Protein AF-0000000086668764 (afdb_homodimer)

Solvent-accessible surface area (backbone atoms only — not comparable to full-atom values): 45408 Å² total; per-residue (Å²): 131,82,76,72,75,68,68,70,64,43,62,37,32,30,16,40,75,85,54,47,69,64,44,28,34,38,38,37,68,86,56,50,75,41,80,44,88,35,96,75,41,62,50,74,71,63,25,62,68,61,38,52,61,64,53,55,48,43,63,56,47,43,44,80,64,62,68,78,32,35,39,89,38,44,62,58,22,51,54,23,46,45,51,19,48,29,36,45,43,31,46,47,52,57,18,47,30,28,42,40,42,57,44,16,26,30,28,60,90,34,44,31,64,58,34,40,51,51,50,50,51,30,49,51,41,21,54,52,31,34,51,54,44,45,71,73,42,52,71,53,32,54,60,39,19,58,31,31,42,48,47,15,51,51,31,36,54,52,18,38,53,33,25,52,49,24,62,80,44,56,74,69,57,19,52,49,30,48,39,51,20,32,28,27,39,23,40,14,50,52,34,36,49,49,12,47,53,44,50,46,54,63,28,33,67,64,83,40,47,67,57,39,50,52,17,52,49,46,45,52,48,53,36,46,50,52,16,50,55,54,30,53,56,46,56,75,72,50,72,53,67,68,58,42,53,53,49,44,54,52,37,50,53,50,21,51,51,27,39,51,54,16,49,59,41,46,50,64,37,49,39,23,61,65,55,43,48,56,45,47,53,48,18,60,73,49,72,64,69,46,67,66,32,30,63,59,49,38,73,69,59,60,64,80,78,68,68,64,56,45,65,55,95,88,36,84,50,33,35,55,45,62,14,62,38,70,61,71,31,54,33,88,77,36,41,78,76,45,77,58,92,49,34,34,38,15,37,37,80,47,99,80,57,43,31,38,22,36,42,39,44,45,60,57,82,43,88,58,45,45,58,50,53,51,47,50,50,48,50,50,52,51,48,54,52,36,68,39,86,88,34,70,79,65,41,63,59,60,74,72,44,77,70,79,53,67,66,59,44,42,74,36,56,38,50,70,89,49,54,44,66,58,73,67,29,28,24,30,32,46,67,80,60,54,68,67,54,59,74,77,102,132,82,76,72,74,68,68,70,64,43,60,38,32,30,1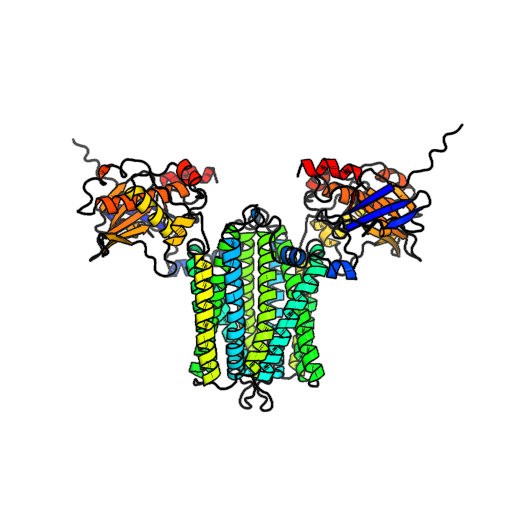6,39,75,85,54,47,69,64,44,28,34,38,39,37,68,88,56,51,76,42,78,45,89,34,96,74,41,63,52,74,71,64,26,63,68,62,40,55,59,64,55,55,50,42,64,56,47,43,46,78,64,62,67,77,33,35,41,88,37,44,63,58,23,51,53,23,47,47,51,19,48,28,35,46,44,31,45,48,51,58,18,46,30,29,42,40,41,56,44,15,27,31,28,60,89,33,43,31,65,58,35,40,52,53,51,48,50,30,49,50,42,21,54,51,32,34,52,54,45,44,71,73,40,53,71,52,33,54,62,40,19,56,32,31,41,47,48,15,50,52,31,37,54,51,18,36,53,33,27,51,48,23,63,79,43,56,72,70,57,19,53,49,30,48,40,52,20,31,27,29,38,23,39,16,49,52,33,35,50,50,13,46,52,46,50,48,55,64,29,32,65,64,83,40,46,68,56,39,51,51,17,52,50,46,45,52,48,54,36,46,51,52,15,50,56,55,29,52,54,46,58,75,71,49,72,52,67,67,58,42,51,54,49,43,54,52,38,48,53,51,22,50,48,27,38,50,54,14,48,58,41,46,50,62,36,49,40,23,60,64,56,43,49,55,44,47,52,47,18,60,75,49,73,63,68,47,68,68,31,30,66,59,49,37,74,68,58,60,65,81,78,67,66,62,56,46,65,55,96,87,36,85,50,34,34,57,42,64,14,64,35,69,60,69,32,53,34,91,78,39,40,77,77,43,76,58,91,48,35,35,36,15,38,36,82,47,97,82,55,42,30,39,22,37,41,39,43,47,60,58,80,44,88,61,45,44,58,50,54,51,44,51,50,49,50,50,53,52,48,55,52,38,68,38,84,88,34,70,79,66,41,63,57,60,74,72,44,76,72,79,53,68,67,58,44,45,74,35,57,37,49,71,90,50,56,44,67,58,73,68,30,28,23,32,33,47,68,83,59,53,67,64,55,60,74,77,102

InterPro domains:
  IPR006968 Root UVB sensitive family [PTHR12770] (14-422)
  IPR054549 Protein root UVB sensitive/RUS domain [PF04884] (52-286)

Secondary structure (DSSP, 8-state):
-------PPEEEEEE-TTS-EEEEEEE-TTS-EEEE--TT---HHHHHHHS-HHHHHHHHHS-TTTTTTB-TTHHHHHHHHHHHHHHHHHHHHHHHHHHHHHTTBT-TT--HHHHHHHHHHHHHHHHHHHHHHHHHHHHHHTTTHHHHHHHHHHHHHHHHHHHHHGGGS-HHHHHHHHHHHHHHHHHHHHHHHHHHHHHHHHHB-SS-HHHHHHHHHHHHHHHHHHHHHHHHHHHHH--SHHHHHHHHHHHHHHHHHHHHHHHHH----SB-HHHHHHHHHHHHHTTT-----HHHHHHH--SS---SEEEETTEEEEEEEE-SSHHHHHSTT-EEEEE-SSEEEEEE--SSSEEEEEEEES-TTSTTHHHHHHHHHHHHHHHHHHHSTT-STTTTHHHHS----HHHHHHTT--SS-B-S-TT--EEE-HHHHHHHTT--/-------PPEEEEEE-TT--EEEEEEE-TTS-EEEE--TT---HHHHHHHS-HHHHHHHHHS-TTTTTTB-TTHHHHHHHHHHHHHHHHHHHHHHHHHHHHHTTBT-TT--HHHHHHHHHHHHHHHHHHHHHHHHHHHHHHTTTHHHHHHHHHHHHHHHHHHHHHGGGS-HHHHHHHHHHHHHHHHHHHHHHHHHHHHHHHHHB-SS-HHHHHHHHHHHHHHHHHHHHHHHHHHHHH--SHHHHHHHHHHHHHHHHHHHHHHHHH----SB-HHHHHHHHHHHHHTTT-----HHHHHHH--SS---SEEEETTEEEEEEEE-SSHHHHHSTT-EEEEE-SSEEEEEE--SSSEEEEEEEES-TTSTTHHHHHHHHHHHHHHHHHHHSTT-STHHHHHHHS----HHHHHHTT--SS-B-S-TT--EEE-HHHHHHHTT--

Radius of gyration: 32.72 Å; Cα contacts (8 Å, |Δi|>4): 1382; chains: 2; bounding box: 88×116×58 Å

Organism: Colletotrichum gloeosporioides (NCBI:txid474922)

Structure (mmCIF, N/CA/C/O backbone):
data_AF-0000000086668764-model_v1
#
loop_
_entity.id
_entity.type
_entity.pdbx_description
1 polymer 'RUS1 family protein C16orf58-like'
#
loop_
_atom_site.group_PDB
_atom_site.id
_atom_site.type_symbol
_atom_site.label_atom_id
_atom_site.label_alt_id
_atom_site.label_comp_id
_atom_site.label_asym_id
_atom_site.label_entity_id
_atom_site.label_seq_id
_atom_site.pdbx_PDB_ins_code
_atom_site.Cartn_x
_atom_site.Cartn_y
_atom_site.Cartn_z
_atom_site.occupancy
_atom_site.B_iso_or_equiv
_atom_site.auth_seq_id
_atom_site.auth_comp_id
_atom_site.auth_asym_id
_atom_site.auth_atom_id
_atom_site.pdbx_PDB_model_num
ATOM 1 N N . MET A 1 1 ? 27.891 63.969 -17.281 1 26.09 1 MET A N 1
ATOM 2 C CA . MET A 1 1 ? 26.641 63.312 -17.688 1 26.09 1 MET A CA 1
ATOM 3 C C . MET A 1 1 ? 26.406 62.031 -16.875 1 26.09 1 MET A C 1
ATOM 5 O O . MET A 1 1 ? 27.172 61.062 -17 1 26.09 1 MET A O 1
ATOM 9 N N . ALA A 1 2 ? 25.969 62.188 -15.648 1 33.94 2 ALA A N 1
ATOM 10 C CA . ALA A 1 2 ? 25.672 61.125 -14.688 1 33.94 2 ALA A CA 1
ATOM 11 C C . ALA A 1 2 ? 24.719 60.094 -15.297 1 33.94 2 ALA A C 1
ATOM 13 O O . ALA A 1 2 ? 23.609 60.438 -15.711 1 33.94 2 ALA A O 1
ATOM 14 N N . SER A 1 3 ? 25.219 59.219 -16.078 1 37.56 3 SER A N 1
ATOM 15 C CA . SER A 1 3 ? 24.469 58.094 -16.625 1 37.56 3 SER A CA 1
ATOM 16 C C . SER A 1 3 ? 23.562 57.469 -15.586 1 37.56 3 SER A C 1
ATOM 18 O O . SER A 1 3 ? 24.031 56.969 -14.562 1 37.56 3 SER A O 1
ATOM 20 N N . SER A 1 4 ? 22.484 58.125 -15.219 1 40.28 4 SER A N 1
ATOM 21 C CA . SER A 1 4 ? 21.422 57.656 -14.328 1 40.28 4 SER A CA 1
ATOM 22 C C . SER A 1 4 ? 21.047 56.219 -14.625 1 40.28 4 SER A C 1
ATOM 24 O O . SER A 1 4 ? 20.453 55.938 -15.664 1 40.28 4 SER A O 1
ATOM 26 N N . LYS A 1 5 ? 21.891 55.344 -14.398 1 44.69 5 LYS A N 1
ATOM 27 C CA . LYS A 1 5 ? 21.516 53.938 -14.578 1 44.69 5 LYS A CA 1
ATOM 28 C C . LYS A 1 5 ? 20.125 53.688 -14.008 1 44.69 5 LYS A C 1
ATOM 30 O O . LYS A 1 5 ? 19.906 53.812 -12.797 1 44.69 5 LYS A O 1
ATOM 35 N N . GLU A 1 6 ? 19.031 53.969 -14.648 1 46.06 6 GLU A N 1
ATOM 36 C CA . GLU A 1 6 ? 17.656 53.625 -14.32 1 46.06 6 GLU A CA 1
ATOM 37 C C . GLU A 1 6 ? 17.547 52.188 -13.836 1 46.06 6 GLU A C 1
ATOM 39 O O . GLU A 1 6 ? 18.125 51.281 -14.445 1 46.06 6 GLU A O 1
ATOM 44 N N . PRO A 1 7 ? 17.391 51.906 -12.602 1 56.62 7 PRO A N 1
ATOM 45 C CA . PRO A 1 7 ? 17.297 50.562 -12.078 1 56.62 7 PRO A CA 1
ATOM 46 C C . PRO A 1 7 ? 16.438 49.625 -12.938 1 56.62 7 PRO A C 1
ATOM 48 O O . PRO A 1 7 ? 15.312 50 -13.305 1 56.62 7 PRO A O 1
ATOM 51 N N . LYS A 1 8 ? 16.969 48.688 -13.719 1 67.88 8 LYS A N 1
ATOM 52 C CA . LYS A 1 8 ? 16.422 47.812 -14.75 1 67.88 8 LYS A CA 1
ATOM 53 C C . LYS A 1 8 ? 15.422 46.812 -14.156 1 67.88 8 LYS A C 1
ATOM 55 O O . LYS A 1 8 ? 15.617 46.312 -13.039 1 67.88 8 LYS A O 1
ATOM 60 N N . ALA A 1 9 ? 14.336 46.781 -14.797 1 81.56 9 ALA A N 1
ATOM 61 C CA . ALA A 1 9 ? 13.305 45.75 -14.547 1 81.56 9 ALA A CA 1
ATOM 62 C C . ALA A 1 9 ? 13.914 44.344 -14.508 1 81.56 9 ALA A C 1
ATOM 64 O O . ALA A 1 9 ? 14.828 44.062 -15.273 1 81.56 9 ALA A O 1
ATOM 65 N N . ILE A 1 10 ? 13.578 43.625 -13.367 1 86.25 10 ILE A N 1
ATOM 66 C CA . ILE A 1 10 ? 14.109 42.281 -13.219 1 86.25 10 ILE A CA 1
ATOM 67 C C . ILE A 1 10 ? 13.023 41.25 -13.555 1 86.25 10 ILE A C 1
ATOM 69 O O . ILE A 1 10 ? 11.867 41.406 -13.18 1 86.25 10 ILE A O 1
ATOM 73 N N . VAL A 1 11 ? 13.484 40.281 -14.375 1 88 11 VAL A N 1
ATOM 74 C CA . VAL A 1 11 ? 12.586 39.188 -14.711 1 88 11 VAL A CA 1
ATOM 75 C C . VAL A 1 11 ? 12.883 38 -13.805 1 88 11 VAL A C 1
ATOM 77 O O . VAL A 1 11 ? 14.039 37.625 -13.617 1 88 11 VAL A O 1
ATOM 80 N N . ILE A 1 12 ? 11.773 37.469 -13.172 1 89.62 12 ILE A N 1
ATOM 81 C CA . ILE A 1 12 ? 11.938 36.375 -12.227 1 89.62 12 ILE A CA 1
ATOM 82 C C . ILE A 1 12 ? 11 35.219 -12.602 1 89.62 12 ILE A C 1
ATOM 84 O O . ILE A 1 12 ? 9.812 35.438 -12.844 1 89.62 12 ILE A O 1
ATOM 88 N N . ASP A 1 13 ? 11.578 34.031 -12.695 1 88.31 13 ASP A N 1
ATOM 89 C CA . ASP A 1 13 ? 10.797 32.812 -12.914 1 88.31 13 ASP A CA 1
ATOM 90 C C . ASP A 1 13 ? 10.453 32.125 -11.594 1 88.31 13 ASP A C 1
ATOM 92 O O . ASP A 1 13 ? 11.336 31.891 -10.766 1 88.31 13 ASP A O 1
ATOM 96 N N . GLU A 1 14 ? 9.164 31.969 -11.422 1 87 14 GLU A N 1
ATOM 97 C CA . GLU A 1 14 ? 8.664 31.234 -10.273 1 87 14 GLU A CA 1
ATOM 98 C C . GLU A 1 14 ? 8.57 29.734 -10.578 1 87 14 GLU A C 1
ATOM 100 O O . GLU A 1 14 ? 7.965 29.344 -11.578 1 87 14 GLU A O 1
ATOM 105 N N . ARG A 1 15 ? 9.227 28.922 -9.719 1 80.38 15 ARG A N 1
ATOM 106 C CA . ARG A 1 15 ? 9.227 27.484 -9.922 1 80.38 15 ARG A CA 1
ATOM 107 C C . ARG A 1 15 ? 8.648 26.75 -8.719 1 80.38 15 ARG A C 1
ATOM 109 O O . ARG A 1 15 ? 8.758 27.234 -7.586 1 80.38 15 ARG A O 1
ATOM 116 N N . ASP A 1 16 ? 7.945 25.672 -9.07 1 72.31 16 ASP A N 1
ATOM 117 C CA . ASP A 1 16 ? 7.426 24.844 -7.98 1 72.31 16 ASP A CA 1
ATOM 118 C C . ASP A 1 16 ? 8.477 23.859 -7.48 1 72.31 16 ASP A C 1
ATOM 120 O O . ASP A 1 16 ? 9.648 23.953 -7.863 1 72.31 16 ASP A O 1
ATOM 124 N N . SER A 1 17 ? 8.047 23.031 -6.492 1 66.62 17 SER A N 1
ATOM 125 C CA . SER A 1 17 ? 8.977 22.125 -5.832 1 66.62 17 SER A CA 1
ATOM 126 C C . SER A 1 17 ? 9.57 21.125 -6.824 1 66.62 17 SER A C 1
ATOM 128 O O . SER A 1 17 ? 10.625 20.531 -6.566 1 66.62 17 SER A O 1
ATOM 130 N N . SER A 1 18 ? 8.906 20.969 -7.957 1 63.75 18 SER A N 1
ATOM 131 C CA . SER A 1 18 ? 9.406 20.047 -8.977 1 63.75 18 SER A CA 1
ATOM 132 C C . SER A 1 18 ? 10.305 20.766 -9.977 1 63.75 18 SER A C 1
ATOM 134 O O . SER A 1 18 ? 10.891 20.125 -10.859 1 63.75 18 SER A O 1
ATOM 136 N N . GLY A 1 19 ? 10.43 22.047 -9.891 1 67.31 19 GLY A N 1
ATOM 137 C CA . GLY A 1 19 ? 11.305 22.828 -10.758 1 67.31 19 GLY A CA 1
ATOM 138 C C . GLY A 1 19 ? 10.594 23.391 -11.969 1 67.31 19 GLY A C 1
ATOM 139 O O . GLY A 1 19 ? 11.219 24.047 -12.805 1 67.31 19 GLY A O 1
ATOM 140 N N . LEU A 1 20 ? 9.336 23.172 -12.047 1 68.69 20 LEU A N 1
ATOM 141 C CA . LEU A 1 20 ? 8.586 23.672 -13.195 1 68.69 20 LEU A CA 1
ATOM 142 C C . LEU A 1 20 ? 8.219 25.141 -13.023 1 68.69 20 LEU A C 1
ATOM 144 O O . LEU A 1 20 ? 7.855 25.562 -11.93 1 68.69 20 LEU A O 1
ATOM 148 N N . ILE A 1 21 ? 8.445 25.828 -14.102 1 77.38 21 ILE A N 1
ATOM 149 C CA . ILE A 1 21 ? 8.109 27.25 -14.07 1 77.38 21 ILE A CA 1
ATOM 150 C C . ILE A 1 21 ? 6.594 27.422 -14.008 1 77.38 21 ILE A C 1
ATOM 152 O O . ILE A 1 21 ? 5.871 26.922 -14.867 1 77.38 21 ILE A O 1
ATOM 156 N N . ARG A 1 22 ? 6.156 28.094 -12.953 1 77.19 22 ARG A N 1
ATOM 157 C CA . ARG A 1 22 ? 4.727 28.328 -12.789 1 77.19 22 ARG A CA 1
ATOM 158 C C . ARG A 1 22 ? 4.34 29.719 -13.305 1 77.19 22 ARG A C 1
ATOM 160 O O . ARG A 1 22 ? 3.314 29.875 -13.969 1 77.19 22 ARG A O 1
ATOM 167 N N . ARG A 1 23 ? 5.168 30.641 -12.969 1 82.62 23 ARG A N 1
ATOM 168 C CA . ARG A 1 23 ? 4.902 32.031 -13.336 1 82.62 23 ARG A CA 1
ATOM 169 C C . ARG A 1 23 ? 6.203 32.781 -13.578 1 82.62 23 ARG A C 1
ATOM 171 O O . ARG A 1 23 ? 7.246 32.438 -13.023 1 82.62 23 ARG A O 1
ATOM 178 N N . ARG A 1 24 ? 6.117 33.75 -14.523 1 86.69 24 ARG A N 1
ATOM 179 C CA . ARG A 1 24 ? 7.203 34.688 -14.766 1 86.69 24 ARG A CA 1
ATOM 180 C C . ARG A 1 24 ? 6.785 36.094 -14.398 1 86.69 24 ARG A C 1
ATOM 182 O O . ARG A 1 24 ? 5.684 36.531 -14.742 1 86.69 24 ARG A O 1
ATOM 189 N N . TRP A 1 25 ? 7.559 36.719 -13.633 1 88.06 25 TRP A N 1
ATOM 190 C CA . TRP A 1 25 ? 7.23 38.062 -13.141 1 88.06 25 TRP A CA 1
ATOM 191 C C . TRP A 1 25 ? 8.219 39.094 -13.664 1 88.06 25 TRP A C 1
ATOM 193 O O . TRP A 1 25 ? 9.422 38.812 -13.742 1 88.06 25 TRP A O 1
ATOM 203 N N . LEU A 1 26 ? 7.676 40.156 -14.148 1 88.31 26 LEU A N 1
ATOM 204 C CA . LEU A 1 26 ? 8.477 41.344 -14.391 1 88.31 26 LEU A CA 1
ATOM 205 C C . LEU A 1 26 ? 8.375 42.344 -13.227 1 88.31 26 LEU A C 1
ATOM 207 O O . LEU A 1 26 ? 7.27 42.75 -12.875 1 88.31 26 LEU A O 1
ATOM 211 N N . HIS A 1 27 ? 9.43 42.469 -12.531 1 88.56 27 HIS A N 1
ATOM 212 C CA . HIS A 1 27 ? 9.492 43.406 -11.414 1 88.56 27 HIS A CA 1
ATOM 213 C C . HIS A 1 27 ? 10.125 44.75 -11.844 1 88.56 27 HIS A C 1
ATOM 215 O O . HIS A 1 27 ? 11.336 44.812 -12.055 1 88.56 27 HIS A O 1
ATOM 221 N N . ASP A 1 28 ? 9.266 45.781 -11.906 1 85.69 28 ASP A N 1
ATOM 222 C CA . ASP A 1 28 ? 9.727 47.062 -12.391 1 85.69 28 ASP A CA 1
ATOM 223 C C . ASP A 1 28 ? 10.445 47.844 -11.281 1 85.69 28 ASP A C 1
ATOM 225 O O . ASP A 1 28 ? 10.312 47.5 -10.102 1 85.69 28 ASP A O 1
ATOM 229 N N . SER A 1 29 ? 11.195 48.844 -11.664 1 80.44 29 SER A N 1
ATOM 230 C CA . SER A 1 29 ? 11.969 49.656 -10.719 1 80.44 29 SER A CA 1
ATOM 231 C C . SER A 1 29 ? 11.047 50.438 -9.797 1 80.44 29 SER A C 1
ATOM 233 O O . SER A 1 29 ? 11.438 50.812 -8.68 1 80.44 29 SER A O 1
ATOM 235 N N . ASP A 1 30 ? 9.844 50.688 -10.242 1 77.44 30 ASP A N 1
ATOM 236 C CA . ASP A 1 30 ? 8.891 51.438 -9.43 1 77.44 30 ASP A CA 1
ATOM 237 C C . ASP A 1 30 ? 8.156 50.531 -8.453 1 77.44 30 ASP A C 1
ATOM 239 O O . ASP A 1 30 ? 7.301 50.969 -7.691 1 77.44 30 ASP A O 1
ATOM 243 N N . GLY A 1 31 ? 8.508 49.219 -8.484 1 79 31 GLY A N 1
ATOM 244 C CA . GLY A 1 31 ? 7.906 48.312 -7.539 1 79 31 GLY A CA 1
ATOM 245 C C . GLY A 1 31 ? 6.715 47.562 -8.109 1 79 31 GLY A C 1
ATOM 246 O O . GLY A 1 31 ? 6.16 46.656 -7.461 1 79 31 GLY A O 1
ATOM 247 N N . ARG A 1 32 ? 6.293 47.906 -9.312 1 84.94 32 ARG A N 1
ATOM 248 C CA . ARG A 1 32 ? 5.145 47.25 -9.945 1 84.94 32 ARG A CA 1
ATOM 249 C C . ARG A 1 32 ? 5.504 45.844 -10.422 1 84.94 32 ARG A C 1
ATOM 251 O O . ARG A 1 32 ? 6.555 45.656 -11.031 1 84.94 32 ARG A O 1
ATOM 258 N N . LEU A 1 33 ? 4.688 44.875 -9.961 1 88.62 33 LEU A N 1
ATOM 259 C CA . LEU A 1 33 ? 4.852 43.5 -10.391 1 88.62 33 LEU A CA 1
ATOM 260 C C . LEU A 1 33 ? 3.863 43.156 -11.5 1 88.62 33 LEU A C 1
ATOM 262 O O . LEU A 1 33 ? 2.662 43.406 -11.359 1 88.62 33 LEU A O 1
ATOM 266 N N . THR A 1 34 ? 4.371 42.781 -12.672 1 87.88 34 THR A N 1
ATOM 267 C CA . THR A 1 34 ? 3.529 42.375 -13.789 1 87.88 34 THR A CA 1
ATOM 268 C C . THR A 1 34 ? 3.801 40.906 -14.156 1 87.88 34 THR A C 1
ATOM 270 O O . THR A 1 34 ? 4.957 40.5 -14.297 1 87.88 34 THR A O 1
ATOM 273 N N . GLU A 1 35 ? 2.795 40.188 -14.133 1 87 35 GLU A N 1
ATOM 274 C CA . GLU A 1 35 ? 2.938 38.781 -14.539 1 87 35 GLU A CA 1
ATOM 275 C C . GLU A 1 35 ? 3.092 38.656 -16.047 1 87 35 GLU A C 1
ATOM 277 O O . GLU A 1 35 ? 2.297 39.219 -16.812 1 87 35 GLU A O 1
ATOM 282 N N . MET A 1 36 ? 4.23 38.031 -16.5 1 81.88 36 MET A N 1
ATOM 283 C CA . MET A 1 36 ? 4.48 37.812 -17.938 1 81.88 36 MET A CA 1
ATOM 284 C C . MET A 1 36 ? 3.969 36.469 -18.391 1 81.88 36 MET A C 1
ATOM 286 O O . MET A 1 36 ? 3.957 35.5 -17.609 1 81.88 36 MET A O 1
ATOM 290 N N . PRO A 1 37 ? 3.336 36.375 -19.594 1 71.81 37 PRO A N 1
ATOM 291 C CA . PRO A 1 37 ? 2.896 35.094 -20.109 1 71.81 37 PRO A CA 1
ATOM 292 C C . PRO A 1 37 ? 4.047 34.094 -20.266 1 71.81 37 PRO A C 1
ATOM 294 O O . PRO A 1 37 ? 5.152 34.469 -20.656 1 71.81 37 PRO A O 1
ATOM 297 N N . THR A 1 38 ? 4.035 33.156 -19.469 1 60.91 38 THR A N 1
ATOM 298 C CA . THR A 1 38 ? 5.031 32.094 -19.656 1 60.91 38 THR A CA 1
ATOM 299 C C . THR A 1 38 ? 4.555 31.094 -20.703 1 60.91 38 THR A C 1
ATOM 301 O O . THR A 1 38 ? 3.35 30.922 -20.891 1 60.91 38 THR A O 1
ATOM 304 N N . GLU A 1 39 ? 5.426 30.812 -21.703 1 53.09 39 GLU A N 1
ATOM 305 C CA . GLU A 1 39 ? 5.012 29.812 -22.688 1 53.09 39 GLU A CA 1
ATOM 306 C C . GLU A 1 39 ? 4.195 28.703 -22.031 1 53.09 39 GLU A C 1
ATOM 308 O O . GLU A 1 39 ? 3.342 28.094 -22.688 1 53.09 39 GLU A O 1
ATOM 313 N N . ASN A 1 40 ? 4.57 28.391 -20.859 1 46.19 40 ASN A N 1
ATOM 314 C CA . ASN A 1 40 ? 3.871 27.281 -20.234 1 46.19 40 ASN A CA 1
ATOM 315 C C . ASN A 1 40 ? 2.699 27.766 -19.375 1 46.19 40 ASN A C 1
ATOM 317 O O . ASN A 1 40 ? 2.191 27.031 -18.531 1 46.19 40 ASN A O 1
ATOM 321 N N . ALA A 1 41 ? 2.475 29.109 -19.359 1 41.84 41 ALA A N 1
ATOM 322 C CA . ALA A 1 41 ? 1.398 29.578 -18.484 1 41.84 41 ALA A CA 1
ATOM 323 C C . ALA A 1 41 ? 0.033 29.188 -19.047 1 41.84 41 ALA A C 1
ATOM 325 O O . ALA A 1 41 ? -0.319 29.578 -20.156 1 41.84 41 ALA A O 1
ATOM 326 N N . PRO A 1 42 ? -0.695 28.188 -18.609 1 39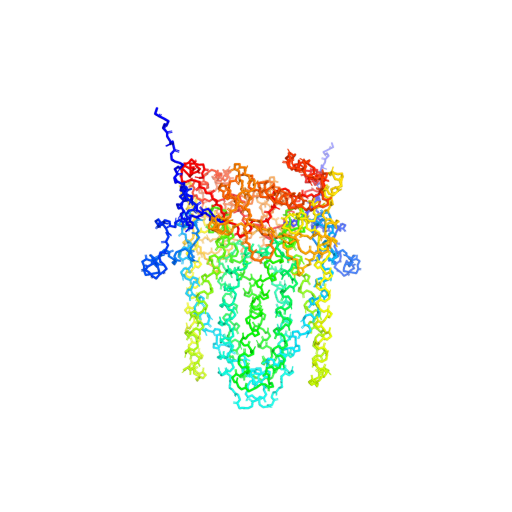.78 42 PRO A N 1
ATOM 327 C CA . PRO A 1 42 ? -2.047 27.906 -19.094 1 39.78 42 PRO A CA 1
ATOM 328 C C . PRO A 1 42 ? -2.98 29.109 -18.969 1 39.78 42 PRO A C 1
ATOM 330 O O . PRO A 1 42 ? -3.131 29.672 -17.891 1 39.78 42 PRO A O 1
ATOM 333 N N . THR A 1 43 ? -3.104 30.016 -19.812 1 39.72 43 THR A N 1
ATOM 334 C CA . THR A 1 43 ? -4.332 30.797 -19.75 1 39.72 43 THR A CA 1
ATOM 335 C C . THR A 1 43 ? -5.52 29.906 -19.391 1 39.72 43 THR A C 1
ATOM 337 O O . THR A 1 43 ? -5.66 28.797 -19.906 1 39.72 43 THR A O 1
ATOM 340 N N . THR A 1 44 ? -6.184 30.156 -18.281 1 40.75 44 THR A N 1
ATOM 341 C CA . THR A 1 44 ? -7.133 29.297 -17.578 1 40.75 44 THR A CA 1
ATOM 342 C C . THR A 1 44 ? -8.047 28.578 -18.578 1 40.75 44 THR A C 1
ATOM 344 O O . THR A 1 44 ? -8.227 27.359 -18.484 1 40.75 44 THR A O 1
ATOM 347 N N . VAL A 1 45 ? -8.961 29.375 -19.25 1 41.78 45 VAL A N 1
ATOM 348 C CA . VAL A 1 45 ? -10.031 28.828 -20.078 1 41.78 45 VAL A CA 1
ATOM 349 C C . VAL A 1 45 ? -9.461 28.328 -21.391 1 41.78 45 VAL A C 1
ATOM 351 O O . VAL A 1 45 ? -9.812 27.234 -21.859 1 41.78 45 VAL A O 1
ATOM 354 N N . SER A 1 46 ? -8.734 29.109 -22.141 1 40.53 46 SER A N 1
ATOM 355 C CA . SER A 1 46 ? -8.148 28.75 -23.438 1 40.53 46 SER A CA 1
ATOM 356 C C . SER A 1 46 ? -7.066 27.688 -23.266 1 40.53 46 SER A C 1
ATOM 358 O O . SER A 1 46 ? -6.723 27 -24.234 1 40.53 46 SER A O 1
ATOM 360 N N . ARG A 1 47 ? -6.254 27.578 -22.188 1 42.69 47 ARG A N 1
ATOM 361 C CA . ARG A 1 47 ? -5.285 26.531 -21.875 1 42.69 47 ARG A CA 1
ATOM 362 C C . ARG A 1 47 ? -5.98 25.203 -21.594 1 42.69 47 ARG A C 1
ATOM 364 O O . ARG A 1 47 ? -5.449 24.141 -21.922 1 42.69 47 ARG A O 1
ATOM 371 N N . LEU A 1 48 ? -7.031 25.281 -20.922 1 44.59 48 LEU A N 1
ATOM 372 C CA . LEU A 1 48 ? -7.82 24.047 -20.859 1 44.59 48 LEU A CA 1
ATOM 373 C C . LEU A 1 48 ? -8.188 23.562 -22.25 1 44.59 48 LEU A C 1
ATOM 375 O O . LEU A 1 48 ? -8.133 22.359 -22.531 1 44.59 48 LEU A O 1
ATOM 379 N N . LEU A 1 49 ? -8.648 24.516 -23.078 1 45.28 49 LEU A N 1
ATOM 380 C CA . LEU A 1 49 ? -9.023 24.156 -24.453 1 45.28 49 LEU A CA 1
ATOM 381 C C . LEU A 1 49 ? -7.789 23.844 -25.281 1 45.28 49 LEU A C 1
ATOM 383 O O . LEU A 1 49 ? -7.844 23 -26.188 1 45.28 49 LEU A O 1
ATOM 387 N N . THR A 1 50 ? -6.77 24.641 -25.172 1 47.56 50 THR A N 1
ATOM 388 C CA . THR A 1 50 ? -5.594 24.344 -25.984 1 47.56 50 THR A CA 1
ATOM 389 C C . THR A 1 50 ? -4.672 23.375 -25.266 1 47.56 50 THR A C 1
ATOM 391 O O . THR A 1 50 ? -3.551 23.109 -25.703 1 47.56 50 THR A O 1
ATOM 394 N N . MET A 1 51 ? -4.855 23.219 -24 1 49.41 51 MET A N 1
ATOM 395 C CA . MET A 1 51 ? -4.105 22.141 -23.344 1 49.41 51 MET A CA 1
ATOM 396 C C . MET A 1 51 ? -4.168 20.859 -24.156 1 49.41 51 MET A C 1
ATOM 398 O O . MET A 1 51 ? -5.246 20.453 -24.594 1 49.41 51 MET A O 1
ATOM 402 N N . ASN A 1 52 ? -3.188 20.594 -24.906 1 60.16 52 ASN A N 1
ATOM 403 C CA . ASN A 1 52 ? -3.035 19.297 -25.547 1 60.16 52 ASN A CA 1
ATOM 404 C C . ASN A 1 52 ? -3.521 18.172 -24.656 1 60.16 52 ASN A C 1
ATOM 406 O O . ASN A 1 52 ? -2.807 17.734 -23.75 1 60.16 52 ASN A O 1
ATOM 410 N N . ILE A 1 53 ? -4.949 18.078 -24.531 1 64.81 53 ILE A N 1
ATOM 411 C CA . ILE A 1 53 ? -5.637 17.016 -23.797 1 64.81 53 ILE A CA 1
ATOM 412 C C . ILE A 1 53 ? -4.766 15.773 -23.75 1 64.81 53 ILE A C 1
ATOM 414 O O . ILE A 1 53 ? -4.727 15.07 -22.75 1 64.81 53 ILE A O 1
ATOM 418 N N . ARG A 1 54 ? -4.07 15.648 -24.812 1 72.81 54 ARG A N 1
ATOM 419 C CA . ARG A 1 54 ? -3.195 14.484 -24.859 1 72.81 54 ARG A CA 1
ATOM 420 C C . ARG A 1 54 ? -2.068 14.609 -23.828 1 72.81 54 ARG A C 1
ATOM 422 O O . ARG A 1 54 ? -1.703 13.625 -23.188 1 72.81 54 ARG A O 1
ATOM 429 N N . GLN A 1 55 ? -1.628 15.781 -23.75 1 73.56 55 GLN A N 1
ATOM 430 C CA . GLN A 1 55 ? -0.53 15.977 -22.812 1 73.56 55 GLN A CA 1
ATOM 431 C C . GLN A 1 55 ? -1.017 15.875 -21.375 1 73.56 55 GLN A C 1
ATOM 433 O O . GLN A 1 55 ? -0.34 15.289 -20.516 1 73.56 55 GLN A O 1
ATOM 438 N N . VAL A 1 56 ? -2.172 16.391 -21.188 1 71 56 VAL A N 1
ATOM 439 C CA . VAL A 1 56 ? -2.74 16.312 -19.844 1 71 56 VAL A CA 1
ATOM 440 C C . VAL A 1 56 ? -3.01 14.859 -19.469 1 71 56 VAL A C 1
ATOM 442 O O . VAL A 1 56 ? -2.707 14.438 -18.344 1 71 56 VAL A O 1
ATOM 445 N N . PHE A 1 57 ? -3.51 14.195 -20.406 1 78.56 57 PHE A N 1
ATOM 446 C CA . PHE A 1 57 ? -3.779 12.781 -20.188 1 78.56 57 PHE A CA 1
ATOM 447 C C . PHE A 1 57 ? -2.486 12.016 -19.938 1 78.56 57 PHE A C 1
ATOM 449 O O . PHE A 1 57 ? -2.412 11.195 -19.016 1 78.56 57 PHE A O 1
ATOM 456 N N . SER A 1 58 ? -1.55 12.352 -20.703 1 81.81 58 SER A N 1
ATOM 457 C CA . SER A 1 58 ? -0.263 11.68 -20.562 1 81.81 58 SER A CA 1
ATOM 458 C C . SER A 1 58 ? 0.379 12 -19.219 1 81.81 58 SER A C 1
ATOM 460 O O . SER A 1 58 ? 0.896 11.102 -18.547 1 81.81 58 SER A O 1
ATOM 462 N N . ASP A 1 59 ? 0.227 13.18 -18.844 1 78.62 59 ASP A N 1
ATOM 463 C CA . ASP A 1 59 ? 0.821 13.609 -17.578 1 78.62 59 ASP A CA 1
ATOM 464 C C . ASP A 1 59 ? 0.084 12.992 -16.391 1 78.62 59 ASP A C 1
ATOM 466 O O . ASP A 1 59 ? 0.688 12.727 -15.352 1 78.62 59 ASP A O 1
ATOM 470 N N . ALA A 1 60 ? -1.053 12.711 -16.656 1 81.5 60 ALA A N 1
ATOM 471 C CA . ALA A 1 60 ? -1.884 12.211 -15.57 1 81.5 60 ALA A CA 1
ATOM 472 C C . ALA A 1 60 ? -1.737 10.703 -15.414 1 81.5 60 ALA A C 1
ATOM 474 O O . ALA A 1 60 ? -1.786 10.18 -14.297 1 81.5 60 ALA A O 1
ATOM 475 N N . PHE A 1 61 ? -1.42 10.078 -16.5 1 89.88 61 PHE A N 1
ATOM 476 C CA . PHE A 1 61 ? -1.604 8.633 -16.422 1 89.88 61 PHE A CA 1
ATOM 477 C C . PHE A 1 61 ? -0.305 7.902 -16.734 1 89.88 61 PHE A C 1
ATOM 479 O O . PHE A 1 61 ? -0.179 6.707 -16.484 1 89.88 61 PHE A O 1
ATOM 486 N N . PHE A 1 62 ? 0.688 8.609 -17.266 1 90.75 62 PHE A N 1
ATOM 487 C CA . PHE A 1 62 ? 1.928 7.934 -17.625 1 90.75 62 PHE A CA 1
ATOM 488 C C . PHE A 1 62 ? 3.094 8.453 -16.797 1 90.75 62 PHE A C 1
ATOM 490 O O . PHE A 1 62 ? 3.098 9.617 -16.375 1 90.75 62 PHE A O 1
ATOM 497 N N . PRO A 1 63 ? 4.059 7.578 -16.578 1 88.69 63 PRO A N 1
ATOM 498 C CA . PRO A 1 63 ? 5.23 7.996 -15.797 1 88.69 63 PRO A CA 1
ATOM 499 C C . PRO A 1 63 ? 6.059 9.062 -16.516 1 88.69 63 PRO A C 1
ATOM 501 O O . PRO A 1 63 ? 6.066 9.117 -17.75 1 88.69 63 PRO A O 1
ATOM 504 N N . ILE A 1 64 ? 6.738 9.789 -15.727 1 81.75 64 ILE A N 1
ATOM 505 C CA . ILE A 1 64 ? 7.625 10.828 -16.25 1 81.75 64 ILE A CA 1
ATOM 506 C C . ILE A 1 64 ? 8.727 10.18 -17.094 1 81.75 64 ILE A C 1
ATOM 508 O O . ILE A 1 64 ? 9.312 9.172 -16.703 1 81.75 64 ILE A O 1
ATOM 512 N N . GLY A 1 65 ? 8.891 10.828 -18.25 1 85.25 65 GLY A N 1
ATOM 513 C CA . GLY A 1 65 ? 9.914 10.289 -19.141 1 85.25 65 GLY A CA 1
ATOM 514 C C . GLY A 1 65 ? 9.398 9.195 -20.062 1 85.25 65 GLY A C 1
ATOM 515 O O . GLY A 1 65 ? 10.172 8.617 -20.828 1 85.25 65 GLY A O 1
ATOM 516 N N . TYR A 1 66 ? 8.18 8.82 -19.938 1 87.5 66 TYR A N 1
ATOM 517 C CA . TYR A 1 66 ? 7.602 7.859 -20.859 1 87.5 66 TYR A CA 1
ATOM 518 C C . TYR A 1 66 ? 7.879 8.258 -22.312 1 87.5 66 TYR A C 1
ATOM 520 O O . TYR A 1 66 ? 7.785 9.438 -22.656 1 87.5 66 TYR A O 1
ATOM 528 N N . PRO A 1 67 ? 8.242 7.27 -23.078 1 90.69 67 PRO A N 1
ATOM 529 C CA . PRO A 1 67 ? 8.203 5.816 -22.891 1 90.69 67 PRO A CA 1
ATOM 530 C C . PRO A 1 67 ? 9.547 5.246 -22.438 1 90.69 67 PRO A C 1
ATOM 532 O O . PRO A 1 67 ? 9.633 4.074 -22.062 1 90.69 67 PRO A O 1
ATOM 535 N N . ASP A 1 68 ? 10.578 6.059 -22.312 1 91.75 68 ASP A N 1
ATOM 536 C CA . ASP A 1 68 ? 11.922 5.551 -22.047 1 91.75 68 ASP A CA 1
ATOM 537 C C . ASP A 1 68 ? 12.102 5.184 -20.578 1 91.75 68 ASP A C 1
ATOM 539 O O . ASP A 1 68 ? 13.047 4.484 -20.219 1 91.75 68 ASP A O 1
ATOM 543 N N . SER A 1 69 ? 11.211 5.688 -19.828 1 92 69 SER A N 1
ATOM 544 C CA . SER A 1 69 ? 11.328 5.48 -18.391 1 92 69 SER A CA 1
ATOM 545 C C . SER A 1 69 ? 10.711 4.152 -17.969 1 92 69 SER A C 1
ATOM 547 O O . SER A 1 69 ? 10.805 3.76 -16.797 1 92 69 SER A O 1
ATOM 549 N N . VAL A 1 70 ? 10.07 3.451 -18.969 1 96.25 70 VAL A N 1
ATOM 550 C CA . VAL A 1 70 ? 9.406 2.191 -18.641 1 96.25 70 VAL A CA 1
ATOM 551 C C . VAL A 1 70 ? 9.781 1.131 -19.672 1 96.25 70 VAL A C 1
ATOM 553 O O . VAL A 1 70 ? 10.312 1.454 -20.75 1 96.25 70 VAL A O 1
ATOM 556 N N . SER A 1 71 ? 9.547 -0.129 -19.281 1 96.56 71 SER A N 1
ATOM 557 C CA . SER A 1 71 ? 9.82 -1.225 -20.203 1 96.56 71 SER A CA 1
ATOM 558 C C . SER A 1 71 ? 8.883 -1.178 -21.406 1 96.56 71 SER A C 1
ATOM 560 O O . SER A 1 71 ? 7.809 -0.579 -21.344 1 96.56 71 SER A O 1
ATOM 562 N N . LYS A 1 72 ? 9.227 -1.803 -22.469 1 95.62 72 LYS A N 1
ATOM 563 C CA . LYS A 1 72 ? 8.516 -1.729 -23.75 1 95.62 72 LYS A CA 1
ATOM 564 C C . LYS A 1 72 ? 7.137 -2.381 -23.641 1 95.62 72 LYS A C 1
ATOM 566 O O . LYS A 1 72 ? 6.215 -2.01 -24.375 1 95.62 72 LYS A O 1
ATOM 571 N N . ASP A 1 73 ? 7.02 -3.285 -22.766 1 97.69 73 ASP A N 1
ATOM 572 C CA . ASP A 1 73 ? 5.77 -4.031 -22.641 1 97.69 73 ASP A CA 1
ATOM 573 C C . ASP A 1 73 ? 4.793 -3.318 -21.719 1 97.69 73 ASP A C 1
ATOM 575 O O . ASP A 1 73 ? 3.676 -3.795 -21.5 1 97.69 73 ASP A O 1
ATOM 579 N N . TYR A 1 74 ? 5.082 -2.168 -21.234 1 97.56 74 TYR A N 1
ATOM 580 C CA . TYR A 1 74 ? 4.297 -1.44 -20.25 1 97.56 74 TYR A CA 1
ATOM 581 C C . TYR A 1 74 ? 2.936 -1.048 -20.797 1 97.56 74 TYR A C 1
ATOM 583 O O . TYR A 1 74 ? 1.902 -1.322 -20.188 1 97.56 74 TYR A O 1
ATOM 591 N N . LEU A 1 75 ? 2.934 -0.478 -21.922 1 96.75 75 LEU A N 1
ATOM 592 C CA . LEU A 1 75 ? 1.693 0.05 -22.484 1 96.75 75 LEU A CA 1
ATOM 593 C C . LEU A 1 75 ? 0.719 -1.078 -22.797 1 96.75 75 LEU A C 1
ATOM 595 O O . LEU A 1 75 ? -0.478 -0.969 -22.531 1 96.75 75 LEU A O 1
ATOM 599 N N . GLY A 1 76 ? 1.212 -2.113 -23.438 1 97.56 76 GLY A N 1
ATOM 600 C CA . GLY A 1 76 ? 0.356 -3.252 -23.734 1 97.56 76 GLY A CA 1
ATOM 601 C C . GLY A 1 76 ? -0.295 -3.842 -22.5 1 97.56 76 GLY A C 1
ATOM 602 O O . GLY A 1 76 ? -1.502 -4.09 -22.484 1 97.56 76 GLY A O 1
ATOM 603 N N . TYR A 1 77 ? 0.502 -3.98 -21.531 1 98.12 77 TYR A N 1
ATOM 604 C CA . TYR A 1 77 ? -0.026 -4.527 -20.281 1 98.12 77 TYR A CA 1
ATOM 605 C C . TYR A 1 77 ? -1.066 -3.592 -19.688 1 98.12 77 TYR A C 1
ATOM 607 O O . TYR A 1 77 ? -2.137 -4.035 -19.266 1 98.12 77 TYR A O 1
ATOM 615 N N . GLN A 1 78 ? -0.765 -2.285 -19.594 1 97.44 78 GLN A N 1
ATOM 616 C CA . GLN A 1 78 ? -1.646 -1.319 -18.953 1 97.44 78 GLN A CA 1
ATOM 617 C C . GLN A 1 78 ? -2.986 -1.227 -19.672 1 97.44 78 GLN A C 1
ATOM 619 O O . GLN A 1 78 ? -4.027 -1.023 -19.031 1 97.44 78 GLN A O 1
ATOM 624 N N . LEU A 1 79 ? -2.949 -1.344 -20.922 1 97.69 79 LEU A N 1
ATOM 625 C CA . LEU A 1 79 ? -4.191 -1.312 -21.688 1 97.69 79 LEU A CA 1
ATOM 626 C C . LEU A 1 79 ? -5.098 -2.477 -21.312 1 97.69 79 LEU A C 1
ATOM 628 O O . LEU A 1 79 ? -6.266 -2.273 -20.969 1 97.69 79 LEU A O 1
ATOM 632 N N . TYR A 1 80 ? -4.582 -3.65 -21.328 1 98.44 80 TYR A N 1
ATOM 633 C CA . TYR A 1 80 ? -5.375 -4.828 -20.984 1 98.44 80 TYR A CA 1
ATOM 634 C C . TYR A 1 80 ? -5.75 -4.828 -19.516 1 98.44 80 TYR A C 1
ATOM 636 O O . TYR A 1 80 ? -6.832 -5.293 -19.141 1 98.44 80 TYR A O 1
ATOM 644 N N . ASP A 1 81 ? -4.84 -4.359 -18.734 1 98.06 81 ASP A N 1
ATOM 645 C CA . ASP A 1 81 ? -5.125 -4.254 -17.297 1 98.06 81 ASP A CA 1
ATOM 646 C C . ASP A 1 81 ? -6.301 -3.314 -17.047 1 98.06 81 ASP A C 1
ATOM 648 O O . ASP A 1 81 ? -7.16 -3.602 -16.203 1 98.06 81 ASP A O 1
ATOM 652 N N . SER A 1 82 ? -6.348 -2.219 -17.734 1 97.75 82 SER A N 1
ATOM 653 C CA . SER A 1 82 ? -7.449 -1.269 -17.609 1 97.75 82 SER A CA 1
ATOM 654 C C . SER A 1 82 ? -8.766 -1.879 -18.094 1 97.75 82 SER A C 1
ATOM 656 O O . SER A 1 82 ? -9.797 -1.727 -17.438 1 97.75 82 SER A O 1
ATOM 658 N N . LEU A 1 83 ? -8.672 -2.574 -19.125 1 98 83 LEU A N 1
ATOM 659 C CA . LEU A 1 83 ? -9.875 -3.201 -19.672 1 98 83 LEU A CA 1
ATOM 660 C C . LEU A 1 83 ? -10.406 -4.277 -18.734 1 98 83 LEU A C 1
ATOM 662 O O . LEU A 1 83 ? -11.609 -4.336 -18.469 1 98 83 LEU A O 1
ATOM 666 N N . GLN A 1 84 ? -9.508 -5.105 -18.312 1 98 84 GLN A N 1
ATOM 667 C CA . GLN A 1 84 ? -9.977 -6.156 -17.406 1 98 84 GLN A CA 1
ATOM 668 C C . GLN A 1 84 ? -10.562 -5.562 -16.141 1 98 84 GLN A C 1
ATOM 670 O O . GLN A 1 84 ? -11.547 -6.074 -15.609 1 98 84 GLN A O 1
ATOM 675 N N . ALA A 1 85 ? -9.984 -4.469 -15.609 1 97.94 85 ALA A N 1
ATOM 676 C CA . ALA A 1 85 ? -10.508 -3.803 -14.422 1 97.94 85 ALA A CA 1
ATOM 677 C C . ALA A 1 85 ? -11.922 -3.268 -14.672 1 97.94 85 ALA A C 1
ATOM 679 O O . ALA A 1 85 ? -12.781 -3.336 -13.789 1 97.94 85 ALA A O 1
ATOM 680 N N . PHE A 1 86 ? -12.141 -2.754 -15.844 1 98.12 86 PHE A N 1
ATOM 681 C CA . PHE A 1 86 ? -13.453 -2.24 -16.25 1 98.12 86 PHE A CA 1
ATOM 682 C C . PHE A 1 86 ? -14.508 -3.334 -16.156 1 98.12 86 PHE A C 1
ATOM 684 O O . PHE A 1 86 ? -15.547 -3.156 -15.523 1 98.12 86 PHE A O 1
ATOM 691 N N . PHE A 1 87 ? -14.273 -4.422 -16.688 1 98.25 87 PHE A N 1
ATOM 692 C CA . PHE A 1 87 ? -15.227 -5.527 -16.703 1 98.25 87 PHE A CA 1
ATOM 693 C C . PHE A 1 87 ? -15.383 -6.121 -15.305 1 98.25 87 PHE A C 1
ATOM 695 O O . PHE A 1 87 ? -16.484 -6.516 -14.914 1 98.25 87 PHE A O 1
ATOM 702 N N . SER A 1 88 ? -14.297 -6.176 -14.594 1 98.19 88 SER A N 1
ATOM 703 C CA . SER A 1 88 ? -14.344 -6.691 -13.227 1 98.19 88 SER A CA 1
ATOM 704 C C . SER A 1 88 ? -15.219 -5.816 -12.336 1 98.19 88 SER A C 1
ATOM 706 O O . SER A 1 88 ? -15.945 -6.324 -11.484 1 98.19 88 SER A O 1
ATOM 708 N N . THR A 1 89 ? -15.148 -4.523 -12.547 1 97.62 89 THR A N 1
ATOM 709 C CA . THR A 1 89 ? -15.945 -3.6 -11.75 1 97.62 89 THR A CA 1
ATOM 710 C C . THR A 1 89 ? -17.438 -3.85 -11.961 1 97.62 89 THR A C 1
ATOM 712 O O . THR A 1 89 ? -18.203 -3.914 -11 1 97.62 89 THR A O 1
ATOM 715 N N . ILE A 1 90 ? -17.812 -4.012 -13.125 1 97.94 90 ILE A N 1
ATOM 716 C CA . ILE A 1 90 ? -19.219 -4.242 -13.445 1 97.94 90 ILE A CA 1
ATOM 717 C C . ILE A 1 90 ? -19.672 -5.574 -12.852 1 97.94 90 ILE A C 1
ATOM 719 O O . ILE A 1 90 ? -20.734 -5.656 -12.22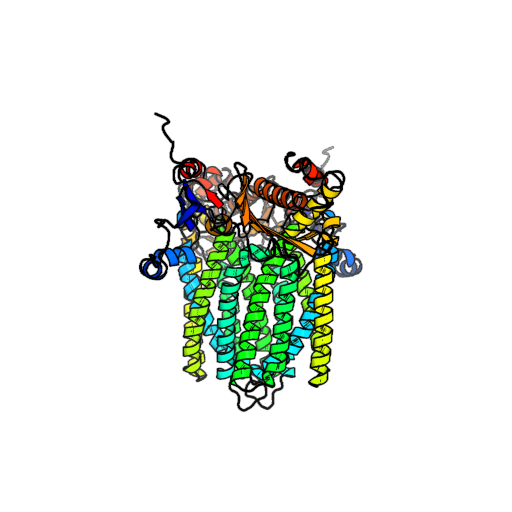7 1 97.94 90 ILE A O 1
ATOM 723 N N . THR A 1 91 ? -18.859 -6.582 -13.078 1 97.88 91 THR A N 1
ATOM 724 C CA . THR A 1 91 ? -19.156 -7.891 -12.508 1 97.88 91 THR A CA 1
ATOM 725 C C . THR A 1 91 ? -19.297 -7.809 -10.992 1 97.88 91 THR A C 1
ATOM 727 O O . THR A 1 91 ? -20.203 -8.422 -10.414 1 97.88 91 THR A O 1
ATOM 730 N N . SER A 1 92 ? -18.438 -7.074 -10.375 1 97.81 92 SER A N 1
ATOM 731 C CA . SER A 1 92 ? -18.438 -6.898 -8.93 1 97.81 92 SER A CA 1
ATOM 732 C C . SER A 1 92 ? -19.75 -6.266 -8.461 1 97.81 92 SER A C 1
ATOM 734 O O . SER A 1 92 ? -20.297 -6.637 -7.418 1 97.81 92 SER A O 1
ATOM 736 N N . LEU A 1 93 ? -20.25 -5.355 -9.195 1 97.5 93 LEU A N 1
ATOM 737 C CA . LEU A 1 93 ? -21.5 -4.68 -8.82 1 97.5 93 LEU A CA 1
ATOM 738 C C . LEU A 1 93 ? -22.672 -5.633 -8.891 1 97.5 93 LEU A C 1
ATOM 740 O O . LEU A 1 93 ? -23.562 -5.605 -8.031 1 97.5 93 LEU A O 1
ATOM 744 N N . LEU A 1 94 ? -22.703 -6.449 -9.898 1 96.5 94 LEU A N 1
ATOM 745 C CA . LEU A 1 94 ? -23.766 -7.457 -10.008 1 96.5 94 LEU A CA 1
ATOM 746 C C . LEU A 1 94 ? -23.703 -8.43 -8.836 1 96.5 94 LEU A C 1
ATOM 748 O O . LEU A 1 94 ? -24.734 -8.766 -8.25 1 96.5 94 LEU A O 1
ATOM 752 N N . ALA A 1 95 ? -22.516 -8.82 -8.5 1 96.75 95 ALA A N 1
ATOM 753 C CA . ALA A 1 95 ? -22.328 -9.711 -7.355 1 96.75 95 ALA A CA 1
ATOM 754 C C . ALA A 1 95 ? -22.703 -9.023 -6.051 1 96.75 95 ALA A C 1
ATOM 756 O O . ALA A 1 95 ? -23.297 -9.641 -5.16 1 96.75 95 ALA A O 1
ATOM 757 N N . ASN A 1 96 ? -22.344 -7.766 -5.922 1 95.88 96 ASN A N 1
ATOM 758 C CA . ASN A 1 96 ? -22.609 -7.004 -4.711 1 95.88 96 ASN A CA 1
ATOM 759 C C . ASN A 1 96 ? -24.109 -6.875 -4.461 1 95.88 96 ASN A C 1
ATOM 761 O O . ASN A 1 96 ? -24.562 -6.848 -3.311 1 95.88 96 ASN A O 1
ATOM 765 N N . ARG A 1 97 ? -24.891 -6.762 -5.484 1 95.19 97 ARG A N 1
ATOM 766 C CA . ARG A 1 97 ? -26.344 -6.75 -5.316 1 95.19 97 ARG A CA 1
ATOM 767 C C . ARG A 1 97 ? -26.828 -8.023 -4.629 1 95.19 97 ARG A C 1
ATOM 769 O O . ARG A 1 97 ? -27.656 -7.965 -3.723 1 95.19 97 ARG A O 1
ATOM 776 N N . ALA A 1 98 ? -26.281 -9.117 -5.07 1 93.62 98 ALA A N 1
ATOM 777 C CA . ALA A 1 98 ? -26.641 -10.406 -4.477 1 93.62 98 ALA A CA 1
ATOM 778 C C . ALA A 1 98 ? -26.188 -10.484 -3.025 1 93.62 98 ALA A C 1
ATOM 780 O O . ALA A 1 98 ? -26.875 -11.062 -2.182 1 93.62 98 ALA A O 1
ATOM 781 N N . ILE A 1 99 ? -25.016 -9.945 -2.762 1 93.5 99 ILE A N 1
ATOM 782 C CA . ILE A 1 99 ? -24.5 -9.93 -1.399 1 93.5 99 ILE A CA 1
ATOM 783 C C . ILE A 1 99 ? -25.453 -9.156 -0.492 1 93.5 99 ILE A C 1
ATOM 785 O O . ILE A 1 99 ? -25.766 -9.602 0.611 1 93.5 99 ILE A O 1
ATOM 789 N N . LEU A 1 100 ? -25.922 -8.023 -0.934 1 93.19 100 LEU A N 1
ATOM 790 C CA . LEU A 1 100 ? -26.844 -7.203 -0.153 1 93.19 100 LEU A CA 1
ATOM 791 C C . LEU A 1 100 ? -28.156 -7.945 0.092 1 93.19 100 LEU A C 1
ATOM 793 O O . LEU A 1 100 ? -28.719 -7.875 1.188 1 93.19 100 LEU A O 1
ATOM 797 N N . GLN A 1 101 ? -28.609 -8.688 -0.898 1 90.38 101 GLN A N 1
ATOM 798 C CA . GLN A 1 101 ? -29.781 -9.539 -0.72 1 90.38 101 GLN A CA 1
ATOM 799 C C . GLN A 1 101 ? -29.516 -10.617 0.328 1 90.38 101 GLN A C 1
ATOM 801 O O . GLN A 1 101 ? -30.375 -10.883 1.176 1 90.38 101 GLN A O 1
ATOM 806 N N . GLY A 1 102 ? -28.375 -11.148 0.22 1 88.38 102 GLY A N 1
ATOM 807 C CA . GLY A 1 102 ? -28 -12.195 1.157 1 88.38 102 GLY A CA 1
ATOM 808 C C . GLY A 1 102 ? -27.875 -11.703 2.586 1 88.38 102 GLY A C 1
ATOM 809 O O . GLY A 1 102 ? -28.109 -12.453 3.533 1 88.38 102 GLY A O 1
ATOM 810 N N . LEU A 1 103 ? -27.609 -10.477 2.723 1 89.94 103 LEU A N 1
ATOM 811 C CA . LEU A 1 103 ? -27.469 -9.883 4.047 1 89.94 103 LEU A CA 1
ATOM 812 C C . LEU A 1 103 ? -28.828 -9.477 4.609 1 89.94 103 LEU A C 1
ATOM 814 O O . LEU A 1 103 ? -28.922 -9.078 5.77 1 89.94 103 LEU A O 1
ATOM 818 N N . GLY A 1 104 ? -29.859 -9.547 3.787 1 89.31 104 GLY A N 1
ATOM 819 C CA . GLY A 1 104 ? -31.219 -9.344 4.293 1 89.31 104 GLY A CA 1
ATOM 820 C C . GLY A 1 104 ? -31.812 -8.008 3.893 1 89.31 104 GLY A C 1
ATOM 821 O O . GLY A 1 104 ? -32.781 -7.551 4.492 1 89.31 104 GLY A O 1
ATOM 822 N N . VAL A 1 105 ? -31.172 -7.363 2.961 1 89.81 105 VAL A N 1
ATOM 823 C CA . VAL A 1 105 ? -31.781 -6.129 2.467 1 89.81 105 VAL A CA 1
ATOM 824 C C . VAL A 1 105 ? -33.125 -6.434 1.83 1 89.81 105 VAL A C 1
ATOM 826 O O . VAL A 1 105 ? -33.25 -7.305 0.967 1 89.81 105 VAL A O 1
ATOM 829 N N . GLY A 1 106 ? -34.125 -5.754 2.277 1 88.06 106 GLY A N 1
ATOM 830 C CA . GLY A 1 106 ? -35.469 -5.961 1.765 1 88.06 106 GLY A CA 1
ATOM 831 C C . GLY A 1 106 ? -36.156 -7.141 2.404 1 88.06 106 GLY A C 1
ATOM 832 O O . GLY A 1 106 ? -37.281 -7.492 2.01 1 88.06 106 GLY A O 1
ATOM 833 N N . ASP A 1 107 ? -35.5 -7.789 3.293 1 89.19 107 ASP A N 1
ATOM 834 C CA . ASP A 1 107 ? -36.062 -8.938 3.994 1 89.19 107 ASP A CA 1
ATOM 835 C C . ASP A 1 107 ? -36.469 -8.57 5.41 1 89.19 107 ASP A C 1
ATOM 837 O O . ASP A 1 107 ? -35.625 -8.383 6.293 1 89.19 107 ASP A O 1
ATOM 841 N N . ALA A 1 108 ? -37.719 -8.633 5.703 1 88.81 108 ALA A N 1
ATOM 842 C CA . ALA A 1 108 ? -38.281 -8.203 6.984 1 88.81 108 ALA A CA 1
ATOM 843 C C . ALA A 1 108 ? -37.875 -9.172 8.102 1 88.81 108 ALA A C 1
ATOM 845 O O . ALA A 1 108 ? -37.906 -8.812 9.281 1 88.81 108 ALA A O 1
ATOM 846 N N . ASP A 1 109 ? -37.531 -10.375 7.762 1 87.56 109 ASP A N 1
ATOM 847 C CA . ASP A 1 109 ? -37.188 -11.383 8.766 1 87.56 109 ASP A CA 1
ATOM 848 C C . ASP A 1 109 ? -35.719 -11.297 9.156 1 87.56 109 ASP A C 1
ATOM 850 O O . ASP A 1 109 ? -35.281 -12.008 10.062 1 87.56 109 ASP A O 1
ATOM 854 N N . SER A 1 110 ? -35.062 -10.414 8.469 1 87.81 110 SER A N 1
ATOM 855 C CA . SER A 1 110 ? -33.656 -10.266 8.781 1 87.81 110 SER A CA 1
ATOM 856 C C . SER A 1 110 ? -33.406 -9.156 9.805 1 87.81 110 SER A C 1
ATOM 858 O O . SER A 1 110 ? -34.344 -8.422 10.148 1 87.81 110 SER A O 1
ATOM 860 N N . SER A 1 111 ? -32.188 -9.172 10.445 1 90.38 111 SER A N 1
ATOM 861 C CA . SER A 1 111 ? -31.812 -8.141 11.398 1 90.38 111 SER A CA 1
ATOM 862 C C . SER A 1 111 ? -30.422 -7.57 11.086 1 90.38 111 SER A C 1
ATOM 864 O O . SER A 1 111 ? -29.547 -8.289 10.594 1 90.38 111 SER A O 1
ATOM 866 N N . ALA A 1 112 ? -30.281 -6.32 11.398 1 91.12 112 ALA A N 1
ATOM 867 C CA . ALA A 1 112 ? -29.016 -5.629 11.195 1 91.12 112 ALA A CA 1
ATOM 868 C C . ALA A 1 112 ? -27.891 -6.27 12.023 1 91.12 112 ALA A C 1
ATOM 870 O O . ALA A 1 112 ? -26.75 -6.32 11.586 1 91.12 112 ALA A O 1
ATOM 871 N N . THR A 1 113 ? -28.234 -6.762 13.133 1 92.06 113 THR A N 1
ATOM 872 C CA . THR A 1 113 ? -27.25 -7.406 13.992 1 92.06 113 THR A CA 1
ATOM 873 C C . THR A 1 113 ? -26.766 -8.711 13.367 1 92.06 113 THR A C 1
ATOM 875 O O . THR A 1 113 ? -25.562 -8.977 13.352 1 92.06 113 THR A O 1
ATOM 878 N N . TYR A 1 114 ? -27.688 -9.445 12.859 1 92.06 114 TYR A N 1
ATOM 879 C CA . TYR A 1 114 ? -27.297 -10.688 12.195 1 92.06 114 TYR A CA 1
ATOM 880 C C . TYR A 1 114 ? -26.406 -10.406 10.992 1 92.06 114 TYR A C 1
ATOM 882 O O . TYR A 1 114 ? -25.375 -11.055 10.812 1 92.06 114 TYR A O 1
ATOM 890 N N . ALA A 1 115 ? -26.844 -9.453 10.203 1 93.44 115 ALA A N 1
ATOM 891 C CA . ALA A 1 115 ? -26.047 -9.07 9.039 1 93.44 115 ALA A CA 1
ATOM 892 C C . ALA A 1 115 ? -24.641 -8.633 9.461 1 93.44 115 ALA A C 1
ATOM 894 O O . ALA A 1 115 ? -23.656 -8.953 8.797 1 93.44 115 ALA A O 1
ATOM 895 N N . LEU A 1 116 ? -24.531 -7.918 10.539 1 94.88 116 LEU A N 1
ATOM 896 C CA . LEU A 1 116 ? -23.25 -7.445 11.047 1 94.88 116 LEU A CA 1
ATOM 897 C C . LEU A 1 116 ? -22.375 -8.617 11.5 1 94.88 116 LEU A C 1
ATOM 899 O O . LEU A 1 116 ? -21.188 -8.656 11.203 1 94.88 116 LEU A O 1
ATOM 903 N N . LEU A 1 117 ? -22.984 -9.508 12.188 1 94.38 117 LEU A N 1
ATOM 904 C CA . LEU A 1 117 ? -22.234 -10.664 12.672 1 94.38 117 LEU A CA 1
ATOM 905 C C . LEU A 1 117 ? -21.703 -11.484 11.5 1 94.38 117 LEU A C 1
ATOM 907 O O . LEU A 1 117 ? -20.594 -12.016 11.57 1 94.38 117 LEU A O 1
ATOM 911 N N . LEU A 1 118 ? -22.484 -11.586 10.492 1 94.25 118 LEU A N 1
ATOM 912 C CA . LEU A 1 118 ? -22.031 -12.266 9.289 1 94.25 118 LEU A CA 1
ATOM 913 C C . LEU A 1 118 ? -20.859 -11.508 8.656 1 94.25 118 LEU A C 1
ATOM 915 O O . LEU A 1 118 ? -19.891 -12.117 8.211 1 94.25 118 LEU A O 1
ATOM 919 N N . THR A 1 119 ? -20.953 -10.211 8.625 1 94.56 119 THR A N 1
ATOM 920 C CA . THR A 1 119 ? -19.875 -9.375 8.102 1 94.56 119 THR A CA 1
ATOM 921 C C . THR A 1 119 ? -18.625 -9.523 8.938 1 94.56 119 THR A C 1
ATOM 923 O O . THR A 1 119 ? -17.516 -9.547 8.398 1 94.56 119 THR A O 1
ATOM 926 N N . ILE A 1 120 ? -18.797 -9.609 10.219 1 96.19 120 ILE A N 1
ATOM 927 C CA . ILE A 1 120 ? -17.672 -9.812 11.125 1 96.19 120 ILE A CA 1
ATOM 928 C C . ILE A 1 120 ? -17 -11.156 10.836 1 96.19 120 ILE A C 1
ATOM 930 O O . ILE A 1 120 ? -15.781 -11.242 10.773 1 96.19 120 ILE A O 1
ATOM 934 N N . LEU A 1 121 ? -17.812 -12.148 10.703 1 96.31 121 LEU A N 1
ATOM 935 C CA . LEU A 1 121 ? -17.297 -13.469 10.359 1 96.31 121 LEU A CA 1
ATOM 936 C C . LEU A 1 121 ? -16.5 -13.422 9.055 1 96.31 121 LEU A C 1
ATOM 938 O O . LEU A 1 121 ? -15.398 -13.961 8.969 1 96.31 121 LEU A O 1
ATOM 942 N N . LYS A 1 122 ? -17.078 -12.797 8.07 1 96.62 122 LYS A N 1
ATOM 943 C CA . LYS A 1 122 ? -16.406 -12.625 6.785 1 96.62 122 LYS A CA 1
ATOM 944 C C . LYS A 1 122 ? -15.07 -11.914 6.953 1 96.62 122 LYS A C 1
ATOM 946 O O . LYS A 1 122 ? -14.07 -12.328 6.371 1 96.62 122 LYS A O 1
ATOM 951 N N . ASP A 1 123 ? -15.07 -10.906 7.719 1 96.25 123 ASP A N 1
ATOM 952 C CA . ASP A 1 123 ? -13.859 -10.141 7.969 1 96.25 123 ASP A CA 1
ATOM 953 C C . ASP A 1 123 ? -12.797 -11 8.648 1 96.25 123 ASP A C 1
ATOM 955 O O . ASP A 1 123 ? -11.617 -10.938 8.297 1 96.25 123 ASP A O 1
ATOM 959 N N . GLY A 1 124 ? -13.227 -11.703 9.641 1 96.5 124 GLY A N 1
ATOM 960 C CA . GLY A 1 124 ? -12.305 -12.617 10.312 1 96.5 124 GLY A CA 1
ATOM 961 C C . GLY A 1 124 ? -11.695 -13.641 9.375 1 96.5 124 GLY A C 1
ATOM 962 O O . GLY A 1 124 ? -10.477 -13.844 9.383 1 96.5 124 GLY A O 1
ATOM 963 N N . ILE A 1 125 ? -12.5 -14.227 8.547 1 97.25 125 ILE A N 1
ATOM 964 C CA . ILE A 1 125 ? -12.039 -15.227 7.59 1 97.25 125 ILE A CA 1
ATOM 965 C C . ILE A 1 125 ? -11.109 -14.57 6.574 1 97.25 125 ILE A C 1
ATOM 967 O O . ILE A 1 125 ? -10.094 -15.156 6.188 1 97.25 125 ILE A O 1
ATOM 971 N N . SER A 1 126 ? -11.484 -13.414 6.141 1 97.62 126 SER A N 1
ATOM 972 C CA . SER A 1 126 ? -10.648 -12.672 5.203 1 97.62 126 SER A CA 1
ATOM 973 C C . SER A 1 126 ? -9.242 -12.484 5.754 1 97.62 126 SER A C 1
ATOM 975 O O . SER A 1 126 ? -8.258 -12.727 5.055 1 97.62 126 SER A O 1
ATOM 977 N N . ARG A 1 127 ? -9.109 -12.062 6.957 1 95.44 127 ARG A N 1
ATOM 978 C CA . ARG A 1 127 ? -7.824 -11.82 7.59 1 95.44 127 ARG A CA 1
ATOM 979 C C . ARG A 1 127 ? -7.031 -13.109 7.746 1 95.44 127 ARG A C 1
ATOM 981 O O . ARG A 1 127 ? -5.832 -13.148 7.457 1 95.44 127 ARG A O 1
ATOM 988 N N . LEU A 1 128 ? -7.672 -14.148 8.148 1 95.62 128 LEU A N 1
ATOM 989 C CA . LEU A 1 128 ? -7.004 -15.438 8.32 1 95.62 128 LEU A CA 1
ATOM 990 C C . LEU A 1 128 ? -6.543 -15.992 6.98 1 95.62 128 LEU A C 1
ATOM 992 O O . LEU A 1 128 ? -5.43 -16.516 6.871 1 95.62 128 LEU A O 1
ATOM 996 N N . ALA A 1 129 ? -7.395 -15.867 5.992 1 97.19 129 ALA A N 1
ATOM 997 C CA . ALA A 1 129 ? -7.035 -16.328 4.652 1 97.19 129 ALA A CA 1
ATOM 998 C C . ALA A 1 129 ? -5.867 -15.531 4.086 1 97.19 129 ALA A C 1
ATOM 1000 O O . ALA A 1 129 ? -5 -16.094 3.406 1 97.19 129 ALA A O 1
ATOM 1001 N N . THR A 1 130 ? -5.906 -14.281 4.34 1 96.06 130 THR A N 1
ATOM 1002 C CA . THR A 1 130 ? -4.805 -13.438 3.898 1 96.06 130 THR A CA 1
ATOM 1003 C C . THR A 1 130 ? -3.484 -13.898 4.5 1 96.06 130 THR A C 1
ATOM 1005 O O . THR A 1 130 ? -2.502 -14.094 3.781 1 96.06 130 THR A O 1
ATOM 1008 N N . ILE A 1 131 ? -3.463 -14.156 5.773 1 92.5 131 ILE A N 1
ATOM 1009 C CA . ILE A 1 131 ? -2.262 -14.586 6.48 1 92.5 131 ILE A CA 1
ATOM 1010 C C . ILE A 1 131 ? -1.832 -15.961 5.98 1 92.5 131 ILE A C 1
ATOM 1012 O O . ILE A 1 131 ? -0.664 -16.172 5.645 1 92.5 131 ILE A O 1
ATOM 1016 N N . GLY A 1 132 ? -2.721 -16.859 5.949 1 94 132 GLY A N 1
ATOM 1017 C CA . GLY A 1 132 ? -2.41 -18.219 5.523 1 94 132 GLY A CA 1
ATOM 1018 C C . GLY A 1 132 ? -1.866 -18.281 4.109 1 94 132 GLY A C 1
ATOM 1019 O O . GLY A 1 132 ? -0.88 -18.984 3.852 1 94 132 GLY A O 1
ATOM 1020 N N . PHE A 1 133 ? -2.5 -17.547 3.232 1 95.5 133 PHE A N 1
ATOM 1021 C CA . PHE A 1 133 ? -2.076 -17.562 1.838 1 95.5 133 PHE A CA 1
ATOM 1022 C C . PHE A 1 133 ? -0.714 -16.906 1.674 1 95.5 133 PHE A C 1
ATOM 1024 O O . PHE A 1 133 ? 0.135 -17.391 0.928 1 95.5 133 PHE A O 1
ATOM 1031 N N . ALA A 1 134 ? -0.567 -15.797 2.289 1 90.81 134 ALA A N 1
ATOM 1032 C CA . ALA A 1 134 ? 0.729 -15.125 2.238 1 90.81 134 ALA A CA 1
ATOM 1033 C C . ALA A 1 134 ? 1.833 -16.016 2.793 1 90.81 134 ALA A C 1
ATOM 1035 O O . ALA A 1 134 ? 2.941 -16.062 2.252 1 90.81 134 ALA A O 1
ATOM 1036 N N . TYR A 1 135 ? 1.575 -16.672 3.855 1 85.5 135 TYR A N 1
ATOM 1037 C CA . TYR A 1 135 ? 2.541 -17.578 4.48 1 85.5 135 TYR A CA 1
ATOM 1038 C C . TYR A 1 135 ? 2.924 -18.703 3.541 1 85.5 135 TYR A C 1
ATOM 1040 O O . TYR A 1 135 ? 4.105 -19.047 3.404 1 85.5 135 TYR A O 1
ATOM 1048 N N . ARG A 1 136 ? 1.996 -19.172 2.863 1 89.25 136 ARG A N 1
ATOM 1049 C CA . ARG A 1 136 ? 2.215 -20.359 2.047 1 89.25 136 ARG A CA 1
ATOM 1050 C C . ARG A 1 136 ? 2.824 -20 0.698 1 89.25 136 ARG A C 1
ATOM 1052 O O . ARG A 1 136 ? 3.66 -20.734 0.168 1 89.25 136 ARG A O 1
ATOM 1059 N N . PHE A 1 137 ? 2.408 -18.859 0.138 1 90.19 137 PHE A N 1
ATOM 1060 C CA . PHE A 1 137 ? 2.74 -18.609 -1.26 1 90.19 137 PHE A CA 1
ATOM 1061 C C . PHE A 1 137 ? 3.518 -17.312 -1.407 1 90.19 137 PHE A C 1
ATOM 1063 O O . PHE A 1 137 ? 3.836 -16.891 -2.523 1 90.19 137 PHE A O 1
ATOM 1070 N N . GLY A 1 138 ? 3.848 -16.75 -0.403 1 85 138 GLY A N 1
ATOM 1071 C CA . GLY A 1 138 ? 4.5 -15.453 -0.449 1 85 138 GLY A CA 1
ATOM 1072 C C . GLY A 1 138 ? 5.805 -15.469 -1.217 1 85 138 GLY A C 1
ATOM 1073 O O . GLY A 1 138 ? 6.105 -14.531 -1.958 1 85 138 GLY A O 1
ATOM 1074 N N . LEU A 1 139 ? 6.543 -16.469 -1.165 1 82.19 139 LEU A N 1
ATOM 1075 C CA . LEU A 1 139 ? 7.871 -16.531 -1.771 1 82.19 139 LEU A CA 1
ATOM 1076 C C . LEU A 1 139 ? 7.777 -16.953 -3.236 1 82.19 139 LEU A C 1
ATOM 1078 O O . LEU A 1 139 ? 8.711 -16.734 -4.008 1 82.19 139 LEU A O 1
ATOM 1082 N N . VAL A 1 140 ? 6.738 -17.516 -3.553 1 88.94 140 VAL A N 1
ATOM 1083 C CA . VAL A 1 140 ? 6.672 -18.094 -4.891 1 88.94 140 VAL A CA 1
ATOM 1084 C C . VAL A 1 140 ? 5.965 -17.109 -5.836 1 88.94 140 VAL A C 1
ATOM 1086 O O . VAL A 1 140 ? 6.105 -17.219 -7.059 1 88.94 140 VAL A O 1
ATOM 1089 N N . ILE A 1 141 ? 5.266 -16.125 -5.395 1 92.62 141 ILE A N 1
ATOM 1090 C CA . ILE A 1 141 ? 4.438 -15.273 -6.23 1 92.62 141 ILE A CA 1
ATOM 1091 C C . ILE A 1 141 ? 5.324 -14.398 -7.121 1 92.62 141 ILE A C 1
ATOM 1093 O O . ILE A 1 141 ? 5.059 -14.25 -8.312 1 92.62 141 ILE A O 1
ATOM 1097 N N . GLU A 1 142 ? 6.352 -13.891 -6.605 1 90.94 142 GLU A N 1
ATOM 1098 C CA . GLU A 1 142 ? 7.191 -12.969 -7.363 1 90.94 142 GLU A CA 1
ATOM 1099 C C . GLU A 1 142 ? 7.828 -13.656 -8.562 1 90.94 142 GLU A C 1
ATOM 1101 O O . GLU A 1 142 ? 7.711 -13.18 -9.695 1 90.94 142 GLU A O 1
ATOM 1106 N N . PRO A 1 143 ? 8.461 -14.812 -8.375 1 91.25 143 PRO A N 1
ATOM 1107 C CA . PRO A 1 143 ? 9.047 -15.477 -9.539 1 91.25 143 PRO A CA 1
ATOM 1108 C C . PRO A 1 143 ? 7.996 -15.922 -10.555 1 91.25 143 PRO A C 1
ATOM 1110 O O . PRO A 1 143 ? 8.289 -16.016 -11.75 1 91.25 143 PRO A O 1
ATOM 1113 N N . GLU A 1 144 ? 6.805 -16.188 -10.086 1 95.81 144 GLU A N 1
ATOM 1114 C CA . GLU A 1 144 ? 5.711 -16.625 -10.945 1 95.81 144 GLU A CA 1
ATOM 1115 C C . GLU A 1 144 ? 4.613 -15.578 -11.023 1 95.81 144 GLU A C 1
ATOM 1117 O O . GLU A 1 144 ? 3.424 -15.906 -11.008 1 95.81 144 GLU A O 1
ATOM 1122 N N . CYS A 1 145 ? 4.98 -14.359 -11.062 1 96.56 145 CYS A N 1
ATOM 1123 C CA . CYS A 1 145 ? 4.035 -13.258 -10.93 1 96.56 145 CYS A CA 1
ATOM 1124 C C . CYS A 1 145 ? 3.01 -13.281 -12.055 1 96.56 145 CYS A C 1
ATOM 1126 O O . CYS A 1 145 ? 1.852 -12.906 -11.852 1 96.56 145 CYS A O 1
ATOM 1128 N N . LYS A 1 146 ? 3.387 -13.688 -13.312 1 97.81 146 LYS A N 1
ATOM 1129 C CA . LYS A 1 146 ? 2.418 -13.781 -14.398 1 97.81 146 LYS A CA 1
ATOM 1130 C C . LYS A 1 146 ? 1.302 -14.766 -14.062 1 97.81 146 LYS A C 1
ATOM 1132 O O . LYS A 1 146 ? 0.121 -14.461 -14.25 1 97.81 146 LYS A O 1
ATOM 1137 N N . LYS A 1 147 ? 1.668 -15.867 -13.602 1 97.56 147 LYS A N 1
ATOM 1138 C CA . LYS A 1 147 ? 0.706 -16.891 -13.219 1 97.56 147 LYS A CA 1
ATOM 1139 C C . LYS A 1 147 ? -0.222 -16.391 -12.109 1 97.56 147 LYS A C 1
ATOM 1141 O O . LYS A 1 147 ? -1.443 -16.531 -12.211 1 97.56 147 LYS A O 1
ATOM 1146 N N . TYR A 1 148 ? 0.336 -15.867 -11.141 1 97.62 148 TYR A N 1
ATOM 1147 C CA . TYR A 1 148 ? -0.451 -15.492 -9.977 1 97.62 148 TYR A CA 1
ATOM 1148 C C . TYR A 1 148 ? -1.271 -14.234 -10.25 1 97.62 148 TYR A C 1
ATOM 1150 O O . TYR A 1 148 ? -2.301 -14.008 -9.609 1 97.62 148 TYR A O 1
ATOM 1158 N N . ARG A 1 149 ? -0.796 -13.422 -11.18 1 98.31 149 ARG A N 1
ATOM 1159 C CA . ARG A 1 149 ? -1.636 -12.312 -11.625 1 98.31 149 ARG A CA 1
ATOM 1160 C C . ARG A 1 149 ? -2.93 -12.828 -12.25 1 98.31 149 ARG A C 1
ATOM 1162 O O . ARG A 1 149 ? -4.008 -12.281 -11.992 1 98.31 149 ARG A O 1
ATOM 1169 N N . PHE A 1 150 ? -2.777 -13.844 -13.031 1 98.38 150 PHE A N 1
ATOM 1170 C CA . PHE A 1 150 ? -3.941 -14.445 -13.672 1 98.38 150 PHE A CA 1
ATOM 1171 C C . PHE A 1 150 ? -4.793 -15.195 -12.648 1 98.38 150 PHE A C 1
ATOM 1173 O O . PHE A 1 150 ? -6.016 -15.055 -12.633 1 98.38 150 PHE A O 1
ATOM 1180 N N . LEU A 1 151 ? -4.141 -15.938 -11.82 1 97.81 151 LEU A N 1
ATOM 1181 C CA . LEU A 1 151 ? -4.844 -16.734 -10.82 1 97.81 151 LEU A CA 1
ATOM 1182 C C . LEU A 1 151 ? -5.625 -15.836 -9.867 1 97.81 151 LEU A C 1
ATOM 1184 O O . LEU A 1 151 ? -6.703 -16.219 -9.398 1 97.81 151 LEU A O 1
ATOM 1188 N N . ALA A 1 152 ? -5.105 -14.68 -9.539 1 98.44 152 ALA A N 1
ATOM 1189 C CA . ALA A 1 152 ? -5.816 -13.734 -8.688 1 98.44 152 ALA A CA 1
ATOM 1190 C C . ALA A 1 152 ? -7.234 -13.492 -9.195 1 98.44 152 ALA A C 1
ATOM 1192 O O . ALA A 1 152 ? -8.195 -13.531 -8.422 1 98.44 152 ALA A O 1
ATOM 1193 N N . ASP A 1 153 ? -7.328 -13.336 -10.469 1 98.38 153 ASP A N 1
ATOM 1194 C CA . ASP A 1 153 ? -8.633 -13.031 -11.055 1 98.38 153 ASP A CA 1
ATOM 1195 C C . ASP A 1 153 ? -9.523 -14.273 -11.078 1 98.38 153 ASP A C 1
ATOM 1197 O O . ASP A 1 153 ? -10.75 -14.164 -11.008 1 98.38 153 ASP A O 1
ATOM 1201 N N . ILE A 1 154 ? -8.93 -15.398 -11.148 1 98.38 154 ILE A N 1
ATOM 1202 C CA . ILE A 1 154 ? -9.719 -16.625 -11.031 1 98.38 154 ILE A CA 1
ATOM 1203 C C . ILE A 1 154 ? -10.32 -16.719 -9.625 1 98.38 154 ILE A C 1
ATOM 1205 O O . ILE A 1 154 ? -11.492 -17.062 -9.477 1 98.38 154 ILE A O 1
ATOM 1209 N N . PHE A 1 155 ? -9.5 -16.438 -8.609 1 98.44 155 PHE A N 1
ATOM 1210 C CA . PHE A 1 155 ? -10.016 -16.406 -7.242 1 98.44 155 PHE A CA 1
ATOM 1211 C C . PHE A 1 155 ? -11.172 -15.414 -7.129 1 98.44 155 PHE A C 1
ATOM 1213 O O . PHE A 1 155 ? -12.234 -15.766 -6.605 1 98.44 155 PHE A O 1
ATOM 1220 N N . ASN A 1 156 ? -10.969 -14.242 -7.637 1 98.38 156 ASN A N 1
ATOM 1221 C CA . ASN A 1 156 ? -11.953 -13.172 -7.523 1 98.38 156 ASN A CA 1
ATOM 1222 C C . ASN A 1 156 ? -13.25 -13.523 -8.242 1 98.38 156 ASN A C 1
ATOM 1224 O O . ASN A 1 156 ? -14.336 -13.344 -7.699 1 98.38 156 ASN A O 1
ATOM 1228 N N . ASP A 1 157 ? -13.164 -13.977 -9.492 1 98.56 157 ASP A N 1
ATOM 1229 C CA . ASP A 1 157 ? -14.336 -14.312 -10.289 1 98.56 157 ASP A CA 1
ATOM 1230 C C . ASP A 1 157 ? -15.094 -15.484 -9.68 1 98.56 157 ASP A C 1
ATOM 1232 O O . ASP A 1 157 ? -16.328 -15.523 -9.727 1 98.56 157 ASP A O 1
ATOM 1236 N N . SER A 1 158 ? -14.359 -16.406 -9.125 1 98.5 158 SER A N 1
ATOM 1237 C CA . SER A 1 158 ? -15.023 -17.5 -8.406 1 98.5 158 SER A CA 1
ATOM 1238 C C . SER A 1 158 ? -15.812 -16.984 -7.211 1 98.5 158 SER A C 1
ATOM 1240 O O . SER A 1 158 ? -16.922 -17.453 -6.938 1 98.5 158 SER A O 1
ATOM 1242 N N . ALA A 1 159 ? -15.219 -16.062 -6.512 1 98.5 159 ALA A N 1
ATOM 1243 C CA . ALA A 1 159 ? -15.922 -15.43 -5.395 1 98.5 159 ALA A CA 1
ATOM 1244 C C . ALA A 1 159 ? -17.203 -14.742 -5.863 1 98.5 159 ALA A C 1
ATOM 1246 O O . ALA A 1 159 ? -18.234 -14.844 -5.203 1 98.5 159 ALA A O 1
ATOM 1247 N N . PHE A 1 160 ? -17.172 -14.086 -6.988 1 98 160 PHE A N 1
ATOM 1248 C CA . PHE A 1 160 ? -18.344 -13.406 -7.539 1 98 160 PHE A CA 1
ATOM 1249 C C . PHE A 1 160 ? -19.484 -14.391 -7.785 1 98 160 PHE A C 1
ATOM 1251 O O . PHE A 1 160 ? -20.641 -14.102 -7.484 1 98 160 PHE A O 1
ATOM 1258 N N . PHE A 1 161 ? -19.172 -15.5 -8.289 1 97.62 161 PHE A N 1
ATOM 1259 C CA . PHE A 1 161 ? -20.203 -16.5 -8.578 1 97.62 161 PHE A CA 1
ATOM 1260 C C . PHE A 1 161 ? -20.781 -17.062 -7.293 1 97.62 161 PHE A C 1
ATOM 1262 O O . PHE A 1 161 ? -21.984 -17.297 -7.203 1 97.62 161 PHE A O 1
ATOM 1269 N N . LEU A 1 162 ? -19.938 -17.266 -6.324 1 97.44 162 LEU A N 1
ATOM 1270 C CA . LEU A 1 162 ? -20.438 -17.719 -5.035 1 97.44 162 LEU A CA 1
ATOM 1271 C C . LEU A 1 162 ? -21.375 -16.688 -4.43 1 97.44 162 LEU A C 1
ATOM 1273 O O . LEU A 1 162 ? -22.438 -17.031 -3.895 1 97.44 162 LEU A O 1
ATOM 1277 N N . ASP A 1 163 ? -21.031 -15.461 -4.527 1 96.56 163 ASP A N 1
ATOM 1278 C CA . ASP A 1 163 ? -21.891 -14.375 -4.055 1 96.56 163 ASP A CA 1
ATOM 1279 C C . ASP A 1 163 ? -23.219 -14.367 -4.793 1 96.56 163 ASP A C 1
ATOM 1281 O O . ASP A 1 163 ? -24.281 -14.242 -4.172 1 96.56 163 ASP A O 1
ATOM 1285 N N . LEU A 1 164 ? -23.172 -14.508 -6.051 1 95.31 164 LEU A N 1
ATOM 1286 C CA . LEU A 1 164 ? -24.359 -14.453 -6.895 1 95.31 164 LEU A CA 1
ATOM 1287 C C . LEU A 1 164 ? -25.359 -15.547 -6.516 1 95.31 164 LEU A C 1
ATOM 1289 O O . LEU A 1 164 ? -26.562 -15.312 -6.496 1 95.31 164 LEU A O 1
ATOM 1293 N N . PHE A 1 165 ? -24.875 -16.719 -6.125 1 94.81 165 PHE A N 1
ATOM 1294 C CA . PHE A 1 165 ? -25.75 -17.859 -5.879 1 94.81 165 PHE A CA 1
ATOM 1295 C C . PHE A 1 165 ? -26.109 -17.969 -4.402 1 94.81 165 PHE A C 1
ATOM 1297 O O . PHE A 1 165 ? -27 -18.719 -4.023 1 94.81 165 PHE A O 1
ATOM 1304 N N . SER A 1 166 ? -25.438 -17.219 -3.586 1 93.38 166 SER A N 1
ATOM 1305 C CA . SER A 1 166 ? -25.562 -17.375 -2.141 1 93.38 166 SER A CA 1
ATOM 1306 C C . SER A 1 166 ? -27 -17.219 -1.689 1 93.38 166 SER A C 1
ATOM 1308 O O . SER A 1 166 ? -27.469 -17.953 -0.821 1 93.38 166 SER A O 1
ATOM 1310 N N . PRO A 1 167 ? -27.844 -16.312 -2.271 1 90.31 167 PRO A N 1
ATOM 1311 C CA . PRO A 1 167 ? -29.219 -16.141 -1.808 1 90.31 167 PRO A CA 1
ATOM 1312 C C . PRO A 1 167 ? -30.109 -17.344 -2.145 1 90.31 167 PRO A C 1
ATOM 1314 O O . PRO A 1 167 ? -31.203 -17.469 -1.609 1 90.31 167 PRO A O 1
ATOM 1317 N N . LEU A 1 168 ? -29.656 -18.172 -3.033 1 90.81 168 LEU A N 1
ATOM 1318 C CA . LEU A 1 168 ? -30.438 -19.328 -3.461 1 90.81 168 LEU A CA 1
ATOM 1319 C C . LEU A 1 168 ? -30.266 -20.5 -2.496 1 90.81 168 LEU A C 1
ATOM 1321 O O . LEU A 1 168 ? -31.031 -21.469 -2.545 1 90.81 168 LEU A O 1
ATOM 1325 N N . PHE A 1 169 ? -29.297 -20.359 -1.603 1 91.31 169 PHE A N 1
ATOM 1326 C CA . PHE A 1 169 ? -28.969 -21.469 -0.715 1 91.31 169 PHE A CA 1
ATOM 1327 C C . PHE A 1 169 ? -29.703 -21.328 0.611 1 91.31 169 PHE A C 1
ATOM 1329 O O . PHE A 1 169 ? -30.203 -20.25 0.951 1 91.31 169 PHE A O 1
ATOM 1336 N N . GLY A 1 170 ? -29.781 -22.531 1.32 1 89.25 170 GLY A N 1
ATOM 1337 C CA . GLY A 1 170 ? -30.266 -22.484 2.691 1 89.25 170 GLY A CA 1
ATOM 1338 C C . GLY A 1 170 ? -29.328 -21.766 3.633 1 89.25 170 GLY A C 1
ATOM 1339 O O . GLY A 1 170 ? -28.219 -21.391 3.244 1 89.25 170 GLY A O 1
ATOM 1340 N N . SER A 1 171 ? -29.703 -21.547 4.859 1 87.06 171 SER A N 1
ATOM 1341 C CA . SER A 1 171 ? -29.047 -20.641 5.793 1 87.06 171 SER A CA 1
ATOM 1342 C C . SER A 1 171 ? -27.578 -21.031 5.996 1 87.06 171 SER A C 1
ATOM 1344 O O . SER A 1 171 ? -26.688 -20.219 5.734 1 87.06 171 SER A O 1
ATOM 1346 N N . TRP A 1 172 ? -27.312 -22.266 6.277 1 92.44 172 TRP A N 1
ATOM 1347 C CA . TRP A 1 172 ? -25.938 -22.656 6.578 1 92.44 172 TRP A CA 1
ATOM 1348 C C . TRP A 1 172 ? -25.094 -22.672 5.312 1 92.44 172 TRP A C 1
ATOM 1350 O O . TRP A 1 172 ? -23.922 -22.281 5.336 1 92.44 172 TRP A O 1
ATOM 1360 N N . THR A 1 173 ? -25.688 -23.094 4.211 1 95 173 THR A N 1
ATOM 1361 C CA . THR A 1 173 ? -24.969 -23.141 2.947 1 95 173 THR A CA 1
ATOM 1362 C C . THR A 1 173 ? -24.719 -21.734 2.412 1 95 173 THR A C 1
ATOM 1364 O O . THR A 1 173 ? -23.688 -21.484 1.775 1 95 173 THR A O 1
ATOM 1367 N N . GLN A 1 174 ? -25.641 -20.875 2.701 1 95.25 174 GLN A N 1
ATOM 1368 C CA . GLN A 1 174 ? -25.453 -19.484 2.311 1 95.25 174 GLN A CA 1
ATOM 1369 C C . GLN A 1 174 ? -24.266 -18.859 3.039 1 95.25 174 GLN A C 1
ATOM 1371 O O . GLN A 1 174 ? -23.422 -18.203 2.42 1 95.25 174 GLN A O 1
ATOM 1376 N N . VAL A 1 175 ? -24.234 -19.062 4.336 1 94.69 175 VAL A N 1
ATOM 1377 C CA . VAL A 1 175 ? -23.141 -18.531 5.148 1 94.69 175 VAL A CA 1
ATOM 1378 C C . VAL A 1 175 ? -21.812 -19.109 4.672 1 94.69 175 VAL A C 1
ATOM 1380 O O . VAL A 1 175 ? -20.828 -18.375 4.508 1 94.69 175 VAL A O 1
ATOM 1383 N N . ALA A 1 176 ? -21.812 -20.406 4.41 1 96.62 176 ALA A N 1
ATOM 1384 C CA . ALA A 1 176 ? -20.609 -21.062 3.938 1 96.62 176 ALA A CA 1
ATOM 1385 C C . ALA A 1 176 ? -20.141 -20.469 2.607 1 96.62 176 ALA A C 1
ATOM 1387 O O . ALA A 1 176 ? -18.953 -20.203 2.414 1 96.62 176 ALA A O 1
ATOM 1388 N N . ALA A 1 177 ? -21.078 -20.203 1.724 1 96.94 177 ALA A N 1
ATOM 1389 C CA . ALA A 1 177 ? -20.766 -19.641 0.418 1 96.94 177 ALA A CA 1
ATOM 1390 C C . ALA A 1 177 ? -20.156 -18.25 0.564 1 96.94 177 ALA A C 1
ATOM 1392 O O . ALA A 1 177 ? -19.156 -17.922 -0.088 1 96.94 177 ALA A O 1
ATOM 1393 N N . LEU A 1 178 ? -20.719 -17.469 1.432 1 95.88 178 LEU A N 1
ATOM 1394 C CA . LEU A 1 178 ? -20.25 -16.109 1.629 1 95.88 178 LEU A CA 1
ATOM 1395 C C . LEU A 1 178 ? -18.859 -16.094 2.254 1 95.88 178 LEU A C 1
ATOM 1397 O O . LEU A 1 178 ? -18 -15.289 1.871 1 95.88 178 LEU A O 1
ATOM 1401 N N . VAL A 1 179 ? -18.625 -16.984 3.158 1 96.62 179 VAL A N 1
ATOM 1402 C CA . VAL A 1 179 ? -17.344 -17.062 3.857 1 96.62 179 VAL A CA 1
ATOM 1403 C C . VAL A 1 179 ? -16.266 -17.562 2.9 1 96.62 179 VAL A C 1
ATOM 1405 O O . VAL A 1 179 ? -15.148 -17.031 2.891 1 96.62 179 VAL A O 1
ATOM 1408 N N . VAL A 1 180 ? -16.562 -18.531 2.104 1 98.12 180 VAL A N 1
ATOM 1409 C CA . VAL A 1 180 ? -15.602 -19.047 1.125 1 98.12 180 VAL A CA 1
ATOM 1410 C C . VAL A 1 180 ? -15.305 -17.969 0.081 1 98.12 180 VAL A C 1
ATOM 1412 O O . VAL A 1 180 ? -14.156 -17.797 -0.334 1 98.12 180 VAL A O 1
ATOM 1415 N N . ALA A 1 181 ? -16.344 -17.266 -0.334 1 98.31 181 ALA A N 1
ATOM 1416 C CA . ALA A 1 181 ? -16.141 -16.172 -1.273 1 98.31 181 ALA A CA 1
ATOM 1417 C C . ALA A 1 181 ? -15.18 -15.133 -0.708 1 98.31 181 ALA A C 1
ATOM 1419 O O . ALA A 1 181 ? -14.297 -14.648 -1.416 1 98.31 181 ALA A O 1
ATOM 1420 N N . GLU A 1 182 ? -15.367 -14.883 0.548 1 98.06 182 GLU A N 1
ATOM 1421 C CA . GLU A 1 182 ? -14.508 -13.891 1.193 1 98.06 182 GLU A CA 1
ATOM 1422 C C . GLU A 1 182 ? -13.062 -14.383 1.268 1 98.06 182 GLU A C 1
ATOM 1424 O O . GLU A 1 182 ? -12.125 -13.602 1.087 1 98.06 182 GLU A O 1
ATOM 1429 N N . ALA A 1 183 ? -12.891 -15.617 1.563 1 98.44 183 ALA A N 1
ATOM 1430 C CA . ALA A 1 183 ? -11.555 -16.203 1.579 1 98.44 183 ALA A CA 1
ATOM 1431 C C . ALA A 1 183 ? -10.898 -16.109 0.205 1 98.44 183 ALA A C 1
ATOM 1433 O O . ALA A 1 183 ? -9.719 -15.758 0.097 1 98.44 183 ALA A O 1
ATOM 1434 N N . LEU A 1 184 ? -11.633 -16.406 -0.783 1 98.62 184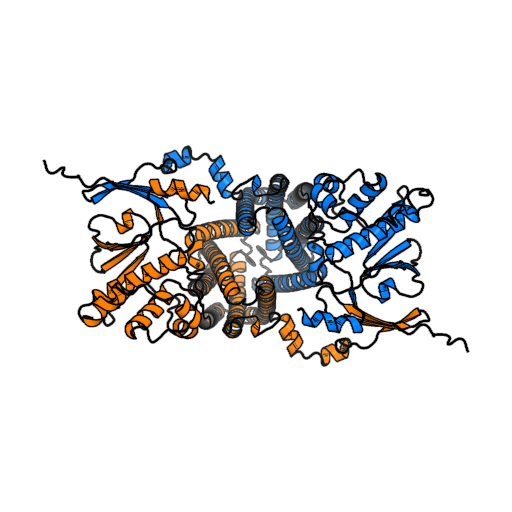 LEU A N 1
ATOM 1435 C CA . LEU A 1 184 ? -11.133 -16.328 -2.148 1 98.62 184 LEU A CA 1
ATOM 1436 C C . LEU A 1 184 ? -10.742 -14.898 -2.502 1 98.62 184 LEU A C 1
ATOM 1438 O O . LEU A 1 184 ? -9.711 -14.672 -3.137 1 98.62 184 LEU A O 1
ATOM 1442 N N . ARG A 1 185 ? -11.555 -13.938 -2.072 1 98.31 185 ARG A N 1
ATOM 1443 C CA . ARG A 1 185 ? -11.242 -12.539 -2.32 1 98.31 185 ARG A CA 1
ATOM 1444 C C . ARG A 1 185 ? -9.953 -12.125 -1.61 1 98.31 185 ARG A C 1
ATOM 1446 O O . ARG A 1 185 ? -9.172 -11.336 -2.141 1 98.31 185 ARG A O 1
ATOM 1453 N N . ALA A 1 186 ? -9.828 -12.648 -0.417 1 98.06 186 ALA A N 1
ATOM 1454 C CA . ALA A 1 186 ? -8.609 -12.367 0.337 1 98.06 186 ALA A CA 1
ATOM 1455 C C . ALA A 1 186 ? -7.383 -12.922 -0.382 1 98.06 186 ALA A C 1
ATOM 1457 O O . ALA A 1 186 ? -6.352 -12.25 -0.472 1 98.06 186 ALA A O 1
ATOM 1458 N N . MET A 1 187 ? -7.516 -14.102 -0.868 1 97.94 187 MET A N 1
ATOM 1459 C CA . MET A 1 187 ? -6.43 -14.719 -1.629 1 97.94 187 MET A CA 1
ATOM 1460 C C . MET A 1 187 ? -6.121 -13.906 -2.887 1 97.94 187 MET A C 1
ATOM 1462 O O . MET A 1 187 ? -4.957 -13.719 -3.236 1 97.94 187 MET A O 1
ATOM 1466 N N . CYS A 1 188 ? -7.156 -13.477 -3.529 1 98.31 188 CYS A N 1
ATOM 1467 C CA . CYS A 1 188 ? -6.988 -12.609 -4.691 1 98.31 188 CYS A CA 1
ATOM 1468 C C . CYS A 1 188 ? -6.191 -11.359 -4.328 1 98.31 188 CYS A C 1
ATOM 1470 O O . CYS A 1 188 ? -5.27 -10.977 -5.051 1 98.31 188 CYS A O 1
ATOM 1472 N N . GLY A 1 189 ? -6.551 -10.82 -3.229 1 97.38 189 GLY A N 1
ATOM 1473 C CA . GLY A 1 189 ? -5.852 -9.617 -2.791 1 97.38 189 GLY A CA 1
ATOM 1474 C C . GLY A 1 189 ? -4.359 -9.828 -2.631 1 97.38 189 GLY A C 1
ATOM 1475 O O . GLY A 1 189 ? -3.561 -9 -3.084 1 97.38 189 GLY A O 1
ATOM 1476 N N . VAL A 1 190 ? -3.959 -10.883 -2.029 1 96.06 190 VAL A N 1
ATOM 1477 C CA . VAL A 1 190 ? -2.551 -11.18 -1.792 1 96.06 190 VAL A CA 1
ATOM 1478 C C . VAL A 1 190 ? -1.851 -11.461 -3.121 1 96.06 190 VAL A C 1
ATOM 1480 O O . VAL A 1 190 ? -0.805 -10.875 -3.412 1 96.06 190 VAL A O 1
ATOM 1483 N N . ALA A 1 191 ? -2.432 -12.305 -3.871 1 97.62 191 ALA A N 1
ATOM 1484 C CA . ALA A 1 191 ? -1.842 -12.68 -5.152 1 97.62 191 ALA A CA 1
ATOM 1485 C C . ALA A 1 191 ? -1.717 -11.477 -6.078 1 97.62 191 ALA A C 1
ATOM 1487 O O . ALA A 1 191 ? -0.669 -11.266 -6.695 1 97.62 191 ALA A O 1
ATOM 1488 N N . ALA A 1 192 ? -2.785 -10.727 -6.152 1 97.94 192 ALA A N 1
ATOM 1489 C CA . ALA A 1 192 ? -2.807 -9.562 -7.027 1 97.94 192 ALA A CA 1
ATOM 1490 C C . ALA A 1 192 ? -1.809 -8.508 -6.562 1 97.94 192 ALA A C 1
ATOM 1492 O O . ALA A 1 192 ? -1.087 -7.922 -7.371 1 97.94 192 ALA A O 1
ATOM 1493 N N . GLY A 1 193 ? -1.81 -8.297 -5.316 1 95.62 193 GLY A N 1
ATOM 1494 C CA . GLY A 1 193 ? -0.897 -7.305 -4.77 1 95.62 193 GLY A CA 1
ATOM 1495 C C . GLY A 1 193 ? 0.563 -7.648 -4.988 1 95.62 193 GLY A C 1
ATOM 1496 O O . GLY A 1 193 ? 1.339 -6.816 -5.461 1 95.62 193 GLY A O 1
ATOM 1497 N N . ALA A 1 194 ? 0.932 -8.805 -4.645 1 94.56 194 ALA A N 1
ATOM 1498 C CA . ALA A 1 194 ? 2.32 -9.242 -4.762 1 94.56 194 ALA A CA 1
ATOM 1499 C C . ALA A 1 194 ? 2.75 -9.305 -6.227 1 94.56 194 ALA A C 1
ATOM 1501 O O . ALA A 1 194 ? 3.865 -8.914 -6.57 1 94.56 194 ALA A O 1
ATOM 1502 N N . SER A 1 195 ? 1.915 -9.852 -7.066 1 97.38 195 SER A N 1
ATOM 1503 C CA . SER A 1 195 ? 2.256 -9.922 -8.484 1 97.38 195 SER A CA 1
ATOM 1504 C C . SER A 1 195 ? 2.361 -8.531 -9.102 1 97.38 195 SER A C 1
ATOM 1506 O O . SER A 1 195 ? 3.238 -8.273 -9.93 1 97.38 195 SER A O 1
ATOM 1508 N N . LYS A 1 196 ? 1.459 -7.664 -8.711 1 97.25 196 LYS A N 1
ATOM 1509 C CA . LYS A 1 196 ? 1.529 -6.285 -9.188 1 97.25 196 LYS A CA 1
ATOM 1510 C C . LYS A 1 196 ? 2.846 -5.633 -8.781 1 97.25 196 LYS A C 1
ATOM 1512 O O . LYS A 1 196 ? 3.451 -4.898 -9.562 1 97.25 196 LYS A O 1
ATOM 1517 N N . ALA A 1 197 ? 3.217 -5.809 -7.574 1 93.81 197 ALA A N 1
ATOM 1518 C CA . ALA A 1 197 ? 4.484 -5.262 -7.102 1 93.81 197 ALA A CA 1
ATOM 1519 C C . ALA A 1 197 ? 5.648 -5.754 -7.957 1 93.81 197 ALA A C 1
ATOM 1521 O O . ALA A 1 197 ? 6.527 -4.977 -8.336 1 93.81 197 ALA A O 1
ATOM 1522 N N . ALA A 1 198 ? 5.664 -7.023 -8.258 1 94.88 198 ALA A N 1
ATOM 1523 C CA . ALA A 1 198 ? 6.711 -7.609 -9.094 1 94.88 198 ALA A CA 1
ATOM 1524 C C . ALA A 1 198 ? 6.691 -7.012 -10.5 1 94.88 198 ALA A C 1
ATOM 1526 O O . ALA A 1 198 ? 7.738 -6.676 -11.055 1 94.88 198 ALA A O 1
ATOM 1527 N N . LEU A 1 199 ? 5.578 -6.859 -11.047 1 97.69 199 LEU A N 1
ATOM 1528 C CA . LEU A 1 199 ? 5.438 -6.312 -12.391 1 97.69 199 LEU A CA 1
ATOM 1529 C C . LEU A 1 199 ? 5.848 -4.844 -12.422 1 97.69 199 LEU A C 1
ATOM 1531 O O . LEU A 1 199 ? 6.527 -4.41 -13.359 1 97.69 199 LEU A O 1
ATOM 1535 N N . SER A 1 200 ? 5.395 -4.094 -11.422 1 96.81 200 SER A N 1
ATOM 1536 C CA . SER A 1 200 ? 5.766 -2.686 -11.359 1 96.81 200 SER A CA 1
ATOM 1537 C C . SER A 1 200 ? 7.281 -2.516 -11.305 1 96.81 200 SER A C 1
ATOM 1539 O O . SER A 1 200 ? 7.832 -1.605 -11.922 1 96.81 200 SER A O 1
ATOM 1541 N N . LYS A 1 201 ? 7.902 -3.34 -10.562 1 93.88 201 LYS A N 1
ATOM 1542 C CA . LYS A 1 201 ? 9.359 -3.332 -10.5 1 93.88 201 LYS A CA 1
ATOM 1543 C C . LYS A 1 201 ? 9.977 -3.59 -11.875 1 93.88 201 LYS A C 1
ATOM 1545 O O . LYS A 1 201 ? 10.961 -2.957 -12.25 1 93.88 201 LYS A O 1
ATOM 1550 N N . HIS A 1 202 ? 9.469 -4.469 -12.578 1 95.69 202 HIS A N 1
ATOM 1551 C CA . HIS A 1 202 ? 9.922 -4.801 -13.922 1 95.69 202 HIS A CA 1
ATOM 1552 C C . HIS A 1 202 ? 9.758 -3.617 -14.867 1 95.69 202 HIS A C 1
ATOM 1554 O O . HIS A 1 202 ? 10.633 -3.352 -15.695 1 95.69 202 HIS A O 1
ATOM 1560 N N . PHE A 1 203 ? 8.703 -2.908 -14.742 1 97.38 203 PHE A N 1
ATOM 1561 C CA . PHE A 1 203 ? 8.383 -1.821 -15.656 1 97.38 203 PHE A CA 1
ATOM 1562 C C . PHE A 1 203 ? 9.25 -0.601 -15.375 1 97.38 203 PHE A C 1
ATOM 1564 O O . PHE A 1 203 ? 9.555 0.175 -16.281 1 97.38 203 PHE A O 1
ATOM 1571 N N . ALA A 1 204 ? 9.586 -0.408 -14.164 1 94.81 204 ALA A N 1
ATOM 1572 C CA . ALA A 1 204 ? 10.336 0.779 -13.766 1 94.81 204 ALA A CA 1
ATOM 1573 C C . ALA A 1 204 ? 11.805 0.659 -14.164 1 94.81 204 ALA A C 1
ATOM 1575 O O . ALA A 1 204 ? 12.562 -0.11 -13.562 1 94.81 204 ALA A O 1
ATOM 1576 N N . LEU A 1 205 ? 12.242 1.46 -15.125 1 93.5 205 LEU A N 1
ATOM 1577 C CA . LEU A 1 205 ? 13.594 1.314 -15.648 1 93.5 205 LEU A CA 1
ATOM 1578 C C . LEU A 1 205 ? 14.523 2.371 -15.062 1 93.5 205 LEU A C 1
ATOM 1580 O O . LEU A 1 205 ? 15.75 2.234 -15.125 1 93.5 205 LEU A O 1
ATOM 1584 N N . ARG A 1 206 ? 13.984 3.418 -14.516 1 87.69 206 ARG A N 1
ATOM 1585 C CA . ARG A 1 206 ? 14.812 4.535 -14.078 1 87.69 206 ARG A CA 1
ATOM 1586 C C . ARG A 1 206 ? 14.656 4.781 -12.578 1 87.69 206 ARG A C 1
ATOM 1588 O O . ARG A 1 206 ? 14.555 5.926 -12.141 1 87.69 206 ARG A O 1
ATOM 1595 N N . GLY A 1 207 ? 14.531 3.77 -11.914 1 84.44 207 GLY A N 1
ATOM 1596 C CA . GLY A 1 207 ? 14.344 3.938 -10.484 1 84.44 207 GLY A CA 1
ATOM 1597 C C . GLY A 1 207 ? 13.109 4.746 -10.133 1 84.44 207 GLY A C 1
ATOM 1598 O O . GLY A 1 207 ? 13.078 5.434 -9.109 1 84.44 207 GLY A O 1
ATOM 1599 N N . ASN A 1 208 ? 12.148 4.766 -10.922 1 85.81 208 ASN A N 1
ATOM 1600 C CA . ASN A 1 208 ? 10.93 5.566 -10.781 1 85.81 208 ASN A CA 1
ATOM 1601 C C . ASN A 1 208 ? 9.75 4.719 -10.312 1 85.81 208 ASN A C 1
ATOM 1603 O O . ASN A 1 208 ? 8.617 4.934 -10.734 1 85.81 208 ASN A O 1
ATOM 1607 N N . LEU A 1 209 ? 10.047 3.754 -9.484 1 89.06 209 LEU A N 1
ATOM 1608 C CA . LEU A 1 209 ? 9.039 2.801 -9.039 1 89.06 209 LEU A CA 1
ATOM 1609 C C . LEU A 1 209 ? 7.891 3.514 -8.336 1 89.06 209 LEU A C 1
ATOM 1611 O O . LEU A 1 209 ? 6.723 3.221 -8.594 1 89.06 209 LEU A O 1
ATOM 1615 N N . SER A 1 210 ? 8.141 4.449 -7.453 1 84.81 210 SER A N 1
ATOM 1616 C CA . SER A 1 210 ? 7.113 5.152 -6.691 1 84.81 210 SER A CA 1
ATOM 1617 C C . SER A 1 210 ? 6.219 5.98 -7.609 1 84.81 210 SER A C 1
ATOM 1619 O O . SER A 1 210 ? 4.996 5.973 -7.469 1 84.81 210 SER A O 1
ATOM 1621 N N . GLU A 1 211 ? 6.891 6.645 -8.453 1 83.62 211 GLU A N 1
ATOM 1622 C CA . GLU A 1 211 ? 6.156 7.465 -9.414 1 83.62 211 GLU A CA 1
ATOM 1623 C C . GLU A 1 211 ? 5.297 6.602 -10.336 1 83.62 211 GLU A C 1
ATOM 1625 O O . GLU A 1 211 ? 4.156 6.957 -10.641 1 83.62 211 GLU A O 1
ATOM 1630 N N . LEU A 1 212 ? 5.852 5.543 -10.75 1 92.25 212 LEU A N 1
ATOM 1631 C CA . LEU A 1 212 ? 5.109 4.609 -11.586 1 92.25 212 LEU A CA 1
ATOM 1632 C C . LEU A 1 212 ? 3.891 4.062 -10.844 1 92.25 212 LEU A C 1
ATOM 1634 O O . LEU A 1 212 ? 2.793 4.012 -11.398 1 92.25 212 LEU A O 1
ATOM 1638 N N . ASN A 1 213 ? 4.023 3.699 -9.641 1 91.25 213 ASN A N 1
ATOM 1639 C CA . ASN A 1 213 ? 2.918 3.205 -8.828 1 91.25 213 ASN A CA 1
ATOM 1640 C C . ASN A 1 213 ? 1.816 4.25 -8.68 1 91.25 213 ASN A C 1
ATOM 1642 O O . ASN A 1 213 ? 0.631 3.912 -8.695 1 91.25 213 ASN A O 1
ATOM 1646 N N . ALA A 1 214 ? 2.193 5.43 -8.516 1 87.38 214 ALA A N 1
ATOM 1647 C CA . ALA A 1 214 ? 1.216 6.512 -8.406 1 87.38 214 ALA A CA 1
ATOM 1648 C C . ALA A 1 214 ? 0.393 6.633 -9.688 1 87.38 214 ALA A C 1
ATOM 1650 O O . ALA A 1 214 ? -0.827 6.809 -9.633 1 87.38 214 ALA A O 1
ATOM 1651 N N . LYS A 1 215 ? 1.04 6.57 -10.797 1 90.31 215 LYS A N 1
ATOM 1652 C CA . LYS A 1 215 ? 0.353 6.668 -12.086 1 90.31 215 LYS A CA 1
ATOM 1653 C C . LYS A 1 215 ? -0.568 5.469 -12.305 1 90.31 215 LYS A C 1
ATOM 1655 O O . LYS A 1 215 ? -1.692 5.625 -12.789 1 90.31 215 LYS A O 1
ATOM 1660 N N . GLU A 1 216 ? -0.079 4.328 -11.914 1 94.25 216 GLU A N 1
ATOM 1661 C CA . GLU A 1 216 ? -0.919 3.141 -12.016 1 94.25 216 GLU A CA 1
ATOM 1662 C C . GLU A 1 216 ? -2.152 3.256 -11.125 1 94.25 216 GLU A C 1
ATOM 1664 O O . GLU A 1 216 ? -3.25 2.852 -11.516 1 94.25 216 GLU A O 1
ATOM 1669 N N . SER A 1 217 ? -2.012 3.771 -9.977 1 91.88 217 SER A N 1
ATOM 1670 C CA . SER A 1 217 ? -3.135 4 -9.078 1 91.88 217 SER A CA 1
ATOM 1671 C C . SER A 1 217 ? -4.148 4.961 -9.688 1 91.88 217 SER A C 1
ATOM 1673 O O . SER A 1 217 ? -5.359 4.754 -9.562 1 91.88 217 SER A O 1
ATOM 1675 N N . SER A 1 218 ? -3.643 5.969 -10.289 1 90.56 218 SER A N 1
ATOM 1676 C CA . SER A 1 218 ? -4.508 6.926 -10.977 1 90.56 218 SER A CA 1
ATOM 1677 C C . SER A 1 218 ? -5.289 6.254 -12.102 1 90.56 218 SER A C 1
ATOM 1679 O O . SER A 1 218 ? -6.477 6.52 -12.281 1 90.56 218 SER A O 1
ATOM 1681 N N . GLN A 1 219 ? -4.586 5.445 -12.82 1 93.81 219 GLN A N 1
ATOM 1682 C CA . GLN A 1 219 ? -5.242 4.699 -13.891 1 93.81 219 GLN A CA 1
ATOM 1683 C C . GLN A 1 219 ? -6.34 3.799 -13.336 1 93.81 219 GLN A C 1
ATOM 1685 O O . GLN A 1 219 ? -7.461 3.789 -13.852 1 93.81 219 GLN A O 1
ATOM 1690 N N . GLU A 1 220 ? -6.062 3.09 -12.281 1 94.25 220 GLU A N 1
ATOM 1691 C CA . GLU A 1 220 ? -7.02 2.191 -11.648 1 94.25 220 GLU A CA 1
ATOM 1692 C C . GLU A 1 220 ? -8.242 2.953 -11.148 1 94.25 220 GLU A C 1
ATOM 1694 O O . GLU A 1 220 ? -9.375 2.49 -11.297 1 94.25 220 GLU A O 1
ATOM 1699 N N . THR A 1 221 ? -8.016 4.051 -10.625 1 93.19 221 THR A N 1
ATOM 1700 C CA . THR A 1 221 ? -9.102 4.871 -10.102 1 93.19 221 THR A CA 1
ATOM 1701 C C . THR A 1 221 ? -9.992 5.375 -11.234 1 93.19 221 THR A C 1
ATOM 1703 O O . THR A 1 221 ? -11.219 5.305 -11.148 1 93.19 221 THR A O 1
ATOM 1706 N N . ALA A 1 222 ? -9.375 5.914 -12.25 1 93.69 222 ALA A N 1
ATOM 1707 C CA . ALA A 1 222 ? -10.125 6.426 -13.391 1 93.69 222 ALA A CA 1
ATOM 1708 C C . ALA A 1 222 ? -10.984 5.336 -14.016 1 93.69 222 ALA A C 1
ATOM 1710 O O . ALA A 1 222 ? -12.18 5.539 -14.25 1 93.69 222 ALA A O 1
ATOM 1711 N N . VAL A 1 223 ? -10.375 4.223 -14.242 1 96.38 223 VAL A N 1
ATOM 1712 C CA . VAL A 1 223 ? -11.094 3.102 -14.844 1 96.38 223 VAL A CA 1
ATOM 1713 C C . VAL A 1 223 ? -12.195 2.625 -13.898 1 96.38 223 VAL A C 1
ATOM 1715 O O . VAL A 1 223 ? -13.289 2.273 -14.336 1 96.38 223 VAL A O 1
ATOM 1718 N N . GLY A 1 224 ? -11.891 2.609 -12.625 1 96.19 224 GLY A N 1
ATOM 1719 C CA . GLY A 1 224 ? -12.891 2.25 -11.633 1 96.19 224 GLY A CA 1
ATOM 1720 C C . GLY A 1 224 ? -14.102 3.16 -11.648 1 96.19 224 GLY A C 1
ATOM 1721 O O . GLY A 1 224 ? -15.242 2.691 -11.562 1 96.19 224 GLY A O 1
ATOM 1722 N N . LEU A 1 225 ? -13.852 4.402 -11.773 1 95.88 225 LEU A N 1
ATOM 1723 C CA . LEU A 1 225 ? -14.938 5.371 -11.812 1 95.88 225 LEU A CA 1
ATOM 1724 C C . LEU A 1 225 ? -15.812 5.16 -13.047 1 95.88 225 LEU A C 1
ATOM 1726 O O . LEU A 1 225 ? -17.047 5.195 -12.961 1 95.88 225 LEU A O 1
ATOM 1730 N N . ILE A 1 226 ? -15.172 4.965 -14.164 1 97.31 226 ILE A N 1
ATOM 1731 C CA . ILE A 1 226 ? -15.922 4.684 -15.391 1 97.31 226 ILE A CA 1
ATOM 1732 C C . ILE A 1 226 ? -16.719 3.393 -15.219 1 97.31 226 ILE A C 1
ATOM 1734 O O . ILE A 1 226 ? -17.891 3.32 -15.617 1 97.31 226 ILE A O 1
ATOM 1738 N N . GLY A 1 227 ? -16.078 2.404 -14.656 1 97.69 227 GLY A N 1
ATOM 1739 C CA . GLY A 1 227 ? -16.781 1.156 -14.383 1 97.69 227 GLY A CA 1
ATOM 1740 C C . GLY A 1 227 ? -17.984 1.332 -13.492 1 97.69 227 GLY A C 1
ATOM 1741 O O . GLY A 1 227 ? -19.031 0.7 -13.711 1 97.69 227 GLY A O 1
ATOM 1742 N N . LEU A 1 228 ? -17.859 2.145 -12.5 1 97.44 228 LEU A N 1
ATOM 1743 C CA . LEU A 1 228 ? -18.984 2.416 -11.602 1 97.44 228 LEU A CA 1
ATOM 1744 C C . LEU A 1 228 ? -20.141 3.068 -12.352 1 97.44 228 LEU A C 1
ATOM 1746 O O . LEU A 1 228 ? -21.297 2.719 -12.133 1 97.44 228 LEU A O 1
ATOM 1750 N N . ILE A 1 229 ? -19.828 4 -13.242 1 97.31 229 ILE A N 1
ATOM 1751 C CA . ILE A 1 229 ? -20.859 4.703 -14.008 1 97.31 229 ILE A CA 1
ATOM 1752 C C . ILE A 1 229 ? -21.578 3.719 -14.93 1 97.31 229 ILE A C 1
ATOM 1754 O O . ILE A 1 229 ? -22.812 3.619 -14.891 1 97.31 229 ILE A O 1
ATOM 1758 N N . VAL A 1 230 ? -20.844 3.004 -15.656 1 97.94 230 VAL A N 1
ATOM 1759 C CA . VAL A 1 230 ? -21.422 2.037 -16.578 1 97.94 230 VAL A CA 1
ATOM 1760 C C . VAL A 1 230 ? -22.125 0.936 -15.789 1 97.94 230 VAL A C 1
ATOM 1762 O O . VAL A 1 230 ? -23.219 0.505 -16.156 1 97.94 230 VAL A O 1
ATOM 1765 N N . GLY A 1 231 ? -21.453 0.493 -14.727 1 97.44 231 GLY A N 1
ATOM 1766 C CA . GLY A 1 231 ? -22.047 -0.527 -13.883 1 97.44 231 GLY A CA 1
ATOM 1767 C C . GLY A 1 231 ? -23.375 -0.099 -13.281 1 97.44 231 GLY A C 1
ATOM 1768 O O . GLY A 1 231 ? -24.297 -0.914 -13.141 1 97.44 231 GLY A O 1
ATOM 1769 N N . SER A 1 232 ? -23.516 1.156 -12.93 1 97.12 232 SER A N 1
ATOM 1770 C CA . SER A 1 232 ? -24.766 1.671 -12.406 1 97.12 232 SER A CA 1
ATOM 1771 C C . SER A 1 232 ? -25.891 1.522 -13.422 1 97.12 232 SER A C 1
ATOM 1773 O O . SER A 1 232 ? -27.016 1.147 -13.062 1 97.12 232 SER A O 1
ATOM 1775 N N . PHE A 1 233 ? -25.578 1.812 -14.617 1 97 233 PHE A N 1
ATOM 1776 C CA . PHE A 1 233 ? -26.562 1.654 -15.688 1 97 233 PHE A CA 1
ATOM 1777 C C . PHE A 1 233 ? -26.922 0.187 -15.875 1 97 233 PHE A C 1
ATOM 1779 O O . PHE A 1 233 ? -28.109 -0.147 -16.047 1 97 233 PHE A O 1
ATOM 1786 N N . VAL A 1 234 ? -26 -0.7 -15.797 1 97.12 234 VAL A N 1
ATOM 1787 C CA . VAL A 1 234 ? -26.188 -2.129 -16.016 1 97.12 234 VAL A CA 1
ATOM 1788 C C . VAL A 1 234 ? -27.062 -2.713 -14.914 1 97.12 234 VAL A C 1
ATOM 1790 O O . VAL A 1 234 ? -28.031 -3.424 -15.18 1 97.12 234 VAL A O 1
ATOM 1793 N N . VAL A 1 235 ? -26.766 -2.369 -13.703 1 95.62 235 VAL A N 1
ATOM 1794 C CA . VAL A 1 235 ? -27.469 -2.971 -12.578 1 95.62 235 VAL A CA 1
ATOM 1795 C C . VAL A 1 235 ? -28.906 -2.49 -12.555 1 95.62 235 VAL A C 1
ATOM 1797 O O . VAL A 1 235 ? -29.797 -3.213 -12.109 1 95.62 235 VAL A O 1
ATOM 1800 N N . ARG A 1 236 ? -29.203 -1.293 -13.055 1 95.38 236 ARG A N 1
ATOM 1801 C CA . ARG A 1 236 ? -30.547 -0.738 -13.094 1 95.38 236 ARG A CA 1
ATOM 1802 C C . ARG A 1 236 ? -31.391 -1.422 -14.164 1 95.38 236 ARG A C 1
ATOM 1804 O O . ARG A 1 236 ? -32.625 -1.538 -14.023 1 95.38 236 ARG A O 1
ATOM 1811 N N . HIS A 1 237 ? -30.75 -1.956 -15.148 1 95.88 237 HIS A N 1
ATOM 1812 C CA . HIS A 1 237 ? -31.516 -2.412 -16.312 1 95.88 237 HIS A CA 1
ATOM 1813 C C . HIS A 1 237 ? -31.484 -3.932 -16.422 1 95.88 237 HIS A C 1
ATOM 1815 O O . HIS A 1 237 ? -32.281 -4.52 -17.156 1 95.88 237 HIS A O 1
ATOM 1821 N N . VAL A 1 238 ? -30.562 -4.559 -15.812 1 95.75 238 VAL A N 1
ATOM 1822 C CA . VAL A 1 238 ? -30.469 -6.012 -15.828 1 95.75 238 VAL A CA 1
ATOM 1823 C C . VAL A 1 238 ? -30.812 -6.57 -14.453 1 95.75 238 VAL A C 1
ATOM 1825 O O . VAL A 1 238 ? -29.969 -6.559 -13.547 1 95.75 238 VAL A O 1
ATOM 1828 N N . GLU A 1 239 ? -31.984 -7.141 -14.359 1 91.19 239 GLU A N 1
ATOM 1829 C CA . GLU A 1 239 ? -32.438 -7.5 -13.016 1 91.19 239 GLU A CA 1
ATOM 1830 C C . GLU A 1 239 ? -32.781 -8.984 -12.938 1 91.19 239 GLU A C 1
ATOM 1832 O O . GLU A 1 239 ? -32.594 -9.617 -11.898 1 91.19 239 GLU A O 1
ATOM 1837 N N . SER A 1 240 ? -33.312 -9.562 -14.039 1 93 240 SER A N 1
ATOM 1838 C CA . SER A 1 240 ? -33.688 -10.969 -13.977 1 93 240 SER A CA 1
ATOM 1839 C C . SER A 1 240 ? -32.469 -11.852 -13.656 1 93 240 SER A C 1
ATOM 1841 O O . SER A 1 240 ? -31.375 -11.602 -14.125 1 93 240 SER A O 1
ATOM 1843 N N . ARG A 1 241 ? -32.688 -12.867 -12.914 1 91.81 241 ARG A N 1
ATOM 1844 C CA . ARG A 1 241 ? -31.609 -13.742 -12.461 1 91.81 241 ARG A CA 1
ATOM 1845 C C . ARG A 1 241 ? -30.891 -14.398 -13.633 1 91.81 241 ARG A C 1
ATOM 1847 O O . ARG A 1 241 ? -29.672 -14.508 -13.641 1 91.81 241 ARG A O 1
ATOM 1854 N N . GLU A 1 242 ? -31.656 -14.828 -14.586 1 95.31 242 GLU A N 1
ATOM 1855 C CA . GLU A 1 242 ? -31.094 -15.484 -15.758 1 95.31 242 GLU A CA 1
ATOM 1856 C C . GLU A 1 242 ? -30.219 -14.516 -16.562 1 95.31 242 GLU A C 1
ATOM 1858 O O . GLU A 1 242 ? -29.125 -14.875 -17 1 95.31 242 GLU A O 1
ATOM 1863 N N . ALA A 1 243 ? -30.75 -13.328 -16.703 1 96.56 243 ALA A N 1
ATOM 1864 C CA . ALA A 1 243 ? -30 -12.32 -17.453 1 96.56 243 ALA A CA 1
ATOM 1865 C C . ALA A 1 243 ? -28.719 -11.93 -16.719 1 96.56 243 ALA A C 1
ATOM 1867 O O . ALA A 1 243 ? -27.672 -11.742 -17.344 1 96.56 243 ALA A O 1
ATOM 1868 N N . VAL A 1 244 ? -28.859 -11.773 -15.406 1 96.81 244 VAL A N 1
ATOM 1869 C CA . VAL A 1 244 ? -27.688 -11.422 -14.602 1 96.81 244 VAL A CA 1
ATOM 1870 C C . VAL A 1 244 ? -26.641 -12.523 -14.711 1 96.81 244 VAL A C 1
ATOM 1872 O O . VAL A 1 244 ? -25.453 -12.25 -14.922 1 96.81 244 VAL A O 1
ATOM 1875 N N . PHE A 1 245 ? -27.047 -13.758 -14.562 1 96.75 245 PHE A N 1
ATOM 1876 C CA . PHE A 1 245 ? -26.125 -14.891 -14.633 1 96.75 245 PHE A CA 1
ATOM 1877 C C . PHE A 1 245 ? -25.453 -14.961 -15.992 1 96.75 245 PHE A C 1
ATOM 1879 O O . PHE A 1 245 ? -24.234 -15.125 -16.078 1 96.75 245 PHE A O 1
ATOM 1886 N N . ALA A 1 246 ? -26.203 -14.812 -17.047 1 97.62 246 ALA A N 1
ATOM 1887 C CA . ALA A 1 246 ? -25.672 -14.852 -18.406 1 97.62 246 ALA A CA 1
ATOM 1888 C C . ALA A 1 246 ? -24.672 -13.711 -18.625 1 97.62 246 ALA A C 1
ATOM 1890 O O . ALA A 1 246 ? -23.594 -13.922 -19.188 1 97.62 246 ALA A O 1
ATOM 1891 N N . LEU A 1 247 ? -25.094 -12.562 -18.219 1 98 247 LEU A N 1
ATOM 1892 C CA . LEU A 1 247 ? -24.219 -11.414 -18.375 1 98 247 LEU A CA 1
ATOM 1893 C C . LEU A 1 247 ? -22.922 -11.602 -17.594 1 98 247 LEU A C 1
ATOM 1895 O O . LEU A 1 247 ? -21.844 -11.273 -18.094 1 98 247 LEU A O 1
ATOM 1899 N N . MET A 1 248 ? -22.984 -12.07 -16.375 1 97.94 248 MET A N 1
ATOM 1900 C CA . MET A 1 248 ? -21.812 -12.281 -15.539 1 97.94 248 MET A CA 1
ATOM 1901 C C . MET A 1 248 ? -20.844 -13.273 -16.188 1 97.94 248 MET A C 1
ATOM 1903 O O . MET A 1 248 ? -19.625 -13.086 -16.156 1 97.94 248 MET A O 1
ATOM 1907 N N . ILE A 1 249 ? -21.391 -14.344 -16.75 1 98.19 249 ILE A N 1
ATOM 1908 C CA . ILE A 1 249 ? -20.547 -15.328 -17.438 1 98.19 249 ILE A CA 1
ATOM 1909 C C . ILE A 1 249 ? -19.781 -14.641 -18.562 1 98.19 249 ILE A C 1
ATOM 1911 O O . ILE A 1 249 ? -18.562 -14.82 -18.688 1 98.19 249 ILE A O 1
ATOM 1915 N N . ILE A 1 250 ? -20.438 -13.828 -19.328 1 98.5 250 ILE A N 1
ATOM 1916 C CA . ILE A 1 250 ? -19.812 -13.125 -20.438 1 98.5 250 ILE A CA 1
ATOM 1917 C C . ILE A 1 250 ? -18.75 -12.172 -19.906 1 98.5 250 ILE A C 1
ATOM 1919 O O . ILE A 1 250 ? -17.609 -12.164 -20.391 1 98.5 250 ILE A O 1
ATOM 1923 N N . LEU A 1 251 ? -19.125 -11.383 -18.938 1 98.5 251 LEU A N 1
ATOM 1924 C CA . LEU A 1 251 ? -18.203 -10.406 -18.375 1 98.5 251 LEU A CA 1
ATOM 1925 C C . LEU A 1 251 ? -16.969 -11.086 -17.812 1 98.5 251 LEU A C 1
ATOM 1927 O O . LEU A 1 251 ? -15.852 -10.594 -17.984 1 98.5 251 LEU A O 1
ATOM 1931 N N . VAL A 1 252 ? -17.125 -12.219 -17.141 1 98.38 252 VAL A N 1
ATOM 1932 C CA . VAL A 1 252 ? -16.016 -12.93 -16.516 1 98.38 252 VAL A CA 1
ATOM 1933 C C . VAL A 1 252 ? -15.078 -13.484 -17.594 1 98.38 252 VAL A C 1
ATOM 1935 O O . VAL A 1 252 ? -13.859 -13.398 -17.469 1 98.38 252 VAL A O 1
ATOM 1938 N N . PHE A 1 253 ? -15.602 -14.039 -18.656 1 98.19 253 PHE A N 1
ATOM 1939 C CA . PHE A 1 253 ? -14.766 -14.586 -19.719 1 98.19 253 PHE A CA 1
ATOM 1940 C C . PHE A 1 253 ? -14 -13.469 -20.422 1 98.19 253 PHE A C 1
ATOM 1942 O O . PHE A 1 253 ? -12.82 -13.633 -20.75 1 98.19 253 PHE A O 1
ATOM 1949 N N . VAL A 1 254 ? -14.68 -12.344 -20.641 1 98.56 254 VAL A N 1
ATOM 1950 C CA . VAL A 1 254 ? -13.984 -11.211 -21.234 1 98.56 254 VAL A CA 1
ATOM 1951 C C . VAL A 1 254 ? -12.922 -10.695 -20.266 1 98.56 254 VAL A C 1
ATOM 1953 O O . VAL A 1 254 ? -11.797 -10.406 -20.672 1 98.56 254 VAL A O 1
ATOM 1956 N N . HIS A 1 255 ? -13.289 -10.586 -19.016 1 98.62 255 HIS A N 1
ATOM 1957 C CA . HIS A 1 255 ? -12.375 -10.156 -17.953 1 98.62 255 HIS A CA 1
ATOM 1958 C C . HIS A 1 255 ? -11.125 -11.031 -17.922 1 98.62 255 HIS A C 1
ATOM 1960 O O . HIS A 1 255 ? -10 -10.516 -17.953 1 98.62 255 HIS A O 1
ATOM 1966 N N . LEU A 1 256 ? -11.289 -12.328 -17.906 1 98.56 256 LEU A N 1
ATOM 1967 C CA . LEU A 1 256 ? -10.172 -13.266 -17.844 1 98.56 256 LEU A CA 1
ATOM 1968 C C . LEU A 1 256 ? -9.367 -13.234 -19.141 1 98.56 256 LEU A C 1
ATOM 1970 O O . LEU A 1 256 ? -8.148 -13.375 -19.125 1 98.56 256 LEU A O 1
ATOM 1974 N N . GLY A 1 257 ? -10.078 -13.102 -20.266 1 98.56 257 GLY A N 1
ATOM 1975 C CA . GLY A 1 257 ? -9.391 -12.961 -21.547 1 98.56 257 GLY A CA 1
ATOM 1976 C C . GLY A 1 257 ? -8.477 -11.758 -21.594 1 98.56 257 GLY A C 1
ATOM 1977 O O . GLY A 1 257 ? -7.332 -11.859 -22.047 1 98.56 257 GLY A O 1
ATOM 1978 N N . MET A 1 258 ? -8.969 -10.641 -21.141 1 98.56 258 MET A N 1
ATOM 1979 C CA . MET A 1 258 ? -8.156 -9.422 -21.094 1 98.56 258 MET A CA 1
ATOM 1980 C C . MET A 1 258 ? -6.957 -9.594 -20.172 1 98.56 258 MET A C 1
ATOM 1982 O O . MET A 1 258 ? -5.852 -9.164 -20.5 1 98.56 258 MET A O 1
ATOM 1986 N N . ASN A 1 259 ? -7.211 -10.164 -18.984 1 98.5 259 ASN A N 1
ATOM 1987 C CA . ASN A 1 259 ? -6.109 -10.422 -18.062 1 98.5 259 ASN A CA 1
ATOM 1988 C C . ASN A 1 259 ? -5.043 -11.305 -18.703 1 98.5 259 ASN A C 1
ATOM 1990 O O . ASN A 1 259 ? -3.85 -11.008 -18.609 1 98.5 259 ASN A O 1
ATOM 1994 N N . TYR A 1 260 ? -5.48 -12.367 -19.359 1 98.12 260 TYR A N 1
ATOM 1995 C CA . TYR A 1 260 ? -4.555 -13.289 -20 1 98.12 260 TYR A CA 1
ATOM 1996 C C . TYR A 1 260 ? -3.719 -12.578 -21.062 1 98.12 260 TYR A C 1
ATOM 1998 O O . TYR A 1 260 ? -2.498 -12.75 -21.109 1 98.12 260 TYR A O 1
ATOM 2006 N N . LEU A 1 261 ? -4.359 -11.812 -21.891 1 98.38 261 LEU A N 1
ATOM 2007 C CA . LEU A 1 261 ? -3.646 -11.055 -22.922 1 98.38 261 LEU A CA 1
ATOM 2008 C C . LEU A 1 261 ? -2.676 -10.062 -22.281 1 98.38 261 LEU A C 1
ATOM 2010 O O . LEU A 1 261 ? -1.577 -9.852 -22.797 1 98.38 261 LEU A O 1
ATOM 2014 N N . GLY A 1 262 ? -3.115 -9.461 -21.156 1 98.31 262 GLY A N 1
ATOM 2015 C CA . GLY A 1 262 ? -2.229 -8.555 -20.438 1 98.31 262 GLY A CA 1
ATOM 2016 C C . GLY A 1 262 ? -0.967 -9.234 -19.938 1 98.31 262 GLY A C 1
ATOM 2017 O O . GLY A 1 262 ? 0.142 -8.758 -20.188 1 98.31 262 GLY A O 1
ATOM 2018 N N . VAL A 1 263 ? -1.127 -10.328 -19.266 1 98.25 263 VAL A N 1
ATOM 2019 C CA . VAL A 1 263 ? 0.009 -11.062 -18.719 1 98.25 263 VAL A CA 1
ATOM 2020 C C . VAL A 1 263 ? 0.897 -11.57 -19.844 1 98.25 263 VAL A C 1
ATOM 2022 O O . VAL A 1 263 ? 2.121 -11.633 -19.703 1 98.25 263 VAL A O 1
ATOM 2025 N N . ARG A 1 264 ? 0.332 -11.867 -20.969 1 97.75 264 ARG A N 1
ATOM 2026 C CA . ARG A 1 264 ? 1.076 -12.359 -22.125 1 97.75 264 ARG A CA 1
ATOM 2027 C C . ARG A 1 264 ? 1.928 -11.25 -22.734 1 97.75 264 ARG A C 1
ATOM 2029 O O . ARG A 1 264 ? 2.943 -11.523 -23.375 1 97.75 264 ARG A O 1
ATOM 2036 N N . CYS A 1 265 ? 1.573 -10.055 -22.547 1 97.69 265 CYS A N 1
ATOM 2037 C CA . CYS A 1 265 ? 2.332 -8.922 -23.047 1 97.69 265 CYS A CA 1
ATOM 2038 C C . CYS A 1 265 ? 3.629 -8.734 -22.266 1 97.69 265 CYS A C 1
ATOM 2040 O O . CYS A 1 265 ? 4.586 -8.148 -22.781 1 97.69 265 CYS A O 1
ATOM 2042 N N . VAL A 1 266 ? 3.697 -9.164 -21.062 1 98.56 266 VAL A N 1
ATOM 2043 C CA . VAL A 1 266 ? 4.801 -8.891 -20.156 1 98.56 266 VAL A CA 1
ATOM 2044 C C . VAL A 1 266 ? 6.035 -9.68 -20.578 1 98.56 266 VAL A C 1
ATOM 2046 O O . VAL A 1 266 ? 5.957 -10.891 -20.797 1 98.56 266 VAL A O 1
ATOM 2049 N N . GLN A 1 267 ? 7.121 -8.977 -20.734 1 98.25 267 GLN A N 1
ATOM 2050 C CA . GLN A 1 267 ? 8.398 -9.562 -21.125 1 98.25 267 GLN A CA 1
ATOM 2051 C C . GLN A 1 267 ? 9.422 -9.445 -20 1 98.25 267 GLN A C 1
ATOM 2053 O O . GLN A 1 267 ? 10.289 -8.57 -20.016 1 98.25 267 GLN A O 1
ATOM 2058 N N . LEU A 1 268 ? 9.336 -10.375 -19.094 1 97.5 268 LEU A N 1
ATOM 2059 C CA . LEU A 1 268 ? 10.258 -10.336 -17.953 1 97.5 268 LEU A CA 1
ATOM 2060 C C . LEU A 1 268 ? 11.68 -10.672 -18.391 1 97.5 268 LEU A C 1
ATOM 2062 O O . LEU A 1 268 ? 11.883 -11.57 -19.219 1 97.5 268 LEU A O 1
ATOM 2066 N N . ASN A 1 269 ? 12.609 -9.969 -17.844 1 96.38 269 ASN A N 1
ATOM 2067 C CA . ASN A 1 269 ? 13.992 -10.164 -18.266 1 96.38 269 ASN A CA 1
ATOM 2068 C C . ASN A 1 269 ? 14.812 -10.836 -17.156 1 96.38 269 ASN A C 1
ATOM 2070 O O . ASN A 1 269 ? 16.047 -10.758 -17.172 1 96.38 269 ASN A O 1
ATOM 2074 N N . ASN A 1 270 ? 14.156 -11.383 -16.234 1 94.88 270 ASN A N 1
ATOM 2075 C CA . ASN A 1 270 ? 14.797 -12.219 -15.219 1 94.88 270 ASN A CA 1
ATOM 2076 C C . ASN A 1 270 ? 14.414 -13.68 -15.383 1 94.88 270 ASN A C 1
ATOM 2078 O O . ASN A 1 270 ? 13.406 -14 -16.016 1 94.88 270 ASN A O 1
ATOM 2082 N N . PHE A 1 271 ? 15.25 -14.523 -14.773 1 94.38 271 PHE A N 1
ATOM 2083 C CA . PHE A 1 271 ? 15.031 -15.953 -14.977 1 94.38 271 PHE A CA 1
ATOM 2084 C C . PHE A 1 271 ? 14.242 -16.547 -13.82 1 94.38 271 PHE A C 1
ATOM 2086 O O . PHE A 1 271 ? 14.539 -16.281 -12.656 1 94.38 271 PHE A O 1
ATOM 2093 N N . ASN A 1 272 ? 13.219 -17.219 -14.164 1 95.06 272 ASN A N 1
ATOM 2094 C CA . ASN A 1 272 ? 12.633 -18.25 -13.312 1 95.06 272 ASN A CA 1
ATOM 2095 C C . ASN A 1 272 ? 12.867 -19.641 -13.883 1 95.06 272 ASN A C 1
ATOM 2097 O O . ASN A 1 272 ? 13.625 -19.812 -14.836 1 95.06 272 ASN A O 1
ATOM 2101 N N . GLN A 1 273 ? 12.312 -20.672 -13.312 1 95.56 273 GLN A N 1
ATOM 2102 C CA . GLN A 1 273 ? 12.578 -22.031 -13.766 1 95.56 273 GLN A CA 1
ATOM 2103 C C . GLN A 1 273 ? 12.117 -22.234 -15.203 1 95.56 273 GLN A C 1
ATOM 2105 O O . GLN A 1 273 ? 12.836 -22.812 -16.016 1 95.56 273 GLN A O 1
ATOM 2110 N N . GLN A 1 274 ? 11.031 -21.703 -15.555 1 96.69 274 GLN A N 1
ATOM 2111 C CA . GLN A 1 274 ? 10.477 -21.891 -16.891 1 96.69 274 GLN A CA 1
ATOM 2112 C C . GLN A 1 274 ? 11.305 -21.141 -17.938 1 96.69 274 GLN A C 1
ATOM 2114 O O . GLN A 1 274 ? 11.688 -21.703 -18.969 1 96.69 274 GLN A O 1
ATOM 2119 N N . ARG A 1 275 ? 11.531 -19.875 -17.688 1 96.81 275 ARG A N 1
ATOM 2120 C CA . ARG A 1 275 ? 12.281 -19.062 -18.641 1 96.81 275 ARG A CA 1
ATOM 2121 C C . ARG A 1 275 ? 13.695 -19.609 -18.828 1 96.81 275 ARG A C 1
ATOM 2123 O O . ARG A 1 275 ? 14.219 -19.625 -19.938 1 96.81 275 ARG A O 1
ATOM 2130 N N . ALA A 1 276 ? 14.258 -20.016 -17.766 1 94.88 276 ALA A N 1
ATOM 2131 C CA . ALA A 1 276 ? 15.578 -20.625 -17.859 1 94.88 276 ALA A CA 1
ATOM 2132 C C . ALA A 1 276 ? 15.539 -21.875 -18.719 1 94.88 276 ALA A C 1
ATOM 2134 O O . ALA A 1 276 ? 16.406 -22.078 -19.562 1 94.88 276 ALA A O 1
ATOM 2135 N N . THR A 1 277 ? 14.594 -22.688 -18.484 1 95.94 277 THR A N 1
ATOM 2136 C CA . THR A 1 277 ? 14.469 -23.938 -19.234 1 95.94 277 THR A CA 1
ATOM 2137 C C . THR A 1 277 ? 14.305 -23.656 -20.719 1 95.94 277 THR A C 1
ATOM 2139 O O . THR A 1 277 ? 14.992 -24.266 -21.547 1 95.94 277 THR A O 1
ATOM 2142 N N . ILE A 1 278 ? 13.438 -22.75 -21.062 1 96.38 278 ILE A N 1
ATOM 2143 C CA . ILE A 1 278 ? 13.211 -22.375 -22.453 1 96.38 278 ILE A CA 1
ATOM 2144 C C . ILE A 1 278 ? 14.508 -21.859 -23.062 1 96.38 278 ILE A C 1
ATOM 2146 O O . ILE A 1 278 ? 14.891 -22.281 -24.172 1 96.38 278 ILE A O 1
ATOM 2150 N N . PHE A 1 279 ? 15.133 -20.969 -22.391 1 94.56 279 PHE A N 1
ATOM 2151 C CA . PHE A 1 279 ? 16.375 -20.375 -22.859 1 94.56 279 PHE A CA 1
ATOM 2152 C C . PHE A 1 279 ? 17.453 -21.453 -23.078 1 94.56 279 PHE A C 1
ATOM 2154 O O . PHE A 1 279 ? 18.078 -21.516 -24.125 1 94.56 279 PHE A O 1
ATOM 2161 N N . PHE A 1 280 ? 17.594 -22.375 -22.141 1 92.19 280 PHE A N 1
ATOM 2162 C CA . PHE A 1 280 ? 18.656 -23.359 -22.156 1 92.19 280 PHE A CA 1
ATOM 2163 C C . PHE A 1 280 ? 18.406 -24.406 -23.25 1 92.19 280 PHE A C 1
ATOM 2165 O O . PHE A 1 280 ? 19.328 -24.844 -23.922 1 92.19 280 PHE A O 1
ATOM 2172 N N . GLU A 1 281 ? 17.266 -24.781 -23.312 1 92.19 281 GLU A N 1
ATOM 2173 C CA . GLU A 1 281 ? 16.953 -25.766 -24.344 1 92.19 281 GLU A CA 1
ATOM 2174 C C . GLU A 1 281 ? 17.266 -25.234 -25.734 1 92.19 281 GLU A C 1
ATOM 2176 O O . GLU A 1 281 ? 17.844 -25.938 -26.562 1 92.19 281 GLU A O 1
ATOM 2181 N N . GLU A 1 282 ? 16.875 -23.969 -25.984 1 91.81 282 GLU A N 1
ATOM 2182 C CA . GLU A 1 282 ? 17.188 -23.359 -27.266 1 91.81 282 GLU A CA 1
ATOM 2183 C C . GLU A 1 282 ? 18.688 -23.172 -27.438 1 91.81 282 GLU A C 1
ATOM 2185 O O . GLU A 1 282 ? 19.234 -23.391 -28.516 1 91.81 282 GLU A O 1
ATOM 2190 N N . TYR A 1 283 ? 19.266 -22.766 -26.438 1 89.5 283 TYR A N 1
ATOM 2191 C CA . TYR A 1 283 ? 20.719 -22.562 -26.438 1 89.5 283 TYR A CA 1
ATOM 2192 C C . TYR A 1 283 ? 21.438 -23.859 -26.766 1 89.5 283 TYR A C 1
ATOM 2194 O O . TYR A 1 283 ? 22.375 -23.859 -27.578 1 89.5 283 TYR A O 1
ATOM 2202 N N . MET A 1 284 ? 21.062 -24.906 -26.172 1 87.38 284 MET A N 1
ATOM 2203 C CA . MET A 1 284 ? 21.703 -26.203 -26.391 1 87.38 284 MET A CA 1
ATOM 2204 C C . MET A 1 284 ? 21.391 -26.734 -27.797 1 87.38 284 MET A C 1
ATOM 2206 O O . MET A 1 284 ? 22.266 -27.281 -28.469 1 87.38 284 MET A O 1
ATOM 2210 N N . LYS A 1 285 ? 20.188 -26.516 -28.141 1 86.19 285 LYS A N 1
ATOM 2211 C CA . LYS A 1 285 ? 19.75 -26.969 -29.453 1 86.19 285 LYS A CA 1
ATOM 2212 C C . LYS A 1 285 ? 20.578 -26.312 -30.562 1 86.19 285 LYS A C 1
ATOM 2214 O O . LYS A 1 285 ? 20.875 -26.938 -31.578 1 86.19 285 LYS A O 1
ATOM 2219 N N . THR A 1 286 ? 20.969 -25.094 -30.312 1 87.81 286 THR A N 1
ATOM 2220 C CA . THR A 1 286 ? 21.672 -24.344 -31.344 1 87.81 286 THR A CA 1
ATOM 2221 C C . THR A 1 286 ? 23.172 -24.281 -31.016 1 87.81 286 THR A C 1
ATOM 2223 O O . THR A 1 286 ? 23.906 -23.484 -31.609 1 87.81 286 THR A O 1
ATOM 2226 N N . GLU A 1 287 ? 23.594 -24.969 -30.094 1 82.31 287 GLU A N 1
ATOM 2227 C CA . GLU A 1 287 ? 25 -25.047 -29.688 1 82.31 287 GLU A CA 1
ATOM 2228 C C . GLU A 1 287 ? 25.547 -23.656 -29.328 1 82.31 287 GLU A C 1
ATOM 2230 O O . GLU A 1 287 ? 26.625 -23.281 -29.781 1 82.31 287 GLU A O 1
ATOM 2235 N N . GLY A 1 288 ? 24.656 -22.953 -28.688 1 79.31 288 GLY A N 1
ATOM 2236 C CA . GLY A 1 288 ? 25.094 -21.672 -28.156 1 79.31 288 GLY A CA 1
ATOM 2237 C C . GLY A 1 288 ? 24.938 -20.531 -29.156 1 79.31 288 GLY A C 1
ATOM 2238 O O . GLY A 1 288 ? 25.234 -19.375 -28.828 1 79.31 288 GLY A O 1
ATOM 2239 N N . GLU A 1 289 ? 24.422 -20.719 -30.219 1 81.06 289 GLU A N 1
ATOM 2240 C CA . GLU A 1 289 ? 24.328 -19.703 -31.266 1 81.06 289 GLU A CA 1
ATOM 2241 C C . GLU A 1 289 ? 23.172 -18.75 -31 1 81.06 289 GLU A C 1
ATOM 2243 O O . GLU A 1 289 ? 23.312 -17.531 -31.188 1 81.06 289 GLU A O 1
ATOM 2248 N N . VAL A 1 290 ? 22.141 -19.422 -30.656 1 83 290 VAL A N 1
ATOM 2249 C CA . VAL A 1 290 ? 20.938 -18.594 -30.453 1 83 290 VAL A CA 1
ATOM 2250 C C . VAL A 1 290 ? 20.75 -18.328 -28.969 1 83 290 VAL A C 1
ATOM 2252 O O . VAL A 1 290 ? 20.656 -19.25 -28.172 1 83 290 VAL A O 1
ATOM 2255 N N . ARG A 1 291 ? 20.719 -17.062 -28.703 1 90.25 291 ARG A N 1
ATOM 2256 C CA . ARG A 1 291 ? 20.375 -16.578 -27.359 1 90.25 291 ARG A CA 1
ATOM 2257 C C . ARG A 1 291 ? 19.078 -15.781 -27.391 1 90.25 291 ARG A C 1
ATOM 2259 O O . ARG A 1 291 ? 19.062 -14.617 -27.781 1 90.25 291 ARG A O 1
ATOM 2266 N N . LEU A 1 292 ? 18.109 -16.484 -26.922 1 95.5 292 LEU A N 1
ATOM 2267 C CA . LEU A 1 292 ? 16.766 -15.898 -26.984 1 95.5 292 LEU A CA 1
ATOM 2268 C C . LEU A 1 292 ? 16.688 -14.641 -26.125 1 95.5 292 LEU A C 1
ATOM 2270 O O . LEU A 1 292 ? 17.234 -14.609 -25.016 1 95.5 292 LEU A O 1
ATOM 2274 N N . THR A 1 293 ? 16.047 -13.648 -26.672 1 96.31 293 THR A N 1
ATOM 2275 C CA . THR A 1 293 ? 15.75 -12.445 -25.906 1 96.31 293 THR A CA 1
ATOM 2276 C C . THR A 1 293 ? 14.555 -12.664 -24.984 1 96.31 293 THR A C 1
ATOM 2278 O O . THR A 1 293 ? 13.805 -13.625 -25.156 1 96.31 293 THR A O 1
ATOM 2281 N N . PRO A 1 294 ? 14.422 -11.773 -23.984 1 97.06 294 PRO A N 1
ATOM 2282 C CA . PRO A 1 294 ? 13.242 -11.875 -23.125 1 97.06 294 PRO A CA 1
ATOM 2283 C C . PRO A 1 294 ? 11.938 -11.859 -23.922 1 97.06 294 PRO A C 1
ATOM 2285 O O . PRO A 1 294 ? 11.008 -12.602 -23.578 1 97.06 294 PRO A O 1
ATOM 2288 N N . ALA A 1 295 ? 11.875 -11.102 -24.922 1 97.5 295 ALA A N 1
ATOM 2289 C CA . ALA A 1 295 ? 10.672 -11.023 -25.75 1 97.5 295 ALA A CA 1
ATOM 2290 C C . ALA A 1 295 ? 10.391 -12.359 -26.438 1 97.5 295 ALA A C 1
ATOM 2292 O O . ALA A 1 295 ? 9.242 -12.797 -26.5 1 97.5 295 ALA A O 1
ATOM 2293 N N . GLU A 1 296 ? 11.422 -12.977 -26.891 1 97.44 296 GLU A N 1
ATOM 2294 C CA . GLU A 1 296 ? 11.273 -14.266 -27.562 1 97.44 296 GLU A CA 1
ATOM 2295 C C . GLU A 1 296 ? 10.875 -15.359 -26.578 1 97.44 296 GLU A C 1
ATOM 2297 O O . GLU A 1 296 ? 10.055 -16.219 -26.906 1 97.44 296 GLU A O 1
ATOM 2302 N N . VAL A 1 297 ? 11.453 -15.352 -25.438 1 97.81 297 VAL A N 1
ATOM 2303 C CA . VAL A 1 297 ? 11.117 -16.344 -24.422 1 97.81 297 VAL A CA 1
ATOM 2304 C C . VAL A 1 297 ? 9.672 -16.141 -23.953 1 97.81 297 VAL A C 1
ATOM 2306 O O . VAL A 1 297 ? 8.938 -17.109 -23.734 1 97.81 297 VAL A O 1
ATOM 2309 N N . ALA A 1 298 ? 9.25 -14.875 -23.797 1 98.06 298 ALA A N 1
ATOM 2310 C CA . ALA A 1 298 ? 7.902 -14.547 -23.344 1 98.06 298 ALA A CA 1
ATOM 2311 C C . ALA A 1 298 ? 6.852 -15.172 -24.266 1 98.06 298 ALA A C 1
ATOM 2313 O O . ALA A 1 298 ? 5.805 -15.625 -23.797 1 98.06 298 ALA A O 1
ATOM 2314 N N . LYS A 1 299 ? 7.156 -15.281 -25.516 1 97.31 299 LYS A N 1
ATOM 2315 C CA . LYS A 1 299 ? 6.223 -15.836 -26.484 1 97.31 299 LYS A CA 1
ATOM 2316 C C . LYS A 1 299 ? 6.047 -17.344 -26.297 1 97.31 299 LYS A C 1
ATOM 2318 O O . LYS A 1 299 ? 5.027 -17.906 -26.688 1 97.31 299 LYS A O 1
ATOM 2323 N N . ARG A 1 300 ? 6.992 -17.922 -25.609 1 97.06 300 ARG A N 1
ATOM 2324 C CA . ARG A 1 300 ? 6.98 -19.375 -25.469 1 97.06 300 ARG A CA 1
ATOM 2325 C C . ARG A 1 300 ? 6.523 -19.797 -24.078 1 97.06 300 ARG A C 1
ATOM 2327 O O . ARG A 1 300 ? 6.305 -20.984 -23.812 1 97.06 300 ARG A O 1
ATOM 2334 N N . GLU A 1 301 ? 6.32 -18.875 -23.203 1 97.56 301 GLU A N 1
ATOM 2335 C CA . GLU A 1 301 ? 5.969 -19.172 -21.828 1 97.56 301 GLU A CA 1
ATOM 2336 C C . GLU A 1 301 ? 4.543 -19.703 -21.719 1 97.56 301 GLU A C 1
ATOM 2338 O O . GLU A 1 301 ? 3.645 -19.234 -22.422 1 97.56 301 GLU A O 1
ATOM 2343 N N . SER A 1 302 ? 4.395 -20.703 -20.906 1 97 302 SER A N 1
ATOM 2344 C CA . SER A 1 302 ? 3.076 -21.141 -20.453 1 97 302 SER A CA 1
ATOM 2345 C C . SER A 1 302 ? 2.689 -20.438 -19.156 1 97 302 SER A C 1
ATOM 2347 O O . SER A 1 302 ? 3.367 -20.594 -18.141 1 97 302 SER A O 1
ATOM 2349 N N . ILE A 1 303 ? 1.565 -19.781 -19.141 1 96.5 303 ILE A N 1
ATOM 2350 C CA . ILE A 1 303 ? 1.224 -18.906 -18.031 1 96.5 303 ILE A CA 1
ATOM 2351 C C . ILE A 1 303 ? 0.687 -19.734 -16.875 1 96.5 303 ILE A C 1
ATOM 2353 O O . ILE A 1 303 ? 1.113 -19.562 -15.727 1 96.5 303 ILE A O 1
ATOM 2357 N N . ILE A 1 304 ? -0.092 -20.703 -17.094 1 93.88 304 ILE A N 1
ATOM 2358 C CA . ILE A 1 304 ? -0.845 -21.328 -16.016 1 93.88 304 ILE A CA 1
ATOM 2359 C C . ILE A 1 304 ? -0.29 -22.719 -15.742 1 93.88 304 ILE A C 1
ATOM 2361 O O . ILE A 1 304 ? -0.126 -23.125 -14.586 1 93.88 304 ILE A O 1
ATOM 2365 N N . PHE A 1 305 ? 0.135 -23.469 -16.734 1 92.56 305 PHE A N 1
ATOM 2366 C CA . PHE A 1 305 ? 0.242 -24.922 -16.594 1 92.56 305 PHE A CA 1
ATOM 2367 C C . PHE A 1 305 ? 1.69 -25.375 -16.719 1 92.56 305 PHE A C 1
ATOM 2369 O O . PHE A 1 305 ? 1.96 -26.562 -16.922 1 92.56 305 PHE A O 1
ATOM 2376 N N . TRP A 1 306 ? 2.588 -24.578 -16.594 1 94.62 306 TRP A N 1
ATOM 2377 C CA . TRP A 1 306 ? 3.971 -25.016 -16.75 1 94.62 306 TRP A CA 1
ATOM 2378 C C . TRP A 1 306 ? 4.43 -25.844 -15.555 1 94.62 306 TRP A C 1
ATOM 2380 O O . TRP A 1 306 ? 4.125 -25.5 -14.414 1 94.62 306 TRP A O 1
ATOM 2390 N N . LYS A 1 307 ? 5.113 -26.922 -15.844 1 93.94 307 LYS A N 1
ATOM 2391 C CA . LYS A 1 307 ? 5.82 -27.766 -14.875 1 93.94 307 LYS A CA 1
ATOM 2392 C C . LYS A 1 307 ? 7.266 -28 -15.305 1 93.94 307 LYS A C 1
ATOM 2394 O O . LYS A 1 307 ? 7.582 -27.953 -16.5 1 93.94 307 LYS A O 1
ATOM 2399 N N . PRO A 1 308 ? 8.141 -28.141 -14.32 1 94.56 308 PRO A N 1
ATOM 2400 C CA . PRO A 1 308 ? 9.555 -28.344 -14.672 1 94.56 308 PRO A CA 1
ATOM 2401 C C . PRO A 1 308 ? 9.836 -29.766 -15.172 1 94.56 308 PRO A C 1
ATOM 2403 O O . PRO A 1 308 ? 10.648 -30.484 -14.57 1 94.56 308 PRO A O 1
ATOM 2406 N N . ILE A 1 309 ? 9.211 -30.125 -16.25 1 95.19 309 ILE A N 1
ATOM 2407 C CA . ILE A 1 309 ? 9.359 -31.422 -16.891 1 95.19 309 ILE A CA 1
ATOM 2408 C C . ILE A 1 309 ? 9.977 -31.234 -18.281 1 95.19 309 ILE A C 1
ATOM 2410 O O . ILE A 1 309 ? 9.531 -30.391 -19.047 1 95.19 309 ILE A O 1
ATOM 2414 N N . ILE A 1 310 ? 11 -31.938 -18.469 1 94.12 310 ILE A N 1
ATOM 2415 C CA . ILE A 1 310 ? 11.625 -31.953 -19.781 1 94.12 310 ILE A CA 1
ATOM 2416 C C . ILE A 1 310 ? 11.016 -33.062 -20.625 1 94.12 310 ILE A C 1
ATOM 2418 O O . ILE A 1 310 ? 10.812 -34.188 -20.141 1 94.12 310 ILE A O 1
ATOM 2422 N N . TYR A 1 311 ? 10.742 -32.75 -21.859 1 92.25 311 TYR A N 1
ATOM 2423 C CA . TYR A 1 311 ? 10.039 -33.688 -22.734 1 92.25 311 TYR A CA 1
ATOM 2424 C C . TYR A 1 311 ? 10.977 -34.219 -23.797 1 92.25 311 TYR A C 1
ATOM 2426 O O . TYR A 1 311 ? 11.898 -33.531 -24.234 1 92.25 311 TYR A O 1
ATOM 2434 N N . HIS A 1 312 ? 10.82 -35.438 -24.094 1 89.56 312 HIS A N 1
ATOM 2435 C CA . HIS A 1 312 ? 11.461 -36.094 -25.234 1 89.56 312 HIS A CA 1
ATOM 2436 C C . HIS A 1 312 ? 10.43 -36.656 -26.219 1 89.56 312 HIS A C 1
ATOM 2438 O O . HIS A 1 312 ? 9.656 -37.562 -25.875 1 89.56 312 HIS A O 1
ATOM 2444 N N . ASN A 1 313 ? 10.492 -36.125 -27.422 1 89.25 313 ASN A N 1
ATOM 2445 C CA . ASN A 1 313 ? 9.547 -36.5 -28.469 1 89.25 313 ASN A CA 1
ATOM 2446 C C . ASN A 1 313 ? 8.102 -36.375 -27.969 1 89.25 313 ASN A C 1
ATOM 2448 O O . ASN A 1 313 ? 7.312 -37.312 -28.141 1 89.25 313 ASN A O 1
ATOM 2452 N N . GLY A 1 314 ? 7.777 -35.375 -27.234 1 88.38 314 GLY A N 1
ATOM 2453 C CA . GLY A 1 314 ? 6.422 -35.062 -26.797 1 88.38 314 GLY A CA 1
ATOM 2454 C C . GLY A 1 314 ? 6.02 -35.781 -25.531 1 88.38 314 GLY A C 1
ATOM 2455 O O . GLY A 1 314 ? 4.941 -35.531 -24.984 1 88.38 314 GLY A O 1
ATOM 2456 N N . ARG A 1 315 ? 6.793 -36.656 -25.031 1 91.56 315 ARG A N 1
ATOM 2457 C CA . ARG A 1 315 ? 6.492 -37.375 -23.812 1 91.56 315 ARG A CA 1
ATOM 2458 C C . ARG A 1 315 ? 7.352 -36.875 -22.656 1 91.56 315 ARG A C 1
ATOM 2460 O O . ARG A 1 315 ? 8.516 -36.531 -22.844 1 91.56 315 ARG A O 1
ATOM 2467 N N . PRO A 1 316 ? 6.754 -36.875 -21.484 1 92.69 316 PRO A N 1
ATOM 2468 C CA . PRO A 1 316 ? 7.559 -36.5 -20.312 1 92.69 316 PRO A CA 1
ATOM 2469 C C . PRO A 1 316 ? 8.742 -37.438 -20.078 1 92.69 316 PRO A C 1
ATOM 2471 O O . PRO A 1 316 ? 8.578 -38.656 -20.078 1 92.69 316 PRO A O 1
ATOM 2474 N N . PHE A 1 317 ? 9.898 -36.875 -19.922 1 91.44 317 PHE A N 1
ATOM 2475 C CA . PHE A 1 317 ? 11.109 -37.688 -19.781 1 91.44 317 PHE A CA 1
ATOM 2476 C C . PHE A 1 317 ? 11.664 -37.562 -18.359 1 91.44 317 PHE A C 1
ATOM 2478 O O . PHE A 1 317 ? 11.945 -38.594 -17.734 1 91.44 317 PHE A O 1
ATOM 2485 N N . ALA A 1 318 ? 11.789 -36.375 -17.906 1 94.12 318 ALA A N 1
ATOM 2486 C CA . ALA A 1 318 ? 12.359 -36.188 -16.562 1 94.12 318 ALA A CA 1
ATOM 2487 C C . ALA A 1 318 ? 11.867 -34.906 -15.938 1 94.12 318 ALA A C 1
ATOM 2489 O O . ALA A 1 318 ? 11.594 -33.938 -16.641 1 94.12 318 ALA A O 1
ATOM 2490 N N . LYS A 1 319 ? 11.719 -34.969 -14.641 1 95.19 319 LYS A N 1
ATOM 2491 C CA . LYS A 1 319 ? 11.383 -33.781 -13.867 1 95.19 319 LYS A CA 1
ATOM 2492 C C . LYS A 1 319 ? 12.602 -33.219 -13.133 1 95.19 319 LYS A C 1
ATOM 2494 O O . LYS A 1 319 ? 13.414 -34 -12.617 1 95.19 319 LYS A O 1
ATOM 2499 N N . ILE A 1 320 ? 12.812 -31.953 -13.219 1 95.5 320 ILE A N 1
ATOM 2500 C CA . ILE A 1 320 ? 13.898 -31.297 -12.508 1 95.5 320 ILE A CA 1
ATOM 2501 C C . ILE A 1 320 ? 13.344 -30.469 -11.352 1 95.5 320 ILE A C 1
ATOM 2503 O O . ILE A 1 320 ? 12.32 -29.797 -11.508 1 95.5 320 ILE A O 1
ATOM 2507 N N . ALA A 1 321 ? 13.938 -30.547 -10.164 1 94.5 321 ALA A N 1
ATOM 2508 C CA . ALA A 1 321 ? 13.492 -29.766 -9.023 1 94.5 321 ALA A CA 1
ATOM 2509 C C . ALA A 1 321 ? 14.641 -29.5 -8.047 1 94.5 321 ALA A C 1
ATOM 2511 O O . ALA A 1 321 ? 15.555 -30.312 -7.926 1 94.5 321 ALA A O 1
ATOM 2512 N N . PHE A 1 322 ? 14.594 -28.328 -7.492 1 94 322 PHE A N 1
ATOM 2513 C CA . PHE A 1 322 ? 15.484 -28.109 -6.359 1 94 322 PHE A CA 1
ATOM 2514 C C . PHE A 1 322 ? 15.039 -28.938 -5.152 1 94 322 PHE A C 1
ATOM 2516 O O . PHE A 1 322 ? 13.844 -29.062 -4.895 1 94 322 PHE A O 1
ATOM 2523 N N . ALA A 1 323 ? 16.016 -29.406 -4.465 1 93.81 323 ALA A N 1
ATOM 2524 C CA . ALA A 1 323 ? 15.703 -30.219 -3.291 1 93.81 323 ALA A CA 1
ATOM 2525 C C . ALA A 1 323 ? 15.141 -29.359 -2.16 1 93.81 323 ALA A C 1
ATOM 2527 O O . ALA A 1 323 ? 15.68 -28.281 -1.865 1 93.81 323 ALA A O 1
ATOM 2528 N N . LYS A 1 324 ? 14.117 -29.859 -1.561 1 90 324 LYS A N 1
ATOM 2529 C CA . LYS A 1 324 ? 13.5 -29.156 -0.442 1 90 324 LYS A CA 1
ATOM 2530 C C . LYS A 1 324 ? 14.234 -29.453 0.865 1 90 324 LYS A C 1
ATOM 2532 O O . LYS A 1 324 ? 14.086 -28.719 1.845 1 90 324 LYS A O 1
ATOM 2537 N N . SER A 1 325 ? 14.898 -30.484 0.918 1 90.06 325 SER A N 1
ATOM 2538 C CA . SER A 1 325 ? 15.703 -30.922 2.057 1 90.06 325 SER A CA 1
ATOM 2539 C C . SER A 1 325 ? 16.828 -31.859 1.618 1 90.06 325 SER A C 1
ATOM 2541 O O . SER A 1 325 ? 16.844 -32.312 0.477 1 90.06 325 SER A O 1
ATOM 2543 N N . TYR A 1 326 ? 17.781 -31.984 2.545 1 90.88 326 TYR A N 1
ATOM 2544 C CA . TYR A 1 326 ? 18.844 -32.938 2.256 1 90.88 326 TYR A CA 1
ATOM 2545 C C . TYR A 1 326 ? 18.281 -34.344 2.029 1 90.88 326 TYR A C 1
ATOM 2547 O O . TYR A 1 326 ? 18.703 -35.031 1.103 1 90.88 326 TYR A O 1
ATOM 2555 N N . ALA A 1 327 ? 17.328 -34.719 2.811 1 89.69 327 ALA A N 1
ATOM 2556 C CA . ALA A 1 327 ? 16.703 -36.031 2.711 1 89.69 327 ALA A CA 1
ATOM 2557 C C . ALA A 1 327 ? 15.906 -36.156 1.413 1 89.69 327 ALA A C 1
ATOM 2559 O O . ALA A 1 327 ? 15.797 -37.25 0.855 1 89.69 327 ALA A O 1
ATOM 2560 N N . ASP A 1 328 ? 15.406 -35.094 0.994 1 91.12 328 ASP A N 1
ATOM 2561 C CA . ASP A 1 328 ? 14.625 -35.062 -0.242 1 91.12 328 ASP A CA 1
ATOM 2562 C C . ASP A 1 328 ? 15.484 -35.469 -1.438 1 91.12 328 ASP A C 1
ATOM 2564 O O . ASP A 1 328 ? 14.992 -36.125 -2.361 1 91.12 328 ASP A O 1
ATOM 2568 N N . ALA A 1 329 ? 16.734 -35.125 -1.407 1 91.5 329 ALA A N 1
ATOM 2569 C CA . ALA A 1 329 ? 17.625 -35.375 -2.535 1 91.5 329 ALA A CA 1
ATOM 2570 C C . ALA A 1 329 ? 18.453 -36.625 -2.307 1 91.5 329 ALA A C 1
ATOM 2572 O O . ALA A 1 329 ? 18.781 -37.344 -3.258 1 91.5 329 ALA A O 1
ATOM 2573 N N . MET A 1 330 ? 18.781 -36.875 -1.045 1 88.06 330 MET A N 1
ATOM 2574 C CA . MET A 1 330 ? 19.75 -37.906 -0.758 1 88.06 330 MET A CA 1
ATOM 2575 C C . MET A 1 330 ? 19.078 -39.094 -0.049 1 88.06 330 MET A C 1
ATOM 2577 O O . MET A 1 330 ? 19.75 -39.875 0.646 1 88.06 330 MET A O 1
ATOM 2581 N N . GLY A 1 331 ? 17.812 -39.125 -0.256 1 82.06 331 GLY A N 1
ATOM 2582 C CA . GLY A 1 331 ? 17.109 -40.25 0.349 1 82.06 331 GLY A CA 1
ATOM 2583 C C . GLY A 1 331 ? 17.531 -41.594 -0.198 1 82.06 331 GLY A C 1
ATOM 2584 O O . GLY A 1 331 ? 18.5 -41.688 -0.967 1 82.06 331 GLY A O 1
ATOM 2585 N N . HIS A 1 332 ? 16.781 -42.594 0.278 1 78.81 332 HIS A N 1
ATOM 2586 C CA . HIS A 1 332 ? 17.125 -43.969 -0.073 1 78.81 332 HIS A CA 1
ATOM 2587 C C . HIS A 1 332 ? 17.062 -44.188 -1.581 1 78.81 332 HIS A C 1
ATOM 2589 O O . HIS A 1 332 ? 16.062 -43.844 -2.215 1 78.81 332 HIS A O 1
ATOM 2595 N N . GLY A 1 333 ? 18.125 -44.688 -2.145 1 78.69 333 GLY A N 1
ATOM 2596 C CA . GLY A 1 333 ? 18.141 -45.031 -3.561 1 78.69 333 GLY A CA 1
ATOM 2597 C C . GLY A 1 333 ? 18.594 -43.875 -4.438 1 78.69 333 GLY A C 1
ATOM 2598 O O . GLY A 1 333 ? 18.656 -44 -5.66 1 78.69 333 GLY A O 1
ATOM 2599 N N . ALA A 1 334 ? 18.844 -42.75 -3.828 1 87.62 334 ALA A N 1
ATOM 2600 C CA . ALA A 1 334 ? 19.312 -41.594 -4.609 1 87.62 334 ALA A CA 1
ATOM 2601 C C . ALA A 1 334 ? 20.719 -41.812 -5.152 1 87.62 334 ALA A C 1
ATOM 2603 O O . ALA A 1 334 ? 21.562 -42.406 -4.469 1 87.62 334 ALA A O 1
ATOM 2604 N N . VAL A 1 335 ? 20.922 -41.469 -6.348 1 90.31 335 VAL A N 1
ATOM 2605 C CA . VAL A 1 335 ? 22.234 -41.594 -6.992 1 90.31 335 VAL A CA 1
ATOM 2606 C C . VAL A 1 335 ? 22.734 -40.219 -7.406 1 90.31 335 VAL A C 1
ATOM 2608 O O . VAL A 1 335 ? 22.016 -39.438 -8.062 1 90.31 335 VAL A O 1
ATOM 2611 N N . VAL A 1 336 ? 23.906 -39.906 -6.969 1 92.19 336 VAL A N 1
ATOM 2612 C CA . VAL A 1 336 ? 24.516 -38.656 -7.375 1 92.19 336 VAL A CA 1
ATOM 2613 C C . VAL A 1 336 ? 25.078 -38.781 -8.789 1 92.19 336 VAL A C 1
ATOM 2615 O O . VAL A 1 336 ? 25.953 -39.594 -9.039 1 92.19 336 VAL A O 1
ATOM 2618 N N . LEU A 1 337 ? 24.594 -37.969 -9.656 1 91.44 337 LEU A N 1
ATOM 2619 C CA . LEU A 1 337 ? 25 -38.062 -11.062 1 91.44 337 LEU A CA 1
ATOM 2620 C C . LEU A 1 337 ? 26.078 -37.031 -11.383 1 91.44 337 LEU A C 1
ATOM 2622 O O . LEU A 1 337 ? 26.891 -37.25 -12.297 1 91.44 337 LEU A O 1
ATOM 2626 N N . ALA A 1 338 ? 26.016 -35.906 -10.781 1 90.44 338 ALA A N 1
ATOM 2627 C CA . ALA A 1 338 ? 27 -34.844 -10.945 1 90.44 338 ALA A CA 1
ATOM 2628 C C . ALA A 1 338 ? 27.219 -34.094 -9.641 1 90.44 338 ALA A C 1
ATOM 2630 O O . ALA A 1 338 ? 26.281 -33.906 -8.859 1 90.44 338 ALA A O 1
ATOM 2631 N N . GLU A 1 339 ? 28.469 -33.688 -9.438 1 91.12 339 GLU A N 1
ATOM 2632 C CA . GLU A 1 339 ? 28.797 -33 -8.195 1 91.12 339 GLU A CA 1
ATOM 2633 C C . GLU A 1 339 ? 29.812 -31.891 -8.43 1 91.12 339 GLU A C 1
ATOM 2635 O O . GLU A 1 339 ? 30.781 -32.062 -9.172 1 91.12 339 GLU A O 1
ATOM 2640 N N . THR A 1 340 ? 29.469 -30.766 -8.016 1 89 340 THR A N 1
ATOM 2641 C CA . THR A 1 340 ? 30.391 -29.641 -7.934 1 89 340 THR A CA 1
ATOM 2642 C C . THR A 1 340 ? 30.516 -29.141 -6.492 1 89 340 THR A C 1
ATOM 2644 O O . THR A 1 340 ? 29.906 -29.719 -5.582 1 89 340 THR A O 1
ATOM 2647 N N . LYS A 1 341 ? 31.312 -28.125 -6.309 1 87.88 341 LYS A N 1
ATOM 2648 C CA . LYS A 1 341 ? 31.469 -27.547 -4.977 1 87.88 341 LYS A CA 1
ATOM 2649 C C . LYS A 1 341 ? 30.188 -26.844 -4.523 1 87.88 341 LYS A C 1
ATOM 2651 O O . LYS A 1 341 ? 29.906 -26.766 -3.324 1 87.88 341 LYS A O 1
ATOM 2656 N N . GLN A 1 342 ? 29.422 -26.516 -5.508 1 91.06 342 GLN A N 1
ATOM 2657 C CA . GLN A 1 342 ? 28.297 -25.641 -5.172 1 91.06 342 GLN A CA 1
ATOM 2658 C C . GLN A 1 342 ? 26.969 -26.391 -5.258 1 91.06 342 GLN A C 1
ATOM 2660 O O . GLN A 1 342 ? 25.969 -25.938 -4.703 1 91.06 342 GLN A O 1
ATOM 2665 N N . TYR A 1 343 ? 26.922 -27.453 -6.016 1 93.12 343 TYR A N 1
ATOM 2666 C CA . TYR A 1 343 ? 25.656 -28.156 -6.105 1 93.12 343 TYR A CA 1
ATOM 2667 C C . TYR A 1 343 ? 25.875 -29.625 -6.488 1 93.12 343 TYR A C 1
ATOM 2669 O O . TYR A 1 343 ? 26.953 -29.984 -6.973 1 93.12 343 TYR A O 1
ATOM 2677 N N . LYS A 1 344 ? 24.938 -30.469 -6.164 1 94 344 LYS A N 1
ATOM 2678 C CA . LYS A 1 344 ? 24.875 -31.859 -6.562 1 94 344 LYS A CA 1
ATOM 2679 C C . LYS A 1 344 ? 23.578 -32.156 -7.309 1 94 344 LYS A C 1
ATOM 2681 O O . LYS A 1 344 ? 22.516 -31.641 -6.957 1 94 344 LYS A O 1
ATOM 2686 N N . LEU A 1 345 ? 23.688 -32.906 -8.383 1 95 345 LEU A N 1
ATOM 2687 C CA . LEU A 1 345 ? 22.516 -33.406 -9.094 1 95 345 LEU A CA 1
ATOM 2688 C C . LEU A 1 345 ? 22.25 -34.875 -8.734 1 95 345 LEU A C 1
ATOM 2690 O O . LEU A 1 345 ? 23.094 -35.719 -8.969 1 95 345 LEU A O 1
ATOM 2694 N N . CYS A 1 346 ? 21.094 -35.062 -8.188 1 94.38 346 CYS A N 1
ATOM 2695 C CA . CYS A 1 346 ? 20.734 -36.375 -7.699 1 94.38 346 CYS A CA 1
ATOM 2696 C C . CYS A 1 346 ? 19.531 -36.938 -8.438 1 94.38 346 CYS A C 1
ATOM 2698 O O . CYS A 1 346 ? 18.562 -36.219 -8.68 1 94.38 346 CYS A O 1
ATOM 2700 N N . GLN A 1 347 ? 19.688 -38.156 -8.82 1 93.56 347 GLN A N 1
ATOM 2701 C CA . GLN A 1 347 ? 18.547 -38.844 -9.406 1 93.56 347 GLN A CA 1
ATOM 2702 C C . GLN A 1 347 ? 17.766 -39.625 -8.344 1 93.56 347 GLN A C 1
ATOM 2704 O O . GLN A 1 347 ? 18.344 -40.406 -7.602 1 93.56 347 GLN A O 1
ATOM 2709 N N . CYS A 1 348 ? 16.562 -39.219 -8.25 1 86.44 348 CYS A N 1
ATOM 2710 C CA . CYS A 1 348 ? 15.703 -39.906 -7.301 1 86.44 348 CYS A CA 1
ATOM 2711 C C . CYS A 1 348 ? 14.727 -40.812 -8.016 1 86.44 348 CYS A C 1
ATOM 2713 O O . CYS A 1 348 ? 14.25 -40.5 -9.109 1 86.44 348 CYS A O 1
ATOM 2715 N N . ASN A 1 349 ? 14.812 -42.094 -7.715 1 70.19 349 ASN A N 1
ATOM 2716 C CA . ASN A 1 349 ? 14.008 -43.125 -8.391 1 70.19 349 ASN A CA 1
ATOM 2717 C C . ASN A 1 349 ? 12.555 -43.062 -7.922 1 70.19 349 ASN A C 1
ATOM 2719 O O . ASN A 1 349 ? 12.273 -43.312 -6.742 1 70.19 349 ASN A O 1
ATOM 2723 N N . THR A 1 350 ? 11.781 -42.312 -8.539 1 65.75 350 THR A N 1
ATOM 2724 C CA . THR A 1 350 ? 10.352 -42.438 -8.297 1 65.75 350 THR A CA 1
ATOM 2725 C C . THR A 1 350 ? 9.703 -43.344 -9.344 1 65.75 350 THR A C 1
ATOM 2727 O O . THR A 1 350 ? 10.273 -43.562 -10.414 1 65.75 350 THR A O 1
ATOM 2730 N N . SER A 1 351 ? 8.758 -44.188 -8.914 1 65.62 351 SER A N 1
ATOM 2731 C CA . SER A 1 351 ? 8.016 -45.031 -9.836 1 65.62 351 SER A CA 1
ATOM 2732 C C . SER A 1 351 ? 7.527 -44.25 -11.047 1 65.62 351 SER A C 1
ATOM 2734 O O . SER A 1 351 ? 6.684 -43.375 -10.922 1 65.62 351 SER A O 1
ATOM 2736 N N . GLY A 1 352 ? 8.273 -44.344 -12.211 1 75.88 352 GLY A N 1
ATOM 2737 C CA . GLY A 1 352 ? 7.809 -43.781 -13.484 1 75.88 352 GLY A CA 1
ATOM 2738 C C . GLY A 1 352 ? 8.758 -42.781 -14.078 1 75.88 352 GLY A C 1
ATOM 2739 O O . GLY A 1 352 ? 9.844 -43.125 -14.531 1 75.88 352 GLY A O 1
ATOM 2740 N N . LEU A 1 353 ? 8.539 -41.375 -13.617 1 84.81 353 LEU A N 1
ATOM 2741 C CA . LEU A 1 353 ? 9.281 -40.281 -14.211 1 84.81 353 LEU A CA 1
ATOM 2742 C C . LEU A 1 353 ? 10.594 -40.031 -13.469 1 84.81 353 LEU A C 1
ATOM 2744 O O . LEU A 1 353 ? 10.633 -40.094 -12.234 1 84.81 353 LEU A O 1
ATOM 2748 N N . VAL A 1 354 ? 11.719 -40.031 -14.227 1 88.38 354 VAL A N 1
ATOM 2749 C CA . VAL A 1 354 ? 13.016 -39.719 -13.633 1 88.38 354 VAL A CA 1
ATOM 2750 C C . VAL A 1 354 ? 12.969 -38.344 -13.016 1 88.38 354 VAL A C 1
ATOM 2752 O O . VAL A 1 354 ? 12.484 -37.375 -13.633 1 88.38 354 VAL A O 1
ATOM 2755 N N . VAL A 1 355 ? 13.336 -38.281 -11.758 1 93.94 355 VAL A N 1
ATOM 2756 C CA . VAL A 1 355 ? 13.383 -37 -11.078 1 93.94 355 VAL A CA 1
ATOM 2757 C C . VAL A 1 355 ? 14.828 -36.625 -10.742 1 93.94 355 VAL A C 1
ATOM 2759 O O . VAL A 1 355 ? 15.531 -37.406 -10.109 1 93.94 355 VAL A O 1
ATOM 2762 N N . ILE A 1 356 ? 15.258 -35.531 -11.273 1 94.62 356 ILE A N 1
ATOM 2763 C CA . ILE A 1 356 ? 16.578 -35 -10.945 1 94.62 356 ILE A CA 1
ATOM 2764 C C . ILE A 1 356 ? 16.438 -33.906 -9.883 1 94.62 356 ILE A C 1
ATOM 2766 O O . ILE A 1 356 ? 15.82 -32.875 -10.133 1 94.62 356 ILE A O 1
ATOM 2770 N N . LYS A 1 357 ? 16.984 -34.156 -8.727 1 95.31 357 LYS A N 1
ATOM 2771 C CA . LYS A 1 357 ? 16.969 -33.188 -7.637 1 95.31 357 LYS A CA 1
ATOM 2772 C C . LYS A 1 357 ? 18.297 -32.438 -7.543 1 95.31 357 LYS A C 1
ATOM 2774 O O . LYS A 1 357 ? 19.359 -33.031 -7.617 1 95.31 357 LYS A O 1
ATOM 2779 N N . ILE A 1 358 ? 18.172 -31.141 -7.473 1 95.44 358 ILE A N 1
ATOM 2780 C CA . ILE A 1 358 ? 19.344 -30.281 -7.336 1 95.44 358 ILE A CA 1
ATOM 2781 C C . ILE A 1 358 ? 19.578 -29.938 -5.863 1 95.44 358 ILE A C 1
ATOM 2783 O O . ILE A 1 358 ? 18.703 -29.344 -5.219 1 95.44 358 ILE A O 1
ATOM 2787 N N . LEU A 1 359 ? 20.641 -30.297 -5.348 1 94.56 359 LEU A N 1
ATOM 2788 C CA . LEU A 1 359 ? 21.062 -29.953 -3.99 1 94.56 359 LEU A CA 1
ATOM 2789 C C . LEU A 1 359 ? 22.062 -28.812 -3.998 1 94.56 359 LEU A C 1
ATOM 2791 O O . LEU A 1 359 ? 23.109 -28.906 -4.645 1 94.56 359 LEU A O 1
ATOM 2795 N N . LEU A 1 360 ? 21.75 -27.781 -3.326 1 93.12 360 LEU A N 1
ATOM 2796 C CA . LEU A 1 360 ? 22.609 -26.594 -3.318 1 93.12 360 LEU A CA 1
ATOM 2797 C C . LEU A 1 360 ? 23.438 -26.531 -2.041 1 93.12 360 LEU A C 1
ATOM 2799 O O . LEU A 1 360 ? 22.953 -26.875 -0.961 1 93.12 360 LEU A O 1
ATOM 2803 N N . PHE A 1 361 ? 24.656 -26.016 -2.232 1 90.88 361 PHE A N 1
ATOM 2804 C CA . PHE A 1 361 ? 25.578 -25.891 -1.101 1 90.88 361 PHE A CA 1
ATOM 2805 C C . PHE A 1 361 ? 26.016 -24.438 -0.936 1 90.88 361 PHE A C 1
ATOM 2807 O O . PHE A 1 361 ? 26.234 -23.734 -1.924 1 90.88 361 PHE A O 1
ATOM 2814 N N . GLY A 1 362 ? 26.094 -24.031 0.291 1 86 362 GLY A N 1
ATOM 2815 C CA . GLY A 1 362 ? 26.547 -22.688 0.591 1 86 362 GLY A CA 1
ATOM 2816 C C . GLY A 1 362 ? 25.531 -21.859 1.342 1 86 362 GLY A C 1
ATOM 2817 O O . GLY A 1 362 ? 24.484 -22.375 1.749 1 86 362 GLY A O 1
ATOM 2818 N N . HIS A 1 363 ? 25.906 -20.609 1.588 1 81.81 363 HIS A N 1
ATOM 2819 C CA . HIS A 1 363 ? 25 -19.703 2.27 1 81.81 363 HIS A CA 1
ATOM 2820 C C . HIS A 1 363 ? 24.078 -19 1.276 1 81.81 363 HIS A C 1
ATOM 2822 O O . HIS A 1 363 ? 24.547 -18.438 0.283 1 81.81 363 HIS A O 1
ATOM 2828 N N . PRO A 1 364 ? 22.828 -19.047 1.56 1 76.94 364 PRO A N 1
ATOM 2829 C CA . PRO A 1 364 ? 21.859 -18.484 0.613 1 76.94 364 PRO A CA 1
ATOM 2830 C C . PRO A 1 364 ? 22.047 -16.984 0.411 1 76.94 364 PRO A C 1
ATOM 2832 O O . PRO A 1 364 ? 21.547 -16.438 -0.575 1 76.94 364 PRO A O 1
ATOM 2835 N N . LEU A 1 365 ? 22.641 -16.312 1.354 1 74.5 365 LEU A N 1
ATOM 2836 C CA . LEU A 1 365 ? 22.812 -14.867 1.264 1 74.5 365 LEU A CA 1
ATOM 2837 C C . LEU A 1 365 ? 24.203 -14.516 0.736 1 74.5 365 LEU A C 1
ATOM 2839 O O . LEU A 1 365 ? 24.562 -13.336 0.66 1 74.5 365 LEU A O 1
ATOM 2843 N N . SER A 1 366 ? 24.953 -15.539 0.331 1 75.69 366 SER A N 1
ATOM 2844 C CA . SER A 1 366 ? 26.297 -15.289 -0.191 1 75.69 366 SER A CA 1
ATOM 2845 C C . SER A 1 366 ? 26.234 -14.664 -1.58 1 75.69 366 SER A C 1
ATOM 2847 O O . SER A 1 366 ? 25.203 -14.719 -2.252 1 75.69 366 SER A O 1
ATOM 2849 N N . GLU A 1 367 ? 27.328 -13.969 -1.87 1 76.69 367 GLU A N 1
ATOM 2850 C CA . GLU A 1 367 ? 27.438 -13.367 -3.197 1 76.69 367 GLU A CA 1
ATOM 2851 C C . GLU A 1 367 ? 27.5 -14.438 -4.281 1 76.69 367 GLU A C 1
ATOM 2853 O O . GLU A 1 367 ? 28.078 -15.508 -4.078 1 76.69 367 GLU A O 1
ATOM 2858 N N . GLY A 1 368 ? 26.859 -14.367 -5.27 1 77.19 368 GLY A N 1
ATOM 2859 C CA . GLY A 1 368 ? 26.969 -15.242 -6.426 1 77.19 368 GLY A CA 1
ATOM 2860 C C . GLY A 1 368 ? 25.938 -16.359 -6.434 1 77.19 368 GLY A C 1
ATOM 2861 O O . GLY A 1 368 ? 26.031 -17.281 -7.23 1 77.19 368 GLY A O 1
ATOM 2862 N N . ILE A 1 369 ? 25.109 -16.312 -5.555 1 81.5 369 ILE A N 1
ATOM 2863 C CA . ILE A 1 369 ? 24.094 -17.359 -5.406 1 81.5 369 ILE A CA 1
ATOM 2864 C C . ILE A 1 369 ? 23.266 -17.453 -6.676 1 81.5 369 ILE A C 1
ATOM 2866 O O . ILE A 1 369 ? 22.859 -18.547 -7.086 1 81.5 369 ILE A O 1
ATOM 2870 N N . ASN A 1 370 ? 23.016 -16.359 -7.289 1 85.62 370 ASN A N 1
ATOM 2871 C CA . ASN A 1 370 ? 22.219 -16.344 -8.508 1 85.62 370 ASN A CA 1
ATOM 2872 C C . ASN A 1 370 ? 22.906 -17.094 -9.641 1 85.62 370 ASN A C 1
ATOM 2874 O O . ASN A 1 370 ? 22.281 -17.875 -10.352 1 85.62 370 ASN A O 1
ATOM 2878 N N . THR A 1 371 ? 24.156 -16.906 -9.711 1 85.62 371 THR A N 1
ATOM 2879 C CA . THR A 1 371 ? 24.922 -17.594 -10.742 1 85.62 371 THR A CA 1
ATOM 2880 C C . THR A 1 371 ? 24.953 -19.094 -10.469 1 85.62 371 THR A C 1
ATOM 2882 O O . THR A 1 371 ? 24.875 -19.906 -11.398 1 85.62 371 THR A O 1
ATOM 2885 N N . THR A 1 372 ? 25.078 -19.422 -9.234 1 87.5 372 THR A N 1
ATOM 2886 C CA . THR A 1 372 ? 25.141 -20.812 -8.844 1 87.5 372 THR A CA 1
ATOM 2887 C C . THR A 1 372 ? 23.844 -21.531 -9.18 1 87.5 372 THR A C 1
ATOM 2889 O O . THR A 1 372 ? 23.859 -22.641 -9.734 1 87.5 372 THR A O 1
ATOM 2892 N N . THR A 1 373 ? 22.781 -20.938 -8.852 1 91.12 373 THR A N 1
ATOM 2893 C CA . THR A 1 373 ? 21.484 -21.578 -9.086 1 91.12 373 THR A CA 1
ATOM 2894 C C . THR A 1 373 ? 21.203 -21.703 -10.578 1 91.12 373 THR A C 1
ATOM 2896 O O . THR A 1 373 ? 20.641 -22.703 -11.023 1 91.12 373 THR A O 1
ATOM 2899 N N . LEU A 1 374 ? 21.562 -20.719 -11.312 1 91 374 LEU A N 1
ATOM 2900 C CA . LEU A 1 374 ? 21.375 -20.766 -12.766 1 91 374 LEU A CA 1
ATOM 2901 C C . LEU A 1 374 ? 22.25 -21.859 -13.383 1 91 374 LEU A C 1
ATOM 2903 O O . LEU A 1 374 ? 21.797 -22.594 -14.25 1 91 374 LEU A O 1
ATOM 2907 N N . ASP A 1 375 ? 23.438 -21.906 -12.906 1 89.44 375 ASP A N 1
ATOM 2908 C CA . ASP A 1 375 ? 24.359 -22.922 -13.391 1 89.44 375 ASP A CA 1
ATOM 2909 C C . ASP A 1 375 ? 23.859 -24.328 -13.031 1 89.44 375 ASP A C 1
ATOM 2911 O O . ASP A 1 375 ? 23.984 -25.25 -13.828 1 89.44 375 ASP A O 1
ATOM 2915 N N . ALA A 1 376 ? 23.438 -24.453 -11.852 1 91.94 376 ALA A N 1
ATOM 2916 C CA . ALA A 1 376 ? 22.906 -25.734 -11.406 1 91.94 376 ALA A CA 1
ATOM 2917 C C . ALA A 1 376 ? 21.719 -26.172 -12.266 1 91.94 376 ALA A C 1
ATOM 2919 O O . ALA A 1 376 ? 21.625 -27.344 -12.656 1 91.94 376 ALA A O 1
ATOM 2920 N N . TRP A 1 377 ? 20.859 -25.266 -12.57 1 93.31 377 TRP A N 1
ATOM 2921 C CA . TRP A 1 377 ? 19.688 -25.578 -13.398 1 93.31 377 TRP A CA 1
ATOM 2922 C C . TRP A 1 377 ? 20.109 -25.938 -14.812 1 93.31 377 TRP A C 1
ATOM 2924 O O . TRP A 1 377 ? 19.578 -26.891 -15.398 1 93.31 377 TRP A O 1
ATOM 2934 N N . PHE A 1 378 ? 21.016 -25.203 -15.344 1 92.19 378 PHE A N 1
ATOM 2935 C CA . PHE A 1 378 ? 21.547 -25.5 -16.672 1 92.19 378 PHE A CA 1
ATOM 2936 C C . PHE A 1 378 ? 22.125 -26.906 -16.703 1 92.19 378 PHE A C 1
ATOM 2938 O O . PHE A 1 378 ? 21.859 -27.672 -17.641 1 92.19 378 PHE A O 1
ATOM 2945 N N . SER A 1 379 ? 22.938 -27.172 -15.734 1 91.56 379 SER A N 1
ATOM 2946 C CA . SER A 1 379 ? 23.578 -28.484 -15.648 1 91.56 379 SER A CA 1
ATOM 2947 C C . SER A 1 379 ? 22.531 -29.594 -15.57 1 91.56 379 SER A C 1
ATOM 2949 O O . SER A 1 379 ? 22.719 -30.672 -16.141 1 91.56 379 SER A O 1
ATOM 2951 N N . ALA A 1 380 ? 21.531 -29.344 -14.82 1 93.75 380 ALA A N 1
ATOM 2952 C CA . ALA A 1 380 ? 20.469 -30.344 -14.703 1 93.75 380 ALA A CA 1
ATOM 2953 C C . ALA A 1 380 ? 19.766 -30.562 -16.047 1 93.75 380 ALA A C 1
ATOM 2955 O O . ALA A 1 380 ? 19.516 -31.703 -16.438 1 93.75 380 ALA A O 1
ATOM 2956 N N . VAL A 1 381 ? 19.453 -29.516 -16.734 1 93.25 381 VAL A N 1
ATOM 2957 C CA . VAL A 1 381 ? 18.812 -29.609 -18.031 1 93.25 381 VAL A CA 1
ATOM 2958 C C . VAL A 1 381 ? 19.719 -30.359 -19 1 93.25 381 VAL A C 1
ATOM 2960 O O . VAL A 1 381 ? 19.266 -31.266 -19.719 1 93.25 381 VAL A O 1
ATOM 2963 N N . ALA A 1 382 ? 20.922 -29.953 -18.984 1 90.81 382 ALA A N 1
ATOM 2964 C CA . ALA A 1 382 ? 21.906 -30.609 -19.859 1 90.81 382 ALA A CA 1
ATOM 2965 C C . ALA A 1 382 ? 22.016 -32.094 -19.547 1 90.81 382 ALA A C 1
ATOM 2967 O O . ALA A 1 382 ? 22.109 -32.906 -20.469 1 90.81 382 ALA A O 1
ATOM 2968 N N . LEU A 1 383 ? 22.062 -32.344 -18.297 1 90.94 383 LEU A N 1
ATOM 2969 C CA . LEU A 1 383 ? 22.156 -33.75 -17.859 1 90.94 383 LEU A CA 1
ATOM 2970 C C . LEU A 1 383 ? 20.969 -34.562 -18.375 1 90.94 383 LEU A C 1
ATOM 2972 O O . LEU A 1 383 ? 21.141 -35.656 -18.906 1 90.94 383 LEU A O 1
ATOM 2976 N N . VAL A 1 384 ? 19.797 -34.062 -18.219 1 91.69 384 VAL A N 1
ATOM 2977 C CA . VAL A 1 384 ? 18.594 -34.781 -18.656 1 91.69 384 VAL A CA 1
ATOM 2978 C C . VAL A 1 384 ? 18.641 -35 -20.172 1 91.69 384 VAL A C 1
ATOM 2980 O O . VAL A 1 384 ? 18.297 -36.062 -20.656 1 91.69 384 VAL A O 1
ATOM 2983 N N . HIS A 1 385 ? 19.047 -34.031 -20.938 1 89.12 385 HIS A N 1
ATOM 2984 C CA . HIS A 1 385 ? 19.125 -34.156 -22.375 1 89.12 385 HIS A CA 1
ATOM 2985 C C . HIS A 1 385 ? 20.156 -35.188 -22.781 1 89.12 385 HIS A C 1
ATOM 2987 O O . HIS A 1 385 ? 19.984 -35.906 -23.781 1 89.12 385 HIS A O 1
ATOM 2993 N N . SER A 1 386 ? 21.203 -35.312 -21.984 1 86.44 386 SER A N 1
ATOM 2994 C CA . SER A 1 386 ? 22.25 -36.281 -22.266 1 86.44 386 SER A CA 1
ATOM 2995 C C . SER A 1 386 ? 21.75 -37.688 -22 1 86.44 386 SER A C 1
ATOM 2997 O O . SER A 1 386 ? 22.297 -38.656 -22.531 1 86.44 386 SER A O 1
ATOM 2999 N N . MET A 1 387 ? 20.797 -37.812 -21.172 1 85.69 387 MET A N 1
ATOM 3000 C CA . MET A 1 387 ? 20.234 -39.125 -20.812 1 85.69 387 MET A CA 1
ATOM 3001 C C . MET A 1 387 ? 19.266 -39.594 -21.891 1 85.69 387 MET A C 1
ATOM 3003 O O . MET A 1 387 ? 18.891 -40.781 -21.906 1 85.69 387 MET A O 1
ATOM 3007 N N . MET A 1 388 ? 18.984 -38.75 -22.766 1 86.19 388 MET A N 1
ATOM 3008 C CA . MET A 1 388 ? 18 -39.125 -23.797 1 86.19 388 MET A CA 1
ATOM 3009 C C . MET A 1 388 ? 18.641 -40 -24.844 1 86.19 388 MET A C 1
ATOM 3011 O O . MET A 1 388 ? 19.797 -39.812 -25.219 1 86.19 388 MET A O 1
ATOM 3015 N N . PRO A 1 389 ? 17.953 -41.125 -25.328 1 80.44 389 PRO A N 1
ATOM 3016 C CA . PRO A 1 389 ? 18.5 -42.125 -26.25 1 80.44 389 PRO A CA 1
ATOM 3017 C C . PRO A 1 389 ? 19.016 -41.5 -27.547 1 80.44 389 PRO A C 1
ATOM 3019 O O . PRO A 1 389 ? 20.047 -41.969 -28.078 1 80.44 389 PRO A O 1
ATOM 3022 N N . ASP A 1 390 ? 18.312 -40.719 -28.312 1 71.19 390 ASP A N 1
ATOM 3023 C CA . ASP A 1 390 ? 18.688 -40.219 -29.641 1 71.19 390 ASP A CA 1
ATOM 3024 C C . ASP A 1 390 ? 19.75 -39.156 -29.547 1 71.19 390 ASP A C 1
ATOM 3026 O O . ASP A 1 390 ? 20.219 -38.625 -30.562 1 71.19 390 ASP A O 1
ATOM 3030 N N . ASN A 1 391 ? 20.125 -38.719 -28.375 1 60.97 391 ASN A N 1
ATOM 3031 C CA . ASN A 1 391 ? 20.984 -37.531 -28.297 1 60.97 391 ASN A CA 1
ATOM 3032 C C . ASN A 1 391 ? 22.438 -37.906 -28.094 1 60.97 391 ASN A C 1
ATOM 3034 O O . ASN A 1 391 ? 22.984 -37.75 -27 1 60.97 391 ASN A O 1
ATOM 3038 N N . GLN A 1 392 ? 23 -38.781 -28.984 1 55.34 392 GLN A N 1
ATOM 3039 C CA . GLN A 1 392 ? 24.406 -39.156 -28.891 1 55.34 392 GLN A CA 1
ATOM 3040 C C . GLN A 1 392 ? 25.328 -37.938 -28.828 1 55.34 392 GLN A C 1
ATOM 3042 O O . GLN A 1 392 ? 26.312 -37.969 -28.109 1 55.34 392 GLN A O 1
ATOM 3047 N N . SER A 1 393 ? 25.25 -37.031 -29.719 1 50.94 393 SER A N 1
ATOM 3048 C CA . SER A 1 393 ? 26.188 -35.938 -29.953 1 50.94 393 SER A CA 1
ATOM 3049 C C . SER A 1 393 ? 26.156 -34.938 -28.812 1 50.94 393 SER A C 1
ATOM 3051 O O . SER A 1 393 ? 27.125 -34.219 -28.594 1 50.94 393 SER A O 1
ATOM 3053 N N . GLU A 1 394 ? 25.047 -34.531 -28.25 1 51.53 394 GLU A N 1
ATOM 3054 C CA . GLU A 1 394 ? 24.875 -33.469 -27.281 1 51.53 394 GLU A CA 1
ATOM 3055 C C . GLU A 1 394 ? 25.516 -33.812 -25.938 1 51.53 394 GLU A C 1
ATOM 3057 O O . GLU A 1 394 ? 25.531 -33 -25.016 1 51.53 394 GLU A O 1
ATOM 3062 N N . LYS A 1 395 ? 25.906 -35.094 -25.766 1 52.03 395 LYS A N 1
ATOM 3063 C CA . LYS A 1 395 ? 26.328 -35.719 -24.516 1 52.03 395 LYS A CA 1
ATOM 3064 C C . LYS A 1 395 ? 27.406 -34.906 -23.828 1 52.03 395 LYS A C 1
ATOM 3066 O O . LYS A 1 395 ? 27.359 -34.688 -22.609 1 52.03 395 LYS A O 1
ATOM 3071 N N . ASP A 1 396 ? 28.594 -34.75 -24.562 1 52.72 396 ASP A N 1
ATOM 3072 C CA . ASP A 1 396 ? 29.812 -34.344 -23.891 1 52.72 396 ASP A CA 1
ATOM 3073 C C . ASP A 1 396 ? 29.922 -32.812 -23.828 1 52.72 396 ASP A C 1
ATOM 3075 O O . ASP A 1 396 ? 30.562 -32.281 -22.938 1 52.72 396 ASP A O 1
ATOM 3079 N N . TYR A 1 397 ? 29.312 -32.156 -24.719 1 49.28 397 TYR A N 1
ATOM 3080 C CA . TYR A 1 397 ? 29.75 -30.781 -24.938 1 49.28 397 TYR A CA 1
ATOM 3081 C C . TYR A 1 397 ? 29.312 -29.891 -23.797 1 49.28 397 TYR A C 1
ATOM 3083 O O . TYR A 1 397 ? 30.125 -29.125 -23.25 1 49.28 397 TYR A O 1
ATOM 3091 N N . PHE A 1 398 ? 28.031 -29.891 -23.438 1 55.69 398 PHE A N 1
ATOM 3092 C CA . PHE A 1 398 ? 27.578 -28.859 -22.5 1 55.69 398 PHE A CA 1
ATOM 3093 C C . PHE A 1 398 ? 27.859 -29.266 -21.062 1 55.69 398 PHE A C 1
ATOM 3095 O O . PHE A 1 398 ? 27.828 -28.438 -20.156 1 55.69 398 PHE A O 1
ATOM 3102 N N . ARG A 1 399 ? 28.109 -30.578 -20.828 1 53.28 399 ARG A N 1
ATOM 3103 C CA . ARG A 1 399 ? 28.516 -30.953 -19.484 1 53.28 399 ARG A CA 1
ATOM 3104 C C . ARG A 1 399 ? 29.828 -30.266 -19.094 1 53.28 399 ARG A C 1
ATOM 3106 O O . ARG A 1 399 ? 30.031 -29.938 -17.922 1 53.28 399 ARG A O 1
ATOM 3113 N N . LYS A 1 400 ? 30.734 -30.375 -20.031 1 49.09 400 LYS A N 1
ATOM 3114 C CA . LYS A 1 400 ? 32.062 -29.875 -19.703 1 49.09 400 LYS A CA 1
ATOM 3115 C C . LYS A 1 400 ? 32.094 -28.344 -19.734 1 49.09 400 LYS A C 1
ATOM 3117 O O . LYS A 1 400 ? 33.031 -27.734 -19.25 1 49.09 400 LYS A O 1
ATOM 3122 N N . HIS A 1 401 ? 31.297 -27.719 -20.5 1 51.12 401 HIS A N 1
ATOM 3123 C CA . HIS A 1 401 ? 31.453 -26.281 -20.703 1 51.12 401 HIS A CA 1
ATOM 3124 C C . HIS A 1 401 ? 30.578 -25.5 -19.734 1 51.12 401 HIS A C 1
ATOM 3126 O O . HIS A 1 401 ? 29.406 -25.812 -19.562 1 51.12 401 HIS A O 1
ATOM 3132 N N . ASN A 1 402 ? 31.234 -24.969 -18.734 1 53.59 402 ASN A N 1
ATOM 3133 C CA . ASN A 1 402 ? 30.703 -23.984 -17.812 1 53.59 402 ASN A CA 1
ATOM 3134 C C . ASN A 1 402 ? 29.734 -23.016 -18.5 1 53.59 402 ASN A C 1
ATOM 3136 O O . ASN A 1 402 ? 30.031 -22.531 -19.609 1 53.59 402 ASN A O 1
ATOM 3140 N N . PHE A 1 403 ? 28.531 -23.25 -18.25 1 57.22 403 PHE A N 1
ATOM 3141 C CA . PHE A 1 403 ? 27.453 -22.406 -18.75 1 57.22 403 PHE A CA 1
ATOM 3142 C C . PHE A 1 403 ? 27.969 -21.016 -19.094 1 57.22 403 PHE A C 1
ATOM 3144 O O . PHE A 1 403 ? 29.062 -20.625 -18.688 1 57.22 403 PHE A O 1
ATOM 3151 N N . VAL A 1 404 ? 26.891 -20.094 -19.359 1 56.62 404 VAL A N 1
ATOM 3152 C CA . VAL A 1 404 ? 26.703 -18.875 -20.156 1 56.62 404 VAL A CA 1
ATOM 3153 C C . VAL A 1 404 ? 27.438 -17.703 -19.484 1 56.62 404 VAL A C 1
ATOM 3155 O O . VAL A 1 404 ? 27.266 -17.469 -18.281 1 56.62 404 VAL A O 1
ATOM 3158 N N . ASN A 1 405 ? 28.5 -17.406 -20.078 1 64.62 405 ASN A N 1
ATOM 3159 C CA . ASN A 1 405 ? 29.188 -16.141 -19.828 1 64.62 405 ASN A CA 1
ATOM 3160 C C . ASN A 1 405 ? 28.188 -15.031 -19.484 1 64.62 405 ASN A C 1
ATOM 3162 O O . ASN A 1 405 ? 27.344 -14.688 -20.312 1 64.62 405 ASN A O 1
ATOM 3166 N N . PRO A 1 406 ? 28.188 -14.75 -18.219 1 71.94 406 PRO A N 1
ATOM 3167 C CA . PRO A 1 406 ? 27.297 -13.656 -17.797 1 71.94 406 PRO A CA 1
ATOM 3168 C C . PRO A 1 406 ? 27.234 -12.531 -18.844 1 71.94 406 PRO A C 1
ATOM 3170 O O . PRO A 1 406 ? 26.188 -11.914 -19.016 1 71.94 406 PRO A O 1
ATOM 3173 N N . SER A 1 407 ? 28.25 -12.398 -19.5 1 75.88 407 SER A N 1
ATOM 3174 C CA . SER A 1 407 ? 28.297 -11.32 -20.484 1 75.88 407 SER A CA 1
ATOM 3175 C C . SER A 1 407 ? 27.359 -11.594 -21.656 1 75.88 407 SER A C 1
ATOM 3177 O O . SER A 1 407 ? 26.734 -10.672 -22.188 1 75.88 407 SER A O 1
ATOM 3179 N N . HIS A 1 408 ? 27.25 -12.883 -21.969 1 77.81 408 HIS A N 1
ATOM 3180 C CA . HIS A 1 408 ? 26.391 -13.242 -23.094 1 77.81 408 HIS A CA 1
ATOM 3181 C C . HIS A 1 408 ? 24.922 -13.086 -22.75 1 77.81 408 HIS A C 1
ATOM 3183 O O . HIS A 1 408 ? 24.109 -12.695 -23.594 1 77.81 408 HIS A O 1
ATOM 3189 N N . LEU A 1 409 ? 24.562 -13.32 -21.547 1 86.19 409 LEU A N 1
ATOM 3190 C CA . LEU A 1 409 ? 23.188 -13.164 -21.094 1 86.19 409 LEU A CA 1
ATOM 3191 C C . LEU A 1 409 ? 22.797 -11.695 -21.062 1 86.19 409 LEU A C 1
ATOM 3193 O O . LEU A 1 409 ? 21.672 -11.344 -21.453 1 86.19 409 LEU A O 1
ATOM 3197 N N . ALA A 1 410 ? 23.75 -10.922 -20.703 1 86.88 410 ALA A N 1
ATOM 3198 C CA . ALA A 1 410 ? 23.5 -9.484 -20.641 1 86.88 410 ALA A CA 1
ATOM 3199 C C . ALA A 1 410 ? 23.266 -8.922 -22.047 1 86.88 410 ALA A C 1
ATOM 3201 O O . ALA A 1 410 ? 22.406 -8.055 -22.234 1 86.88 410 ALA A O 1
ATOM 3202 N N . ARG A 1 411 ? 23.984 -9.414 -22.953 1 86.62 411 ARG A N 1
ATOM 3203 C CA . ARG A 1 411 ? 23.859 -8.93 -24.328 1 86.62 411 ARG A CA 1
ATOM 3204 C C . ARG A 1 411 ? 22.5 -9.297 -24.906 1 86.62 411 ARG A C 1
ATOM 3206 O O . ARG A 1 411 ? 21.969 -8.586 -25.766 1 86.62 411 ARG A O 1
ATOM 3213 N N . ALA A 1 412 ? 22.016 -10.375 -24.438 1 91.12 412 ALA A N 1
ATOM 3214 C CA . ALA A 1 412 ? 20.703 -10.812 -24.922 1 91.12 412 ALA A CA 1
ATOM 3215 C C . ALA A 1 412 ? 19.578 -10.109 -24.172 1 91.12 412 ALA A C 1
ATOM 3217 O O . ALA A 1 412 ? 18.406 -10.289 -24.5 1 91.12 412 ALA A O 1
ATOM 3218 N N . GLY A 1 413 ? 19.844 -9.32 -23.203 1 92.25 413 GLY A N 1
ATOM 3219 C CA . GLY A 1 413 ? 18.844 -8.5 -22.531 1 92.25 413 GLY A CA 1
ATOM 3220 C C . GLY A 1 413 ? 18.422 -9.07 -21.188 1 92.25 413 GLY A C 1
ATOM 3221 O O . GLY A 1 413 ? 17.453 -8.594 -20.578 1 92.25 413 GLY A O 1
ATOM 3222 N N . TRP A 1 414 ? 19.156 -10.023 -20.703 1 93.62 414 TRP A N 1
ATOM 3223 C CA . TRP A 1 414 ? 18.766 -10.664 -19.438 1 93.62 414 TRP A CA 1
ATOM 3224 C C . TRP A 1 414 ? 19.484 -10 -18.266 1 93.62 414 TRP A C 1
ATOM 3226 O O . TRP A 1 414 ? 20.641 -9.586 -18.375 1 93.62 414 TRP A O 1
ATOM 3236 N N . VAL A 1 415 ? 18.688 -9.945 -17.172 1 88.81 415 VAL A N 1
ATOM 3237 C CA . VAL A 1 415 ? 19.281 -9.422 -15.938 1 88.81 415 VAL A CA 1
ATOM 3238 C C . VAL A 1 415 ? 19.938 -10.562 -15.164 1 88.81 415 VAL A C 1
ATOM 3240 O O . VAL A 1 415 ? 19.328 -11.617 -14.961 1 88.81 415 VAL A O 1
ATOM 3243 N N . GLN A 1 416 ? 21.125 -10.414 -14.711 1 77.5 416 GLN A N 1
ATOM 3244 C CA . GLN A 1 416 ? 21.859 -11.492 -14.055 1 77.5 416 GLN A CA 1
ATOM 3245 C C . GLN A 1 416 ? 21.703 -11.414 -12.539 1 77.5 416 GLN A C 1
ATOM 3247 O O . GLN A 1 416 ? 21.859 -12.422 -11.844 1 77.5 416 GLN A O 1
ATOM 3252 N N . GLY A 1 417 ? 21.406 -10.312 -12.039 1 75.5 417 GLY A N 1
ATOM 3253 C CA . GLY A 1 417 ? 21.406 -10.125 -10.594 1 75.5 417 GLY A CA 1
ATOM 3254 C C . GLY A 1 417 ? 20.062 -10.484 -9.961 1 75.5 417 GLY A C 1
ATOM 3255 O O . GLY A 1 417 ? 19.969 -10.562 -8.734 1 75.5 417 GLY A O 1
ATOM 3256 N N . ASP A 1 418 ? 19.156 -10.859 -10.773 1 81.25 418 ASP A N 1
ATOM 3257 C CA . ASP A 1 418 ? 17.812 -11.172 -10.25 1 81.25 418 ASP A CA 1
ATOM 3258 C C . ASP A 1 418 ? 17.312 -12.508 -10.805 1 81.25 418 ASP A C 1
ATOM 3260 O O . ASP A 1 418 ? 16.641 -12.539 -11.836 1 81.25 418 ASP A O 1
ATOM 3264 N N . VAL A 1 419 ? 17.75 -13.586 -10.07 1 82.06 419 VAL A N 1
ATOM 3265 C CA . VAL A 1 419 ? 17.359 -14.93 -10.477 1 82.06 419 VAL A CA 1
ATOM 3266 C C . VAL A 1 419 ? 16.516 -15.578 -9.375 1 82.06 419 VAL A C 1
ATOM 3268 O O . VAL A 1 419 ? 16.844 -15.477 -8.188 1 82.06 419 VAL A O 1
ATOM 3271 N N . SER A 1 420 ? 15.32 -16.047 -9.828 1 84.75 420 SER A N 1
ATOM 3272 C CA . SER A 1 420 ? 14.43 -16.656 -8.859 1 84.75 420 SER A CA 1
ATOM 3273 C C . SER A 1 420 ? 14.102 -18.094 -9.242 1 84.75 420 SER A C 1
ATOM 3275 O O . SER A 1 420 ? 12.961 -18.406 -9.586 1 84.75 420 SER A O 1
ATOM 3277 N N . LEU A 1 421 ? 15.086 -18.938 -9.031 1 87.5 421 LEU A N 1
ATOM 3278 C CA . LEU A 1 421 ? 14.875 -20.344 -9.398 1 87.5 421 LEU A CA 1
ATOM 3279 C C . LEU A 1 421 ? 14.688 -21.203 -8.156 1 87.5 421 LEU A C 1
ATOM 3281 O O . LEU A 1 421 ? 14.039 -22.25 -8.211 1 87.5 421 LEU A O 1
ATOM 3285 N N . ASP A 1 422 ? 15.234 -20.719 -7.07 1 76 422 ASP A N 1
ATOM 3286 C CA . ASP A 1 422 ? 15.414 -21.609 -5.918 1 76 422 ASP A CA 1
ATOM 3287 C C . ASP A 1 422 ? 14.469 -21.219 -4.781 1 76 422 ASP A C 1
ATOM 3289 O O . ASP A 1 422 ? 14.812 -21.359 -3.607 1 76 422 ASP A O 1
ATOM 3293 N N . THR A 1 423 ? 13.344 -20.75 -5.055 1 75 423 THR A N 1
ATOM 3294 C CA . THR A 1 423 ? 12.438 -20.219 -4.039 1 75 423 THR A CA 1
ATOM 3295 C C . THR A 1 423 ? 12.141 -21.266 -2.977 1 75 423 THR A C 1
ATOM 3297 O O . THR A 1 423 ? 12 -20.938 -1.796 1 75 423 THR A O 1
ATOM 3300 N N . SER A 1 424 ? 12.125 -22.5 -3.211 1 73.56 424 SER A N 1
ATOM 3301 C CA . SER A 1 424 ? 11.797 -23.531 -2.229 1 73.56 424 SER A CA 1
ATOM 3302 C C . SER A 1 424 ? 12.992 -24.422 -1.935 1 73.56 424 SER A C 1
ATOM 3304 O O . SER A 1 424 ? 12.852 -25.469 -1.312 1 73.56 424 SER A O 1
ATOM 3306 N N . ALA A 1 425 ? 14.117 -23.859 -2.248 1 79.62 425 ALA A N 1
ATOM 3307 C CA . ALA A 1 425 ? 15.289 -24.719 -2.133 1 79.62 425 ALA A CA 1
ATOM 3308 C C . ALA A 1 425 ? 15.914 -24.625 -0.743 1 79.62 425 ALA A C 1
ATOM 3310 O O . ALA A 1 425 ? 15.875 -23.562 -0.116 1 79.62 425 ALA A O 1
ATOM 3311 N N . ALA A 1 426 ? 16.375 -25.75 -0.28 1 83.62 426 ALA A N 1
ATOM 3312 C CA . ALA A 1 426 ? 17.188 -25.781 0.931 1 83.62 426 ALA A CA 1
ATOM 3313 C C . ALA A 1 426 ? 18.672 -25.688 0.594 1 83.62 426 ALA A C 1
ATOM 3315 O O . ALA A 1 426 ? 19.125 -26.266 -0.396 1 83.62 426 ALA A O 1
ATOM 3316 N N . TRP A 1 427 ? 19.312 -24.938 1.374 1 86.94 427 TRP A N 1
ATOM 3317 C CA . TRP A 1 427 ? 20.75 -24.781 1.186 1 86.94 427 TRP A CA 1
ATOM 3318 C C . TRP A 1 427 ? 21.531 -25.578 2.229 1 86.94 427 TRP A C 1
ATOM 3320 O O . TRP A 1 427 ? 21.172 -25.594 3.406 1 86.94 427 TRP A O 1
ATOM 3330 N N . MET A 1 428 ? 22.562 -26.234 1.748 1 89 428 MET A N 1
ATOM 3331 C CA . MET A 1 428 ? 23.344 -27.109 2.609 1 89 428 MET A CA 1
ATOM 3332 C C . MET A 1 428 ? 24.688 -26.484 2.939 1 89 428 MET A C 1
ATOM 3334 O O . MET A 1 428 ? 25.312 -25.859 2.078 1 89 428 MET A O 1
ATOM 3338 N N . LEU A 1 429 ? 24.953 -26.484 4.176 1 85.38 429 LEU A N 1
ATOM 3339 C CA . LEU A 1 429 ? 26.25 -26.016 4.625 1 85.38 429 LEU A CA 1
ATOM 3340 C C . LEU A 1 429 ? 26.859 -26.984 5.641 1 85.38 429 LEU A C 1
ATOM 3342 O O . LEU A 1 429 ? 26.156 -27.453 6.539 1 85.38 429 LEU A O 1
ATOM 3346 N N . HIS A 1 430 ? 28.125 -27.281 5.324 1 79.12 430 HIS A N 1
ATOM 3347 C CA . HIS A 1 430 ? 28.828 -28.047 6.352 1 79.12 430 HIS A CA 1
ATOM 3348 C C . HIS A 1 430 ? 29.062 -27.203 7.605 1 79.12 430 HIS A C 1
ATOM 3350 O O . HIS A 1 430 ? 29.406 -26.031 7.516 1 79.12 430 HIS A O 1
ATOM 3356 N N . PRO A 1 431 ? 28.781 -27.766 8.781 1 72.19 431 PRO A N 1
ATOM 3357 C CA . PRO A 1 431 ? 28.922 -26.984 10.016 1 72.19 431 PRO A CA 1
ATOM 3358 C C . PRO A 1 431 ? 30.297 -26.344 10.156 1 72.19 431 PRO A C 1
ATOM 3360 O O . PRO A 1 431 ? 30.422 -25.281 10.781 1 72.19 431 PRO A O 1
ATOM 3363 N N . SER A 1 432 ? 31.312 -26.938 9.664 1 65 432 SER A N 1
ATOM 3364 C CA . SER A 1 432 ? 32.656 -26.375 9.773 1 65 432 SER A CA 1
ATOM 3365 C C . SER A 1 432 ? 32.781 -25.125 8.93 1 65 432 SER A C 1
ATOM 3367 O O . SER A 1 432 ? 33.656 -24.297 9.18 1 65 432 SER A O 1
ATOM 3369 N N . GLU A 1 433 ? 31.984 -24.938 7.953 1 62.19 433 GLU A N 1
ATOM 3370 C CA . GLU A 1 433 ? 32.062 -23.781 7.059 1 62.19 433 GLU A CA 1
ATOM 3371 C C . GLU A 1 433 ? 31.297 -22.594 7.613 1 62.19 433 GLU A C 1
ATOM 3373 O O . GLU A 1 433 ? 31.453 -21.469 7.141 1 62.19 433 GLU A O 1
ATOM 3378 N N . ASP A 1 434 ? 30.375 -22.734 8.438 1 57.94 434 ASP A N 1
ATOM 3379 C CA . ASP A 1 434 ? 29.578 -21.672 9.016 1 57.94 434 ASP A CA 1
ATOM 3380 C C . ASP A 1 434 ? 30.438 -20.688 9.797 1 57.94 434 ASP A C 1
ATOM 3382 O O . ASP A 1 434 ? 30.125 -19.5 9.883 1 57.94 434 ASP A O 1
ATOM 3386 N N . VAL A 1 435 ? 31.516 -21.125 10.43 1 48.5 435 VAL A N 1
ATOM 3387 C CA . VAL A 1 435 ? 32.344 -20.297 11.289 1 48.5 435 VAL A CA 1
ATOM 3388 C C . VAL A 1 435 ? 32.938 -19.156 10.469 1 48.5 435 VAL A C 1
ATOM 3390 O O . VAL A 1 435 ? 33.094 -18.047 10.969 1 48.5 435 VAL A O 1
ATOM 3393 N N . ASP A 1 436 ? 33.219 -19.312 9.344 1 45.44 436 ASP A N 1
ATOM 3394 C CA . ASP A 1 436 ? 33.906 -18.25 8.633 1 45.44 436 ASP A CA 1
ATOM 3395 C C . ASP A 1 436 ? 32.938 -17.172 8.141 1 45.44 436 ASP A C 1
ATOM 3397 O O . ASP A 1 436 ? 33.344 -16.047 7.875 1 45.44 436 ASP A O 1
ATOM 3401 N N . GLY A 1 437 ? 31.812 -17.391 7.84 1 43.16 437 GLY A N 1
ATOM 3402 C CA . GLY A 1 437 ? 30.906 -16.422 7.25 1 43.16 437 GLY A CA 1
ATOM 3403 C C . GLY A 1 437 ? 30.25 -15.516 8.281 1 43.16 437 GLY A C 1
ATOM 3404 O O . GLY A 1 437 ? 29.594 -14.531 7.922 1 43.16 437 GLY A O 1
ATOM 3405 N N . LYS A 1 438 ? 30.016 -15.93 9.453 1 43.03 438 LYS A N 1
ATOM 3406 C CA . LYS A 1 438 ? 29.469 -15 10.438 1 43.03 438 LYS A CA 1
ATOM 3407 C C . LYS A 1 438 ? 30.359 -13.766 10.578 1 43.03 438 LYS A C 1
ATOM 3409 O O . LYS A 1 438 ? 29.922 -12.727 11.062 1 43.03 438 LYS A O 1
ATOM 3414 N N . LYS A 1 439 ? 31.609 -13.898 10.352 1 37.94 439 LYS A N 1
ATOM 3415 C CA . LYS A 1 439 ? 32.469 -12.734 10.578 1 37.94 439 LYS A CA 1
ATOM 3416 C C . LYS A 1 439 ? 32.188 -11.633 9.562 1 37.94 439 LYS A C 1
ATOM 3418 O O . LYS A 1 439 ? 32.625 -10.5 9.719 1 37.94 439 LYS A O 1
ATOM 3423 N N . ASP A 1 440 ? 31.703 -11.984 8.43 1 34.91 440 ASP A N 1
ATOM 3424 C CA . ASP A 1 440 ? 31.531 -10.914 7.449 1 34.91 440 ASP A CA 1
ATOM 3425 C C . ASP A 1 440 ? 30.109 -10.352 7.492 1 34.91 440 ASP A C 1
ATOM 3427 O O . ASP A 1 440 ? 29.734 -9.539 6.648 1 34.91 440 ASP A O 1
ATOM 3431 N N . LEU A 1 441 ? 29.188 -11.094 8.117 1 30.25 441 LEU A N 1
ATOM 3432 C CA . LEU A 1 441 ? 27.953 -10.336 8.203 1 30.25 441 LEU A CA 1
ATOM 3433 C C . LEU A 1 441 ? 27.922 -9.461 9.445 1 30.25 441 LEU A C 1
ATOM 3435 O O . LEU A 1 441 ? 28.375 -9.883 10.516 1 30.25 441 LEU A O 1
ATOM 3439 N N . MET B 1 1 ? 49.438 -52.562 6.625 1 26.47 1 MET B N 1
ATOM 3440 C CA . MET B 1 1 ? 48.156 -52.375 7.285 1 26.47 1 MET B CA 1
ATOM 3441 C C . MET B 1 1 ? 47.344 -51.25 6.633 1 26.47 1 MET B C 1
ATOM 3443 O O . MET B 1 1 ? 47.781 -50.094 6.641 1 26.47 1 MET B O 1
ATOM 3447 N N . ALA B 1 2 ? 46.656 -51.594 5.527 1 34.16 2 ALA B N 1
ATOM 3448 C CA . ALA B 1 2 ? 45.844 -50.688 4.715 1 34.16 2 ALA B CA 1
ATOM 3449 C C . ALA B 1 2 ? 44.844 -49.938 5.578 1 34.16 2 ALA B C 1
ATOM 3451 O O . ALA B 1 2 ? 44 -50.562 6.242 1 34.16 2 ALA B O 1
ATOM 3452 N N . SER B 1 3 ? 45.219 -48.938 6.242 1 36.56 3 SER B N 1
ATOM 3453 C CA . SER B 1 3 ? 44.312 -48.094 7.004 1 36.56 3 SER B CA 1
ATOM 3454 C C . SER B 1 3 ? 43.031 -47.812 6.23 1 36.56 3 SER B C 1
ATOM 3456 O O . SER B 1 3 ? 43.062 -47.25 5.133 1 36.56 3 SER B O 1
ATOM 3458 N N . SER B 1 4 ? 42.156 -48.812 6.09 1 40.59 4 SER B N 1
ATOM 3459 C CA . SER B 1 4 ? 40.812 -48.719 5.527 1 40.59 4 SER B CA 1
ATOM 3460 C C . SER B 1 4 ? 40.125 -47.438 5.973 1 40.59 4 SER B C 1
ATOM 3462 O O . SER B 1 4 ? 39.781 -47.312 7.145 1 40.59 4 SER B O 1
ATOM 3464 N N . LYS B 1 5 ? 40.594 -46.312 5.582 1 44.62 5 LYS B N 1
ATOM 3465 C CA . LYS B 1 5 ? 39.906 -45.062 5.91 1 44.62 5 LYS B CA 1
ATOM 3466 C C . LYS B 1 5 ? 38.406 -45.219 5.758 1 44.62 5 LYS B C 1
ATOM 3468 O O . LYS B 1 5 ? 37.906 -45.438 4.652 1 44.62 5 LYS B O 1
ATOM 3473 N N . GLU B 1 6 ? 37.688 -45.844 6.668 1 48.34 6 GLU B N 1
ATOM 3474 C CA . GLU B 1 6 ? 36.219 -45.969 6.738 1 48.34 6 GLU B CA 1
ATOM 3475 C C . GLU B 1 6 ? 35.562 -44.656 6.344 1 48.34 6 GLU B C 1
ATOM 3477 O O . GLU B 1 6 ? 35.938 -43.562 6.812 1 48.34 6 GLU B O 1
ATOM 3482 N N . PRO B 1 7 ? 34.969 -44.531 5.203 1 58.41 7 PRO B N 1
ATOM 3483 C CA . PRO B 1 7 ? 34.312 -43.312 4.746 1 58.41 7 PRO B CA 1
ATOM 3484 C C . PRO B 1 7 ? 33.469 -42.625 5.836 1 58.41 7 PRO B C 1
ATOM 3486 O O . PRO B 1 7 ? 32.688 -43.312 6.516 1 58.41 7 PRO B O 1
ATOM 3489 N N . LYS B 1 8 ? 33.938 -41.531 6.594 1 69 8 LYS B N 1
ATOM 3490 C CA . LYS B 1 8 ? 33.438 -40.812 7.746 1 69 8 LYS B CA 1
ATOM 3491 C C . LYS B 1 8 ? 32.062 -40.219 7.457 1 69 8 LYS B C 1
ATOM 3493 O O . LYS B 1 8 ? 31.797 -39.75 6.344 1 69 8 LYS B O 1
ATOM 3498 N N . ALA B 1 9 ? 31.141 -40.406 8.391 1 81.69 9 ALA B N 1
ATOM 3499 C CA . ALA B 1 9 ? 29.828 -39.781 8.445 1 81.69 9 ALA B CA 1
ATOM 3500 C C . ALA B 1 9 ? 29.953 -38.25 8.312 1 81.69 9 ALA B C 1
ATOM 3502 O O . ALA B 1 9 ? 30.906 -37.656 8.812 1 81.69 9 ALA B O 1
ATOM 3503 N N . ILE B 1 10 ? 29.156 -37.688 7.324 1 86.44 10 ILE B N 1
ATOM 3504 C CA . ILE B 1 10 ? 29.188 -36.25 7.102 1 86.44 10 ILE B CA 1
ATOM 3505 C C . ILE B 1 10 ? 27.984 -35.594 7.758 1 86.44 10 ILE B C 1
ATOM 3507 O O . ILE B 1 10 ? 26.875 -36.125 7.691 1 86.44 10 ILE B O 1
ATOM 3511 N N . VAL B 1 11 ? 28.297 -34.5 8.461 1 88.19 11 VAL B N 1
ATOM 3512 C CA . VAL B 1 11 ? 27.234 -33.719 9.062 1 88.19 11 VAL B CA 1
ATOM 3513 C C . VAL B 1 11 ? 26.906 -32.531 8.164 1 88.19 11 VAL B C 1
ATOM 3515 O O . VAL B 1 11 ? 27.797 -31.828 7.691 1 88.19 11 VAL B O 1
ATOM 3518 N N . ILE B 1 12 ? 25.547 -32.406 7.871 1 89.88 12 ILE B N 1
ATOM 3519 C CA . ILE B 1 12 ? 25.125 -31.344 6.961 1 89.88 12 ILE B CA 1
ATOM 3520 C C . ILE B 1 12 ? 24.016 -30.516 7.613 1 89.88 12 ILE B C 1
ATOM 3522 O O . ILE B 1 12 ? 23.047 -31.062 8.156 1 89.88 12 ILE B O 1
ATOM 3526 N N . ASP B 1 13 ? 24.203 -29.188 7.602 1 88.44 13 ASP B N 1
ATOM 3527 C CA . ASP B 1 13 ? 23.188 -28.266 8.07 1 88.44 13 ASP B CA 1
ATOM 3528 C C . ASP B 1 13 ? 22.312 -27.781 6.914 1 88.44 13 ASP B C 1
ATOM 3530 O O . ASP B 1 13 ? 22.828 -27.297 5.902 1 88.44 13 ASP B O 1
ATOM 3534 N N . GLU B 1 14 ? 21.031 -28.016 7.102 1 87.25 14 GLU B N 1
ATOM 3535 C CA . GLU B 1 14 ? 20.047 -27.5 6.152 1 87.25 14 GLU B CA 1
ATOM 3536 C C . GLU B 1 14 ? 19.594 -26.094 6.539 1 87.25 14 GLU B C 1
ATOM 3538 O O . GLU B 1 14 ? 19.172 -25.859 7.672 1 87.25 14 GLU B O 1
ATOM 3543 N N . ARG B 1 15 ? 19.719 -25.156 5.562 1 80.56 15 ARG B N 1
ATOM 3544 C CA . ARG B 1 15 ? 19.344 -23.781 5.82 1 80.56 15 ARG B CA 1
ATOM 3545 C C . ARG B 1 15 ? 18.281 -23.312 4.844 1 80.56 15 ARG B C 1
ATOM 3547 O O . ARG B 1 15 ? 18.219 -23.766 3.699 1 80.56 15 ARG B O 1
ATOM 3554 N N . ASP B 1 16 ? 17.391 -22.469 5.406 1 72.5 16 ASP B N 1
ATOM 3555 C CA . ASP B 1 16 ? 16.391 -21.906 4.523 1 72.5 16 ASP B CA 1
ATOM 3556 C C . ASP B 1 16 ? 16.922 -20.672 3.803 1 72.5 16 ASP B C 1
ATOM 3558 O O . ASP B 1 16 ? 18.125 -20.375 3.863 1 72.5 16 ASP B O 1
ATOM 3562 N N . SER B 1 17 ? 16.016 -20.047 3.002 1 67.25 17 SER B N 1
ATOM 3563 C CA . SER B 1 17 ? 16.422 -18.922 2.162 1 67.25 17 SER B CA 1
ATOM 3564 C C . SER B 1 17 ? 16.938 -17.75 3.004 1 67.25 17 SER B C 1
ATOM 3566 O O . SER B 1 17 ? 17.656 -16.891 2.502 1 67.25 17 SER B O 1
ATOM 3568 N N . SER B 1 18 ? 16.578 -17.75 4.273 1 63.84 18 SER B N 1
ATOM 3569 C CA . SER B 1 18 ? 17.031 -16.688 5.16 1 63.84 18 SER B CA 1
ATOM 3570 C C . SER B 1 18 ? 18.328 -17.062 5.863 1 63.84 18 SER B C 1
ATOM 3572 O O . SER B 1 18 ? 18.906 -16.25 6.582 1 63.84 18 SER B O 1
ATOM 3574 N N . GLY B 1 19 ? 18.812 -18.25 5.684 1 67.5 19 GLY B N 1
ATOM 3575 C CA . GLY B 1 19 ? 20.062 -18.703 6.258 1 67.5 19 GLY B CA 1
ATOM 3576 C C . GLY B 1 19 ? 19.906 -19.391 7.594 1 67.5 19 GLY B C 1
ATOM 3577 O O . GLY B 1 19 ? 20.891 -19.797 8.211 1 67.5 19 GLY B O 1
ATOM 3578 N N . LEU B 1 20 ? 18.703 -19.547 8.008 1 68.44 20 LEU B N 1
ATOM 3579 C CA . LEU B 1 20 ? 18.453 -20.188 9.289 1 68.44 20 LEU B CA 1
ATOM 3580 C C . LEU B 1 20 ? 18.516 -21.703 9.156 1 68.44 20 LEU B C 1
ATOM 3582 O O . LEU B 1 20 ? 18.031 -22.281 8.18 1 68.44 20 LEU B O 1
ATOM 3586 N N . ILE B 1 21 ? 19.219 -22.266 10.109 1 77.56 21 ILE B N 1
ATOM 3587 C CA . ILE B 1 21 ? 19.328 -23.719 10.109 1 77.56 21 ILE B CA 1
ATOM 3588 C C . ILE B 1 21 ? 17.984 -24.344 10.445 1 77.56 21 ILE B C 1
ATOM 3590 O O . ILE B 1 21 ? 17.391 -24.047 11.484 1 77.56 21 ILE B O 1
ATOM 3594 N N . ARG B 1 22 ? 17.5 -25.156 9.508 1 77.25 22 ARG B N 1
ATOM 3595 C CA . ARG B 1 22 ? 16.219 -25.828 9.719 1 77.25 22 ARG B CA 1
ATOM 3596 C C . ARG B 1 22 ? 16.422 -27.234 10.266 1 77.25 22 ARG B C 1
ATOM 3598 O O . ARG B 1 22 ? 15.695 -27.656 11.164 1 77.25 22 ARG B O 1
ATOM 3605 N N . ARG B 1 23 ? 17.375 -27.875 9.688 1 82.94 23 ARG B N 1
ATOM 3606 C CA . ARG B 1 23 ? 17.641 -29.266 10.062 1 82.94 23 ARG B CA 1
ATOM 3607 C C . ARG B 1 23 ? 19.125 -29.594 9.914 1 82.94 23 ARG B C 1
ATOM 3609 O O . ARG B 1 23 ? 19.828 -28.969 9.117 1 82.94 23 ARG B O 1
ATOM 3616 N N . ARG B 1 24 ? 19.594 -30.484 10.812 1 86.75 24 ARG B N 1
ATOM 3617 C CA . ARG B 1 24 ? 20.938 -31.047 10.719 1 86.75 24 ARG B CA 1
ATOM 3618 C C . ARG B 1 24 ? 20.891 -32.531 10.414 1 86.75 24 ARG B C 1
ATOM 3620 O O . ARG B 1 24 ? 20.109 -33.281 11.031 1 86.75 24 ARG B O 1
ATOM 3627 N N . TRP B 1 25 ? 21.578 -32.938 9.438 1 88.25 25 TRP B N 1
ATOM 3628 C CA . TRP B 1 25 ? 21.547 -34.312 9 1 88.25 25 TRP B CA 1
ATOM 3629 C C . TRP B 1 25 ? 22.906 -34.969 9.195 1 88.25 25 TRP B C 1
ATOM 3631 O O . TRP B 1 25 ? 23.953 -34.375 8.969 1 88.25 25 TRP B O 1
ATOM 3641 N N . LEU B 1 26 ? 22.859 -36.156 9.758 1 88.56 26 LEU B N 1
ATOM 3642 C CA . LEU B 1 26 ? 24.016 -37.031 9.727 1 88.56 26 LEU B CA 1
ATOM 3643 C C . LEU B 1 26 ? 23.906 -38.031 8.594 1 88.56 26 LEU B C 1
ATOM 3645 O O . LEU B 1 26 ? 22.938 -38.812 8.523 1 88.56 26 LEU B O 1
ATOM 3649 N N . HIS B 1 27 ? 24.75 -37.875 7.645 1 88.56 27 HIS B N 1
ATOM 3650 C CA . HIS B 1 27 ? 24.781 -38.812 6.52 1 88.56 27 HIS B CA 1
ATOM 3651 C C . HIS B 1 27 ? 25.875 -39.875 6.707 1 88.56 27 HIS B C 1
ATOM 3653 O O . HIS B 1 27 ? 27.062 -39.562 6.582 1 88.56 27 HIS B O 1
ATOM 3659 N N . ASP B 1 28 ? 25.422 -41.094 6.961 1 85.69 28 ASP B N 1
ATOM 3660 C CA . ASP B 1 28 ? 26.359 -42.156 7.25 1 85.69 28 ASP B CA 1
ATOM 3661 C C . ASP B 1 28 ? 26.953 -42.75 5.969 1 85.69 28 ASP B C 1
ATOM 3663 O O . ASP B 1 28 ? 26.422 -42.531 4.879 1 85.69 28 ASP B O 1
ATOM 3667 N N . SER B 1 29 ? 28.047 -43.438 6.086 1 80.5 29 SER B N 1
ATOM 3668 C CA . SER B 1 29 ? 28.75 -44.031 4.945 1 80.5 29 SER B CA 1
ATOM 3669 C C . SER B 1 29 ? 27.906 -45.094 4.266 1 80.5 29 SER B C 1
ATOM 3671 O O . SER B 1 29 ? 28.078 -45.375 3.076 1 80.5 29 SER B O 1
ATOM 3673 N N . ASP B 1 30 ? 26.984 -45.688 5.004 1 77.94 30 ASP B N 1
ATOM 3674 C CA . ASP B 1 30 ? 26.125 -46.719 4.441 1 77.94 30 ASP B CA 1
ATOM 3675 C C . ASP B 1 30 ? 24.922 -46.094 3.73 1 77.94 30 ASP B C 1
ATOM 3677 O O . ASP B 1 30 ? 24.078 -46.812 3.211 1 77.94 30 ASP B O 1
ATOM 3681 N N . GLY B 1 31 ? 24.859 -44.75 3.717 1 79.12 31 GLY B N 1
ATOM 3682 C CA . GLY B 1 31 ? 23.781 -44.094 3.002 1 79.12 31 GLY B CA 1
ATOM 3683 C C . GLY B 1 31 ? 22.609 -43.719 3.898 1 79.12 31 GLY B C 1
ATOM 3684 O O . GLY B 1 31 ? 21.656 -43.062 3.451 1 79.12 31 GLY B O 1
ATOM 3685 N N . ARG B 1 32 ? 22.641 -44.125 5.148 1 85.25 32 ARG B N 1
ATOM 3686 C CA . ARG B 1 32 ? 21.562 -43.844 6.082 1 85.25 32 ARG B CA 1
ATOM 3687 C C . ARG B 1 32 ? 21.594 -42.375 6.512 1 85.25 32 ARG B C 1
ATOM 3689 O O . ARG B 1 32 ? 22.656 -41.844 6.832 1 85.25 32 ARG B O 1
ATOM 3696 N N . LEU B 1 33 ? 20.438 -41.719 6.305 1 88.62 33 LEU B N 1
ATOM 3697 C CA . LEU B 1 33 ? 20.281 -40.344 6.73 1 88.62 33 LEU B CA 1
ATOM 3698 C C . LEU B 1 33 ? 19.562 -40.25 8.07 1 88.62 33 LEU B C 1
ATOM 3700 O O . LEU B 1 33 ? 18.5 -40.844 8.25 1 88.62 33 LEU B O 1
ATOM 3704 N N . THR B 1 34 ? 20.234 -39.719 9.094 1 88 34 THR B N 1
ATOM 3705 C CA . THR B 1 34 ? 19.625 -39.5 10.406 1 88 34 THR B CA 1
ATOM 3706 C C . THR B 1 34 ? 19.531 -38.031 10.75 1 88 34 THR B C 1
ATOM 3708 O O . THR B 1 34 ? 20.516 -37.281 10.594 1 88 34 THR B O 1
ATOM 3711 N N . GLU 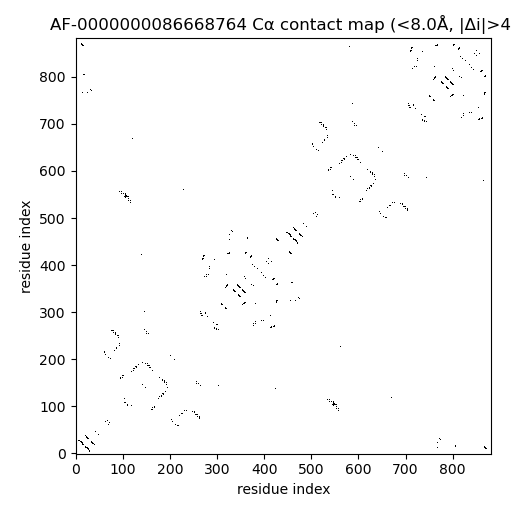B 1 35 ? 18.391 -37.656 11.016 1 87.25 35 GLU B N 1
ATOM 3712 C CA . GLU B 1 35 ? 18.203 -36.25 11.43 1 87.25 35 GLU B CA 1
ATOM 3713 C C . GLU B 1 35 ? 18.719 -36.031 12.852 1 87.25 35 GLU B C 1
ATOM 3715 O O . GLU B 1 35 ? 18.359 -36.781 13.773 1 87.25 35 GLU B O 1
ATOM 3720 N N . MET B 1 36 ? 19.688 -35.062 13.023 1 82.31 36 MET B N 1
ATOM 3721 C CA . MET B 1 36 ? 20.234 -34.719 14.336 1 82.31 36 MET B CA 1
ATOM 3722 C C . MET B 1 36 ? 19.469 -33.562 14.977 1 82.31 36 MET B C 1
ATOM 3724 O O . MET B 1 36 ? 18.969 -32.688 14.273 1 82.31 36 MET B O 1
ATOM 3728 N N . PRO B 1 37 ? 19.172 -33.625 16.312 1 71.81 37 PRO B N 1
ATOM 3729 C CA . PRO B 1 37 ? 18.516 -32.5 16.984 1 71.81 37 PRO B CA 1
ATOM 3730 C C . PRO B 1 37 ? 19.312 -31.203 16.875 1 71.81 37 PRO B C 1
ATOM 3732 O O . PRO B 1 37 ? 20.547 -31.219 16.953 1 71.81 37 PRO B O 1
ATOM 3735 N N . THR B 1 38 ? 18.828 -30.375 16.125 1 60.84 38 THR B N 1
ATOM 3736 C CA . THR B 1 38 ? 19.469 -29.062 16.094 1 60.84 38 THR B CA 1
ATOM 3737 C C . THR B 1 38 ? 19.016 -28.203 17.281 1 60.84 38 THR B C 1
ATOM 3739 O O . THR B 1 38 ? 17.906 -28.391 17.781 1 60.84 38 THR B O 1
ATOM 3742 N N . GLU B 1 39 ? 19.984 -27.641 18.047 1 52.97 39 GLU B N 1
ATOM 3743 C CA . GLU B 1 39 ? 19.562 -26.781 19.156 1 52.97 39 GLU B CA 1
ATOM 3744 C C . GLU B 1 39 ? 18.312 -25.969 18.781 1 52.97 39 GLU B C 1
ATOM 3746 O O . GLU B 1 39 ? 17.531 -25.609 19.656 1 52.97 39 GLU B O 1
ATOM 3751 N N . ASN B 1 40 ? 18.266 -25.594 17.578 1 46.22 40 ASN B N 1
ATOM 3752 C CA . ASN B 1 40 ? 17.141 -24.766 17.203 1 46.22 40 ASN B CA 1
ATOM 3753 C C . ASN B 1 40 ? 15.977 -25.594 16.672 1 46.22 40 ASN B C 1
ATOM 3755 O O . ASN B 1 40 ? 15.078 -25.062 16 1 46.22 40 ASN B O 1
ATOM 3759 N N . ALA B 1 41 ? 16.172 -26.938 16.609 1 42 41 ALA B N 1
ATOM 3760 C CA . ALA B 1 41 ? 15.078 -27.719 16.031 1 42 41 ALA B CA 1
ATOM 3761 C C . ALA B 1 41 ? 13.875 -27.75 16.969 1 42 41 ALA B C 1
ATOM 3763 O O . ALA B 1 41 ? 13.969 -28.219 18.109 1 42 41 ALA B O 1
ATOM 3764 N N . PRO B 1 42 ? 12.797 -27.016 16.844 1 40 42 PRO B N 1
ATOM 3765 C CA . PRO B 1 42 ? 11.609 -27.156 17.703 1 40 42 PRO B CA 1
ATOM 3766 C C . PRO B 1 42 ? 11.07 -28.578 17.719 1 40 42 PRO B C 1
ATOM 3768 O O . PRO B 1 42 ? 10.805 -29.156 16.672 1 40 42 PRO B O 1
ATOM 3771 N N . THR B 1 43 ? 11.43 -29.484 18.484 1 39.75 43 THR B N 1
ATOM 3772 C CA . THR B 1 43 ? 10.516 -30.594 18.688 1 39.75 43 THR B CA 1
ATOM 3773 C C . THR B 1 43 ? 9.062 -30.109 18.688 1 39.75 43 THR B C 1
ATOM 3775 O O . THR B 1 43 ? 8.75 -29.094 19.297 1 39.75 43 THR B O 1
ATOM 3778 N N . THR B 1 44 ? 8.242 -30.562 17.766 1 40.69 44 THR B N 1
ATOM 3779 C CA . THR B 1 44 ? 6.934 -30.047 17.406 1 40.69 44 THR B CA 1
ATOM 3780 C C . THR B 1 44 ? 6.148 -29.625 18.641 1 40.69 44 THR B C 1
ATOM 3782 O O . THR B 1 44 ? 5.598 -28.531 18.703 1 40.69 44 THR B O 1
ATOM 3785 N N . VAL B 1 45 ? 5.734 -30.641 19.484 1 42 45 VAL B N 1
ATOM 3786 C CA . VAL B 1 45 ? 4.812 -30.438 20.609 1 42 45 VAL B CA 1
ATOM 3787 C C . VAL B 1 45 ? 5.539 -29.75 21.75 1 42 45 VAL B C 1
ATOM 3789 O O . VAL B 1 45 ? 5.004 -28.812 22.359 1 42 45 VAL B O 1
ATOM 3792 N N . SER B 1 46 ? 6.645 -30.25 22.25 1 40.56 46 SER B N 1
ATOM 3793 C CA . SER B 1 46 ? 7.41 -29.688 23.359 1 40.56 46 SER B CA 1
ATOM 3794 C C . SER B 1 46 ? 8.031 -28.344 22.984 1 40.56 46 SER B C 1
ATOM 3796 O O . SER B 1 46 ? 8.375 -27.547 23.859 1 40.56 46 SER B O 1
ATOM 3798 N N . ARG B 1 47 ? 8.453 -28 21.734 1 43 47 ARG B N 1
ATOM 3799 C CA . ARG B 1 47 ? 8.938 -26.719 21.234 1 43 47 ARG B CA 1
ATOM 3800 C C . ARG B 1 47 ? 7.82 -25.688 21.219 1 43 47 ARG B C 1
ATOM 3802 O O . ARG B 1 47 ? 8.07 -24.5 21.453 1 43 47 ARG B O 1
ATOM 3809 N N . LEU B 1 48 ? 6.684 -26.094 20.859 1 44.66 48 LEU B N 1
ATOM 3810 C CA . LEU B 1 48 ? 5.578 -25.172 21.078 1 44.66 48 LEU B CA 1
ATOM 3811 C C . LEU B 1 48 ? 5.473 -24.781 22.547 1 44.66 48 LEU B C 1
ATOM 3813 O O . LEU B 1 48 ? 5.234 -23.625 22.859 1 44.66 48 LEU B O 1
ATOM 3817 N N . LEU B 1 49 ? 5.586 -25.797 23.406 1 45.56 49 LEU B N 1
ATOM 3818 C CA . LEU B 1 49 ? 5.504 -25.531 24.844 1 45.56 49 LEU B CA 1
ATOM 3819 C C . LEU B 1 49 ? 6.758 -24.828 25.328 1 45.56 49 LEU B C 1
ATOM 3821 O O . LEU B 1 49 ? 6.688 -24 26.25 1 45.56 49 LEU B O 1
ATOM 3825 N N . THR B 1 50 ? 7.914 -25.266 24.891 1 47.5 50 THR B N 1
ATOM 3826 C CA . THR B 1 50 ? 9.109 -24.578 25.391 1 47.5 50 THR B CA 1
ATOM 3827 C C . THR B 1 50 ? 9.453 -23.391 24.5 1 47.5 50 THR B C 1
ATOM 3829 O O . THR B 1 50 ? 10.516 -22.781 24.641 1 47.5 50 THR B O 1
ATOM 3832 N N . MET B 1 51 ? 8.906 -23.328 23.344 1 49.72 51 MET B N 1
ATOM 3833 C CA . MET B 1 51 ? 9.086 -22.109 22.578 1 49.72 51 MET B CA 1
ATOM 3834 C C . MET B 1 51 ? 8.844 -20.875 23.438 1 49.72 51 MET B C 1
ATOM 3836 O O . MET B 1 51 ? 7.836 -20.797 24.141 1 49.72 51 MET B O 1
ATOM 3840 N N . ASN B 1 52 ? 9.852 -20.281 23.922 1 60.31 52 ASN B N 1
ATOM 3841 C CA . ASN B 1 52 ? 9.766 -18.969 24.562 1 60.31 52 ASN B CA 1
ATOM 3842 C C . ASN B 1 52 ? 8.75 -18.062 23.875 1 60.31 52 ASN B C 1
ATOM 3844 O O . ASN B 1 52 ? 9.039 -17.484 22.828 1 60.31 52 ASN B O 1
ATOM 3848 N N . ILE B 1 53 ? 7.387 -18.406 24.125 1 65.25 53 ILE B N 1
ATOM 3849 C CA . ILE B 1 53 ? 6.25 -17.625 23.641 1 65.25 53 ILE B CA 1
ATOM 3850 C C . ILE B 1 53 ? 6.672 -16.172 23.406 1 65.25 53 ILE B C 1
ATOM 3852 O O . ILE B 1 53 ? 6.234 -15.539 22.453 1 65.25 53 ILE B O 1
ATOM 3856 N N . ARG B 1 54 ? 7.555 -15.812 24.25 1 72.81 54 ARG B N 1
ATOM 3857 C CA . ARG B 1 54 ? 8.023 -14.438 24.109 1 72.81 54 ARG B CA 1
ATOM 3858 C C . ARG B 1 54 ? 8.828 -14.258 22.812 1 72.81 54 ARG B C 1
ATOM 3860 O O . ARG B 1 54 ? 8.703 -13.242 22.141 1 72.81 54 ARG B O 1
ATOM 3867 N N . GLN B 1 55 ? 9.57 -15.242 22.578 1 73.75 55 GLN B N 1
ATOM 3868 C CA . GLN B 1 55 ? 10.391 -15.141 21.375 1 73.75 55 GLN B CA 1
ATOM 3869 C C . GLN B 1 55 ? 9.539 -15.25 20.109 1 73.75 55 GLN B C 1
ATOM 3871 O O . GLN B 1 55 ? 9.758 -14.531 19.141 1 73.75 55 GLN B O 1
ATOM 3876 N N . VAL B 1 56 ? 8.586 -16.094 20.219 1 71.12 56 VAL B N 1
ATOM 3877 C CA . VAL B 1 56 ? 7.691 -16.25 19.078 1 71.12 56 VAL B CA 1
ATOM 3878 C C . VAL B 1 56 ? 6.91 -14.961 18.844 1 71.12 56 VAL B C 1
ATOM 3880 O O . VAL B 1 56 ? 6.77 -14.516 17.703 1 71.12 56 VAL B O 1
ATOM 3883 N N . PHE B 1 57 ? 6.496 -14.438 19.906 1 78.81 57 PHE B N 1
ATOM 3884 C CA . PHE B 1 57 ? 5.77 -13.172 19.812 1 78.81 57 PHE B CA 1
ATOM 3885 C C . PHE B 1 57 ? 6.664 -12.07 19.266 1 78.81 57 PHE B C 1
ATOM 3887 O O . PHE B 1 57 ? 6.246 -11.297 18.391 1 78.81 57 PHE B O 1
ATOM 3894 N N . SER B 1 58 ? 7.828 -12.078 19.75 1 82 58 SER B N 1
ATOM 3895 C CA . SER B 1 58 ? 8.773 -11.062 19.297 1 82 58 SER B CA 1
ATOM 3896 C C . SER B 1 58 ? 9.102 -11.227 17.828 1 82 58 SER B C 1
ATOM 3898 O O . SER B 1 58 ? 9.133 -10.25 17.062 1 82 58 SER B O 1
ATOM 3900 N N . ASP B 1 59 ? 9.211 -12.422 17.453 1 78.88 59 ASP B N 1
ATOM 3901 C CA . ASP B 1 59 ? 9.555 -12.703 16.062 1 78.88 59 ASP B CA 1
ATOM 3902 C C . ASP B 1 59 ? 8.383 -12.391 15.141 1 78.88 59 ASP B C 1
ATOM 3904 O O . ASP B 1 59 ? 8.586 -12 13.984 1 78.88 59 ASP B O 1
ATOM 3908 N N . ALA B 1 60 ? 7.324 -12.453 15.711 1 81.81 60 ALA B N 1
ATOM 3909 C CA . ALA B 1 60 ? 6.129 -12.266 14.891 1 81.81 60 ALA B CA 1
ATOM 3910 C C . ALA B 1 60 ? 5.77 -10.789 14.766 1 81.81 60 ALA B C 1
ATOM 3912 O O . ALA B 1 60 ? 5.277 -10.352 13.719 1 81.81 60 ALA B O 1
ATOM 3913 N N . PHE B 1 61 ? 6.16 -10.055 15.75 1 90.12 61 PHE B N 1
ATOM 3914 C CA . PHE B 1 61 ? 5.539 -8.734 15.773 1 90.12 61 PHE B CA 1
ATOM 3915 C C . PHE B 1 61 ? 6.594 -7.637 15.773 1 90.12 61 PHE B C 1
ATOM 3917 O O . PHE B 1 61 ? 6.281 -6.465 15.531 1 90.12 61 PHE B O 1
ATOM 3924 N N . PHE B 1 62 ? 7.863 -7.984 15.992 1 90.94 62 PHE B N 1
ATOM 3925 C CA . PHE B 1 62 ? 8.891 -6.953 16.047 1 90.94 62 PHE B CA 1
ATOM 3926 C C . PHE B 1 62 ? 9.898 -7.141 14.914 1 90.94 62 PHE B C 1
ATOM 3928 O O . PHE B 1 62 ? 10.141 -8.266 14.477 1 90.94 62 PHE B O 1
ATOM 3935 N N . PRO B 1 63 ? 10.461 -6.035 14.477 1 88.88 63 PRO B N 1
ATOM 3936 C CA . PRO B 1 63 ? 11.453 -6.121 13.414 1 88.88 63 PRO B CA 1
ATOM 3937 C C . PRO B 1 63 ? 12.719 -6.855 13.844 1 88.88 63 PRO B C 1
ATOM 3939 O O . PRO B 1 63 ? 13.07 -6.859 15.023 1 88.88 63 PRO B O 1
ATOM 3942 N N . ILE B 1 64 ? 13.367 -7.383 12.883 1 82.19 64 ILE B N 1
ATOM 3943 C CA . ILE B 1 64 ? 14.625 -8.078 13.117 1 82.19 64 ILE B CA 1
ATOM 3944 C C . ILE B 1 64 ? 15.656 -7.105 13.672 1 82.19 64 ILE B C 1
ATOM 3946 O O . ILE B 1 64 ? 15.797 -5.988 13.172 1 82.19 64 ILE B O 1
ATOM 3950 N N . GLY B 1 65 ? 16.312 -7.621 14.734 1 85.62 65 GLY B N 1
ATOM 3951 C CA . GLY B 1 65 ? 17.312 -6.77 15.336 1 85.62 65 GLY B CA 1
ATOM 3952 C C . GLY B 1 65 ? 16.766 -5.836 16.391 1 85.62 65 GLY B C 1
ATOM 3953 O O . GLY B 1 65 ? 17.484 -5.027 16.969 1 85.62 65 GLY B O 1
ATOM 3954 N N . TYR B 1 66 ? 15.492 -5.852 16.609 1 87.94 66 TYR B N 1
ATOM 3955 C CA . TYR B 1 66 ? 14.914 -5.062 17.688 1 87.94 66 TYR B CA 1
ATOM 3956 C C . TYR B 1 66 ? 15.664 -5.297 19 1 87.94 66 TYR B C 1
ATOM 3958 O O . TYR B 1 66 ? 16.016 -6.434 19.312 1 87.94 66 TYR B O 1
ATOM 3966 N N . PRO B 1 67 ? 15.906 -4.215 19.656 1 90.75 67 PRO B N 1
ATOM 3967 C CA . PRO B 1 67 ? 15.391 -2.85 19.547 1 90.75 67 PRO B CA 1
ATOM 3968 C C . PRO B 1 67 ? 16.328 -1.923 18.781 1 90.75 67 PRO B C 1
ATOM 3970 O O . PRO B 1 67 ? 15.961 -0.797 18.438 1 90.75 67 PRO B O 1
ATOM 3973 N N . ASP B 1 68 ? 17.484 -2.391 18.359 1 91.81 68 ASP B N 1
ATOM 3974 C CA . ASP B 1 68 ? 18.5 -1.515 17.781 1 91.81 68 ASP B CA 1
ATOM 3975 C C . ASP B 1 68 ? 18.188 -1.178 16.328 1 91.81 68 ASP B C 1
ATOM 3977 O O . ASP B 1 68 ? 18.75 -0.242 15.766 1 91.81 68 ASP B O 1
ATOM 3981 N N . SER B 1 69 ? 17.297 -1.958 15.82 1 92.25 69 SER B N 1
ATOM 3982 C CA . SER B 1 69 ? 16.969 -1.788 14.414 1 92.25 69 SER B CA 1
ATOM 3983 C C . SER B 1 69 ? 15.891 -0.723 14.219 1 92.25 69 SER B C 1
ATOM 3985 O O . SER B 1 69 ? 15.555 -0.375 13.086 1 92.25 69 SER B O 1
ATOM 3987 N N . VAL B 1 70 ? 15.359 -0.205 15.375 1 96.25 70 VAL B N 1
ATOM 3988 C CA . VAL B 1 70 ? 14.289 0.783 15.297 1 96.25 70 VAL B CA 1
ATOM 3989 C C . VAL B 1 70 ? 14.594 1.952 16.234 1 96.25 70 VAL B C 1
ATOM 3991 O O . VAL B 1 70 ? 15.453 1.849 17.109 1 96.25 70 VAL B O 1
ATOM 3994 N N . SER B 1 71 ? 13.891 3.07 15.961 1 96.62 71 SER B N 1
ATOM 3995 C CA . SER B 1 71 ? 14.055 4.234 16.812 1 96.62 71 SER B CA 1
ATOM 3996 C C . SER B 1 71 ? 13.531 3.963 18.219 1 96.62 71 SER B C 1
ATOM 3998 O O . SER B 1 71 ? 12.703 3.064 18.422 1 96.62 71 SER B O 1
ATOM 4000 N N . LYS B 1 72 ? 13.93 4.715 19.188 1 95.69 72 LYS B N 1
ATOM 4001 C CA . LYS B 1 72 ? 13.633 4.492 20.594 1 95.69 72 LYS B CA 1
ATOM 4002 C C . LYS B 1 72 ? 12.148 4.695 20.891 1 95.69 72 LYS B C 1
ATOM 4004 O O . LYS B 1 72 ? 11.609 4.098 21.812 1 95.69 72 LYS B O 1
ATOM 4009 N N . ASP B 1 73 ? 11.531 5.48 20.109 1 97.69 73 ASP B N 1
ATOM 4010 C CA . ASP B 1 73 ? 10.133 5.809 20.344 1 97.69 73 ASP B CA 1
ATOM 4011 C C . ASP B 1 73 ? 9.203 4.793 19.672 1 97.69 73 ASP B C 1
ATOM 4013 O O . ASP B 1 73 ? 7.984 4.902 19.766 1 97.69 73 ASP B O 1
ATOM 4017 N N . TYR B 1 74 ? 9.688 3.762 19.094 1 97.56 74 TYR B N 1
ATOM 4018 C CA . TYR B 1 74 ? 8.93 2.789 18.312 1 97.56 74 TYR B CA 1
ATOM 4019 C C . TYR B 1 74 ? 7.945 2.029 19.203 1 97.56 74 TYR B C 1
ATOM 4021 O O . TYR B 1 74 ? 6.754 1.955 18.891 1 97.56 74 TYR B O 1
ATOM 4029 N N . LEU B 1 75 ? 8.406 1.533 20.25 1 96.81 75 LEU B N 1
ATOM 4030 C CA . LEU B 1 75 ? 7.574 0.683 21.094 1 96.81 75 LEU B CA 1
ATOM 4031 C C . LEU B 1 75 ? 6.426 1.481 21.703 1 96.81 75 LEU B C 1
ATOM 4033 O O . LEU B 1 75 ? 5.289 1.009 21.734 1 96.81 75 LEU B O 1
ATOM 4037 N N . GLY B 1 76 ? 6.738 2.637 22.234 1 97.62 76 GLY B N 1
ATOM 4038 C CA . GLY B 1 76 ? 5.688 3.479 22.781 1 97.62 76 GLY B CA 1
ATOM 4039 C C . GLY B 1 76 ? 4.59 3.793 21.781 1 97.62 76 GLY B C 1
ATOM 4040 O O . GLY B 1 76 ? 3.404 3.668 22.094 1 97.62 76 GLY B O 1
ATOM 4041 N N . TYR B 1 77 ? 5.027 4.125 20.656 1 98.12 77 TYR B N 1
ATOM 4042 C CA . TYR B 1 77 ? 4.055 4.434 19.609 1 98.12 77 TYR B CA 1
ATOM 4043 C C . TYR B 1 77 ? 3.221 3.203 19.266 1 98.12 77 TYR B C 1
ATOM 4045 O O . TYR B 1 77 ? 1.995 3.287 19.156 1 98.12 77 TYR B O 1
ATOM 4053 N N . GLN B 1 78 ? 3.867 2.049 19.047 1 97.44 78 GLN B N 1
ATOM 4054 C CA . GLN B 1 78 ? 3.18 0.837 18.625 1 97.44 78 GLN B CA 1
ATOM 4055 C C . GLN B 1 78 ? 2.166 0.377 19.672 1 97.44 78 GLN B C 1
ATOM 4057 O O . GLN B 1 78 ? 1.108 -0.153 19.312 1 97.44 78 GLN B O 1
ATOM 4062 N N . LEU B 1 79 ? 2.492 0.553 20.875 1 97.69 79 LEU B N 1
ATOM 4063 C CA . LEU B 1 79 ? 1.565 0.184 21.938 1 97.69 79 LEU B CA 1
ATOM 4064 C C . LEU B 1 79 ? 0.284 1.007 21.844 1 97.69 79 LEU B C 1
ATOM 4066 O O . LEU B 1 79 ? -0.816 0.45 21.828 1 97.69 79 LEU B O 1
ATOM 4070 N N . TYR B 1 80 ? 0.407 2.285 21.766 1 98.44 80 TYR B N 1
ATOM 4071 C CA . TYR B 1 80 ? -0.762 3.154 21.703 1 98.44 80 TYR B CA 1
ATOM 4072 C C . TYR B 1 80 ? -1.493 2.98 20.375 1 98.44 80 TYR B C 1
ATOM 4074 O O . TYR B 1 80 ? -2.721 3.084 20.312 1 98.44 80 TYR B O 1
ATOM 4082 N N . ASP B 1 81 ? -0.715 2.764 19.359 1 98.06 81 ASP B N 1
ATOM 4083 C CA . ASP B 1 81 ? -1.321 2.52 18.062 1 98.06 81 ASP B CA 1
ATOM 4084 C C . ASP B 1 81 ? -2.184 1.259 18.078 1 98.06 81 ASP B C 1
ATOM 4086 O O . ASP B 1 81 ? -3.275 1.237 17.516 1 98.06 81 ASP B O 1
ATOM 4090 N N . SER B 1 82 ? -1.722 0.232 18.719 1 97.75 82 SER B N 1
ATOM 4091 C CA . SER B 1 82 ? -2.477 -1.009 18.859 1 97.75 82 SER B CA 1
ATOM 4092 C C . SER B 1 82 ? -3.74 -0.8 19.688 1 97.75 82 SER B C 1
ATOM 4094 O O . SER B 1 82 ? -4.816 -1.282 19.312 1 97.75 82 SER B O 1
ATOM 4096 N N . LEU B 1 83 ? -3.598 -0.061 20.688 1 98 83 LEU B N 1
ATOM 4097 C CA . LEU B 1 83 ? -4.742 0.202 21.547 1 98 83 LEU B CA 1
ATOM 4098 C C . LEU B 1 83 ? -5.797 1.027 20.828 1 98 83 LEU B C 1
ATOM 4100 O O . LEU B 1 83 ? -6.988 0.712 20.891 1 98 83 LEU B O 1
ATOM 4104 N N . GLN B 1 84 ? -5.34 2.066 20.219 1 98.06 84 GLN B N 1
ATOM 4105 C CA . GLN B 1 84 ? -6.316 2.889 19.516 1 98.06 84 GLN B CA 1
ATOM 4106 C C . GLN B 1 84 ? -7.016 2.094 18.406 1 98.06 84 GLN B C 1
ATOM 4108 O O . GLN B 1 84 ? -8.211 2.264 18.188 1 98.06 84 GLN B O 1
ATOM 4113 N N . ALA B 1 85 ? -6.297 1.201 17.703 1 97.94 85 ALA B N 1
ATOM 4114 C CA . ALA B 1 85 ? -6.891 0.36 16.672 1 97.94 85 ALA B CA 1
ATOM 4115 C C . ALA B 1 85 ? -7.953 -0.563 17.266 1 97.94 85 ALA B C 1
ATOM 4117 O O . ALA B 1 85 ? -8.992 -0.794 16.641 1 97.94 85 ALA B O 1
ATOM 4118 N N . PHE B 1 86 ? -7.703 -1.069 18.422 1 98.12 86 PHE B N 1
ATOM 4119 C CA . PHE B 1 86 ? -8.641 -1.935 19.125 1 98.12 86 PHE B CA 1
ATOM 4120 C C . PHE B 1 86 ? -9.961 -1.215 19.375 1 98.12 86 PHE B C 1
ATOM 4122 O O . PHE B 1 86 ? -11.023 -1.724 19.016 1 98.12 86 PHE B O 1
ATOM 4129 N N . PHE B 1 87 ? -9.938 -0.078 19.875 1 98.25 87 PHE B N 1
ATOM 4130 C CA . PHE B 1 87 ? -11.141 0.69 20.172 1 98.25 87 PHE B CA 1
ATOM 4131 C C . PHE B 1 87 ? -11.828 1.15 18.891 1 98.25 87 PHE B C 1
ATOM 4133 O O . PHE B 1 87 ? -13.055 1.173 18.828 1 98.25 87 PHE B O 1
ATOM 4140 N N . SER B 1 88 ? -11.031 1.491 17.922 1 98.12 88 SER B N 1
ATOM 4141 C CA . SER B 1 88 ? -11.586 1.912 16.641 1 98.12 88 SER B CA 1
ATOM 4142 C C . SER B 1 88 ? -12.359 0.779 15.977 1 98.12 88 SER B C 1
ATOM 4144 O O . SER B 1 88 ? -13.406 1.009 15.367 1 98.12 88 SER B O 1
ATOM 4146 N N . THR B 1 89 ? -11.852 -0.418 16.109 1 97.62 89 THR B N 1
ATOM 4147 C CA . THR B 1 89 ? -12.516 -1.573 15.508 1 97.62 89 THR B CA 1
ATOM 4148 C C . THR B 1 89 ? -13.898 -1.773 16.109 1 97.62 89 THR B C 1
ATOM 4150 O O . THR B 1 89 ? -14.875 -1.984 15.391 1 97.62 89 THR B O 1
ATOM 4153 N N . ILE B 1 90 ? -14 -1.682 17.344 1 97.94 90 ILE B N 1
ATOM 4154 C CA . ILE B 1 90 ? -15.273 -1.868 18.031 1 97.94 90 ILE B CA 1
ATOM 4155 C C . ILE B 1 90 ? -16.234 -0.757 17.625 1 97.94 90 ILE B C 1
ATOM 4157 O O . ILE B 1 90 ? -17.406 -1.022 17.312 1 97.94 90 ILE B O 1
ATOM 4161 N N . THR B 1 91 ? -15.734 0.457 17.672 1 97.88 91 THR B N 1
ATOM 4162 C CA . THR B 1 91 ? -16.562 1.593 17.266 1 97.88 91 THR B CA 1
ATOM 4163 C C . THR B 1 91 ? -17.062 1.407 15.828 1 97.88 91 THR B C 1
ATOM 4165 O O . THR B 1 91 ? -18.219 1.701 15.531 1 97.88 91 THR B O 1
ATOM 4168 N N . SER B 1 92 ? -16.188 0.936 14.984 1 97.75 92 SER B N 1
ATOM 4169 C CA . SER B 1 92 ? -16.531 0.703 13.578 1 97.75 92 SER B CA 1
ATOM 4170 C C . SER B 1 92 ? -17.672 -0.312 13.445 1 97.75 92 SER B C 1
ATOM 4172 O O . SER B 1 92 ? -18.547 -0.161 12.594 1 97.75 92 SER B O 1
ATOM 4174 N N . LEU B 1 93 ? -17.672 -1.295 14.242 1 97.5 93 LEU B N 1
ATOM 4175 C CA . LEU B 1 93 ? -18.703 -2.324 14.18 1 97.5 93 LEU B CA 1
ATOM 4176 C C . LEU B 1 93 ? -20.062 -1.765 14.602 1 97.5 93 LEU B C 1
ATOM 4178 O O . LEU B 1 93 ? -21.078 -2.092 14.008 1 97.5 93 LEU B O 1
ATOM 4182 N N . LEU B 1 94 ? -20.062 -0.959 15.617 1 96.5 94 LEU B N 1
ATOM 4183 C CA . LEU B 1 94 ? -21.312 -0.309 16.031 1 96.5 94 LEU B CA 1
ATOM 4184 C C . LEU B 1 94 ? -21.844 0.591 14.938 1 96.5 94 LEU B C 1
ATOM 4186 O O . LEU B 1 94 ? -23.047 0.581 14.656 1 96.5 94 LEU B O 1
ATOM 4190 N N . ALA B 1 95 ? -20.969 1.298 14.312 1 96.69 95 ALA B N 1
ATOM 4191 C CA . ALA B 1 95 ? -21.359 2.16 13.195 1 96.69 95 ALA B CA 1
ATOM 4192 C C . ALA B 1 95 ? -21.844 1.335 12.008 1 96.69 95 ALA B C 1
ATOM 4194 O O . ALA B 1 95 ? -22.812 1.711 11.336 1 96.69 95 ALA B O 1
ATOM 4195 N N . ASN B 1 96 ? -21.156 0.244 11.734 1 95.81 96 ASN B N 1
ATOM 4196 C CA . ASN B 1 96 ? -21.5 -0.615 10.609 1 95.81 96 ASN B CA 1
ATOM 4197 C C . ASN B 1 96 ? -22.906 -1.202 10.758 1 95.81 96 ASN B C 1
ATOM 4199 O O . ASN B 1 96 ? -23.609 -1.407 9.766 1 95.81 96 ASN B O 1
ATOM 4203 N N . ARG B 1 97 ? -23.312 -1.494 11.938 1 95.12 97 ARG B N 1
ATOM 4204 C CA . ARG B 1 97 ? -24.688 -1.946 12.164 1 95.12 97 ARG B CA 1
ATOM 4205 C C . ARG B 1 97 ? -25.688 -0.908 11.672 1 95.12 97 ARG B C 1
ATOM 4207 O O . ARG B 1 97 ? -26.672 -1.251 11.023 1 95.12 97 ARG B O 1
ATOM 4214 N N . ALA B 1 98 ? -25.422 0.309 12.008 1 93.44 98 ALA B N 1
ATOM 4215 C CA . ALA B 1 98 ? -26.297 1.402 11.586 1 93.44 98 ALA B CA 1
ATOM 4216 C C . ALA B 1 98 ? -26.266 1.559 10.062 1 93.44 98 ALA B C 1
ATOM 4218 O O . ALA B 1 98 ? -27.297 1.87 9.453 1 93.44 98 ALA B O 1
ATOM 4219 N N . ILE B 1 99 ? -25.109 1.388 9.477 1 93.44 99 ILE B N 1
ATOM 4220 C CA . ILE B 1 99 ? -24.984 1.472 8.031 1 93.44 99 ILE B CA 1
ATOM 4221 C C . ILE B 1 99 ? -25.859 0.411 7.371 1 93.44 99 ILE B C 1
ATOM 4223 O O . ILE B 1 99 ? -26.578 0.699 6.41 1 93.44 99 ILE B O 1
ATOM 4227 N N . LEU B 1 100 ? -25.844 -0.787 7.879 1 93.12 100 LEU B N 1
ATOM 4228 C CA . LEU B 1 100 ? -26.641 -1.875 7.332 1 93.12 100 LEU B CA 1
ATOM 4229 C C . LEU B 1 100 ? -28.125 -1.572 7.469 1 93.12 100 LEU B C 1
ATOM 4231 O O . LEU B 1 100 ? -28.906 -1.851 6.559 1 93.12 100 LEU B O 1
ATOM 4235 N N . GLN B 1 101 ? -28.516 -0.968 8.562 1 90.25 101 GLN B N 1
ATOM 4236 C CA . GLN B 1 101 ? -29.891 -0.517 8.734 1 90.25 101 GLN B CA 1
ATOM 4237 C C . GLN B 1 101 ? -30.25 0.546 7.703 1 90.25 101 GLN B C 1
ATOM 4239 O O . GLN B 1 101 ? -31.344 0.507 7.117 1 90.25 101 GLN B O 1
ATOM 4244 N N . GLY B 1 102 ? -29.344 1.4 7.539 1 88.25 102 GLY B N 1
ATOM 4245 C CA . GLY B 1 102 ? -29.547 2.473 6.578 1 88.25 102 GLY B CA 1
ATOM 4246 C C . GLY B 1 102 ? -29.656 1.981 5.148 1 88.25 102 GLY B C 1
ATOM 4247 O O . GLY B 1 102 ? -30.344 2.594 4.328 1 88.25 102 GLY B O 1
ATOM 4248 N N . LEU B 1 103 ? -29.078 0.896 4.895 1 89.88 103 LEU B N 1
ATOM 4249 C CA . LEU B 1 103 ? -29.125 0.318 3.557 1 89.88 103 LEU B CA 1
ATOM 4250 C C . LEU B 1 103 ? -30.391 -0.499 3.354 1 89.88 103 LEU B C 1
ATOM 4252 O O . LEU B 1 103 ? -30.672 -0.957 2.244 1 89.88 103 LEU B O 1
ATOM 4256 N N . GLY B 1 104 ? -31.156 -0.718 4.41 1 89.31 104 GLY B N 1
ATOM 4257 C CA . GLY B 1 104 ? -32.469 -1.333 4.273 1 89.31 104 GLY B CA 1
ATOM 4258 C C . GLY B 1 104 ? -32.5 -2.77 4.762 1 89.31 104 GLY B C 1
ATOM 4259 O O . GLY B 1 104 ? -33.406 -3.521 4.426 1 89.31 104 GLY B O 1
ATOM 4260 N N . VAL B 1 105 ? -31.484 -3.148 5.477 1 89.88 105 VAL B N 1
ATOM 4261 C CA . VAL B 1 105 ? -31.531 -4.484 6.059 1 89.88 105 VAL B CA 1
ATOM 4262 C C . VAL B 1 105 ? -32.688 -4.578 7.043 1 89.88 105 VAL B C 1
ATOM 4264 O O . VAL B 1 105 ? -32.844 -3.736 7.934 1 89.88 105 VAL B O 1
ATOM 4267 N N . GLY B 1 106 ? -33.531 -5.535 6.852 1 88.06 106 GLY B N 1
ATOM 4268 C CA . GLY B 1 106 ? -34.688 -5.719 7.707 1 88.06 106 GLY B CA 1
ATOM 4269 C C . GLY B 1 106 ? -35.844 -4.828 7.324 1 88.06 106 GLY B C 1
ATOM 4270 O O . GLY B 1 106 ? -36.875 -4.809 8.016 1 88.06 106 GLY B O 1
ATOM 4271 N N . ASP B 1 107 ? -35.656 -4.059 6.309 1 89.19 107 ASP B N 1
ATOM 4272 C CA . ASP B 1 107 ? -36.719 -3.156 5.828 1 89.19 107 ASP B CA 1
ATOM 4273 C C . ASP B 1 107 ? -37.344 -3.697 4.555 1 89.19 107 ASP B C 1
ATOM 4275 O O . ASP B 1 107 ? -36.75 -3.654 3.48 1 89.19 107 ASP B O 1
ATOM 4279 N N . ALA B 1 108 ? -38.594 -4.02 4.613 1 89 108 ALA B N 1
ATOM 4280 C CA . ALA B 1 108 ? -39.281 -4.645 3.504 1 89 108 ALA B CA 1
ATOM 4281 C C . ALA B 1 108 ? -39.531 -3.654 2.367 1 89 108 ALA B C 1
ATOM 4283 O O . ALA B 1 108 ? -39.75 -4.055 1.221 1 89 108 ALA B O 1
ATOM 4284 N N . ASP B 1 109 ? -39.469 -2.387 2.652 1 87.81 109 ASP B N 1
ATOM 4285 C CA . ASP B 1 109 ? -39.75 -1.369 1.64 1 87.81 109 ASP B CA 1
ATOM 4286 C C . ASP B 1 109 ? -38.469 -1.015 0.87 1 87.81 109 ASP B C 1
ATOM 4288 O O . ASP B 1 109 ? -38.5 -0.238 -0.086 1 87.81 109 ASP B O 1
ATOM 4292 N N . SER B 1 110 ? -37.406 -1.634 1.316 1 87.94 110 SER B N 1
ATOM 4293 C CA . SER B 1 110 ? -36.156 -1.365 0.627 1 87.94 110 SER B CA 1
ATOM 4294 C C . SER B 1 110 ? -35.875 -2.398 -0.463 1 87.94 110 SER B C 1
ATOM 4296 O O . SER B 1 110 ? -36.594 -3.387 -0.578 1 87.94 110 SER B O 1
ATOM 4298 N N . SER B 1 111 ? -34.938 -2.027 -1.394 1 90.5 111 SER B N 1
ATOM 4299 C CA . SER B 1 111 ? -34.531 -2.938 -2.461 1 90.5 111 SER B CA 1
ATOM 4300 C C . SER B 1 111 ? -33 -3.057 -2.543 1 90.5 111 SER B C 1
ATOM 4302 O O . SER B 1 111 ? -32.281 -2.096 -2.264 1 90.5 111 SER B O 1
ATOM 4304 N N . ALA B 1 112 ? -32.594 -4.227 -2.934 1 91.25 112 ALA B N 1
ATOM 4305 C CA . ALA B 1 112 ? -31.156 -4.496 -3.094 1 91.25 112 ALA B CA 1
ATOM 4306 C C . ALA B 1 112 ? -30.547 -3.59 -4.16 1 91.25 112 ALA B C 1
ATOM 4308 O O . ALA B 1 112 ? -29.391 -3.178 -4.043 1 91.25 112 ALA B O 1
ATOM 4309 N N . THR B 1 113 ? -31.297 -3.271 -5.129 1 92.19 113 THR B N 1
ATOM 4310 C CA . THR B 1 113 ? -30.797 -2.396 -6.188 1 92.19 113 THR B CA 1
ATOM 4311 C C . THR B 1 113 ? -30.578 -0.982 -5.66 1 92.19 113 THR B C 1
ATOM 4313 O O . THR B 1 113 ? -29.547 -0.365 -5.945 1 92.19 113 THR B O 1
ATOM 4316 N N . TYR B 1 114 ? -31.516 -0.533 -4.891 1 92.06 114 TYR B N 1
ATOM 4317 C CA . TYR B 1 114 ? -31.359 0.791 -4.297 1 92.06 114 TYR B CA 1
ATOM 4318 C C . TYR B 1 114 ? -30.141 0.838 -3.385 1 92.06 114 TYR B C 1
ATOM 4320 O O . TYR B 1 114 ? -29.344 1.777 -3.447 1 92.06 114 TYR B O 1
ATOM 4328 N N . ALA B 1 115 ? -30.047 -0.168 -2.553 1 93.5 115 ALA B N 1
ATOM 4329 C CA . ALA B 1 115 ? -28.891 -0.247 -1.658 1 93.5 115 ALA B CA 1
ATOM 4330 C C . ALA B 1 115 ? -27.578 -0.266 -2.447 1 93.5 115 ALA B C 1
ATOM 4332 O O . ALA B 1 115 ? -26.594 0.365 -2.051 1 93.5 115 ALA B O 1
ATOM 4333 N N . LEU B 1 116 ? -27.547 -0.958 -3.551 1 95 116 LEU B N 1
ATOM 4334 C CA . LEU B 1 116 ? -26.359 -1.042 -4.395 1 95 116 LEU B CA 1
ATOM 4335 C C . LEU B 1 116 ? -26.031 0.315 -5.008 1 95 116 LEU B C 1
ATOM 4337 O O . LEU B 1 116 ? -24.875 0.724 -5.035 1 95 116 LEU B O 1
ATOM 4341 N N . LEU B 1 117 ? -27.047 0.961 -5.48 1 94.31 117 LEU B N 1
ATOM 4342 C CA . LEU B 1 117 ? -26.828 2.268 -6.09 1 94.31 117 LEU B CA 1
ATOM 4343 C C . LEU B 1 117 ? -26.281 3.258 -5.07 1 94.31 117 LEU B C 1
ATOM 4345 O O . LEU B 1 117 ? -25.438 4.094 -5.402 1 94.31 117 LEU B O 1
ATOM 4349 N N . LEU B 1 118 ? -26.781 3.158 -3.883 1 94.25 118 LEU B N 1
ATOM 4350 C CA . LEU B 1 118 ? -26.234 3.988 -2.812 1 94.25 118 LEU B CA 1
ATOM 4351 C C . LEU B 1 118 ? -24.766 3.643 -2.545 1 94.25 118 LEU B C 1
ATOM 4353 O O . LEU B 1 118 ? -23.938 4.535 -2.344 1 94.25 118 LEU B O 1
ATOM 4357 N N . THR B 1 119 ? -24.453 2.377 -2.551 1 94.62 119 THR B N 1
ATOM 4358 C CA . THR B 1 119 ? -23.078 1.926 -2.355 1 94.62 119 THR B CA 1
ATOM 4359 C C . THR B 1 119 ? -22.188 2.412 -3.492 1 94.62 119 THR B C 1
ATOM 4361 O O . THR B 1 119 ? -21.031 2.787 -3.266 1 94.62 119 THR B O 1
ATOM 4364 N N . ILE B 1 120 ? -22.703 2.391 -4.672 1 96.31 120 ILE B N 1
ATOM 4365 C CA . ILE B 1 120 ? -21.969 2.883 -5.836 1 96.31 120 ILE B CA 1
ATOM 4366 C C . ILE B 1 120 ? -21.688 4.371 -5.672 1 96.31 120 ILE B C 1
ATOM 4368 O O . ILE B 1 120 ? -20.562 4.828 -5.93 1 96.31 120 ILE B O 1
ATOM 4372 N N . LEU B 1 121 ? -22.688 5.09 -5.285 1 96.31 121 LEU B N 1
ATOM 4373 C CA . LEU B 1 121 ? -22.516 6.52 -5.039 1 96.31 121 LEU B CA 1
ATOM 4374 C C . LEU B 1 121 ? -21.438 6.766 -3.986 1 96.31 121 LEU B C 1
ATOM 4376 O O . LEU B 1 121 ? -20.562 7.609 -4.176 1 96.31 121 LEU B O 1
ATOM 4380 N N . LYS B 1 122 ? -21.516 6.023 -2.92 1 96.69 122 LYS B N 1
ATOM 4381 C CA . LYS B 1 122 ? -20.516 6.113 -1.863 1 96.69 122 LYS B CA 1
ATOM 4382 C C . LYS B 1 122 ? -19.125 5.824 -2.404 1 96.69 122 LYS B C 1
ATOM 4384 O O . LYS B 1 122 ? -18.172 6.543 -2.092 1 96.69 122 LYS B O 1
ATOM 4389 N N . ASP B 1 123 ? -19.016 4.832 -3.189 1 96.31 123 ASP B N 1
ATOM 4390 C CA . ASP B 1 123 ? -17.75 4.453 -3.781 1 96.31 123 ASP B CA 1
ATOM 4391 C C . ASP B 1 123 ? -17.203 5.559 -4.68 1 96.31 123 ASP B C 1
ATOM 4393 O O . ASP B 1 123 ? -16.016 5.863 -4.652 1 96.31 123 ASP B O 1
ATOM 4397 N N . GLY B 1 124 ? -18.062 6.066 -5.488 1 96.44 124 GLY B N 1
ATOM 4398 C CA . GLY B 1 124 ? -17.672 7.18 -6.336 1 96.44 124 GLY B CA 1
ATOM 4399 C C . GLY B 1 124 ? -17.156 8.375 -5.555 1 96.44 124 GLY B C 1
ATOM 4400 O O . GLY B 1 124 ? -16.109 8.938 -5.867 1 96.44 124 GLY B O 1
ATOM 4401 N N . ILE B 1 125 ? -17.859 8.734 -4.523 1 97.19 125 ILE B N 1
ATOM 4402 C CA . ILE B 1 125 ? -17.484 9.859 -3.678 1 97.19 125 ILE B CA 1
ATOM 4403 C C . ILE B 1 125 ? -16.172 9.555 -2.971 1 97.19 125 ILE B C 1
ATOM 4405 O O . ILE B 1 125 ? -15.312 10.43 -2.836 1 97.19 125 ILE B O 1
ATOM 4409 N N . SER B 1 126 ? -16.062 8.352 -2.504 1 97.62 126 SER B N 1
ATOM 4410 C CA . SER B 1 126 ? -14.82 7.934 -1.849 1 97.62 126 SER B CA 1
ATOM 4411 C C . SER B 1 126 ? -13.617 8.148 -2.758 1 97.62 126 SER B C 1
ATOM 4413 O O . SER B 1 126 ? -12.602 8.703 -2.332 1 97.62 126 SER B O 1
ATOM 4415 N N . ARG B 1 127 ? -13.688 7.738 -3.965 1 95.44 127 ARG B N 1
ATOM 4416 C CA . ARG B 1 127 ? -12.602 7.859 -4.926 1 95.44 127 ARG B CA 1
ATOM 4417 C C . ARG B 1 127 ? -12.297 9.32 -5.23 1 95.44 127 ARG B C 1
ATOM 4419 O O . ARG B 1 127 ? -11.133 9.727 -5.266 1 95.44 127 ARG B O 1
ATOM 4426 N N . LEU B 1 128 ? -13.305 10.117 -5.41 1 95.62 128 LEU B N 1
ATOM 4427 C CA . LEU B 1 128 ? -13.125 11.531 -5.699 1 95.62 128 LEU B CA 1
ATOM 4428 C C . LEU B 1 128 ? -12.516 12.258 -4.504 1 95.62 128 LEU B C 1
ATOM 4430 O O . LEU B 1 128 ? -11.617 13.094 -4.672 1 95.62 128 LEU B O 1
ATOM 4434 N N . ALA B 1 129 ? -13 11.914 -3.336 1 97.19 129 ALA B N 1
ATOM 4435 C CA . ALA B 1 129 ? -12.461 12.523 -2.123 1 97.19 129 ALA B CA 1
ATOM 4436 C C . ALA B 1 129 ? -11 12.133 -1.917 1 97.19 129 ALA B C 1
ATOM 4438 O O . ALA B 1 129 ? -10.195 12.953 -1.466 1 97.19 129 ALA B O 1
ATOM 4439 N N . THR B 1 130 ? -10.727 10.922 -2.197 1 96.06 130 THR B N 1
ATOM 4440 C CA . THR B 1 130 ? -9.344 10.453 -2.094 1 96.06 130 THR B CA 1
ATOM 4441 C C . THR B 1 130 ? -8.43 11.273 -3.006 1 96.06 130 THR B C 1
ATOM 4443 O O . THR B 1 130 ? -7.398 11.773 -2.566 1 96.06 130 THR B O 1
ATOM 4446 N N . ILE B 1 131 ? -8.828 11.461 -4.23 1 92.5 131 ILE B N 1
ATOM 4447 C CA . ILE B 1 131 ? -8.039 12.203 -5.215 1 92.5 131 ILE B CA 1
ATOM 4448 C C . ILE B 1 131 ? -7.926 13.664 -4.789 1 92.5 131 ILE B C 1
ATOM 4450 O O . ILE B 1 131 ? -6.828 14.227 -4.766 1 92.5 131 ILE B O 1
ATOM 4454 N N . GLY B 1 132 ? -9 14.266 -4.484 1 93.94 132 GLY B N 1
ATOM 4455 C CA . GLY B 1 132 ? -9.008 15.672 -4.102 1 93.94 132 GLY B CA 1
ATOM 4456 C C . GLY B 1 132 ? -8.156 15.961 -2.879 1 93.94 132 GLY B C 1
ATOM 4457 O O . GLY B 1 132 ? -7.391 16.922 -2.865 1 93.94 132 GLY B O 1
ATOM 4458 N N . PHE B 1 133 ? -8.273 15.094 -1.899 1 95.44 133 PHE B N 1
ATOM 4459 C CA . PHE B 1 133 ? -7.527 15.297 -0.666 1 95.44 133 PHE B CA 1
ATOM 4460 C C . PHE B 1 133 ? -6.035 15.078 -0.895 1 95.44 133 PHE B C 1
ATOM 4462 O O . PHE B 1 133 ? -5.203 15.828 -0.382 1 95.44 133 PHE B O 1
ATOM 4469 N N . ALA B 1 134 ? -5.738 14.047 -1.578 1 90.88 134 ALA B N 1
ATOM 4470 C CA . ALA B 1 134 ? -4.336 13.797 -1.897 1 90.88 134 ALA B CA 1
ATOM 4471 C C . ALA B 1 134 ? -3.736 14.953 -2.689 1 90.88 134 ALA B C 1
ATOM 4473 O O . ALA B 1 134 ? -2.586 15.336 -2.463 1 90.88 134 ALA B O 1
ATOM 4474 N N . TYR B 1 135 ? -4.449 15.453 -3.615 1 85.56 135 TYR B N 1
ATOM 4475 C CA . TYR B 1 135 ? -3.996 16.562 -4.441 1 85.56 135 TYR B CA 1
ATOM 4476 C C . TYR B 1 135 ? -3.734 17.812 -3.592 1 85.56 135 TYR B C 1
ATOM 4478 O O . TYR B 1 135 ? -2.715 18.484 -3.76 1 85.56 135 TYR B O 1
ATOM 4486 N N . ARG B 1 136 ? -4.551 18.016 -2.674 1 89.25 136 ARG B N 1
ATOM 4487 C CA . ARG B 1 136 ? -4.488 19.25 -1.896 1 89.25 136 ARG B CA 1
ATOM 4488 C C . ARG B 1 136 ? -3.471 19.125 -0.768 1 89.25 136 ARG B C 1
ATOM 4490 O O . ARG B 1 136 ? -2.783 20.109 -0.445 1 89.25 136 ARG B O 1
ATOM 4497 N N . PHE B 1 137 ? -3.367 17.953 -0.164 1 90.25 137 PHE B N 1
ATOM 4498 C CA . PHE B 1 137 ? -2.623 17.875 1.088 1 90.25 137 PHE B CA 1
ATOM 4499 C C . PHE B 1 137 ? -1.483 16.859 0.978 1 90.25 137 PHE B C 1
ATOM 4501 O O . PHE B 1 137 ? -0.778 16.609 1.956 1 90.25 137 PHE B O 1
ATOM 4508 N N . GLY B 1 138 ? -1.277 16.391 -0.093 1 85.12 138 GLY B N 1
ATOM 4509 C CA . GLY B 1 138 ? -0.278 15.352 -0.269 1 85.12 138 GLY B CA 1
ATOM 4510 C C . GLY B 1 138 ? 1.118 15.789 0.13 1 85.12 138 GLY B C 1
ATOM 4511 O O . GLY B 1 138 ? 1.871 15.016 0.729 1 85.12 138 GLY B O 1
ATOM 4512 N N . LEU B 1 139 ? 1.484 16.969 -0.077 1 82.25 139 LEU B N 1
ATOM 4513 C CA . LEU B 1 139 ? 2.838 17.453 0.161 1 82.25 139 LEU B CA 1
ATOM 4514 C C . LEU B 1 139 ? 3.014 17.891 1.612 1 82.25 139 LEU B C 1
ATOM 4516 O O . LEU B 1 139 ? 4.141 17.984 2.102 1 82.25 139 LEU B O 1
ATOM 4520 N N . VAL B 1 140 ? 1.977 18.125 2.219 1 88.88 140 VAL B N 1
ATOM 4521 C CA . VAL B 1 140 ? 2.096 18.719 3.549 1 88.88 140 VAL B CA 1
ATOM 4522 C C . VAL B 1 140 ? 1.989 17.625 4.609 1 88.88 140 VAL B C 1
ATOM 4524 O O . VAL B 1 140 ? 2.416 17.812 5.75 1 88.88 140 VAL B O 1
ATOM 4527 N N . ILE B 1 141 ? 1.527 16.453 4.324 1 92.62 141 ILE B N 1
ATOM 4528 C CA . ILE B 1 141 ? 1.241 15.422 5.312 1 92.62 141 ILE B CA 1
ATOM 4529 C C . ILE B 1 141 ? 2.547 14.898 5.902 1 92.62 141 ILE B C 1
ATOM 4531 O O . ILE B 1 141 ? 2.66 14.719 7.117 1 92.62 141 ILE B O 1
ATOM 4535 N N . GLU B 1 142 ? 3.512 14.703 5.117 1 90.94 142 GLU B N 1
ATOM 4536 C CA . GLU B 1 142 ? 4.758 14.102 5.594 1 90.94 142 GLU B CA 1
ATOM 4537 C C . GLU B 1 142 ? 5.445 15 6.617 1 90.94 142 GLU B C 1
ATOM 4539 O O . GLU B 1 142 ? 5.773 14.555 7.719 1 90.94 142 GLU B O 1
ATOM 4544 N N . PRO B 1 143 ? 5.621 16.281 6.309 1 91.12 143 PRO B N 1
ATOM 4545 C CA . PRO B 1 143 ? 6.27 17.141 7.305 1 91.12 143 PRO B CA 1
ATOM 4546 C C . PRO B 1 143 ? 5.438 17.297 8.578 1 91.12 143 PRO B C 1
ATOM 4548 O O . PRO B 1 143 ? 5.988 17.516 9.656 1 91.12 143 PRO B O 1
ATOM 4551 N N . GLU B 1 144 ? 4.148 17.172 8.438 1 95.81 144 GLU B N 1
ATOM 4552 C CA . GLU B 1 144 ? 3.236 17.297 9.578 1 95.81 144 GLU B CA 1
ATOM 4553 C C . GLU B 1 144 ? 2.566 15.969 9.898 1 95.81 144 GLU B C 1
ATOM 4555 O O . GLU B 1 144 ? 1.373 15.922 10.211 1 95.81 144 GLU B O 1
ATOM 4560 N N . CYS B 1 145 ? 3.275 14.914 9.789 1 96.62 145 CYS B N 1
ATOM 4561 C CA . CYS B 1 145 ? 2.701 13.57 9.867 1 96.62 145 CYS B CA 1
ATOM 4562 C C . CYS B 1 145 ? 2.047 13.344 11.227 1 96.62 145 CYS B C 1
ATOM 4564 O O . CYS B 1 145 ? 1.041 12.633 11.32 1 96.62 145 CYS B O 1
ATOM 4566 N N . LYS B 1 146 ? 2.602 13.906 12.359 1 97.88 146 LYS B N 1
ATOM 4567 C CA . LYS B 1 146 ? 1.971 13.758 13.664 1 97.88 146 LYS B CA 1
ATOM 4568 C C . LYS B 1 146 ? 0.563 14.344 13.672 1 97.88 146 LYS B C 1
ATOM 4570 O O . LYS B 1 146 ? -0.38 13.703 14.148 1 97.88 146 LYS B O 1
ATOM 4575 N N . LYS B 1 147 ? 0.45 15.484 13.164 1 97.56 147 LYS B N 1
ATOM 4576 C CA . LYS B 1 147 ? -0.842 16.156 13.094 1 97.56 147 LYS B CA 1
ATOM 4577 C C . LYS B 1 147 ? -1.832 15.359 12.25 1 97.56 147 LYS B C 1
ATOM 4579 O O . LYS B 1 147 ? -2.967 15.125 12.672 1 97.56 147 LYS B O 1
ATOM 4584 N N . TYR B 1 148 ? -1.421 14.969 11.148 1 97.62 148 TYR B N 1
ATOM 4585 C CA . TYR B 1 148 ? -2.336 14.328 10.219 1 97.62 148 TYR B CA 1
ATOM 4586 C C . TYR B 1 148 ? -2.637 12.898 10.648 1 97.62 148 TYR B C 1
ATOM 4588 O O . TYR B 1 148 ? -3.68 12.344 10.289 1 97.62 148 TYR B O 1
ATOM 4596 N N . ARG B 1 149 ? -1.714 12.305 11.391 1 98.31 149 ARG B N 1
ATOM 4597 C CA . ARG B 1 149 ? -2.033 11.016 12 1 98.31 149 ARG B CA 1
ATOM 4598 C C . ARG B 1 149 ? -3.211 11.141 12.961 1 98.31 149 ARG B C 1
ATOM 4600 O O . ARG B 1 149 ? -4.102 10.289 12.977 1 98.31 149 ARG B O 1
ATOM 4607 N N . PHE B 1 150 ? -3.16 12.188 13.703 1 98.38 150 PHE B N 1
ATOM 4608 C CA . PHE B 1 150 ? -4.242 12.445 14.648 1 98.38 150 PHE B CA 1
ATOM 4609 C C . PHE B 1 150 ? -5.512 12.859 13.914 1 98.38 150 PHE B C 1
ATOM 4611 O O . PHE B 1 150 ? -6.598 12.359 14.211 1 98.38 150 PHE B O 1
ATOM 4618 N N . LEU B 1 151 ? -5.359 13.727 12.984 1 97.88 151 LEU B N 1
ATOM 4619 C CA . LEU B 1 151 ? -6.508 14.234 12.234 1 97.88 151 LEU B CA 1
ATOM 4620 C C . LEU B 1 151 ? -7.203 13.102 11.484 1 97.88 151 LEU B C 1
ATOM 4622 O O . LEU B 1 151 ? -8.43 13.117 11.328 1 97.88 151 LEU B O 1
ATOM 4626 N N . ALA B 1 152 ? -6.465 12.141 10.984 1 98.44 152 ALA B N 1
ATOM 4627 C CA . ALA B 1 152 ? -7.059 10.992 10.305 1 98.44 152 ALA B CA 1
ATOM 4628 C C . ALA B 1 152 ? -8.148 10.359 11.164 1 98.44 152 ALA B C 1
ATOM 4630 O O . ALA B 1 152 ? -9.25 10.078 10.672 1 98.44 152 ALA B O 1
ATOM 4631 N N . ASP B 1 153 ? -7.859 10.234 12.414 1 98.38 153 ASP B N 1
ATOM 4632 C CA . ASP B 1 153 ? -8.812 9.578 13.305 1 98.38 153 ASP B CA 1
ATOM 4633 C C . ASP B 1 153 ? -10 10.5 13.609 1 98.38 153 ASP B C 1
ATOM 4635 O O . ASP B 1 153 ? -11.109 10.023 13.859 1 98.38 153 ASP B O 1
ATOM 4639 N N . ILE B 1 154 ? -9.766 11.758 13.562 1 98.38 154 ILE B N 1
ATOM 4640 C CA . ILE B 1 154 ? -10.883 12.68 13.703 1 98.38 154 ILE B CA 1
ATOM 4641 C C . ILE B 1 154 ? -11.836 12.523 12.516 1 98.38 154 ILE B C 1
ATOM 4643 O O . ILE B 1 154 ? -13.055 12.492 12.695 1 98.38 154 ILE B O 1
ATOM 4647 N N . PHE B 1 155 ? -11.266 12.453 11.312 1 98.44 155 PHE B N 1
ATOM 4648 C CA . PHE B 1 155 ? -12.086 12.211 10.125 1 98.44 155 PHE B CA 1
ATOM 4649 C C . PHE B 1 155 ? -12.883 10.922 10.281 1 98.44 155 PHE B C 1
ATOM 4651 O O . PHE B 1 155 ? -14.102 10.906 10.078 1 98.44 155 PHE B O 1
ATOM 4658 N N . ASN B 1 156 ? -12.219 9.883 10.672 1 98.38 156 ASN B N 1
ATOM 4659 C CA . ASN B 1 156 ? -12.828 8.562 10.781 1 98.38 156 ASN B CA 1
ATOM 4660 C C . ASN B 1 156 ? -13.938 8.547 11.828 1 98.38 156 ASN B C 1
ATOM 4662 O O . ASN B 1 156 ? -15.023 8.023 11.578 1 98.38 156 ASN B O 1
ATOM 4666 N N . ASP B 1 157 ? -13.664 9.047 13.023 1 98.56 157 ASP B N 1
ATOM 4667 C CA . ASP B 1 157 ? -14.633 9.055 14.117 1 98.56 157 ASP B CA 1
ATOM 4668 C C . ASP B 1 157 ? -15.844 9.922 13.773 1 98.56 157 ASP B C 1
ATOM 4670 O O . ASP B 1 157 ? -16.969 9.594 14.148 1 98.56 157 ASP B O 1
ATOM 4674 N N . SER B 1 158 ? -15.586 11 13.086 1 98.44 158 SER B N 1
ATOM 4675 C CA . SER B 1 158 ? -16.703 11.805 12.617 1 98.44 158 SER B CA 1
ATOM 4676 C C . SER B 1 158 ? -17.594 11.023 11.648 1 98.44 158 SER B C 1
ATOM 4678 O O . SER B 1 158 ? -18.812 11.133 11.695 1 98.44 158 SER B O 1
ATOM 4680 N N . ALA B 1 159 ? -16.953 10.297 10.773 1 98.44 159 ALA B N 1
ATOM 4681 C CA . ALA B 1 159 ? -17.703 9.438 9.852 1 98.44 159 ALA B CA 1
ATOM 4682 C C . ALA B 1 159 ? -18.547 8.422 10.609 1 98.44 159 ALA B C 1
ATOM 4684 O O . ALA B 1 159 ? -19.703 8.18 10.258 1 98.44 159 ALA B O 1
ATOM 4685 N N . PHE B 1 160 ? -18.031 7.852 11.672 1 97.94 160 PHE B N 1
ATOM 4686 C CA . PHE B 1 160 ? -18.75 6.879 12.477 1 97.94 160 PHE B CA 1
ATOM 4687 C C . PHE B 1 160 ? -20.031 7.484 13.055 1 97.94 160 PHE B C 1
ATOM 4689 O O . PHE B 1 160 ? -21.078 6.848 13.055 1 97.94 160 PHE B O 1
ATOM 4696 N N . PHE B 1 161 ? -19.953 8.656 13.508 1 97.62 161 PHE B N 1
ATOM 4697 C CA . PHE B 1 161 ? -21.109 9.305 14.094 1 97.62 161 PHE B CA 1
ATOM 4698 C C . PHE B 1 161 ? -22.156 9.617 13.031 1 97.62 161 PHE B C 1
ATOM 4700 O O . PHE B 1 161 ? -23.359 9.477 13.266 1 97.62 161 PHE B O 1
ATOM 4707 N N . LEU B 1 162 ? -21.688 10.039 11.883 1 97.44 162 LEU B N 1
ATOM 4708 C CA . LEU B 1 162 ? -22.641 10.258 10.789 1 97.44 162 LEU B CA 1
ATOM 4709 C C . LEU B 1 162 ? -23.344 8.969 10.406 1 97.44 162 LEU B C 1
ATOM 4711 O O . LEU B 1 162 ? -24.562 8.961 10.188 1 97.44 162 LEU B O 1
ATOM 4715 N N . ASP B 1 163 ? -22.625 7.906 10.359 1 96.56 163 ASP B N 1
ATOM 4716 C CA . ASP B 1 163 ? -23.219 6.594 10.086 1 96.56 163 ASP B CA 1
ATOM 4717 C C . ASP B 1 163 ? -24.25 6.223 11.148 1 96.56 163 ASP B C 1
ATOM 4719 O O . ASP B 1 163 ? -25.344 5.762 10.82 1 96.56 163 ASP B O 1
ATOM 4723 N N . LEU B 1 164 ? -23.922 6.426 12.352 1 95.25 164 LEU B N 1
ATOM 4724 C CA . LEU B 1 164 ? -24.766 6.047 13.477 1 95.25 164 LEU B CA 1
ATOM 4725 C C . LEU B 1 164 ? -26.109 6.777 13.414 1 95.25 164 LEU B C 1
ATOM 4727 O O . LEU B 1 164 ? -27.156 6.195 13.703 1 95.25 164 LEU B O 1
ATOM 4731 N N . PHE B 1 165 ? -26.125 8.023 12.969 1 94.81 165 PHE B N 1
ATOM 4732 C CA . PHE B 1 165 ? -27.328 8.844 13.008 1 94.81 165 PHE B CA 1
ATOM 4733 C C . PHE B 1 165 ? -28.078 8.773 11.68 1 94.81 165 PHE B C 1
ATOM 4735 O O . PHE B 1 165 ? -29.234 9.195 11.594 1 94.81 165 PHE B O 1
ATOM 4742 N N . SER B 1 166 ? -27.453 8.234 10.695 1 93.38 166 SER B N 1
ATOM 4743 C CA . SER B 1 166 ? -28 8.289 9.344 1 93.38 166 SER B CA 1
ATOM 4744 C C . SER B 1 166 ? -29.391 7.68 9.281 1 93.38 166 SER B C 1
ATOM 4746 O O . SER B 1 166 ? -30.281 8.211 8.602 1 93.38 166 SER B O 1
ATOM 4748 N N . PRO B 1 167 ? -29.734 6.598 10.023 1 90.38 167 PRO B N 1
ATOM 4749 C CA . PRO B 1 167 ? -31.062 6.004 9.93 1 90.38 167 PRO B CA 1
ATOM 4750 C C . PRO B 1 167 ? -32.156 6.895 10.539 1 90.38 167 PRO B C 1
ATOM 4752 O O . PRO B 1 167 ? -33.344 6.656 10.312 1 90.38 167 PRO B O 1
ATOM 4755 N N . LEU B 1 168 ? -31.75 7.855 11.312 1 90.69 168 LEU B N 1
ATOM 4756 C CA . LEU B 1 168 ? -32.719 8.734 11.977 1 90.69 168 LEU B CA 1
ATOM 4757 C C . LEU B 1 168 ? -33.156 9.852 11.047 1 90.69 168 LEU B C 1
ATOM 4759 O O . LEU B 1 168 ? -34.125 10.555 11.336 1 90.69 168 LEU B O 1
ATOM 4763 N N . PHE B 1 169 ? -32.469 9.984 9.93 1 91.12 169 PHE B N 1
ATOM 4764 C CA . PHE B 1 169 ? -32.719 11.109 9.031 1 91.12 169 PHE B CA 1
ATOM 4765 C C . PHE B 1 169 ? -33.719 10.711 7.941 1 91.12 169 PHE B C 1
ATOM 4767 O O . PHE B 1 169 ? -33.938 9.523 7.695 1 91.12 169 PHE B O 1
ATOM 4774 N N . GLY B 1 170 ? -34.312 11.789 7.34 1 89.19 170 GLY B N 1
ATOM 4775 C CA . GLY B 1 170 ? -35.125 11.555 6.141 1 89.19 170 GLY B CA 1
ATOM 4776 C C . GLY B 1 170 ? -34.281 11.102 4.957 1 89.19 170 GLY B C 1
ATOM 4777 O O . GLY B 1 170 ? -33.062 11.102 5.023 1 89.19 170 GLY B O 1
ATOM 4778 N N . SER B 1 171 ? -34.875 10.727 3.861 1 87 171 SER B N 1
ATOM 4779 C CA . SER B 1 171 ? -34.25 10.023 2.752 1 87 171 SER B CA 1
ATOM 4780 C C . SER B 1 171 ? -33.094 10.82 2.186 1 87 171 SER B C 1
ATOM 4782 O O . SER B 1 171 ? -31.953 10.336 2.164 1 87 171 SER B O 1
ATOM 4784 N N . TRP B 1 172 ? -33.281 12.062 1.888 1 92.38 172 TRP B N 1
ATOM 4785 C CA . TRP B 1 172 ? -32.219 12.836 1.252 1 92.38 172 TRP B CA 1
ATOM 4786 C C . TRP B 1 172 ? -31.109 13.156 2.248 1 92.38 172 TRP B C 1
ATOM 4788 O O . TRP B 1 172 ? -29.938 13.133 1.899 1 92.38 172 TRP B O 1
ATOM 4798 N N . THR B 1 173 ? -31.5 13.43 3.482 1 94.88 173 THR B N 1
ATOM 4799 C CA . THR B 1 173 ? -30.531 13.75 4.516 1 94.88 173 THR B CA 1
ATOM 4800 C C . THR B 1 173 ? -29.734 12.508 4.902 1 94.88 173 THR B C 1
ATOM 4802 O O . THR B 1 173 ? -28.547 12.602 5.238 1 94.88 173 THR B O 1
ATOM 4805 N N . GLN B 1 174 ? -30.391 11.398 4.836 1 95.25 174 GLN B N 1
ATOM 4806 C CA . GLN B 1 174 ? -29.703 10.141 5.105 1 95.25 174 GLN B CA 1
ATOM 4807 C C . GLN B 1 174 ? -28.609 9.875 4.062 1 95.25 174 GLN B C 1
ATOM 4809 O O . GLN B 1 174 ? -27.484 9.531 4.414 1 95.25 174 GLN B O 1
ATOM 4814 N N . VAL B 1 175 ? -28.984 10.023 2.811 1 94.69 175 VAL B N 1
ATOM 4815 C CA . VAL B 1 175 ? -28.031 9.805 1.721 1 94.69 175 VAL B CA 1
ATOM 4816 C C . VAL B 1 175 ? -26.859 10.773 1.85 1 94.69 175 VAL B C 1
ATOM 4818 O O . VAL B 1 175 ? -25.703 10.375 1.723 1 94.69 175 VAL B O 1
ATOM 4821 N N . ALA B 1 176 ? -27.203 12.016 2.158 1 96.56 176 ALA B N 1
ATOM 4822 C CA . ALA B 1 176 ? -26.156 13.023 2.32 1 96.56 176 ALA B CA 1
ATOM 4823 C C . ALA B 1 176 ? -25.203 12.656 3.455 1 96.56 176 ALA B C 1
ATOM 4825 O O . ALA B 1 176 ? -23.984 12.781 3.32 1 96.56 176 ALA B O 1
ATOM 4826 N N . ALA B 1 177 ? -25.75 12.164 4.547 1 96.88 177 ALA B N 1
ATOM 4827 C CA . ALA B 1 177 ? -24.938 11.773 5.699 1 96.88 177 ALA B CA 1
ATOM 4828 C C . ALA B 1 177 ? -24 10.625 5.34 1 96.88 177 ALA B C 1
ATOM 4830 O O . ALA B 1 177 ? -22.812 10.648 5.691 1 96.88 177 ALA B O 1
ATOM 4831 N N . LEU B 1 178 ? -24.516 9.672 4.629 1 95.88 178 LEU B N 1
ATOM 4832 C CA . LEU B 1 178 ? -23.719 8.508 4.262 1 95.88 178 LEU B CA 1
ATOM 4833 C C . LEU B 1 178 ? -22.609 8.891 3.291 1 95.88 178 LEU B C 1
ATOM 4835 O O . LEU B 1 178 ? -21.484 8.398 3.402 1 95.88 178 LEU B O 1
ATOM 4839 N N . VAL B 1 179 ? -22.906 9.766 2.393 1 96.62 179 VAL B N 1
ATOM 4840 C CA . VAL B 1 179 ? -21.938 10.203 1.387 1 96.62 179 VAL B CA 1
ATOM 4841 C C . VAL B 1 179 ? -20.844 11.039 2.045 1 96.62 179 VAL B C 1
ATOM 4843 O O . VAL B 1 179 ? -19.672 10.875 1.739 1 96.62 179 VAL B O 1
ATOM 4846 N N . VAL B 1 180 ? -21.188 11.914 2.932 1 98.06 180 VAL B N 1
ATOM 4847 C CA . VAL B 1 180 ? -20.219 12.727 3.645 1 98.06 180 VAL B CA 1
ATOM 4848 C C . VAL B 1 180 ? -19.344 11.836 4.531 1 98.06 180 VAL B C 1
ATOM 4850 O O . VAL B 1 180 ? -18.141 12.031 4.621 1 98.06 180 VAL B O 1
ATOM 4853 N N . ALA B 1 181 ? -19.969 10.875 5.172 1 98.31 181 ALA B N 1
ATOM 4854 C CA . ALA B 1 181 ? -19.219 9.922 5.98 1 98.31 181 ALA B CA 1
ATOM 4855 C C . ALA B 1 181 ? -18.172 9.195 5.141 1 98.31 181 ALA B C 1
ATOM 4857 O O . ALA B 1 181 ? -17.016 9.031 5.57 1 98.31 181 ALA B O 1
ATOM 4858 N N . GLU B 1 182 ? -18.594 8.836 3.969 1 98.06 182 GLU B N 1
ATOM 4859 C CA . GLU B 1 182 ? -17.672 8.133 3.082 1 98.06 182 GLU B CA 1
ATOM 4860 C C . GLU B 1 182 ? -16.516 9.023 2.65 1 98.06 182 GLU B C 1
ATOM 4862 O O . GLU B 1 182 ? -15.383 8.57 2.549 1 98.06 182 GLU B O 1
ATOM 4867 N N . ALA B 1 183 ? -16.812 10.242 2.373 1 98.44 183 ALA B N 1
ATOM 4868 C CA . ALA B 1 183 ? -15.766 11.203 2.029 1 98.44 183 ALA B CA 1
ATOM 4869 C C . ALA B 1 183 ? -14.766 11.359 3.178 1 98.44 183 ALA B C 1
ATOM 4871 O O . ALA B 1 183 ? -13.555 11.383 2.957 1 98.44 183 ALA B O 1
ATOM 4872 N N . LEU B 1 184 ? -15.281 11.469 4.336 1 98.62 184 LEU B N 1
ATOM 4873 C CA . LEU B 1 184 ? -14.43 11.602 5.516 1 98.62 184 LEU B CA 1
ATOM 4874 C C . LEU B 1 184 ? -13.555 10.367 5.699 1 98.62 184 LEU B C 1
ATOM 4876 O O . LEU B 1 184 ? -12.375 10.484 6.027 1 98.62 184 LEU B O 1
ATOM 4880 N N . ARG B 1 185 ? -14.125 9.195 5.453 1 98.31 185 ARG B N 1
ATOM 4881 C CA . ARG B 1 185 ? -13.359 7.961 5.555 1 98.31 185 ARG B CA 1
ATOM 4882 C C . ARG B 1 185 ? -12.242 7.922 4.52 1 98.31 185 ARG B C 1
ATOM 4884 O O . ARG B 1 185 ? -11.148 7.426 4.793 1 98.31 185 ARG B O 1
ATOM 4891 N N . ALA B 1 186 ? -12.594 8.398 3.354 1 98.06 186 ALA B N 1
ATOM 4892 C CA . ALA B 1 186 ? -11.594 8.469 2.295 1 98.06 186 ALA B CA 1
ATOM 4893 C C . ALA B 1 186 ? -10.445 9.391 2.689 1 98.06 186 ALA B C 1
ATOM 4895 O O . ALA B 1 186 ? -9.273 9.062 2.479 1 98.06 186 ALA B O 1
ATOM 4896 N N . MET B 1 187 ? -10.781 10.5 3.238 1 97.88 187 MET B N 1
ATOM 4897 C CA . MET B 1 187 ? -9.773 11.438 3.711 1 97.88 187 MET B CA 1
ATOM 4898 C C . MET B 1 187 ? -8.922 10.812 4.809 1 97.88 187 MET B C 1
ATOM 4900 O O . MET B 1 187 ? -7.699 10.992 4.832 1 97.88 187 MET B O 1
ATOM 4904 N N . CYS B 1 188 ? -9.57 10.117 5.684 1 98.25 188 CYS B N 1
ATOM 4905 C CA . CYS B 1 188 ? -8.852 9.391 6.723 1 98.25 188 CYS B CA 1
ATOM 4906 C C . CYS B 1 188 ? -7.84 8.422 6.117 1 98.25 188 CYS B C 1
ATOM 4908 O O . CYS B 1 188 ? -6.691 8.367 6.555 1 98.25 188 CYS B O 1
ATOM 4910 N N . GLY B 1 189 ? -8.289 7.758 5.133 1 97.38 189 GLY B N 1
ATOM 4911 C CA . GLY B 1 189 ? -7.41 6.805 4.48 1 97.38 189 GLY B CA 1
ATOM 4912 C C . GLY B 1 189 ? -6.141 7.438 3.941 1 97.38 189 GLY B C 1
ATOM 4913 O O . GLY B 1 189 ? -5.043 6.91 4.137 1 97.38 189 GLY B O 1
ATOM 4914 N N . VAL B 1 190 ? -6.246 8.539 3.291 1 96 190 VAL B N 1
ATOM 4915 C CA . VAL B 1 190 ? -5.105 9.234 2.705 1 96 190 VAL B CA 1
ATOM 4916 C C . VAL B 1 190 ? -4.203 9.766 3.814 1 96 190 VAL B C 1
ATOM 4918 O O . VAL B 1 190 ? -2.99 9.539 3.801 1 96 190 VAL B O 1
ATOM 4921 N N . ALA B 1 191 ? -4.789 10.438 4.723 1 97.62 191 ALA B N 1
ATOM 4922 C CA . ALA B 1 191 ? -4.031 11.031 5.82 1 97.62 191 ALA B CA 1
ATOM 4923 C C . ALA B 1 191 ? -3.311 9.953 6.633 1 97.62 191 ALA B C 1
ATOM 4925 O O . ALA B 1 191 ? -2.125 10.094 6.945 1 97.62 191 ALA B O 1
ATOM 4926 N N . ALA B 1 192 ? -4.043 8.922 6.953 1 97.88 192 ALA B N 1
ATOM 4927 C CA . ALA B 1 192 ? -3.486 7.84 7.758 1 97.88 192 ALA B CA 1
ATOM 4928 C C . ALA B 1 192 ? -2.377 7.113 7 1 97.88 192 ALA B C 1
ATOM 4930 O O . ALA B 1 192 ? -1.326 6.809 7.57 1 97.88 192 ALA B O 1
ATOM 4931 N N . GLY B 1 193 ? -2.639 6.859 5.797 1 95.62 193 GLY B N 1
ATOM 4932 C CA . GLY B 1 193 ? -1.647 6.164 4.992 1 95.62 193 GLY B CA 1
ATOM 4933 C C . GLY B 1 193 ? -0.354 6.941 4.836 1 95.62 193 GLY B C 1
ATOM 4934 O O . GLY B 1 193 ? 0.732 6.398 5.055 1 95.62 193 GLY B O 1
ATOM 4935 N N . ALA B 1 194 ? -0.459 8.141 4.449 1 94.56 194 ALA B N 1
ATOM 4936 C CA . ALA B 1 194 ? 0.715 8.977 4.219 1 94.56 194 ALA B CA 1
ATOM 4937 C C . ALA B 1 194 ? 1.472 9.234 5.52 1 94.56 194 ALA B C 1
ATOM 4939 O O . ALA B 1 194 ? 2.705 9.203 5.543 1 94.56 194 ALA B O 1
ATOM 4940 N N . SER B 1 195 ? 0.768 9.531 6.574 1 97.38 195 SER B N 1
ATOM 4941 C CA . SER B 1 195 ? 1.432 9.766 7.852 1 97.38 195 SER B CA 1
ATOM 4942 C C . SER B 1 195 ? 2.104 8.492 8.359 1 97.38 195 SER B C 1
ATOM 4944 O O . SER B 1 195 ? 3.203 8.547 8.922 1 97.38 195 SER B O 1
ATOM 4946 N N . LYS B 1 196 ? 1.445 7.379 8.188 1 97.19 196 LYS B N 1
ATOM 4947 C CA . LYS B 1 196 ? 2.049 6.109 8.57 1 97.19 196 LYS B CA 1
ATOM 4948 C C . LYS B 1 196 ? 3.346 5.859 7.809 1 97.19 196 LYS B C 1
ATOM 4950 O O . LYS B 1 196 ? 4.328 5.379 8.383 1 97.19 196 LYS B O 1
ATOM 4955 N N . ALA B 1 197 ? 3.312 6.086 6.559 1 93.81 197 ALA B N 1
ATOM 4956 C CA . ALA B 1 197 ? 4.52 5.926 5.75 1 93.81 197 ALA B CA 1
ATOM 4957 C C . ALA B 1 197 ? 5.66 6.781 6.293 1 93.81 197 ALA B C 1
ATOM 4959 O O . ALA B 1 197 ? 6.801 6.316 6.395 1 93.81 197 ALA B O 1
ATOM 4960 N N . ALA B 1 198 ? 5.371 8.016 6.629 1 94.88 198 ALA B N 1
ATOM 4961 C CA . ALA B 1 198 ? 6.371 8.922 7.18 1 94.88 198 ALA B CA 1
ATOM 4962 C C . ALA B 1 198 ? 6.902 8.406 8.516 1 94.88 198 ALA B C 1
ATOM 4964 O O . ALA B 1 198 ? 8.109 8.422 8.758 1 94.88 198 ALA B O 1
ATOM 4965 N N . LEU B 1 199 ? 6.074 7.945 9.32 1 97.69 199 LEU B N 1
ATOM 4966 C CA . LEU B 1 199 ? 6.461 7.438 10.633 1 97.69 199 LEU B CA 1
ATOM 4967 C C . LEU B 1 199 ? 7.285 6.164 10.5 1 97.69 199 LEU B C 1
ATOM 4969 O O . LEU B 1 199 ? 8.281 5.988 11.203 1 97.69 199 LEU B O 1
ATOM 4973 N N . SER B 1 200 ? 6.836 5.266 9.625 1 96.81 200 SER B N 1
ATOM 4974 C CA . SER B 1 200 ? 7.582 4.027 9.406 1 96.81 200 SER B CA 1
ATOM 4975 C C . SER B 1 200 ? 9.008 4.316 8.945 1 96.81 200 SER B C 1
ATOM 4977 O O . SER B 1 200 ? 9.945 3.641 9.367 1 96.81 200 SER B O 1
ATOM 4979 N N . LYS B 1 201 ? 9.141 5.258 8.102 1 93.94 201 LYS B N 1
ATOM 4980 C CA . LYS B 1 201 ? 10.461 5.684 7.66 1 93.94 201 LYS B CA 1
ATOM 4981 C C . LYS B 1 201 ? 11.305 6.172 8.828 1 93.94 201 LYS B C 1
ATOM 4983 O O . LYS B 1 201 ? 12.508 5.883 8.906 1 93.94 201 LYS B O 1
ATOM 4988 N N . HIS B 1 202 ? 10.758 6.887 9.688 1 95.69 202 HIS B N 1
ATOM 4989 C CA . HIS B 1 202 ? 11.43 7.398 10.883 1 95.69 202 HIS B CA 1
ATOM 4990 C C . HIS B 1 202 ? 11.883 6.262 11.789 1 95.69 202 HIS B C 1
ATOM 4992 O O . HIS B 1 202 ? 12.977 6.305 12.352 1 95.69 202 HIS B O 1
ATOM 4998 N N . PHE B 1 203 ? 11.102 5.27 11.906 1 97.38 203 PHE B N 1
ATOM 4999 C CA . PHE B 1 203 ? 11.375 4.176 12.836 1 97.38 203 PHE B CA 1
ATOM 5000 C C . PHE B 1 203 ? 12.461 3.26 12.289 1 97.38 203 PHE B C 1
ATOM 5002 O O . PHE B 1 203 ? 13.203 2.648 13.062 1 97.38 203 PHE B O 1
ATOM 5009 N N . ALA B 1 204 ? 12.508 3.121 11.023 1 94.94 204 ALA B N 1
ATOM 5010 C CA . ALA B 1 204 ? 13.445 2.195 10.398 1 94.94 204 ALA B CA 1
ATOM 5011 C C . ALA B 1 204 ? 14.859 2.764 10.406 1 94.94 204 ALA B C 1
ATOM 5013 O O . ALA B 1 204 ? 15.164 3.697 9.656 1 94.94 204 ALA B O 1
ATOM 5014 N N . LEU B 1 205 ? 15.758 2.178 11.172 1 93.44 205 LEU B N 1
ATOM 5015 C CA . LEU B 1 205 ? 17.094 2.746 11.328 1 93.44 205 LEU B CA 1
ATOM 5016 C C . LEU B 1 205 ? 18.109 1.995 10.469 1 93.44 205 LEU B C 1
ATOM 5018 O O . LEU B 1 205 ? 19.203 2.496 10.219 1 93.44 205 LEU B O 1
ATOM 5022 N N . ARG B 1 206 ? 17.797 0.812 10.055 1 88 206 ARG B N 1
ATOM 5023 C CA . ARG B 1 206 ? 18.766 -0.02 9.367 1 88 206 ARG B CA 1
ATOM 5024 C C . ARG B 1 206 ? 18.312 -0.364 7.957 1 88 206 ARG B C 1
ATOM 5026 O O . ARG B 1 206 ? 18.453 -1.504 7.512 1 88 206 ARG B O 1
ATOM 5033 N N . GLY B 1 207 ? 17.719 0.527 7.387 1 84.56 207 GLY B N 1
ATOM 5034 C CA . GLY B 1 207 ? 17.219 0.251 6.051 1 84.56 207 GLY B CA 1
ATOM 5035 C C . GLY B 1 207 ? 16.234 -0.904 6.008 1 84.56 207 GLY B C 1
ATOM 5036 O O . GLY B 1 207 ? 16.141 -1.607 5 1 84.56 207 GLY B O 1
ATOM 5037 N N . ASN B 1 208 ? 15.555 -1.183 7.023 1 85.81 208 ASN B N 1
ATOM 5038 C CA . ASN B 1 208 ? 14.641 -2.312 7.18 1 85.81 208 ASN B CA 1
ATOM 5039 C C . ASN B 1 208 ? 13.188 -1.879 7.062 1 85.81 208 ASN B C 1
ATOM 5041 O O . ASN B 1 208 ? 12.32 -2.402 7.766 1 85.81 208 ASN B O 1
ATOM 5045 N N . LEU B 1 209 ? 12.953 -0.906 6.227 1 88.94 209 LEU B N 1
ATOM 5046 C CA . LEU B 1 209 ? 11.625 -0.317 6.098 1 88.94 209 LEU B CA 1
ATOM 5047 C C . LEU B 1 209 ? 10.602 -1.372 5.691 1 88.94 209 LEU B C 1
ATOM 5049 O O . LEU B 1 209 ? 9.508 -1.433 6.262 1 88.94 209 LEU B O 1
ATOM 5053 N N . SER B 1 210 ? 10.883 -2.23 4.738 1 84.56 210 SER B N 1
ATOM 5054 C CA . SER B 1 210 ? 9.945 -3.24 4.254 1 84.56 210 SER B CA 1
ATOM 5055 C C . SER B 1 210 ? 9.617 -4.258 5.34 1 84.56 210 SER B C 1
ATOM 5057 O O . SER B 1 210 ? 8.453 -4.621 5.527 1 84.56 210 SER B O 1
ATOM 5059 N N . GLU B 1 211 ? 10.656 -4.648 5.953 1 83.94 211 GLU B N 1
ATOM 5060 C CA . GLU B 1 211 ? 10.477 -5.609 7.039 1 83.94 211 GLU B CA 1
ATOM 5061 C C . GLU B 1 211 ? 9.672 -5.008 8.18 1 83.94 211 GLU B C 1
ATOM 5063 O O . GLU B 1 211 ? 8.812 -5.672 8.758 1 83.94 211 GLU B O 1
ATOM 5068 N N . LEU B 1 212 ? 9.977 -3.809 8.484 1 92.19 212 LEU B N 1
ATOM 5069 C CA . LEU B 1 212 ? 9.227 -3.107 9.523 1 92.19 212 LEU B CA 1
ATOM 5070 C C . LEU B 1 212 ? 7.758 -2.982 9.148 1 92.19 212 LEU B C 1
ATOM 5072 O O . LEU B 1 212 ? 6.879 -3.238 9.977 1 92.19 212 LEU B O 1
ATOM 5076 N N . ASN B 1 213 ? 7.453 -2.652 7.965 1 91.31 213 ASN B N 1
ATOM 5077 C CA . ASN B 1 213 ? 6.078 -2.545 7.484 1 91.31 213 ASN B CA 1
ATOM 5078 C C . ASN B 1 213 ? 5.344 -3.877 7.59 1 91.31 213 ASN B C 1
ATOM 5080 O O . ASN B 1 213 ? 4.156 -3.91 7.926 1 91.31 213 ASN B O 1
ATOM 5084 N N . ALA B 1 214 ? 5.996 -4.891 7.293 1 87.56 214 ALA B N 1
ATOM 5085 C CA . ALA B 1 214 ? 5.395 -6.215 7.402 1 87.56 214 ALA B CA 1
ATOM 5086 C C . ALA B 1 214 ? 5.008 -6.527 8.844 1 87.56 214 ALA B C 1
ATOM 5088 O O . ALA B 1 214 ? 3.928 -7.059 9.109 1 87.56 214 ALA B O 1
ATOM 5089 N N . LYS B 1 215 ? 5.879 -6.23 9.742 1 90.5 215 LYS B N 1
ATOM 5090 C CA . LYS B 1 215 ? 5.613 -6.477 11.156 1 90.5 215 LYS B CA 1
ATOM 5091 C C . LYS B 1 215 ? 4.465 -5.602 11.656 1 90.5 215 LYS B C 1
ATOM 5093 O O . LYS B 1 215 ? 3.605 -6.066 12.406 1 90.5 215 LYS B O 1
ATOM 5098 N N . GLU B 1 216 ? 4.469 -4.379 11.203 1 94.31 216 GLU B N 1
ATOM 5099 C CA . GLU B 1 216 ? 3.369 -3.494 11.57 1 94.31 216 GLU B CA 1
ATOM 5100 C C . GLU B 1 216 ? 2.039 -4.012 11.031 1 94.31 216 GLU B C 1
ATOM 5102 O O . GLU B 1 216 ? 1.014 -3.934 11.711 1 94.31 216 GLU B O 1
ATOM 5107 N N . SER B 1 217 ? 2.023 -4.508 9.867 1 91.94 217 SER B N 1
ATOM 5108 C CA . SER B 1 217 ? 0.824 -5.098 9.281 1 91.94 217 SER B CA 1
ATOM 5109 C C . SER B 1 217 ? 0.339 -6.289 10.094 1 91.94 217 SER B C 1
ATOM 5111 O O . SER B 1 217 ? -0.865 -6.457 10.305 1 91.94 217 SER B O 1
ATOM 5113 N N . SER B 1 218 ? 1.263 -7.078 10.508 1 90.75 218 SER B N 1
ATOM 5114 C CA . SER B 1 218 ? 0.933 -8.219 11.359 1 90.75 218 SER B CA 1
ATOM 5115 C C . SER B 1 218 ? 0.31 -7.766 12.672 1 90.75 218 SER B C 1
ATOM 5117 O O . SER B 1 218 ? -0.659 -8.367 13.148 1 90.75 218 SER B O 1
ATOM 5119 N N . GLN B 1 219 ? 0.901 -6.75 13.219 1 93.88 219 GLN B N 1
ATOM 5120 C CA . GLN B 1 219 ? 0.351 -6.188 14.445 1 93.88 219 GLN B CA 1
ATOM 5121 C C . GLN B 1 219 ? -1.075 -5.688 14.234 1 93.88 219 GLN B C 1
ATOM 5123 O O . GLN B 1 219 ? -1.972 -5.996 15.023 1 93.88 219 GLN B O 1
ATOM 5128 N N . GLU B 1 220 ? -1.297 -4.969 13.172 1 94.25 220 GLU B N 1
ATOM 5129 C CA . GLU B 1 220 ? -2.611 -4.43 12.844 1 94.25 220 GLU B CA 1
ATOM 5130 C C . GLU B 1 220 ? -3.635 -5.543 12.648 1 94.25 220 GLU B C 1
ATOM 5132 O O . GLU B 1 220 ? -4.777 -5.434 13.102 1 94.25 220 GLU B O 1
ATOM 5137 N N . THR B 1 221 ? -3.234 -6.547 12.039 1 93.19 221 THR B N 1
ATOM 5138 C CA . THR B 1 221 ? -4.121 -7.68 11.789 1 93.19 221 THR B CA 1
ATOM 5139 C C . THR B 1 221 ? -4.492 -8.375 13.094 1 93.19 221 THR B C 1
ATOM 5141 O O . THR B 1 221 ? -5.664 -8.672 13.336 1 93.19 221 THR B O 1
ATOM 5144 N N . ALA B 1 222 ? -3.498 -8.656 13.898 1 93.75 222 ALA B N 1
ATOM 5145 C CA . ALA B 1 222 ? -3.738 -9.32 15.172 1 93.75 222 ALA B CA 1
ATOM 5146 C C . ALA B 1 222 ? -4.695 -8.516 16.047 1 93.75 222 ALA B C 1
ATOM 5148 O O . ALA B 1 222 ? -5.668 -9.055 16.578 1 93.75 222 ALA B O 1
ATOM 5149 N N . VAL B 1 223 ? -4.406 -7.266 16.141 1 96.44 223 VAL B N 1
ATOM 5150 C CA . VAL B 1 223 ? -5.246 -6.387 16.953 1 96.44 223 VAL B CA 1
ATOM 5151 C C . VAL B 1 223 ? -6.645 -6.301 16.344 1 96.44 223 VAL B C 1
ATOM 5153 O O . VAL B 1 223 ? -7.641 -6.273 17.078 1 96.44 223 VAL B O 1
ATOM 5156 N N . GLY B 1 224 ? -6.703 -6.246 15.039 1 96.25 224 GLY B N 1
ATOM 5157 C CA . GLY B 1 224 ? -7.984 -6.242 14.359 1 96.25 224 GLY B CA 1
ATOM 5158 C C . GLY B 1 224 ? -8.82 -7.473 14.656 1 96.25 224 GLY B C 1
ATOM 5159 O O . GLY B 1 224 ? -10.031 -7.371 14.883 1 96.25 224 GLY B O 1
ATOM 5160 N N . LEU B 1 225 ? -8.18 -8.578 14.664 1 95.88 225 LEU B N 1
ATOM 5161 C CA . LEU B 1 225 ? -8.883 -9.828 14.945 1 95.88 225 LEU B CA 1
ATOM 5162 C C . LEU B 1 225 ? -9.414 -9.836 16.375 1 95.88 225 LEU B C 1
ATOM 5164 O O . LEU B 1 225 ? -10.562 -10.234 16.609 1 95.88 225 LEU B O 1
ATOM 5168 N N . ILE B 1 226 ? -8.609 -9.414 17.297 1 97.31 226 ILE B N 1
ATOM 5169 C CA . ILE B 1 226 ? -9.055 -9.312 18.672 1 97.31 226 ILE B CA 1
ATOM 5170 C C . ILE B 1 226 ? -10.219 -8.336 18.781 1 97.31 226 ILE B C 1
ATOM 5172 O O . ILE B 1 226 ? -11.203 -8.594 19.469 1 97.31 226 ILE B O 1
ATOM 5176 N N . GLY B 1 227 ? -10.078 -7.219 18.109 1 97.69 227 GLY B N 1
ATOM 5177 C CA . GLY B 1 227 ? -11.156 -6.246 18.078 1 97.69 227 GLY B CA 1
ATOM 5178 C C . GLY B 1 227 ? -12.453 -6.816 17.531 1 97.69 227 GLY B C 1
ATOM 5179 O O . GLY B 1 227 ? -13.531 -6.512 18.031 1 97.69 227 GLY B O 1
ATOM 5180 N N . LEU B 1 228 ? -12.359 -7.594 16.5 1 97.44 228 LEU B N 1
ATOM 5181 C CA . LEU B 1 228 ? -13.539 -8.219 15.922 1 97.44 228 LEU B CA 1
ATOM 5182 C C . LEU B 1 228 ? -14.211 -9.156 16.922 1 97.44 228 LEU B C 1
ATOM 5184 O O . LEU B 1 228 ? -15.438 -9.18 17.031 1 97.44 228 LEU B O 1
ATOM 5188 N N . ILE B 1 229 ? -13.422 -9.914 17.656 1 97.38 229 ILE B N 1
ATOM 5189 C CA . ILE B 1 229 ? -13.945 -10.859 18.641 1 97.38 229 ILE B CA 1
ATOM 5190 C C . ILE B 1 229 ? -14.664 -10.102 19.75 1 97.38 229 ILE B C 1
ATOM 5192 O O . ILE B 1 229 ? -15.828 -10.375 20.047 1 97.38 229 ILE B O 1
ATOM 5196 N N . VAL B 1 230 ? -14.008 -9.172 20.297 1 97.94 230 VAL B N 1
ATOM 5197 C CA . VAL B 1 230 ? -14.594 -8.391 21.375 1 97.94 230 VAL B CA 1
ATOM 5198 C C . VAL B 1 230 ? -15.781 -7.586 20.844 1 97.94 230 VAL B C 1
ATOM 5200 O O . VAL B 1 230 ? -16.812 -7.484 21.516 1 97.94 230 VAL B O 1
ATOM 5203 N N . GLY B 1 231 ? -15.57 -7.004 19.656 1 97.44 231 GLY B N 1
ATOM 5204 C CA . GLY B 1 231 ? -16.656 -6.246 19.047 1 97.44 231 GLY B CA 1
ATOM 5205 C C . GLY B 1 231 ? -17.891 -7.078 18.797 1 97.44 231 GLY B C 1
ATOM 5206 O O . GLY B 1 231 ? -19.016 -6.582 18.922 1 97.44 231 GLY B O 1
ATOM 5207 N N . SER B 1 232 ? -17.734 -8.328 18.438 1 97.06 232 SER B N 1
ATOM 5208 C CA . SER B 1 232 ? -18.859 -9.219 18.25 1 97.06 232 SER B CA 1
ATOM 5209 C C . SER B 1 232 ? -19.688 -9.367 19.531 1 97.06 232 SER B C 1
ATOM 5211 O O . SER B 1 232 ? -20.906 -9.359 19.484 1 97.06 232 SER B O 1
ATOM 5213 N N . PHE B 1 233 ? -19 -9.508 20.578 1 97 233 PHE B N 1
ATOM 5214 C CA . PHE B 1 233 ? -19.672 -9.602 21.875 1 97 233 PHE B CA 1
ATOM 5215 C C . PHE B 1 233 ? -20.391 -8.305 22.203 1 97 233 PHE B C 1
ATOM 5217 O O . PHE B 1 233 ? -21.531 -8.336 22.688 1 97 233 PHE B O 1
ATOM 5224 N N . VAL B 1 234 ? -19.828 -7.184 21.938 1 97.19 234 VAL B N 1
ATOM 5225 C CA . VAL B 1 234 ? -20.375 -5.875 22.266 1 97.19 234 VAL B CA 1
ATOM 5226 C C . VAL B 1 234 ? -21.641 -5.625 21.438 1 97.19 234 VAL B C 1
ATOM 5228 O O . VAL B 1 234 ? -22.672 -5.227 21.984 1 97.19 234 VAL B O 1
ATOM 5231 N N . VAL B 1 235 ? -21.578 -5.918 20.172 1 95.56 235 VAL B N 1
ATOM 5232 C CA . VAL B 1 235 ? -22.703 -5.602 19.281 1 95.56 235 VAL B CA 1
ATOM 5233 C C . VAL B 1 235 ? -23.891 -6.492 19.625 1 95.56 235 VAL B C 1
ATOM 5235 O O . VAL B 1 235 ? -25.047 -6.09 19.453 1 95.56 235 VAL B O 1
ATOM 5238 N N . ARG B 1 236 ? -23.672 -7.695 20.141 1 95.38 236 ARG B N 1
ATOM 5239 C CA . ARG B 1 236 ? -24.734 -8.625 20.516 1 95.38 236 ARG B CA 1
ATOM 5240 C C . ARG B 1 236 ? -25.422 -8.18 21.797 1 95.38 236 ARG B C 1
ATOM 5242 O O . ARG B 1 236 ? -26.609 -8.445 21.984 1 95.38 236 ARG B O 1
ATOM 5249 N N . HIS B 1 237 ? -24.734 -7.438 22.594 1 95.88 237 HIS B N 1
ATOM 5250 C CA . HIS B 1 237 ? -25.266 -7.184 23.922 1 95.88 237 HIS B CA 1
ATOM 5251 C C . HIS B 1 237 ? -25.656 -5.719 24.094 1 95.88 237 HIS B C 1
ATOM 5253 O O . HIS B 1 237 ? -26.375 -5.367 25.031 1 95.88 237 HIS B O 1
ATOM 5259 N N . VAL B 1 238 ? -25.156 -4.879 23.297 1 95.75 238 VAL B N 1
ATOM 5260 C CA . VAL B 1 238 ? -25.5 -3.461 23.344 1 95.75 238 VAL B CA 1
ATOM 5261 C C . VAL B 1 238 ? -26.344 -3.086 22.125 1 95.75 238 VAL B C 1
ATOM 5263 O O . VAL B 1 238 ? -25.812 -2.898 21.031 1 95.75 238 VAL B O 1
ATOM 5266 N N . GLU B 1 239 ? -27.625 -2.891 22.375 1 91.25 239 GLU B N 1
ATOM 5267 C CA . GLU B 1 239 ? -28.5 -2.736 21.219 1 91.25 239 GLU B CA 1
ATOM 5268 C C . GLU B 1 239 ? -29.281 -1.429 21.297 1 91.25 239 GLU B C 1
ATOM 5270 O O . GLU B 1 239 ? -29.562 -0.805 20.281 1 91.25 239 GLU B O 1
ATOM 5275 N N . SER B 1 240 ? -29.641 -0.981 22.516 1 92.94 240 SER B N 1
ATOM 5276 C CA . SER B 1 240 ? -30.422 0.247 22.609 1 92.94 240 SER B CA 1
ATOM 5277 C C . SER B 1 240 ? -29.672 1.434 22.031 1 92.94 240 SER B C 1
ATOM 5279 O O . SER B 1 240 ? -28.453 1.542 22.172 1 92.94 240 SER B O 1
ATOM 5281 N N . ARG B 1 241 ? -30.344 2.295 21.406 1 91.81 241 ARG B N 1
ATOM 5282 C CA . ARG B 1 241 ? -29.75 3.438 20.719 1 91.81 241 ARG B CA 1
ATOM 5283 C C . ARG B 1 241 ? -28.984 4.32 21.703 1 91.81 241 ARG B C 1
ATOM 5285 O O . ARG B 1 241 ? -27.891 4.789 21.375 1 91.81 241 ARG B O 1
ATOM 5292 N N . GLU B 1 242 ? -29.562 4.543 22.828 1 95.31 242 GLU B N 1
ATOM 5293 C CA . GLU B 1 242 ? -28.922 5.387 23.844 1 95.31 242 GLU B CA 1
ATOM 5294 C C . GLU B 1 242 ? -27.625 4.754 24.344 1 95.31 242 GLU B C 1
ATOM 5296 O O . GLU B 1 242 ? -26.625 5.445 24.516 1 95.31 242 GLU B O 1
ATOM 5301 N N . ALA B 1 243 ? -27.719 3.477 24.562 1 96.56 243 ALA B N 1
ATOM 5302 C CA . ALA B 1 243 ? -26.547 2.77 25.062 1 96.56 243 ALA B CA 1
ATOM 5303 C C . ALA B 1 243 ? -25.438 2.752 24 1 96.56 243 ALA B C 1
ATOM 5305 O O . ALA B 1 243 ? -24.25 2.916 24.328 1 96.56 243 ALA B O 1
ATOM 5306 N N . VAL B 1 244 ? -25.844 2.506 22.766 1 96.81 244 VAL B N 1
ATOM 5307 C CA . VAL B 1 244 ? -24.875 2.49 21.672 1 96.81 244 VAL B CA 1
ATOM 5308 C C . VAL B 1 244 ? -24.219 3.859 21.531 1 96.81 244 VAL B C 1
ATOM 5310 O O . VAL B 1 244 ? -23 3.957 21.422 1 96.81 244 VAL B O 1
ATOM 5313 N N . PHE B 1 245 ? -25 4.914 21.562 1 96.69 245 PHE B N 1
ATOM 5314 C CA . PHE B 1 245 ? -24.484 6.27 21.422 1 96.69 245 PHE B CA 1
ATOM 5315 C C . PHE B 1 245 ? -23.531 6.594 22.562 1 96.69 245 PHE B C 1
ATOM 5317 O O . PHE B 1 245 ? -22.438 7.117 22.344 1 96.69 245 PHE B O 1
ATOM 5324 N N . ALA B 1 246 ? -23.906 6.262 23.781 1 97.56 246 ALA B N 1
ATOM 5325 C CA . ALA B 1 246 ? -23.062 6.508 24.953 1 97.56 246 ALA B CA 1
ATOM 5326 C C . ALA B 1 246 ? -21.75 5.734 24.844 1 97.56 246 ALA B C 1
ATOM 5328 O O . ALA B 1 246 ? -20.688 6.281 25.109 1 97.56 246 ALA B O 1
ATOM 5329 N N . LEU B 1 247 ? -21.891 4.5 24.531 1 98.06 247 LEU B N 1
ATOM 5330 C CA . LEU B 1 247 ? -20.703 3.67 24.391 1 98.06 247 LEU B CA 1
ATOM 5331 C C . LEU B 1 247 ? -19.781 4.207 23.312 1 98.06 247 LEU B C 1
ATOM 5333 O O . LEU B 1 247 ? -18.562 4.246 23.484 1 98.06 247 LEU B O 1
ATOM 5337 N N . MET B 1 248 ? -20.297 4.586 22.172 1 97.94 248 MET B N 1
ATOM 5338 C CA . MET B 1 248 ? -19.5 5.105 21.062 1 97.94 248 MET B CA 1
ATOM 5339 C C . MET B 1 248 ? -18.75 6.363 21.484 1 97.94 248 MET B C 1
ATOM 5341 O O . MET B 1 248 ? -17.578 6.547 21.109 1 97.94 248 MET B O 1
ATOM 5345 N N . ILE B 1 249 ? -19.422 7.25 22.203 1 98.19 249 ILE B N 1
ATOM 5346 C CA . ILE B 1 249 ? -18.766 8.461 22.688 1 98.19 249 ILE B CA 1
ATOM 5347 C C . ILE B 1 249 ? -17.547 8.086 23.531 1 98.19 249 ILE B C 1
ATOM 5349 O O . ILE B 1 249 ? -16.453 8.617 23.344 1 98.19 249 ILE B O 1
ATOM 5353 N N . ILE B 1 250 ? -17.719 7.145 24.406 1 98.5 250 ILE B N 1
ATOM 5354 C CA . ILE B 1 250 ? -16.641 6.707 25.297 1 98.5 250 ILE B CA 1
ATOM 5355 C C . ILE B 1 250 ? -15.508 6.098 24.453 1 98.5 250 ILE B C 1
ATOM 5357 O O . ILE B 1 250 ? -14.336 6.449 24.625 1 98.5 250 ILE B O 1
ATOM 5361 N N . LEU B 1 251 ? -15.875 5.195 23.609 1 98.5 251 LEU B N 1
ATOM 5362 C CA . LEU B 1 251 ? -14.891 4.512 22.766 1 98.5 251 LEU B CA 1
ATOM 5363 C C . LEU B 1 251 ? -14.102 5.512 21.922 1 98.5 251 LEU B C 1
ATOM 5365 O O . LEU B 1 251 ? -12.883 5.391 21.781 1 98.5 251 LEU B O 1
ATOM 5369 N N . VAL B 1 252 ? -14.766 6.516 21.375 1 98.38 252 VAL B N 1
ATOM 5370 C CA . VAL B 1 252 ? -14.125 7.504 20.5 1 98.38 252 VAL B CA 1
ATOM 5371 C C . VAL B 1 252 ? -13.156 8.352 21.328 1 98.38 252 VAL B C 1
ATOM 5373 O O . VAL B 1 252 ? -12.039 8.633 20.875 1 98.38 252 VAL B O 1
ATOM 5376 N N . PHE B 1 253 ? -13.516 8.773 22.516 1 98.19 253 PHE B N 1
ATOM 5377 C CA . PHE B 1 253 ? -12.633 9.586 23.344 1 98.19 253 PHE B CA 1
ATOM 5378 C C . PHE B 1 253 ? -11.406 8.781 23.766 1 98.19 253 PHE B C 1
ATOM 5380 O O . PHE B 1 253 ? -10.289 9.305 23.781 1 98.19 253 PHE B O 1
ATOM 5387 N N . VAL B 1 254 ? -11.641 7.516 24.109 1 98.56 254 VAL B N 1
ATOM 5388 C CA . VAL B 1 254 ? -10.508 6.668 24.453 1 98.56 254 VAL B CA 1
ATOM 5389 C C . VAL B 1 254 ? -9.633 6.449 23.219 1 98.56 254 VAL B C 1
ATOM 5391 O O . VAL B 1 254 ? -8.398 6.523 23.312 1 98.56 254 VAL B O 1
ATOM 5394 N N . HIS B 1 255 ? -10.258 6.191 22.109 1 98.62 255 HIS B N 1
ATOM 5395 C CA . HIS B 1 255 ? -9.57 6.008 20.828 1 98.62 255 HIS B CA 1
ATOM 5396 C C . HIS B 1 255 ? -8.695 7.211 20.5 1 98.62 255 HIS B C 1
ATOM 5398 O O . HIS B 1 255 ? -7.504 7.059 20.219 1 98.62 255 HIS B O 1
ATOM 5404 N N . LEU B 1 256 ? -9.242 8.398 20.594 1 98.56 256 LEU B N 1
ATOM 5405 C CA . LEU B 1 256 ? -8.508 9.617 20.266 1 98.56 256 LEU B CA 1
ATOM 5406 C C . LEU B 1 256 ? -7.426 9.891 21.312 1 98.56 256 LEU B C 1
ATOM 5408 O O . LEU B 1 256 ? -6.348 10.383 20.984 1 98.56 256 LEU B O 1
ATOM 5412 N N . GLY B 1 257 ? -7.734 9.602 22.578 1 98.56 257 GLY B N 1
ATOM 5413 C CA . GLY B 1 257 ? -6.73 9.719 23.625 1 98.56 257 GLY B CA 1
ATOM 5414 C C . GLY B 1 257 ? -5.516 8.844 23.391 1 98.56 257 GLY B C 1
ATOM 5415 O O . GLY B 1 257 ? -4.379 9.305 23.516 1 98.56 257 GLY B O 1
ATOM 5416 N N . MET B 1 258 ? -5.754 7.621 23.016 1 98.56 258 MET B N 1
ATOM 5417 C CA . MET B 1 258 ? -4.656 6.703 22.719 1 98.56 258 MET B CA 1
ATOM 5418 C C . MET B 1 258 ? -3.848 7.191 21.531 1 98.56 258 MET B C 1
ATOM 5420 O O . MET B 1 258 ? -2.617 7.125 21.531 1 98.56 258 MET B O 1
ATOM 5424 N N . ASN B 1 259 ? -4.566 7.594 20.469 1 98.5 259 ASN B N 1
ATOM 5425 C CA . ASN B 1 259 ? -3.875 8.133 19.297 1 98.5 259 ASN B CA 1
ATOM 5426 C C . ASN B 1 259 ? -2.996 9.32 19.672 1 98.5 259 ASN B C 1
ATOM 5428 O O . ASN B 1 259 ? -1.837 9.398 19.266 1 98.5 259 ASN B O 1
ATOM 5432 N N . TYR B 1 260 ? -3.545 10.234 20.453 1 98.12 260 TYR B N 1
ATOM 5433 C CA . TYR B 1 260 ? -2.807 11.414 20.875 1 98.12 260 TYR B CA 1
ATOM 5434 C C . TYR B 1 260 ? -1.547 11.031 21.641 1 98.12 260 TYR B C 1
ATOM 5436 O O . TYR B 1 260 ? -0.467 11.57 21.391 1 98.12 260 TYR B O 1
ATOM 5444 N N . LEU B 1 261 ? -1.675 10.141 22.578 1 98.38 261 LEU B N 1
ATOM 5445 C CA . LEU B 1 261 ? -0.526 9.672 23.359 1 98.38 261 LEU B CA 1
ATOM 5446 C C . LEU B 1 261 ? 0.494 8.992 22.438 1 98.38 261 LEU B C 1
ATOM 5448 O O . LEU B 1 261 ? 1.702 9.141 22.641 1 98.38 261 LEU B O 1
ATOM 5452 N N . GLY B 1 262 ? -0.023 8.242 21.453 1 98.31 262 GLY B N 1
ATOM 5453 C CA . GLY B 1 262 ? 0.872 7.621 20.484 1 98.31 262 GLY B CA 1
ATOM 5454 C C . GLY B 1 262 ? 1.693 8.625 19.703 1 98.31 262 GLY B C 1
ATOM 5455 O O . GLY B 1 262 ? 2.92 8.508 19.641 1 98.31 262 GLY B O 1
ATOM 5456 N N . VAL B 1 263 ? 1.047 9.594 19.156 1 98.25 263 VAL B N 1
ATOM 5457 C CA . VAL B 1 263 ? 1.725 10.602 18.344 1 98.25 263 VAL B CA 1
ATOM 5458 C C . VAL B 1 263 ? 2.684 11.406 19.219 1 98.25 263 VAL B C 1
ATOM 5460 O O . VAL B 1 263 ? 3.75 11.82 18.766 1 98.25 263 VAL B O 1
ATOM 5463 N N . ARG B 1 264 ? 2.367 11.578 20.469 1 97.75 264 ARG B N 1
ATOM 5464 C CA . ARG B 1 264 ? 3.205 12.312 21.406 1 97.75 264 ARG B CA 1
ATOM 5465 C C . ARG B 1 264 ? 4.48 11.539 21.734 1 97.75 264 ARG B C 1
ATOM 5467 O O . ARG B 1 264 ? 5.496 12.133 22.094 1 97.75 264 ARG B O 1
ATOM 5474 N N . CYS B 1 265 ? 4.469 10.281 21.578 1 97.69 265 CYS B N 1
ATOM 5475 C CA . CYS B 1 265 ? 5.641 9.445 21.828 1 97.69 265 CYS B CA 1
ATOM 5476 C C . CYS B 1 265 ? 6.684 9.625 20.734 1 97.69 265 CYS B C 1
ATOM 5478 O O . CYS B 1 265 ? 7.871 9.375 20.938 1 97.69 265 CYS B O 1
ATOM 5480 N N . VAL B 1 266 ? 6.297 10.008 19.562 1 98.56 266 VAL B N 1
ATOM 5481 C CA . VAL B 1 266 ? 7.152 10.031 18.391 1 98.56 266 VAL B CA 1
ATOM 5482 C C . VAL B 1 266 ? 8.156 11.18 18.5 1 98.56 266 VAL B C 1
ATOM 5484 O O . VAL B 1 266 ? 7.781 12.312 18.797 1 98.56 266 VAL B O 1
ATOM 5487 N N . GLN B 1 267 ? 9.398 10.844 18.344 1 98.25 267 GLN B N 1
ATOM 5488 C CA . GLN B 1 267 ? 10.5 11.805 18.391 1 98.25 267 GLN B CA 1
ATOM 5489 C C . GLN B 1 267 ? 11.172 11.953 17.031 1 98.25 267 GLN B C 1
ATOM 5491 O O . GLN B 1 267 ? 12.242 11.383 16.797 1 98.25 267 GLN B O 1
ATOM 5496 N N . LEU B 1 268 ? 10.586 12.766 16.219 1 97.5 268 LEU B N 1
ATOM 5497 C CA . LEU B 1 268 ? 11.148 12.953 14.891 1 97.5 268 LEU B CA 1
ATOM 5498 C C . LEU B 1 268 ? 12.461 13.719 14.961 1 97.5 268 LEU B C 1
ATOM 5500 O O . LEU B 1 268 ? 12.594 14.664 15.742 1 97.5 268 LEU B O 1
ATOM 5504 N N . ASN B 1 269 ? 13.375 13.328 14.148 1 96.44 269 ASN B N 1
ATOM 5505 C CA . ASN B 1 269 ? 14.688 13.945 14.195 1 96.44 269 ASN B CA 1
ATOM 5506 C C . ASN B 1 269 ? 14.961 14.781 12.945 1 96.44 269 ASN B C 1
ATOM 5508 O O . ASN B 1 269 ? 16.109 15.078 12.625 1 96.44 269 ASN B O 1
ATOM 5512 N N . ASN B 1 270 ? 13.945 15.062 12.25 1 94.88 270 ASN B N 1
ATOM 5513 C CA . ASN B 1 270 ? 14.016 16 11.133 1 94.88 270 ASN B CA 1
ATOM 5514 C C . ASN B 1 270 ? 13.266 17.297 11.445 1 94.88 270 ASN B C 1
ATOM 5516 O O . ASN B 1 270 ? 12.406 17.328 12.328 1 94.88 270 ASN B O 1
ATOM 5520 N N . PHE B 1 271 ? 13.617 18.312 10.672 1 94.38 271 PHE B N 1
ATOM 5521 C CA . PHE B 1 271 ? 13.047 19.625 10.977 1 94.38 271 PHE B CA 1
ATOM 5522 C C . PHE B 1 271 ? 11.836 19.906 10.094 1 94.38 271 PHE B C 1
ATOM 5524 O O . PHE B 1 271 ? 11.883 19.688 8.883 1 94.38 271 PHE B O 1
ATOM 5531 N N . ASN B 1 272 ? 10.781 20.234 10.727 1 95.12 272 ASN B N 1
ATOM 5532 C CA . ASN B 1 272 ? 9.711 21.016 10.102 1 95.12 272 ASN B CA 1
ATOM 5533 C C . ASN B 1 272 ? 9.656 22.438 10.648 1 95.12 272 ASN B C 1
ATOM 5535 O O . ASN B 1 272 ? 10.555 22.859 11.375 1 95.12 272 ASN B O 1
ATOM 5539 N N . GLN B 1 273 ? 8.703 23.219 10.273 1 95.56 273 GLN B N 1
ATOM 5540 C CA . GLN B 1 273 ? 8.656 24.625 10.695 1 95.56 273 GLN B CA 1
ATOM 5541 C C . GLN B 1 273 ? 8.547 24.734 12.211 1 95.56 273 GLN B C 1
ATOM 5543 O O . GLN B 1 273 ? 9.242 25.531 12.836 1 95.56 273 GLN B O 1
ATOM 5548 N N . GLN B 1 274 ? 7.805 23.922 12.82 1 96.69 274 GLN B N 1
ATOM 5549 C CA . GLN B 1 274 ? 7.594 23.984 14.258 1 96.69 274 GLN B CA 1
ATOM 5550 C C . GLN B 1 274 ? 8.852 23.562 15.023 1 96.69 274 GLN B C 1
ATOM 5552 O O . GLN B 1 274 ? 9.297 24.266 15.93 1 96.69 274 GLN B O 1
ATOM 5557 N N . ARG B 1 275 ? 9.375 22.422 14.664 1 96.88 275 ARG B N 1
ATOM 5558 C CA . ARG B 1 275 ? 10.555 21.922 15.359 1 96.88 275 ARG B CA 1
ATOM 5559 C C . ARG B 1 275 ? 11.734 22.859 15.188 1 96.88 275 ARG B C 1
ATOM 5561 O O . ARG B 1 275 ? 12.508 23.078 16.125 1 96.88 275 ARG B O 1
ATOM 5568 N N . ALA B 1 276 ? 11.844 23.375 14.031 1 94.88 276 ALA B N 1
ATOM 5569 C CA . ALA B 1 276 ? 12.898 24.359 13.797 1 94.88 276 ALA B CA 1
ATOM 5570 C C . ALA B 1 276 ? 12.711 25.578 14.688 1 94.88 276 ALA B C 1
ATOM 5572 O O . ALA B 1 276 ? 13.672 26.078 15.289 1 94.88 276 ALA B O 1
ATOM 5573 N N . THR B 1 277 ? 11.539 26.062 14.734 1 95.88 277 THR B N 1
ATOM 5574 C CA . THR B 1 277 ? 11.242 27.234 15.547 1 95.88 277 THR B CA 1
ATOM 5575 C C . THR B 1 277 ? 11.57 26.984 17.016 1 95.88 277 THR B C 1
ATOM 5577 O O . THR B 1 277 ? 12.227 27.797 17.656 1 95.88 277 THR B O 1
ATOM 5580 N N . ILE B 1 278 ? 11.141 25.875 17.531 1 96.38 278 ILE B N 1
ATOM 5581 C CA . ILE B 1 278 ? 11.398 25.516 18.922 1 96.38 278 ILE B CA 1
ATOM 5582 C C . ILE B 1 278 ? 12.906 25.438 19.156 1 96.38 278 ILE B C 1
ATOM 5584 O O . ILE B 1 278 ? 13.414 26 20.141 1 96.38 278 ILE B O 1
ATOM 5588 N N . PHE B 1 279 ? 13.57 24.75 18.312 1 94.5 279 PHE B N 1
ATOM 5589 C CA . PHE B 1 279 ? 15.016 24.562 18.422 1 94.5 279 PHE B CA 1
ATOM 5590 C C . PHE B 1 279 ? 15.727 25.906 18.375 1 94.5 279 PHE B C 1
ATOM 5592 O O . PHE B 1 279 ? 16.562 26.203 19.234 1 94.5 279 PHE B O 1
ATOM 5599 N N . PHE B 1 280 ? 15.344 26.797 17.469 1 92.06 280 PHE B N 1
ATOM 5600 C CA . PHE B 1 280 ? 16.031 28.062 17.25 1 92.06 280 PHE B CA 1
ATOM 5601 C C . PHE B 1 280 ? 15.766 29.031 18.406 1 92.06 280 PHE B C 1
ATOM 5603 O O . PHE B 1 280 ? 16.672 29.766 18.828 1 92.06 280 PHE B O 1
ATOM 5610 N N . GLU B 1 281 ? 14.625 29.047 18.781 1 92.06 281 GLU B N 1
ATOM 5611 C CA . GLU B 1 281 ? 14.305 29.938 19.891 1 92.06 281 GLU B CA 1
ATOM 5612 C C . GLU B 1 281 ? 15.117 29.578 21.141 1 92.06 281 GLU B C 1
ATOM 5614 O O . GLU B 1 281 ? 15.656 30.469 21.812 1 92.06 281 GLU B O 1
ATOM 5619 N N . GLU B 1 282 ? 15.211 28.281 21.422 1 91.75 282 GLU B N 1
ATOM 5620 C CA . GLU B 1 282 ? 16.016 27.859 22.562 1 91.75 282 GLU B CA 1
ATOM 5621 C C . GLU B 1 282 ? 17.5 28.125 22.328 1 91.75 282 GLU B C 1
ATOM 5623 O O . GLU B 1 282 ? 18.219 28.547 23.234 1 91.75 282 GLU B O 1
ATOM 5628 N N . TYR B 1 283 ? 17.891 27.859 21.188 1 89.31 283 TYR B N 1
ATOM 5629 C CA . TYR B 1 283 ? 19.266 28.109 20.812 1 89.31 283 TYR B CA 1
ATOM 5630 C C . TYR B 1 283 ? 19.641 29.578 20.984 1 89.31 283 TYR B C 1
ATOM 5632 O O . TYR B 1 283 ? 20.703 29.906 21.531 1 89.31 283 TYR B O 1
ATOM 5640 N N . MET B 1 284 ? 18.812 30.438 20.562 1 87.12 284 MET B N 1
ATOM 5641 C CA . MET B 1 284 ? 19.062 31.875 20.656 1 87.12 284 MET B CA 1
ATOM 5642 C C . MET B 1 284 ? 18.969 32.344 22.109 1 87.12 284 MET B C 1
ATOM 5644 O O . MET B 1 284 ? 19.781 33.156 22.547 1 87.12 284 MET B O 1
ATOM 5648 N N . LYS B 1 285 ? 18.047 31.781 22.75 1 85.94 285 LYS B N 1
ATOM 5649 C CA . LYS B 1 285 ? 17.844 32.156 24.156 1 85.94 285 LYS B CA 1
ATOM 5650 C C . LYS B 1 285 ? 19.094 31.812 24.984 1 85.94 285 LYS B C 1
ATOM 5652 O O . LYS B 1 285 ? 19.438 32.531 25.906 1 85.94 285 LYS B O 1
ATOM 5657 N N . THR B 1 286 ? 19.766 30.75 24.594 1 87.75 286 THR B N 1
ATOM 5658 C CA . THR B 1 286 ? 20.906 30.297 25.359 1 87.75 286 THR B CA 1
ATOM 5659 C C . THR B 1 286 ? 22.219 30.672 24.672 1 87.75 286 THR B C 1
ATOM 5661 O O . THR B 1 286 ? 23.281 30.156 25.016 1 87.75 286 THR B O 1
ATOM 5664 N N . GLU B 1 287 ? 22.156 31.406 23.672 1 82.19 287 GLU B N 1
ATOM 5665 C CA . GLU B 1 287 ? 23.312 31.891 22.922 1 82.19 287 GLU B CA 1
ATOM 5666 C C . GLU B 1 287 ? 24.141 30.719 22.391 1 82.19 287 GLU B C 1
ATOM 5668 O O . GLU B 1 287 ? 25.359 30.719 22.516 1 82.19 287 GLU B O 1
ATOM 5673 N N . GLY B 1 288 ? 23.359 29.734 21.984 1 79.19 288 GLY B N 1
ATOM 5674 C CA . GLY B 1 288 ? 24.016 28.625 21.312 1 79.19 288 GLY B CA 1
ATOM 5675 C C . GLY B 1 288 ? 24.484 27.531 22.266 1 79.19 288 GLY B C 1
ATOM 5676 O O . GLY B 1 288 ? 25.016 26.516 21.828 1 79.19 288 GLY B O 1
ATOM 5677 N N . GLU B 1 289 ? 24.234 27.625 23.438 1 81.31 289 GLU B N 1
ATOM 5678 C CA . GLU B 1 289 ? 24.719 26.672 24.422 1 81.31 289 GLU B CA 1
ATOM 5679 C C . GLU B 1 289 ? 23.875 25.391 24.438 1 81.31 289 GLU B C 1
ATOM 5681 O O . GLU B 1 289 ? 24.406 24.297 24.562 1 81.31 289 GLU B O 1
ATOM 5686 N N . VAL B 1 290 ? 22.625 25.703 24.391 1 83.62 290 VAL B N 1
ATOM 5687 C CA . VAL B 1 290 ? 21.719 24.562 24.484 1 83.62 290 VAL B CA 1
ATOM 5688 C C . VAL B 1 290 ? 21.234 24.172 23.078 1 83.62 290 VAL B C 1
ATOM 5690 O O . VAL B 1 290 ? 20.672 25.016 22.359 1 83.62 290 VAL B O 1
ATOM 5693 N N . ARG B 1 291 ? 21.516 22.953 22.781 1 90.31 291 ARG B N 1
ATOM 5694 C CA . ARG B 1 291 ? 20.984 22.344 21.562 1 90.31 291 ARG B CA 1
ATOM 5695 C C . ARG B 1 291 ? 20.047 21.188 21.891 1 90.31 291 ARG B C 1
ATOM 5697 O O . ARG B 1 291 ? 20.484 20.094 22.234 1 90.31 291 ARG B O 1
ATOM 5704 N N . LEU B 1 292 ? 18.828 21.547 21.719 1 95.56 292 LEU B N 1
ATOM 5705 C CA . LEU B 1 292 ? 17.812 20.578 22.109 1 95.56 292 LEU B CA 1
ATOM 5706 C C . LEU B 1 292 ? 17.891 19.328 21.25 1 95.56 292 LEU B C 1
ATOM 5708 O O . LEU B 1 292 ? 18.109 19.406 20.031 1 95.56 292 LEU B O 1
ATOM 5712 N N . THR B 1 293 ? 17.734 18.203 21.906 1 96.38 293 THR B N 1
ATOM 5713 C CA . THR B 1 293 ? 17.625 16.938 21.203 1 96.38 293 THR B CA 1
ATOM 5714 C C . THR B 1 293 ? 16.219 16.75 20.625 1 96.38 293 THR B C 1
ATOM 5716 O O . THR B 1 293 ? 15.281 17.453 21.031 1 96.38 293 THR B O 1
ATOM 5719 N N . PRO B 1 294 ? 16.109 15.82 19.672 1 97.06 294 PRO B N 1
ATOM 5720 C CA . PRO B 1 294 ? 14.773 15.523 19.156 1 97.06 294 PRO B CA 1
ATOM 5721 C C . PRO B 1 294 ? 13.781 15.156 20.25 1 97.06 294 PRO B C 1
ATOM 5723 O O . PRO B 1 294 ? 12.617 15.57 20.203 1 97.06 294 PRO B O 1
ATOM 5726 N N . ALA B 1 295 ? 14.219 14.469 21.219 1 97.5 295 ALA B N 1
ATOM 5727 C CA . ALA B 1 295 ? 13.359 14.07 22.328 1 97.5 295 ALA B CA 1
ATOM 5728 C C . ALA B 1 295 ? 12.875 15.289 23.109 1 97.5 295 ALA B C 1
ATOM 5730 O O . ALA B 1 295 ? 11.703 15.367 23.484 1 97.5 295 ALA B O 1
ATOM 5731 N N . GLU B 1 296 ? 13.75 16.203 23.297 1 97.5 296 GLU B N 1
ATOM 5732 C CA . GLU B 1 296 ? 13.406 17.406 24.047 1 97.5 296 GLU B CA 1
ATOM 5733 C C . GLU B 1 296 ? 12.453 18.297 23.25 1 97.5 296 GLU B C 1
ATOM 5735 O O . GLU B 1 296 ? 11.531 18.891 23.812 1 97.5 296 GLU B O 1
ATOM 5740 N N . VAL B 1 297 ? 12.688 18.422 21.984 1 97.81 297 VAL B N 1
ATOM 5741 C CA . VAL B 1 297 ? 11.812 19.219 21.141 1 97.81 297 VAL B CA 1
ATOM 5742 C C . VAL B 1 297 ? 10.43 18.562 21.062 1 97.81 297 VAL B C 1
ATOM 5744 O O . VAL B 1 297 ? 9.414 19.266 21.094 1 97.81 297 VAL B O 1
ATOM 5747 N N . ALA B 1 298 ? 10.383 17.234 20.969 1 98 298 ALA B N 1
ATOM 5748 C CA . ALA B 1 298 ? 9.125 16.5 20.875 1 98 298 ALA B CA 1
ATOM 5749 C C . ALA B 1 298 ? 8.211 16.812 22.062 1 98 298 ALA B C 1
ATOM 5751 O O . ALA B 1 298 ? 6.992 16.922 21.906 1 98 298 ALA B O 1
ATOM 5752 N N . LYS B 1 299 ? 8.781 17.062 23.188 1 97.31 299 LYS B N 1
ATOM 5753 C CA . LYS B 1 299 ? 8.016 17.359 24.391 1 97.31 299 LYS B CA 1
ATOM 5754 C C . LYS B 1 299 ? 7.352 18.734 24.312 1 97.31 299 LYS B C 1
ATOM 5756 O O . LYS B 1 299 ? 6.348 18.984 24.984 1 97.31 299 LYS B O 1
ATOM 5761 N N . ARG B 1 300 ? 7.863 19.547 23.438 1 97.06 300 ARG B N 1
ATOM 5762 C CA . ARG B 1 300 ? 7.379 20.922 23.359 1 97.06 300 ARG B CA 1
ATOM 5763 C C . ARG B 1 300 ? 6.469 21.125 22.156 1 97.06 300 ARG B C 1
ATOM 5765 O O . ARG B 1 300 ? 5.844 22.172 22.016 1 97.06 300 ARG B O 1
ATOM 5772 N N . GLU B 1 301 ? 6.332 20.141 21.328 1 97.56 301 GLU B N 1
ATOM 5773 C CA . GLU B 1 301 ? 5.559 20.266 20.094 1 97.56 301 GLU B CA 1
ATOM 5774 C C . GLU B 1 301 ? 4.062 20.344 20.391 1 97.56 301 GLU B C 1
ATOM 5776 O O . GLU B 1 301 ? 3.564 19.656 21.281 1 97.56 301 GLU B O 1
ATOM 5781 N N . SER B 1 302 ? 3.418 21.219 19.688 1 97 302 SER B N 1
ATOM 5782 C CA . SER B 1 302 ? 1.961 21.219 19.609 1 97 302 SER B CA 1
ATOM 5783 C C . SER B 1 302 ? 1.474 20.375 18.422 1 97 302 SER B C 1
ATOM 5785 O O . SER B 1 302 ? 1.782 20.672 17.281 1 97 302 SER B O 1
ATOM 5787 N N . ILE B 1 303 ? 0.64 19.422 18.688 1 96.5 303 ILE B N 1
ATOM 5788 C CA . ILE B 1 303 ? 0.297 18.422 17.672 1 96.5 303 ILE B CA 1
ATOM 5789 C C . ILE B 1 303 ? -0.749 19 16.719 1 96.5 303 ILE B C 1
ATOM 5791 O O . ILE B 1 303 ? -0.606 18.922 15.5 1 96.5 303 ILE B O 1
ATOM 5795 N N . ILE B 1 304 ? -1.69 19.703 17.188 1 94 304 ILE B N 1
ATOM 5796 C CA . ILE B 1 304 ? -2.854 20.031 16.359 1 94 304 ILE B CA 1
ATOM 5797 C C . ILE B 1 304 ? -2.834 21.516 16.016 1 94 304 ILE B C 1
ATOM 5799 O O . ILE B 1 304 ? -3.107 21.906 14.875 1 94 304 ILE B O 1
ATOM 5803 N N . PHE B 1 305 ? -2.404 22.406 16.891 1 92.5 305 PHE B N 1
ATOM 5804 C CA . PHE B 1 305 ? -2.783 23.812 16.781 1 92.5 305 PHE B CA 1
ATOM 5805 C C . PHE B 1 305 ? -1.557 24.688 16.531 1 92.5 305 PHE B C 1
ATOM 5807 O O . PHE B 1 305 ? -1.622 25.906 16.672 1 92.5 305 PHE B O 1
ATOM 5814 N N . TRP B 1 306 ? -0.532 24.203 16.141 1 94.56 306 TRP B N 1
ATOM 5815 C CA . TRP B 1 306 ? 0.648 25.031 15.953 1 94.56 306 TRP B CA 1
ATOM 5816 C C . TRP B 1 306 ? 0.507 25.906 14.711 1 94.56 306 TRP B C 1
ATOM 5818 O O . TRP B 1 306 ? 0.032 25.438 13.672 1 94.56 306 TRP B O 1
ATOM 5828 N N . LYS B 1 307 ? 0.884 27.156 14.852 1 93.94 307 LYS B N 1
ATOM 5829 C CA . LYS B 1 307 ? 1.031 28.125 13.766 1 93.94 307 LYS B CA 1
ATOM 5830 C C . LYS B 1 307 ? 2.402 28.781 13.812 1 93.94 307 LYS B C 1
ATOM 5832 O O . LYS B 1 307 ? 3.016 28.891 14.875 1 93.94 307 LYS B O 1
ATOM 5837 N N . PRO B 1 308 ? 2.9 29.141 12.633 1 94.5 308 PRO B N 1
ATOM 5838 C CA . PRO B 1 308 ? 4.223 29.781 12.609 1 94.5 308 PRO B CA 1
ATOM 5839 C C . PRO B 1 308 ? 4.188 31.234 13.07 1 94.5 308 PRO B C 1
ATOM 5841 O O . PRO B 1 308 ? 4.562 32.125 12.312 1 94.5 308 PRO B O 1
ATOM 5844 N N . ILE B 1 309 ? 3.789 31.438 14.289 1 95.12 309 ILE B N 1
ATOM 5845 C CA . ILE B 1 309 ? 3.705 32.75 14.922 1 95.12 309 ILE B CA 1
ATOM 5846 C C . ILE B 1 309 ? 4.684 32.812 16.094 1 95.12 309 ILE B C 1
ATOM 5848 O O . ILE B 1 309 ? 4.742 31.891 16.922 1 95.12 309 ILE B O 1
ATOM 5852 N N . ILE B 1 310 ? 5.465 33.781 16.047 1 94 310 ILE B N 1
ATOM 5853 C CA . ILE B 1 310 ? 6.375 34.031 17.156 1 94 310 ILE B CA 1
ATOM 5854 C C . ILE B 1 310 ? 5.707 34.969 18.156 1 94 310 ILE B C 1
ATOM 5856 O O . ILE B 1 310 ? 5.059 35.938 17.781 1 94 310 ILE B O 1
ATOM 5860 N N . TYR B 1 311 ? 5.867 34.625 19.406 1 92.19 311 TYR B N 1
ATOM 5861 C CA . TYR B 1 311 ? 5.176 35.344 20.469 1 92.19 311 TYR B CA 1
ATOM 5862 C C . TYR B 1 311 ? 6.156 36.188 21.266 1 92.19 311 TYR B C 1
ATOM 5864 O O . TYR B 1 311 ? 7.32 35.812 21.422 1 92.19 311 TYR B O 1
ATOM 5872 N N . HIS B 1 312 ? 5.715 37.312 21.656 1 89.38 312 HIS B N 1
ATOM 5873 C CA . HIS B 1 312 ? 6.41 38.188 22.594 1 89.38 312 HIS B CA 1
ATOM 5874 C C . HIS B 1 312 ? 5.559 38.438 23.828 1 89.38 312 HIS B C 1
ATOM 5876 O O . HIS B 1 312 ? 4.492 39.062 23.75 1 89.38 312 HIS B O 1
ATOM 5882 N N . ASN B 1 313 ? 6.082 38 24.969 1 89.25 313 ASN B N 1
ATOM 5883 C CA . ASN B 1 313 ? 5.371 38.125 26.234 1 89.25 313 ASN B CA 1
ATOM 5884 C C . ASN B 1 313 ? 3.955 37.594 26.156 1 89.25 313 ASN B C 1
ATOM 5886 O O . ASN B 1 313 ? 2.994 38.25 26.547 1 89.25 313 ASN B O 1
ATOM 5890 N N . GLY B 1 314 ? 3.764 36.469 25.469 1 88.31 314 GLY B N 1
ATOM 5891 C CA . GLY B 1 314 ? 2.5 35.75 25.406 1 88.31 314 GLY B CA 1
ATOM 5892 C C . GLY B 1 314 ? 1.584 36.25 24.312 1 88.31 314 GLY B C 1
ATOM 5893 O O . GLY B 1 314 ? 0.525 35.688 24.062 1 88.31 314 GLY B O 1
ATOM 5894 N N . ARG B 1 315 ? 1.899 37.312 23.656 1 91.31 315 ARG B N 1
ATOM 5895 C CA . ARG B 1 315 ? 1.085 37.875 22.578 1 91.31 315 ARG B CA 1
ATOM 5896 C C . ARG B 1 315 ? 1.719 37.594 21.219 1 91.31 315 ARG B C 1
ATOM 5898 O O . ARG B 1 315 ? 2.945 37.594 21.078 1 91.31 315 ARG B O 1
ATOM 5905 N N . PRO B 1 316 ? 0.863 37.375 20.234 1 92.62 316 PRO B N 1
ATOM 5906 C CA . PRO B 1 316 ? 1.415 37.188 18.891 1 92.62 316 PRO B CA 1
ATOM 5907 C C . PRO B 1 316 ? 2.162 38.438 18.391 1 92.62 316 PRO B C 1
ATOM 5909 O O . PRO B 1 316 ? 1.644 39.531 18.469 1 92.62 316 PRO B O 1
ATOM 5912 N N . PHE B 1 317 ? 3.357 38.219 17.906 1 91.31 317 PHE B N 1
ATOM 5913 C CA . PHE B 1 317 ? 4.191 39.344 17.484 1 91.31 317 PHE B CA 1
ATOM 5914 C C . PHE B 1 317 ? 4.355 39.344 15.977 1 91.31 317 PHE B C 1
ATOM 5916 O O . PHE B 1 317 ? 4.145 40.375 15.328 1 91.31 317 PHE B O 1
ATOM 5923 N N . ALA B 1 318 ? 4.715 38.219 15.445 1 94.06 318 ALA B N 1
ATOM 5924 C CA . ALA B 1 318 ? 4.945 38.188 14.008 1 94.06 318 ALA B CA 1
ATOM 5925 C C . ALA B 1 318 ? 4.715 36.75 13.477 1 94.06 318 ALA B C 1
ATOM 5927 O O . ALA B 1 318 ? 4.934 35.781 14.188 1 94.06 318 ALA B O 1
ATOM 5928 N N . LYS B 1 319 ? 4.227 36.719 12.258 1 95.19 319 LYS B N 1
ATOM 5929 C CA . LYS B 1 319 ? 4.066 35.469 11.555 1 95.19 319 LYS B CA 1
ATOM 5930 C C . LYS B 1 319 ? 5.16 35.281 10.5 1 95.19 319 LYS B C 1
ATOM 5932 O O . LYS B 1 319 ? 5.539 36.219 9.82 1 95.19 319 LYS B O 1
ATOM 5937 N N . ILE B 1 320 ? 5.75 34.125 10.477 1 95.44 320 ILE B N 1
ATOM 5938 C CA . ILE B 1 320 ? 6.762 33.781 9.477 1 95.44 320 ILE B CA 1
ATOM 5939 C C . ILE B 1 320 ? 6.191 32.781 8.477 1 95.44 320 ILE B C 1
ATOM 5941 O O . ILE B 1 320 ? 5.488 31.844 8.867 1 95.44 320 ILE B O 1
ATOM 5945 N N . ALA B 1 321 ? 6.41 33 7.184 1 94.5 321 ALA B N 1
ATOM 5946 C CA . ALA B 1 321 ? 5.938 32.062 6.164 1 94.5 321 ALA B CA 1
ATOM 5947 C C . ALA B 1 321 ? 6.816 32.125 4.918 1 94.5 321 ALA B C 1
ATOM 5949 O O . ALA B 1 321 ? 7.383 33.156 4.594 1 94.5 321 ALA B O 1
ATOM 5950 N N . PHE B 1 322 ? 6.969 30.969 4.352 1 94.06 322 PHE B N 1
ATOM 5951 C CA . PHE B 1 322 ? 7.559 30.969 3.018 1 94.06 322 PHE B CA 1
ATOM 5952 C C . PHE B 1 322 ? 6.594 31.578 2 1 94.06 322 PHE B C 1
ATOM 5954 O O . PHE B 1 322 ? 5.387 31.328 2.07 1 94.06 322 PHE B O 1
ATOM 5961 N N . ALA B 1 323 ? 7.164 32.281 1.103 1 93.94 323 ALA B N 1
ATOM 5962 C CA . ALA B 1 323 ? 6.336 32.906 0.078 1 93.94 323 ALA B CA 1
ATOM 5963 C C . ALA B 1 323 ? 5.785 31.875 -0.896 1 93.94 323 ALA B C 1
ATOM 5965 O O . ALA B 1 323 ? 6.516 30.984 -1.354 1 93.94 323 ALA B O 1
ATOM 5966 N N . LYS B 1 324 ? 4.527 32.031 -1.185 1 89.94 324 LYS B N 1
ATOM 5967 C CA . LYS B 1 324 ? 3.883 31.109 -2.129 1 89.94 324 LYS B CA 1
ATOM 5968 C C . LYS B 1 324 ? 4.125 31.547 -3.57 1 89.94 324 LYS B C 1
ATOM 5970 O O . LYS B 1 324 ? 3.953 30.766 -4.504 1 89.94 324 LYS B O 1
ATOM 5975 N N . SER B 1 325 ? 4.406 32.75 -3.752 1 90.06 325 SER B N 1
ATOM 5976 C CA . SER B 1 325 ? 4.719 33.344 -5.043 1 90.06 325 SER B CA 1
ATOM 5977 C C . SER B 1 325 ? 5.582 34.594 -4.875 1 90.06 325 SER B C 1
ATOM 5979 O O . SER B 1 325 ? 5.75 35.094 -3.762 1 90.06 325 SER B O 1
ATOM 5981 N N . TYR B 1 326 ? 6.176 34.969 -6.012 1 90.75 326 TYR B N 1
ATOM 5982 C CA . TYR B 1 326 ? 6.945 36.219 -5.977 1 90.75 326 TYR B CA 1
ATOM 5983 C C . TYR B 1 326 ? 6.07 37.375 -5.555 1 90.75 326 TYR B C 1
ATOM 5985 O O . TYR B 1 326 ? 6.484 38.219 -4.738 1 90.75 326 TYR B O 1
ATOM 5993 N N . ALA B 1 327 ? 4.875 37.438 -6.039 1 89.62 327 ALA B N 1
ATOM 5994 C CA . ALA B 1 327 ? 3.936 38.5 -5.723 1 89.62 327 ALA B CA 1
ATOM 5995 C C . ALA B 1 327 ? 3.508 38.438 -4.262 1 89.62 327 ALA B C 1
ATOM 5997 O O . ALA B 1 327 ? 3.229 39.469 -3.646 1 89.62 327 ALA B O 1
ATOM 5998 N N . ASP B 1 328 ? 3.477 37.281 -3.76 1 91.06 328 ASP B N 1
ATOM 5999 C CA . ASP B 1 328 ? 3.094 37.094 -2.365 1 91.06 328 ASP B CA 1
ATOM 6000 C C . ASP B 1 328 ? 4.07 37.781 -1.419 1 91.06 328 ASP B C 1
ATOM 6002 O O . ASP B 1 328 ? 3.666 38.281 -0.375 1 91.06 328 ASP B O 1
ATOM 6006 N N . ALA B 1 329 ? 5.316 37.812 -1.795 1 91.56 329 ALA B N 1
ATOM 6007 C CA . ALA B 1 329 ? 6.352 38.375 -0.93 1 91.56 329 ALA B CA 1
ATOM 6008 C C . ALA B 1 329 ? 6.676 39.812 -1.315 1 91.56 329 ALA B C 1
ATOM 6010 O O . ALA B 1 329 ? 7.016 40.625 -0.457 1 91.56 329 ALA B O 1
ATOM 6011 N N . MET B 1 330 ? 6.578 40.094 -2.615 1 87.94 330 MET B N 1
ATOM 6012 C CA . MET B 1 330 ? 7.074 41.375 -3.102 1 87.94 330 MET B CA 1
ATOM 6013 C C . MET B 1 330 ? 5.922 42.25 -3.562 1 87.94 330 MET B C 1
ATOM 6015 O O . MET B 1 330 ? 6.117 43.156 -4.367 1 87.94 330 MET B O 1
ATOM 6019 N N . GLY B 1 331 ? 4.793 41.906 -3.033 1 82.25 331 GLY B N 1
ATOM 6020 C CA . GLY B 1 331 ? 3.648 42.719 -3.383 1 82.25 331 GLY B CA 1
ATOM 6021 C C . GLY B 1 331 ? 3.781 44.156 -2.908 1 82.25 331 GLY B C 1
ATOM 6022 O O . GLY B 1 331 ? 4.836 44.562 -2.408 1 82.25 331 GLY B O 1
ATOM 6023 N N . HIS B 1 332 ? 2.668 44.875 -3.135 1 78.81 332 HIS B N 1
ATOM 6024 C CA . HIS B 1 332 ? 2.666 46.312 -2.83 1 78.81 332 HIS B CA 1
ATOM 6025 C C . HIS B 1 332 ? 2.932 46.562 -1.349 1 78.81 332 HIS B C 1
ATOM 6027 O O . HIS B 1 332 ? 2.279 45.969 -0.488 1 78.81 332 HIS B O 1
ATOM 6033 N N . GLY B 1 333 ? 3.893 47.375 -1.065 1 78.75 333 GLY B N 1
ATOM 6034 C CA . GLY B 1 333 ? 4.188 47.781 0.306 1 78.75 333 GLY B CA 1
ATOM 6035 C C . GLY B 1 333 ? 5.176 46.844 0.986 1 78.75 333 GLY B C 1
ATOM 6036 O O . GLY B 1 333 ? 5.516 47.031 2.154 1 78.75 333 GLY B O 1
ATOM 6037 N N . ALA B 1 334 ? 5.594 45.812 0.289 1 87.75 334 ALA B N 1
ATOM 6038 C CA . ALA B 1 334 ? 6.566 44.906 0.875 1 87.75 334 ALA B CA 1
ATOM 6039 C C . ALA B 1 334 ? 7.926 45.562 1.036 1 87.75 334 ALA B C 1
ATOM 6041 O O . ALA B 1 334 ? 8.352 46.344 0.176 1 87.75 334 ALA B O 1
ATOM 6042 N N . VAL B 1 335 ? 8.547 45.312 2.133 1 90.31 335 VAL B N 1
ATOM 6043 C CA . VAL B 1 335 ? 9.875 45.844 2.412 1 90.31 335 VAL B CA 1
ATOM 6044 C C . VAL B 1 335 ? 10.859 44.719 2.625 1 90.31 335 VAL B C 1
ATOM 6046 O O . VAL B 1 335 ? 10.602 43.812 3.414 1 90.31 335 VAL B O 1
ATOM 6049 N N . VAL B 1 336 ? 11.914 44.75 1.882 1 92.12 336 VAL B N 1
ATOM 6050 C CA . VAL B 1 336 ? 12.961 43.75 2.061 1 92.12 336 VAL B CA 1
ATOM 6051 C C . VAL B 1 336 ? 13.812 44.094 3.279 1 92.12 336 VAL B C 1
ATOM 6053 O O . VAL B 1 336 ? 14.43 45.156 3.326 1 92.12 336 VAL B O 1
ATOM 6056 N N . LEU B 1 337 ? 13.852 43.219 4.199 1 91.44 337 LEU B N 1
ATOM 6057 C CA . LEU B 1 337 ? 14.555 43.5 5.449 1 91.44 337 LEU B CA 1
ATOM 6058 C C . LEU B 1 337 ? 15.945 42.844 5.434 1 91.44 337 LEU B C 1
ATOM 6060 O O . LEU B 1 337 ? 16.859 43.344 6.102 1 91.44 337 LEU B O 1
ATOM 6064 N N . ALA B 1 338 ? 16.047 41.719 4.832 1 90.31 338 ALA B N 1
ATOM 6065 C CA . ALA B 1 338 ? 17.328 41.031 4.688 1 90.31 338 ALA B CA 1
ATOM 6066 C C . ALA B 1 338 ? 17.406 40.312 3.34 1 90.31 338 ALA B C 1
ATOM 6068 O O . ALA B 1 338 ? 16.391 39.812 2.826 1 90.31 338 ALA B O 1
ATOM 6069 N N . GLU B 1 339 ? 18.609 40.312 2.809 1 91.12 339 GLU B N 1
ATOM 6070 C CA . GLU B 1 339 ? 18.797 39.688 1.491 1 91.12 339 GLU B CA 1
ATOM 6071 C C . GLU B 1 339 ? 20.125 38.938 1.407 1 91.12 339 GLU B C 1
ATOM 6073 O O . GLU B 1 339 ? 21.156 39.438 1.878 1 91.12 339 GLU B O 1
ATOM 6078 N N . THR B 1 340 ? 20.031 37.75 1.05 1 88.88 340 THR B N 1
ATOM 6079 C CA . THR B 1 340 ? 21.188 36.938 0.68 1 88.88 340 THR B CA 1
ATOM 6080 C C . THR B 1 340 ? 21.078 36.469 -0.76 1 88.88 340 THR B C 1
ATOM 6082 O O . THR B 1 340 ? 20.109 36.781 -1.454 1 88.88 340 THR B O 1
ATOM 6085 N N . LYS B 1 341 ? 22.062 35.688 -1.175 1 87.75 341 LYS B N 1
ATOM 6086 C CA . LYS B 1 341 ? 22.047 35.125 -2.523 1 87.75 341 LYS B CA 1
ATOM 6087 C C . LYS B 1 341 ? 20.953 34.062 -2.654 1 87.75 341 LYS B C 1
ATOM 6089 O O . LYS B 1 341 ? 20.422 33.844 -3.742 1 87.75 341 LYS B O 1
ATOM 6094 N N . GLN B 1 342 ? 20.609 33.594 -1.515 1 91.06 342 GLN B N 1
ATOM 6095 C CA . GLN B 1 342 ? 19.75 32.406 -1.581 1 91.06 342 GLN B CA 1
ATOM 6096 C C . GLN B 1 342 ? 18.344 32.719 -1.12 1 91.06 342 GLN B C 1
ATOM 6098 O O . GLN B 1 342 ? 17.406 31.953 -1.406 1 91.06 342 GLN B O 1
ATOM 6103 N N . TYR B 1 343 ? 18.172 33.75 -0.323 1 93.06 343 TYR B N 1
ATOM 6104 C CA . TYR B 1 343 ? 16.812 34.062 0.123 1 93.06 343 TYR B CA 1
ATOM 6105 C C . TYR B 1 343 ? 16.672 35.531 0.49 1 93.06 343 TYR B C 1
ATOM 6107 O O . TYR B 1 343 ? 17.688 36.219 0.689 1 93.06 343 TYR B O 1
ATOM 6115 N N . LYS B 1 344 ? 15.484 36.031 0.453 1 93.88 344 LYS B N 1
ATOM 6116 C CA . LYS B 1 344 ? 15.102 37.375 0.915 1 93.88 344 LYS B CA 1
ATOM 6117 C C . LYS B 1 344 ? 14.023 37.281 1.985 1 93.88 344 LYS B C 1
ATOM 6119 O O . LYS B 1 344 ? 13.125 36.438 1.906 1 93.88 344 LYS B O 1
ATOM 6124 N N . LEU B 1 345 ? 14.18 38.062 3.023 1 95 345 LEU B N 1
ATOM 6125 C CA . LEU B 1 345 ? 13.141 38.25 4.031 1 95 345 LEU B CA 1
ATOM 6126 C C . LEU B 1 345 ? 12.359 39.531 3.812 1 95 345 LEU B C 1
ATOM 6128 O O . LEU B 1 345 ? 12.938 40.625 3.855 1 95 345 LEU B O 1
ATOM 6132 N N . CYS B 1 346 ? 11.102 39.344 3.598 1 94.31 346 CYS B N 1
ATOM 6133 C CA . CYS B 1 346 ? 10.258 40.5 3.266 1 94.31 346 CYS B CA 1
ATOM 6134 C C . CYS B 1 346 ? 9.172 40.688 4.32 1 94.31 346 CYS B C 1
ATOM 6136 O O . CYS B 1 346 ? 8.555 39.75 4.773 1 94.31 346 CYS B O 1
ATOM 6138 N N . GLN B 1 347 ? 9.055 41.906 4.691 1 93.62 347 GLN B N 1
ATOM 6139 C CA . GLN B 1 347 ? 7.953 42.25 5.586 1 93.62 347 GLN B CA 1
ATOM 6140 C C . GLN B 1 347 ? 6.727 42.688 4.801 1 93.62 347 GLN B C 1
ATOM 6142 O O . GLN B 1 347 ? 6.82 43.594 3.963 1 93.62 347 GLN B O 1
ATOM 6147 N N . CYS B 1 348 ? 5.73 41.969 5.008 1 86.69 348 CYS B N 1
ATOM 6148 C CA . CYS B 1 348 ? 4.48 42.312 4.352 1 86.69 348 CYS B CA 1
ATOM 6149 C C . CYS B 1 348 ? 3.498 42.938 5.344 1 86.69 348 CYS B C 1
ATOM 6151 O O . CYS B 1 348 ? 3.445 42.5 6.504 1 86.69 348 CYS B O 1
ATOM 6153 N N . ASN B 1 349 ? 3.115 44.156 5.098 1 70.12 349 ASN B N 1
ATOM 6154 C CA . ASN B 1 349 ? 2.252 44.906 6.012 1 70.12 349 ASN B CA 1
ATOM 6155 C C . ASN B 1 349 ? 0.805 44.406 5.926 1 70.12 349 ASN B C 1
ATOM 6157 O O . ASN B 1 349 ? 0.177 44.5 4.871 1 70.12 349 ASN B O 1
ATOM 6161 N N . THR B 1 350 ? 0.475 43.5 6.695 1 65.81 350 THR B N 1
ATOM 6162 C CA . THR B 1 350 ? -0.943 43.188 6.832 1 65.81 350 THR B CA 1
ATOM 6163 C C . THR B 1 350 ? -1.537 43.875 8.047 1 65.81 350 THR B C 1
ATOM 6165 O O . THR B 1 350 ? -0.806 44.312 8.945 1 65.81 350 THR B O 1
ATOM 6168 N N . SER B 1 351 ? -2.768 44.375 7.914 1 65.69 351 SER B N 1
ATOM 6169 C CA . SER B 1 351 ? -3.467 45 9.023 1 65.69 351 SER B CA 1
ATOM 6170 C C . SER B 1 351 ? -3.365 44.188 10.297 1 65.69 351 SER B C 1
ATOM 6172 O O . SER B 1 351 ? -3.908 43.062 10.367 1 65.69 351 SER B O 1
ATOM 6174 N N . GLY B 1 352 ? -2.369 44.5 11.219 1 75.62 352 GLY B N 1
ATOM 6175 C CA . GLY B 1 352 ? -2.309 43.938 12.555 1 75.62 352 GLY B CA 1
ATOM 6176 C C . GLY B 1 352 ? -0.987 43.25 12.844 1 75.62 352 GLY B C 1
ATOM 6177 O O . GLY B 1 352 ? 0.027 43.906 13.062 1 75.62 352 GLY B O 1
ATOM 6178 N N . LEU B 1 353 ? -0.878 41.844 12.359 1 84.56 353 LEU B N 1
ATOM 6179 C CA . LEU B 1 353 ? 0.29 41.031 12.688 1 84.56 353 LEU B CA 1
ATOM 6180 C C . LEU B 1 353 ? 1.368 41.188 11.617 1 84.56 353 LEU B C 1
ATOM 6182 O O . LEU B 1 353 ? 1.066 41.188 10.422 1 84.56 353 LEU B O 1
ATOM 6186 N N . VAL B 1 354 ? 2.598 41.562 12.062 1 88.31 354 VAL B N 1
ATOM 6187 C CA . VAL B 1 354 ? 3.729 41.625 11.148 1 88.31 354 VAL B CA 1
ATOM 6188 C C . VAL B 1 354 ? 3.945 40.25 10.5 1 88.31 354 VAL B C 1
ATOM 6190 O O . VAL B 1 354 ? 3.943 39.219 11.188 1 88.31 354 VAL B O 1
ATOM 6193 N N . VAL B 1 355 ? 3.957 40.25 9.188 1 94 355 VAL B N 1
ATOM 6194 C CA . VAL B 1 355 ? 4.207 39 8.469 1 94 355 VAL B CA 1
ATOM 6195 C C . VAL B 1 355 ? 5.555 39.094 7.754 1 94 355 VAL B C 1
ATOM 6197 O O . VAL B 1 355 ? 5.809 40.031 6.988 1 94 355 VAL B O 1
ATOM 6200 N N . ILE B 1 356 ? 6.414 38.188 8.109 1 94.56 356 ILE B N 1
ATOM 6201 C CA . ILE B 1 356 ? 7.695 38.062 7.422 1 94.56 356 ILE B CA 1
ATOM 6202 C C . ILE B 1 356 ? 7.621 36.938 6.398 1 94.56 356 ILE B C 1
ATOM 6204 O O . ILE B 1 356 ? 7.43 35.75 6.758 1 94.56 356 ILE B O 1
ATOM 6208 N N . LYS B 1 357 ? 7.758 37.25 5.148 1 95.31 357 LYS B N 1
ATOM 6209 C CA . LYS B 1 357 ? 7.746 36.281 4.062 1 95.31 357 LYS B CA 1
ATOM 6210 C C . LYS B 1 357 ? 9.164 35.969 3.598 1 95.31 357 LYS B C 1
ATOM 6212 O O . LYS B 1 357 ? 9.984 36.844 3.41 1 95.31 357 LYS B O 1
ATOM 6217 N N . ILE B 1 358 ? 9.414 34.688 3.502 1 95.44 358 ILE B N 1
ATOM 6218 C CA . ILE B 1 358 ? 10.719 34.219 3.023 1 95.44 358 ILE B CA 1
ATOM 6219 C C . ILE B 1 358 ? 10.633 33.906 1.533 1 95.44 358 ILE B C 1
ATOM 6221 O O . ILE B 1 358 ? 9.844 33.062 1.119 1 95.44 358 ILE B O 1
ATOM 6225 N N . LEU B 1 359 ? 11.391 34.531 0.781 1 94.56 359 LEU B N 1
ATOM 6226 C CA . LEU B 1 359 ? 11.508 34.281 -0.649 1 94.56 359 LEU B CA 1
ATOM 6227 C C . LEU B 1 359 ? 12.781 33.5 -0.954 1 94.56 359 LEU B C 1
ATOM 6229 O O . LEU B 1 359 ? 13.875 33.938 -0.602 1 94.56 359 LEU B O 1
ATOM 6233 N N . LEU B 1 360 ? 12.617 32.406 -1.566 1 93.12 360 LEU B N 1
ATOM 6234 C CA . LEU B 1 360 ? 13.75 31.516 -1.846 1 93.12 360 LEU B CA 1
ATOM 6235 C C . LEU B 1 360 ? 14.195 31.656 -3.297 1 93.12 360 LEU B C 1
ATOM 6237 O O . LEU B 1 360 ? 13.367 31.797 -4.195 1 93.12 360 LEU B O 1
ATOM 6241 N N . PHE B 1 361 ? 15.539 31.531 -3.445 1 90.75 361 PHE B N 1
ATOM 6242 C CA . PHE B 1 361 ? 16.125 31.641 -4.781 1 90.75 361 PHE B CA 1
ATOM 6243 C C . PHE B 1 361 ? 16.922 30.375 -5.113 1 90.75 361 PHE B C 1
ATOM 6245 O O . PHE B 1 361 ? 17.594 29.812 -4.246 1 90.75 361 PHE B O 1
ATOM 6252 N N . GLY B 1 362 ? 16.781 29.969 -6.34 1 86 362 GLY B N 1
ATOM 6253 C CA . GLY B 1 362 ? 17.531 28.812 -6.805 1 86 362 GLY B CA 1
ATOM 6254 C C . GLY B 1 362 ? 16.641 27.672 -7.293 1 86 362 GLY B C 1
ATOM 6255 O O . GLY B 1 362 ? 15.422 27.828 -7.383 1 86 362 GLY B O 1
ATOM 6256 N N . HIS B 1 363 ? 17.312 26.609 -7.672 1 81.69 363 HIS B N 1
ATOM 6257 C CA . HIS B 1 363 ? 16.578 25.422 -8.133 1 81.69 363 HIS B CA 1
ATOM 6258 C C . HIS B 1 363 ? 16.203 24.516 -6.961 1 81.69 363 HIS B C 1
ATOM 6260 O O . HIS B 1 363 ? 17.062 24.156 -6.148 1 81.69 363 HIS B O 1
ATOM 6266 N N . PRO B 1 364 ? 14.961 24.188 -6.918 1 76.88 364 PRO B N 1
ATOM 6267 C CA . PRO B 1 364 ? 14.484 23.406 -5.777 1 76.88 364 PRO B CA 1
ATOM 6268 C C . PRO B 1 364 ? 15.148 22.031 -5.688 1 76.88 364 PRO B C 1
ATOM 6270 O O . PRO B 1 364 ? 15.125 21.391 -4.629 1 76.88 364 PRO B O 1
ATOM 6273 N N . LEU B 1 365 ? 15.672 21.531 -6.762 1 74.56 365 LEU B N 1
ATOM 6274 C CA . LEU B 1 365 ? 16.281 20.203 -6.773 1 74.56 365 LEU B CA 1
ATOM 6275 C C . LEU B 1 365 ? 17.797 20.297 -6.641 1 74.56 365 LEU B C 1
ATOM 6277 O O . LEU B 1 365 ? 18.5 19.297 -6.707 1 74.56 365 LEU B O 1
ATOM 6281 N N . SER B 1 366 ? 18.297 21.531 -6.414 1 75.75 366 SER B N 1
ATOM 6282 C CA . SER B 1 366 ? 19.734 21.703 -6.27 1 75.75 366 SER B CA 1
ATOM 6283 C C . SER B 1 366 ? 20.219 21.156 -4.938 1 75.75 366 SER B C 1
ATOM 6285 O O . SER B 1 366 ? 19.438 20.938 -4.02 1 75.75 366 SER B O 1
ATOM 6287 N N . GLU B 1 367 ? 21.5 20.828 -4.965 1 76.81 367 GLU B N 1
ATOM 6288 C CA . GLU B 1 367 ? 22.125 20.344 -3.734 1 76.81 367 GLU B CA 1
ATOM 6289 C C . GLU B 1 367 ? 22.156 21.438 -2.664 1 76.81 367 GLU B C 1
ATOM 6291 O O . GLU B 1 367 ? 22.328 22.609 -2.975 1 76.81 367 GLU B O 1
ATOM 6296 N N . GLY B 1 368 ? 21.844 21.219 -1.542 1 77.19 368 GLY B N 1
ATOM 6297 C CA . GLY B 1 368 ? 21.984 22.141 -0.422 1 77.19 368 GLY B CA 1
ATOM 6298 C C . GLY B 1 368 ? 20.719 22.891 -0.101 1 77.19 368 GLY B C 1
ATOM 6299 O O . GLY B 1 368 ? 20.719 23.828 0.686 1 77.19 368 GLY B O 1
ATOM 6300 N N . ILE B 1 369 ? 19.719 22.562 -0.735 1 81.5 369 ILE B N 1
ATOM 6301 C CA . ILE B 1 369 ? 18.453 23.25 -0.576 1 81.5 369 ILE B CA 1
ATOM 6302 C C . ILE B 1 369 ? 17.984 23.141 0.874 1 81.5 369 ILE B C 1
ATOM 6304 O O . ILE B 1 369 ? 17.391 24.094 1.415 1 81.5 369 ILE B O 1
ATOM 6308 N N . ASN B 1 370 ? 18.25 22.062 1.486 1 85.69 370 ASN B N 1
ATOM 6309 C CA . ASN B 1 370 ? 17.844 21.859 2.873 1 85.69 370 ASN B CA 1
ATOM 6310 C C . ASN B 1 370 ? 18.547 22.844 3.812 1 85.69 370 ASN B C 1
ATOM 6312 O O . ASN B 1 370 ? 17.906 23.422 4.695 1 85.69 370 ASN B O 1
ATOM 6316 N N . THR B 1 371 ? 19.781 23.016 3.545 1 85.62 371 THR B N 1
ATOM 6317 C CA . THR B 1 371 ? 20.531 23.953 4.363 1 85.62 371 THR B CA 1
ATOM 6318 C C . THR B 1 371 ? 20.047 25.391 4.148 1 85.62 371 THR B C 1
ATOM 6320 O O . THR B 1 371 ? 19.953 26.172 5.102 1 85.62 371 THR B O 1
ATOM 6323 N N . THR B 1 372 ? 19.734 25.688 2.938 1 87.5 372 THR B N 1
ATOM 6324 C CA . THR B 1 372 ? 19.266 27.016 2.598 1 87.5 372 THR B CA 1
ATOM 6325 C C . THR B 1 372 ? 17.938 27.328 3.295 1 87.5 372 THR B C 1
ATOM 6327 O O . THR B 1 372 ? 17.766 28.406 3.861 1 87.5 372 THR B O 1
ATOM 6330 N N . THR B 1 373 ? 17.062 26.422 3.238 1 91.12 373 THR B N 1
ATOM 6331 C CA . THR B 1 373 ? 15.742 26.641 3.824 1 91.12 373 THR B CA 1
ATOM 6332 C C . THR B 1 373 ? 15.844 26.75 5.344 1 91.12 373 THR B C 1
ATOM 6334 O O . THR B 1 373 ? 15.133 27.547 5.961 1 91.12 373 THR B O 1
ATOM 6337 N N . LEU B 1 374 ? 16.656 25.953 5.922 1 91 374 LEU B N 1
ATOM 6338 C CA . LEU B 1 374 ? 16.859 26 7.363 1 91 374 LEU B CA 1
ATOM 6339 C C . LEU B 1 374 ? 17.484 27.328 7.777 1 91 374 LEU B C 1
ATOM 6341 O O . LEU B 1 374 ? 17.078 27.938 8.766 1 91 374 LEU B O 1
ATOM 6345 N N . ASP B 1 375 ? 18.438 27.719 7.008 1 89.31 375 ASP B N 1
ATOM 6346 C CA . ASP B 1 375 ? 19.094 28.984 7.273 1 89.31 375 ASP B CA 1
ATOM 6347 C C . ASP B 1 375 ? 18.125 30.156 7.109 1 89.31 375 ASP B C 1
ATOM 6349 O O . ASP B 1 375 ? 18.156 31.109 7.887 1 89.31 375 ASP B O 1
ATOM 6353 N N . ALA B 1 376 ? 17.391 30.094 6.094 1 91.88 376 ALA B N 1
ATOM 6354 C CA . ALA B 1 376 ? 16.406 31.141 5.852 1 91.88 376 ALA B CA 1
ATOM 6355 C C . ALA B 1 376 ? 15.414 31.234 7.004 1 91.88 376 ALA B C 1
ATOM 6357 O O . ALA B 1 376 ? 15.062 32.344 7.445 1 91.88 376 ALA B O 1
ATOM 6358 N N . TRP B 1 377 ? 14.977 30.125 7.496 1 93.25 377 TRP B N 1
ATOM 6359 C CA . TRP B 1 377 ? 14.031 30.109 8.609 1 93.25 377 TRP B CA 1
ATOM 6360 C C . TRP B 1 377 ? 14.672 30.656 9.883 1 93.25 377 TRP B C 1
ATOM 6362 O O . TRP B 1 377 ? 14.055 31.406 10.625 1 93.25 377 TRP B O 1
ATOM 6372 N N . PHE B 1 378 ? 15.859 30.234 10.117 1 92.06 378 PHE B N 1
ATOM 6373 C CA . PHE B 1 378 ? 16.594 30.75 11.266 1 92.06 378 PHE B CA 1
ATOM 6374 C C . PHE B 1 378 ? 16.719 32.25 11.211 1 92.06 378 PHE B C 1
ATOM 6376 O O . PHE B 1 378 ? 16.484 32.938 12.211 1 92.06 378 PHE B O 1
ATOM 6383 N N . SER B 1 379 ? 17.141 32.688 10.07 1 91.44 379 SER B N 1
ATOM 6384 C CA . SER B 1 379 ? 17.297 34.125 9.875 1 91.44 379 SER B CA 1
ATOM 6385 C C . SER B 1 379 ? 15.992 34.875 10.117 1 91.44 379 SER B C 1
ATOM 6387 O O . SER B 1 379 ? 15.992 36 10.664 1 91.44 379 SER B O 1
ATOM 6389 N N . ALA B 1 380 ? 14.938 34.312 9.648 1 93.56 380 ALA B N 1
ATOM 6390 C CA . ALA B 1 380 ? 13.633 34.938 9.844 1 93.56 380 ALA B CA 1
ATOM 6391 C C . ALA B 1 380 ? 13.281 35 11.328 1 93.56 380 ALA B C 1
ATOM 6393 O O . ALA B 1 380 ? 12.805 36.031 11.82 1 93.56 380 ALA B O 1
ATOM 6394 N N . VAL B 1 381 ? 13.5 33.938 12.039 1 93.12 381 VAL B N 1
ATOM 6395 C CA . VAL B 1 381 ? 13.219 33.906 13.469 1 93.12 381 VAL B CA 1
ATOM 6396 C C . VAL B 1 381 ? 14.078 34.938 14.203 1 93.12 381 VAL B C 1
ATOM 6398 O O . VAL B 1 381 ? 13.586 35.688 15.047 1 93.12 381 VAL B O 1
ATOM 6401 N N . ALA B 1 382 ? 15.305 34.906 13.852 1 90.62 382 ALA B N 1
ATOM 6402 C CA . ALA B 1 382 ? 16.234 35.844 14.469 1 90.62 382 ALA B CA 1
ATOM 6403 C C . ALA B 1 382 ? 15.805 37.281 14.195 1 90.62 382 ALA B C 1
ATOM 6405 O O . ALA B 1 382 ? 15.883 38.156 15.086 1 90.62 382 ALA B O 1
ATOM 6406 N N . LEU B 1 383 ? 15.445 37.5 12.984 1 90.69 383 LEU B N 1
ATOM 6407 C CA . LEU B 1 383 ? 15 38.812 12.594 1 90.69 383 LEU B CA 1
ATOM 6408 C C . LEU B 1 383 ? 13.805 39.25 13.43 1 90.69 383 LEU B C 1
ATOM 6410 O O . LEU B 1 383 ? 13.773 40.375 13.938 1 90.69 383 LEU B O 1
ATOM 6414 N N . VAL B 1 384 ? 12.828 38.469 13.578 1 91.5 384 VAL B N 1
ATOM 6415 C CA . VAL B 1 384 ? 11.633 38.781 14.344 1 91.5 384 VAL B CA 1
ATOM 6416 C C . VAL B 1 384 ? 12 39.062 15.797 1 91.5 384 VAL B C 1
ATOM 6418 O O . VAL B 1 384 ? 11.492 40 16.406 1 91.5 384 VAL B O 1
ATOM 6421 N N . HIS B 1 385 ? 12.875 38.281 16.375 1 88.94 385 HIS B N 1
ATOM 6422 C CA . HIS B 1 385 ? 13.297 38.5 17.75 1 88.94 385 HIS B CA 1
ATOM 6423 C C . HIS B 1 385 ? 14.023 39.812 17.906 1 88.94 385 HIS B C 1
ATOM 6425 O O . HIS B 1 385 ? 13.922 40.469 18.953 1 88.94 385 HIS B O 1
ATOM 6431 N N . SER B 1 386 ? 14.742 40.219 16.875 1 86.19 386 SER B N 1
ATOM 6432 C CA . SER B 1 386 ? 15.477 41.469 16.922 1 86.19 386 SER B CA 1
ATOM 6433 C C . SER B 1 386 ? 14.531 42.656 16.844 1 86.19 386 SER B C 1
ATOM 6435 O O . SER B 1 386 ? 14.883 43.781 17.25 1 86.19 386 SER B O 1
ATOM 6437 N N . MET B 1 387 ? 13.398 42.438 16.297 1 85.5 387 MET B N 1
ATOM 6438 C CA . MET B 1 387 ? 12.406 43.5 16.156 1 85.5 387 MET B CA 1
ATOM 6439 C C . MET B 1 387 ? 11.641 43.719 17.453 1 85.5 387 MET B C 1
ATOM 6441 O O . MET B 1 387 ? 10.961 44.75 17.609 1 85.5 387 MET B O 1
ATOM 6445 N N . MET B 1 388 ? 11.867 42.875 18.359 1 86.19 388 MET B N 1
ATOM 6446 C CA . MET B 1 388 ? 11.125 42.969 19.609 1 86.19 388 MET B CA 1
ATOM 6447 C C . MET B 1 388 ? 11.711 44.062 20.5 1 86.19 388 MET B C 1
ATOM 6449 O O . MET B 1 388 ? 12.93 44.25 20.531 1 86.19 388 MET B O 1
ATOM 6453 N N . PRO B 1 389 ? 10.867 44.938 21.188 1 80.38 389 PRO B N 1
ATOM 6454 C CA . PRO B 1 389 ? 11.312 46.094 21.953 1 80.38 389 PRO B CA 1
ATOM 6455 C C . PRO B 1 389 ? 12.312 45.719 23.047 1 80.38 389 PRO B C 1
ATOM 6457 O O . PRO B 1 389 ? 13.258 46.469 23.312 1 80.38 389 PRO B O 1
ATOM 6460 N N . ASP B 1 390 ? 12.133 44.781 23.938 1 70.88 390 ASP B N 1
ATOM 6461 C CA . ASP B 1 390 ? 12.961 44.469 25.094 1 70.88 390 ASP B CA 1
ATOM 6462 C C . ASP B 1 390 ? 14.242 43.75 24.688 1 70.88 390 ASP B C 1
ATOM 6464 O O . ASP B 1 390 ? 15.094 43.469 25.531 1 70.88 390 ASP B O 1
ATOM 6468 N N . ASN B 1 391 ? 14.414 43.406 23.438 1 61 391 ASN B N 1
ATOM 6469 C CA . ASN B 1 391 ? 15.523 42.531 23.094 1 61 391 ASN B CA 1
ATOM 6470 C C . ASN B 1 391 ? 16.688 43.312 22.516 1 61 391 ASN B C 1
ATOM 6472 O O . ASN B 1 391 ? 16.969 43.188 21.312 1 61 391 ASN B O 1
ATOM 6476 N N . GLN B 1 392 ? 17.188 44.344 23.234 1 55.31 392 GLN B N 1
ATOM 6477 C CA . GLN B 1 392 ? 18.328 45.125 22.766 1 55.31 392 GLN B CA 1
ATOM 6478 C C . GLN B 1 392 ? 19.531 44.219 22.438 1 55.31 392 GLN B C 1
ATOM 6480 O O . GLN B 1 392 ? 20.25 44.469 21.469 1 55.31 392 GLN B O 1
ATOM 6485 N N . SER B 1 393 ? 19.953 43.375 23.312 1 50.78 393 SER B N 1
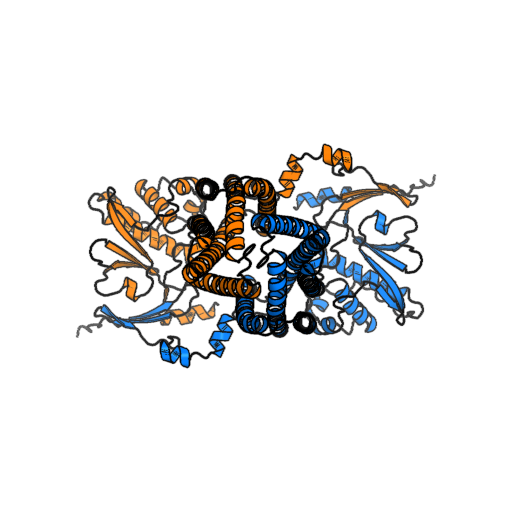ATOM 6486 C CA . SER B 1 393 ? 21.203 42.625 23.281 1 50.78 393 SER B CA 1
ATOM 6487 C C . SER B 1 393 ? 21.203 41.594 22.172 1 50.78 393 SER B C 1
ATOM 6489 O O . SER B 1 393 ? 22.25 41.188 21.672 1 50.78 393 SER B O 1
ATOM 6491 N N . GLU B 1 394 ? 20.141 40.844 21.891 1 51.88 394 GLU B N 1
ATOM 6492 C CA . GLU B 1 394 ? 20.078 39.719 20.969 1 51.88 394 GLU B CA 1
ATOM 6493 C C . GLU B 1 394 ? 20.234 40.188 19.531 1 51.88 394 GLU B C 1
ATOM 6495 O O . GLU B 1 394 ? 20.328 39.344 18.609 1 51.88 394 GLU B O 1
ATOM 6500 N N . LYS B 1 395 ? 20.125 41.531 19.281 1 52.34 395 LYS B N 1
ATOM 6501 C CA . LYS B 1 395 ? 20.047 42.188 17.984 1 52.34 395 LYS B CA 1
ATOM 6502 C C . LYS B 1 395 ? 21.172 41.719 17.062 1 52.34 395 LYS B C 1
ATOM 6504 O O . LYS B 1 395 ? 20.938 41.438 15.891 1 52.34 395 LYS B O 1
ATOM 6509 N N . ASP B 1 396 ? 22.438 42 17.531 1 52.78 396 ASP B N 1
ATOM 6510 C CA . ASP B 1 396 ? 23.562 41.969 16.609 1 52.78 396 ASP B CA 1
ATOM 6511 C C . ASP B 1 396 ? 24.094 40.531 16.453 1 52.78 396 ASP B C 1
ATOM 6513 O O . ASP B 1 396 ? 24.609 40.188 15.391 1 52.78 396 ASP B O 1
ATOM 6517 N N . TYR B 1 397 ? 23.906 39.719 17.422 1 49.44 397 TYR B N 1
ATOM 6518 C CA . TYR B 1 397 ? 24.734 38.531 17.469 1 49.44 397 TYR B CA 1
ATOM 6519 C C . TYR B 1 397 ? 24.312 37.531 16.375 1 49.44 397 TYR B C 1
ATOM 6521 O O . TYR B 1 397 ? 25.172 37.031 15.641 1 49.44 397 TYR B O 1
ATOM 6529 N N . PHE B 1 398 ? 23.047 37.188 16.281 1 54.88 398 PHE B N 1
ATOM 6530 C CA . PHE B 1 398 ? 22.703 36.062 15.406 1 54.88 398 PHE B CA 1
ATOM 6531 C C . PHE B 1 398 ? 22.516 36.531 13.969 1 54.88 398 PHE B C 1
ATOM 6533 O O . PHE B 1 398 ? 22.5 35.719 13.047 1 54.88 398 PHE B O 1
ATOM 6540 N N . ARG B 1 399 ? 22.344 37.844 13.766 1 52.97 399 ARG B N 1
ATOM 6541 C CA . ARG B 1 399 ? 22.344 38.312 12.383 1 52.97 399 ARG B CA 1
ATOM 6542 C C . ARG B 1 399 ? 23.656 38 11.688 1 52.97 399 ARG B C 1
ATOM 6544 O O . ARG B 1 399 ? 23.688 37.75 10.484 1 52.97 399 ARG B O 1
ATOM 6551 N N . LYS B 1 400 ? 24.703 38.344 12.398 1 48.25 400 LYS B N 1
ATOM 6552 C CA . LYS B 1 400 ? 26.016 38.188 11.781 1 48.25 400 LYS B CA 1
ATOM 6553 C C . LYS B 1 400 ? 26.453 36.719 11.742 1 48.25 400 LYS B C 1
ATOM 6555 O O . LYS B 1 400 ? 27.406 36.375 11.039 1 48.25 400 LYS B O 1
ATOM 6560 N N . HIS B 1 401 ? 26.047 35.906 12.648 1 50.78 401 HIS B N 1
ATOM 6561 C CA . HIS B 1 401 ? 26.625 34.562 12.75 1 50.78 401 HIS B CA 1
ATOM 6562 C C . HIS B 1 401 ? 25.797 33.531 11.992 1 50.78 401 HIS B C 1
ATOM 6564 O O . HIS B 1 401 ? 24.562 33.5 12.125 1 50.78 401 HIS B O 1
ATOM 6570 N N . ASN B 1 402 ? 26.297 33.219 10.828 1 53.44 402 ASN B N 1
ATOM 6571 C CA . ASN B 1 402 ? 25.859 32.094 10 1 53.44 402 ASN B CA 1
ATOM 6572 C C . ASN B 1 402 ? 25.406 30.906 10.859 1 53.44 402 ASN B C 1
ATOM 6574 O O . ASN B 1 402 ? 26.094 30.531 11.82 1 53.44 402 ASN B O 1
ATOM 6578 N N . PHE B 1 403 ? 24.188 30.75 10.906 1 56.44 403 PHE B N 1
ATOM 6579 C CA . PHE B 1 403 ? 23.531 29.641 11.594 1 56.44 403 PHE B CA 1
ATOM 6580 C C . PHE B 1 403 ? 24.5 28.469 11.742 1 56.44 403 PHE B C 1
ATOM 6582 O O . PHE B 1 403 ? 25.531 28.422 11.07 1 56.44 403 PHE B O 1
ATOM 6589 N N . VAL B 1 404 ? 23.844 27.266 12.219 1 56.84 404 VAL B N 1
ATOM 6590 C CA . VAL B 1 404 ? 24.188 26.062 12.984 1 56.84 404 VAL B CA 1
ATOM 6591 C C . VAL B 1 404 ? 25.062 25.156 12.133 1 56.84 404 VAL B C 1
ATOM 6593 O O . VAL B 1 404 ? 24.703 24.812 11.008 1 56.84 404 VAL B O 1
ATOM 6596 N N . ASN B 1 405 ? 26.297 25.219 12.445 1 64.69 405 ASN B N 1
ATOM 6597 C CA . ASN B 1 405 ? 27.234 24.219 11.992 1 64.69 405 ASN B CA 1
ATOM 6598 C C . ASN B 1 405 ? 26.578 22.844 11.883 1 64.69 405 ASN B C 1
ATOM 6600 O O . ASN B 1 405 ? 26.125 22.281 12.891 1 64.69 405 ASN B O 1
ATOM 6604 N N . PRO B 1 406 ? 26.312 22.5 10.648 1 71.81 406 PRO B N 1
ATOM 6605 C CA . PRO B 1 406 ? 25.734 21.188 10.445 1 71.81 406 PRO B CA 1
ATOM 6606 C C . PRO B 1 406 ? 26.281 20.125 11.406 1 71.81 406 PRO B C 1
ATOM 6608 O O . PRO B 1 406 ? 25.547 19.234 11.836 1 71.81 406 PRO B O 1
ATOM 6611 N N . SER B 1 407 ? 27.422 20.328 11.773 1 75.94 407 SER B N 1
ATOM 6612 C CA . SER B 1 407 ? 28.047 19.344 12.648 1 75.94 407 SER B CA 1
ATOM 6613 C C . SER B 1 407 ? 27.422 19.375 14.039 1 75.94 407 SER B C 1
ATOM 6615 O O . SER B 1 407 ? 27.266 18.328 14.68 1 75.94 407 SER B O 1
ATOM 6617 N N . HIS B 1 408 ? 27.016 20.594 14.445 1 77.88 408 HIS B N 1
ATOM 6618 C CA . HIS B 1 408 ? 26.422 20.719 15.766 1 77.88 408 HIS B CA 1
ATOM 6619 C C . HIS B 1 408 ? 25.016 20.125 15.797 1 77.88 408 HIS B C 1
ATOM 6621 O O . HIS B 1 408 ? 24.594 19.547 16.812 1 77.88 408 HIS B O 1
ATOM 6627 N N . LEU B 1 409 ? 24.312 20.203 14.75 1 86.12 409 LEU B N 1
ATOM 6628 C CA . LEU B 1 409 ? 22.984 19.625 14.656 1 86.12 409 LEU B CA 1
ATOM 6629 C C . LEU B 1 409 ? 23.047 18.094 14.672 1 86.12 409 LEU B C 1
ATOM 6631 O O . LEU B 1 409 ? 22.219 17.453 15.328 1 86.12 409 LEU B O 1
ATOM 6635 N N . ALA B 1 410 ? 24.062 17.641 14.039 1 86.94 410 ALA B N 1
ATOM 6636 C CA . ALA B 1 410 ? 24.234 16.188 13.992 1 86.94 410 ALA B CA 1
ATOM 6637 C C . ALA B 1 410 ? 24.562 15.641 15.375 1 86.94 410 ALA B C 1
ATOM 6639 O O . ALA B 1 410 ? 24.078 14.562 15.75 1 86.94 410 ALA B O 1
ATOM 6640 N N . ARG B 1 411 ? 25.312 16.359 16.078 1 86.69 411 ARG B N 1
ATOM 6641 C CA . ARG B 1 411 ? 25.703 15.922 17.422 1 86.69 411 ARG B CA 1
ATOM 6642 C C . ARG B 1 411 ? 24.5 15.898 18.359 1 86.69 411 ARG B C 1
ATOM 6644 O O . ARG B 1 411 ? 24.453 15.094 19.281 1 86.69 411 ARG B O 1
ATOM 6651 N N . ALA B 1 412 ? 23.594 16.75 18.062 1 91.12 412 ALA B N 1
ATOM 6652 C CA . ALA B 1 412 ? 22.391 16.797 18.891 1 91.12 412 ALA B CA 1
ATOM 6653 C C . ALA B 1 412 ? 21.375 15.758 18.438 1 91.12 412 ALA B C 1
ATOM 6655 O O . ALA B 1 412 ? 20.328 15.602 19.062 1 91.12 412 ALA B O 1
ATOM 6656 N N . GLY B 1 413 ? 21.594 15.055 17.391 1 92.31 413 GLY B N 1
ATOM 6657 C CA . GLY B 1 413 ? 20.734 13.953 16.969 1 92.31 413 GLY B CA 1
ATOM 6658 C C . GLY B 1 413 ? 19.828 14.32 15.812 1 92.31 413 GLY B C 1
ATOM 6659 O O . GLY B 1 413 ? 18.922 13.555 15.469 1 92.31 413 GLY B O 1
ATOM 6660 N N . TRP B 1 414 ? 20.109 15.43 15.188 1 93.62 414 TRP B N 1
ATOM 6661 C CA . TRP B 1 414 ? 19.234 15.875 14.102 1 93.62 414 TRP B CA 1
ATOM 6662 C C . TRP B 1 414 ? 19.781 15.414 12.75 1 93.62 414 TRP B C 1
ATOM 6664 O O . TRP B 1 414 ? 20.984 15.359 12.539 1 93.62 414 TRP B O 1
ATOM 6674 N N . VAL B 1 415 ? 18.781 15.078 11.906 1 88.88 415 VAL B N 1
ATOM 6675 C CA . VAL B 1 415 ? 19.156 14.703 10.547 1 88.88 415 VAL B CA 1
ATOM 6676 C C . VAL B 1 415 ? 19.219 15.953 9.672 1 88.88 415 VAL B C 1
ATOM 6678 O O . VAL B 1 415 ? 18.281 16.766 9.68 1 88.88 415 VAL B O 1
ATOM 6681 N N . GLN B 1 416 ? 20.234 16.141 8.914 1 77.62 416 GLN B N 1
ATOM 6682 C CA . GLN B 1 416 ? 20.422 17.359 8.133 1 77.62 416 GLN B CA 1
ATOM 6683 C C . GLN B 1 416 ? 19.906 17.172 6.703 1 77.62 416 GLN B C 1
ATOM 6685 O O . GLN B 1 416 ? 19.562 18.141 6.031 1 77.62 416 GLN B O 1
ATOM 6690 N N . GLY B 1 417 ? 19.828 16 6.258 1 75.69 417 GLY B N 1
ATOM 6691 C CA . GLY B 1 417 ? 19.5 15.758 4.863 1 75.69 417 GLY B CA 1
ATOM 6692 C C . GLY B 1 417 ? 18.016 15.68 4.609 1 75.69 417 GLY B C 1
ATOM 6693 O O . GLY B 1 417 ? 17.562 15.664 3.459 1 75.69 417 GLY B O 1
ATOM 6694 N N . ASP B 1 418 ? 17.25 15.805 5.648 1 81.56 418 ASP B N 1
ATOM 6695 C CA . ASP B 1 418 ? 15.805 15.688 5.508 1 81.56 418 ASP B CA 1
ATOM 6696 C C . ASP B 1 418 ? 15.094 16.828 6.223 1 81.56 418 ASP B C 1
ATOM 6698 O O . ASP B 1 418 ? 14.742 16.719 7.398 1 81.56 418 ASP B O 1
ATOM 6702 N N . VAL B 1 419 ? 14.961 17.969 5.441 1 82.12 419 VAL B N 1
ATOM 6703 C CA . VAL B 1 419 ? 14.305 19.141 5.984 1 82.12 419 VAL B CA 1
ATOM 6704 C C . VAL B 1 419 ? 13.055 19.469 5.176 1 82.12 419 VAL B C 1
ATOM 6706 O O . VAL B 1 419 ? 13.062 19.406 3.945 1 82.12 419 VAL B O 1
ATOM 6709 N N . SER B 1 420 ? 11.938 19.562 5.949 1 84.94 420 SER B N 1
ATOM 6710 C CA . SER B 1 420 ? 10.672 19.828 5.273 1 84.94 420 SER B CA 1
ATOM 6711 C C . SER B 1 420 ? 10.047 21.125 5.777 1 84.94 420 SER B C 1
ATOM 6713 O O . SER B 1 420 ? 9 21.109 6.434 1 84.94 420 SER B O 1
ATOM 6715 N N . LEU B 1 421 ? 10.648 22.219 5.352 1 87.62 421 LEU B N 1
ATOM 6716 C CA . LEU B 1 421 ? 10.133 23.5 5.809 1 87.62 421 LEU B CA 1
ATOM 6717 C C . LEU B 1 421 ? 9.375 24.219 4.691 1 87.62 421 LEU B C 1
ATOM 6719 O O . LEU B 1 421 ? 8.477 25.016 4.953 1 87.62 421 LEU B O 1
ATOM 6723 N N . ASP B 1 422 ? 9.742 23.875 3.484 1 76.06 422 ASP B N 1
ATOM 6724 C CA . ASP B 1 422 ? 9.336 24.719 2.363 1 76.06 422 ASP B CA 1
ATOM 6725 C C . ASP B 1 422 ? 8.289 24.016 1.5 1 76.06 422 ASP B C 1
ATOM 6727 O O . ASP B 1 422 ? 8.25 24.203 0.283 1 76.06 422 ASP B O 1
ATOM 6731 N N . THR B 1 423 ? 7.465 23.219 2.033 1 75.06 423 THR B N 1
ATOM 6732 C CA . THR B 1 423 ? 6.531 22.406 1.269 1 75.06 423 THR B CA 1
ATOM 6733 C C . THR B 1 423 ? 5.66 23.266 0.366 1 75.06 423 THR B C 1
ATOM 6735 O O . THR B 1 423 ? 5.312 22.875 -0.746 1 75.06 423 THR B O 1
ATOM 6738 N N . SER B 1 424 ? 5.352 24.453 0.631 1 73.75 424 SER B N 1
ATOM 6739 C CA . SER B 1 424 ? 4.48 25.297 -0.188 1 73.75 424 SER B CA 1
ATOM 6740 C C . SER B 1 424 ? 5.23 26.5 -0.742 1 73.75 424 SER B C 1
ATOM 6742 O O . SER B 1 424 ? 4.617 27.438 -1.256 1 73.75 424 SER B O 1
ATOM 6744 N N . ALA B 1 425 ? 6.52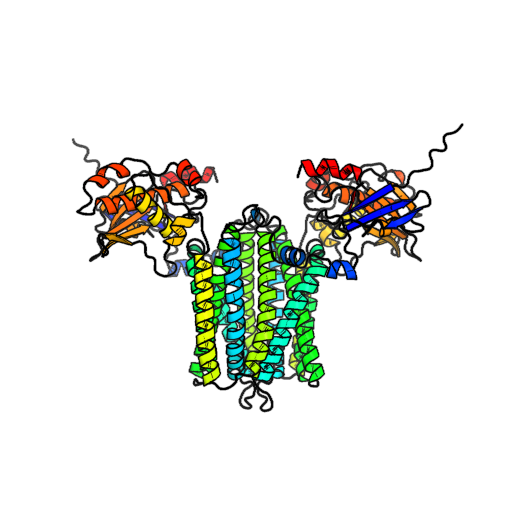3 26.312 -0.757 1 80 425 ALA B N 1
ATOM 6745 C CA . ALA B 1 425 ? 7.301 27.5 -1.135 1 80 425 ALA B CA 1
ATOM 6746 C C . ALA B 1 425 ? 7.543 27.531 -2.641 1 80 425 ALA B C 1
ATOM 6748 O O . ALA B 1 425 ? 7.68 26.484 -3.279 1 80 425 ALA B O 1
ATOM 6749 N N . ALA B 1 426 ? 7.504 28.734 -3.16 1 83.88 426 ALA B N 1
ATOM 6750 C CA . ALA B 1 426 ? 7.926 28.953 -4.539 1 83.88 426 ALA B CA 1
ATOM 6751 C C . ALA B 1 426 ? 9.406 29.312 -4.605 1 83.88 426 ALA B C 1
ATOM 6753 O O . ALA B 1 426 ? 9.914 30.031 -3.742 1 83.88 426 ALA B O 1
ATOM 6754 N N . TRP B 1 427 ? 10.008 28.766 -5.566 1 87.06 427 TRP B N 1
ATOM 6755 C CA . TRP B 1 427 ? 11.43 29.047 -5.77 1 87.06 427 TRP B CA 1
ATOM 6756 C C . TRP B 1 427 ? 11.625 30 -6.945 1 87.06 427 TRP B C 1
ATOM 6758 O O . TRP B 1 427 ? 10.977 29.859 -7.984 1 87.06 427 TRP B O 1
ATOM 6768 N N . MET B 1 428 ? 12.508 30.953 -6.734 1 89 428 MET B N 1
ATOM 6769 C CA . MET B 1 428 ? 12.734 31.984 -7.734 1 89 428 MET B CA 1
ATOM 6770 C C . MET B 1 428 ? 14.078 31.781 -8.438 1 89 428 MET B C 1
ATOM 6772 O O . MET B 1 428 ? 15.062 31.406 -7.797 1 89 428 MET B O 1
ATOM 6776 N N . LEU B 1 429 ? 13.984 31.812 -9.695 1 85.19 429 LEU B N 1
ATOM 6777 C CA . LEU B 1 429 ? 15.203 31.734 -10.484 1 85.19 429 LEU B CA 1
ATOM 6778 C C . LEU B 1 429 ? 15.195 32.781 -11.586 1 85.19 429 LEU B C 1
ATOM 6780 O O . LEU B 1 429 ? 14.18 33 -12.25 1 85.19 429 LEU B O 1
ATOM 6784 N N . HIS B 1 430 ? 16.359 33.469 -11.609 1 78.88 430 HIS B N 1
ATOM 6785 C CA . HIS B 1 430 ? 16.5 34.375 -12.75 1 78.88 430 HIS B CA 1
ATOM 6786 C C . HIS B 1 430 ? 16.625 33.594 -14.055 1 78.88 430 HIS B C 1
ATOM 6788 O O . HIS B 1 430 ? 17.328 32.562 -14.109 1 78.88 430 HIS B O 1
ATOM 6794 N N . PRO B 1 431 ? 15.891 33.969 -15.086 1 71.94 431 PRO B N 1
ATOM 6795 C CA . PRO B 1 431 ? 15.922 33.25 -16.344 1 71.94 431 PRO B CA 1
ATOM 6796 C C . PRO B 1 431 ? 17.344 33.031 -16.875 1 71.94 431 PRO B C 1
ATOM 6798 O O . PRO B 1 431 ? 17.609 32.031 -17.562 1 71.94 431 PRO B O 1
ATOM 6801 N N . SER B 1 432 ? 18.219 33.938 -16.641 1 64.56 432 SER B N 1
ATOM 6802 C CA . SER B 1 432 ? 19.594 33.781 -17.125 1 64.56 432 SER B CA 1
ATOM 6803 C C . SER B 1 432 ? 20.328 32.656 -16.391 1 64.56 432 SER B C 1
ATOM 6805 O O . SER B 1 432 ? 21.312 32.125 -16.906 1 64.56 432 SER B O 1
ATOM 6807 N N . GLU B 1 433 ? 19.906 32.281 -15.25 1 62.16 433 GLU B N 1
ATOM 6808 C CA . GLU B 1 433 ? 20.562 31.25 -14.461 1 62.16 433 GLU B CA 1
ATOM 6809 C C . GLU B 1 433 ? 20.062 29.875 -14.844 1 62.16 433 GLU B C 1
ATOM 6811 O O . GLU B 1 433 ? 20.672 28.859 -14.492 1 62.16 433 GLU B O 1
ATOM 6816 N N . ASP B 1 434 ? 18.953 29.688 -15.383 1 58.16 434 ASP B N 1
ATOM 6817 C CA . ASP B 1 434 ? 18.375 28.406 -15.781 1 58.16 434 ASP B CA 1
ATOM 6818 C C . ASP B 1 434 ? 19.266 27.703 -16.812 1 58.16 434 ASP B C 1
ATOM 6820 O O . ASP B 1 434 ? 19.312 26.484 -16.844 1 58.16 434 ASP B O 1
ATOM 6824 N N . VAL B 1 435 ? 19.906 28.422 -17.703 1 48.56 435 VAL B N 1
ATOM 6825 C CA . VAL B 1 435 ? 20.703 27.844 -18.781 1 48.56 435 VAL B CA 1
ATOM 6826 C C . VAL B 1 435 ? 21.828 26.984 -18.203 1 48.56 435 VAL B C 1
ATOM 6828 O O . VAL B 1 435 ? 22.172 25.953 -18.781 1 48.56 435 VAL B O 1
ATOM 6831 N N . ASP B 1 436 ? 22.312 27.25 -17.188 1 45.66 436 ASP B N 1
ATOM 6832 C CA . ASP B 1 436 ? 23.469 26.5 -16.734 1 45.66 436 ASP B CA 1
ATOM 6833 C C . ASP B 1 436 ? 23.047 25.203 -16.047 1 45.66 436 ASP B C 1
ATOM 6835 O O . ASP B 1 436 ? 23.797 24.219 -16.031 1 45.66 436 ASP B O 1
ATOM 6839 N N . GLY B 1 437 ? 22.031 25.062 -15.438 1 43.16 437 GLY B N 1
ATOM 6840 C CA . GLY B 1 437 ? 21.656 23.875 -14.672 1 43.16 437 GLY B CA 1
ATOM 6841 C C . GLY B 1 437 ? 21.062 22.766 -15.531 1 43.16 437 GLY B C 1
ATOM 6842 O O . GLY B 1 437 ? 20.875 21.656 -15.055 1 43.16 437 GLY B O 1
ATOM 6843 N N . LYS B 1 438 ? 20.422 23.031 -16.562 1 42.56 438 LYS B N 1
ATOM 6844 C CA . LYS B 1 438 ? 19.969 21.953 -17.438 1 42.56 438 LYS B CA 1
ATOM 6845 C C . LYS B 1 438 ? 21.141 21.078 -17.875 1 42.56 438 LYS B C 1
ATOM 6847 O O . LYS B 1 438 ? 20.953 19.938 -18.297 1 42.56 438 LYS B O 1
ATOM 6852 N N . LYS B 1 439 ? 22.281 21.609 -17.984 1 37.53 439 LYS B N 1
ATOM 6853 C CA . LYS B 1 439 ? 23.375 20.766 -18.469 1 37.53 439 LYS B CA 1
ATOM 6854 C C . LYS B 1 439 ? 23.719 19.672 -17.453 1 37.53 439 LYS B C 1
ATOM 6856 O O . LYS B 1 439 ? 24.391 18.703 -17.797 1 37.53 439 LYS B O 1
ATOM 6861 N N . ASP B 1 440 ? 23.5 19.906 -16.234 1 34.34 440 ASP B N 1
ATOM 6862 C CA . ASP B 1 440 ? 23.922 18.859 -15.297 1 34.34 440 ASP B CA 1
ATOM 6863 C C . ASP B 1 440 ? 22.781 17.891 -14.992 1 34.34 440 ASP B C 1
ATOM 6865 O O . ASP B 1 440 ? 22.922 17.031 -14.125 1 34.34 440 ASP B O 1
ATOM 6869 N N . LEU B 1 441 ? 21.562 18.266 -15.336 1 30.52 441 LEU B N 1
ATOM 6870 C CA . LEU B 1 441 ? 20.625 17.156 -15.117 1 30.52 441 LEU B CA 1
ATOM 6871 C C . LEU B 1 441 ? 20.547 16.266 -16.344 1 30.52 441 LEU B C 1
ATOM 6873 O O . LEU B 1 441 ? 20.578 16.75 -17.484 1 30.52 441 LEU B O 1
#

Sequence (882 aa):
MASSKEPKAIVIDERDSSGLIRRRWLHDSDGRLTEMPTENAPTTVSRLLTMNIRQVFSDAFFPIGYPDSVSKDYLGYQLYDSLQAFFSTITSLLANRAILQGLGVGDADSSATYALLLTILKDGISRLATIGFAYRFGLVIEPECKKYRFLADIFNDSAFFLDLFSPLFGSWTQVAALVVAEALRAMCGVAAGASKAALSKHFALRGNLSELNAKESSQETAVGLIGLIVGSFVVRHVESREAVFALMIILVFVHLGMNYLGVRCVQLNNFNQQRATIFFEEYMKTEGEVRLTPAEVAKRESIIFWKPIIYHNGRPFAKIAFAKSYADAMGHGAVVLAETKQYKLCQCNTSGLVVIKILLFGHPLSEGINTTTLDAWFSAVALVHSMMPDNQSEKDYFRKHNFVNPSHLARAGWVQGDVSLDTSAAWMLHPSEDVDGKKDLMASSKEPKAIVIDERDSSGLIRRRWLHDSDGRLTEMPTENAPTTVSRLLTMNIRQVFSDAFFPIGYPDSVSKDYLGYQLYDSLQAFFSTITSLLANRAILQGLGVGDADSSATYALLLTILKDGISRLATIGFAYRFGLVIEPECKKYRFLADIFNDSAFFLDLFSPLFGSWTQVAALVVAEALRAMCGVAAGASKAALSKHFALRGNLSELNAKESSQETAVGLIGLIVGSFVVRHVESREAVFALMIILVFVHLGMNYLGVRCVQLNNFNQQRATIFFEEYMKTEGEVRLTPAEVAKRESIIFWKPIIYHNGRPFAKIAFAKSYADAMGHGAVVLAETKQYKLCQCNTSGLVVIKILLFGHPLSEGINTTTLDAWFSAVALVHSMMPDNQSEKDYFRKHNFVNPSHLARAGWVQGDVSLDTSAAWMLHPSEDVDGKKDL

pLDDT: mean 86.43, std 15.27, range [26.09, 98.62]

Nearest PDB structures (foldseek):
  9boi-assembly1_A  TM=4.975E-01  e=9.636E-02  Aequorea victoria
  8u3f-assembly1_A  TM=5.693E-01  e=1.110E+00  Homo sapiens
  6gv1-assembly1_A  TM=6.120E-01  e=2.583E+00  Escherichia coli K-12
  8tgn-assembly1_A  TM=4.148E-01  e=2.583E+0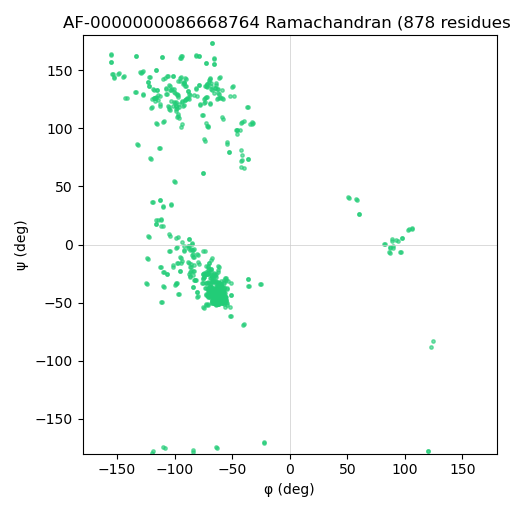0  Homo sapiens
  9boi-assembly1_A  TM=5.472E-01  e=1.237E-01  Aequorea victoria

Foldseek 3Di:
DPPPPQPDWDWDFDADPVGDTAWIWTQHPVRDIDTDDDPPHQPPPVCVVVVPVVVVVCVQQPFPPPPVQWDPLVVQLLVLVLVLLLLLLLLVLLLVVLLCVLLQVVNPPHDPVSSVVLVVLLVVLLVVLLVVLCVVCVLPCLLLLLQLLLVLLVLQLQLSVLSLCLNVDDDVSSSVSNNSSSSSNSNSVNSNVSSVLNLLVNTGDPPCSVRNVNSSVSSSVVSSVVSVVVSVVVCVVQPDSVSSVVSSVVSSVSSSVSSNSSSLSDQGQADALQLLLQQLVVCLVVVNPDGAASNRSSNVDDNHDDFQFDDDPRHTAAHEEEALDPCSQPPDPWDFDDDDPFWTWIWDDDPPHTYIYIAGEDDCPDPCNLVSVSQSSSLNSLCSLLPDDVPPPSNPPVNVDRDDDPVRSVVSPHDRVDYSYQSSHDYDYDPVVVVVPVVVD/DPPPVQPDWDKDFDADPVGDTAWIWTQHPVRDIDTDDDPPHQPVPVCVVVVPVVVVVCVQQPFPPPPVQWDPLVVQLLVLVLVLLLLLLLLVLLLVVLLCVLLQVVNPPHDPVSSVVLVVLLVVLLVVLLVVLCVVCVLPCLLLLLQLLLVLLVLQLQLSVLSLCLNVDDDVSSSVSNNSSSSSNSNSVNSNVSSVLNLLVNTGDPPCSVRNVNSSVSSSVVSSVVSVVVSVVCCVVQPDSVSSVVSSVVSSVSSSVSSNSSSLSDQGQADALQLLLQQLVVCLVVVNPDGAASNRSSNVDDNHDDFQFDDDPNHTAAHEEEALDPCSQPPPPWDFDDDDPFWTWIWDDDPPHTYIYIAGEDDCPDPCNLVSLSQSSSLNSLVSLLPDDVNVPSNPPVNPDRDDDPVNSVVSPHDRVDYSYQSSHDYDYDPVVVVVPVVVD